Protein AF-A0A9D2G5B5-F1 (afdb_monomer_lite)

pLDDT: mean 89.63, std 13.17, range [24.8, 98.88]

Secondary structure (DSSP, 8-state):
--HHHHHHHHHHHHHHHHHHHHHHHHHTTHHHHHHHHHHHHHHHHHHHHHHHHHHHGGGS--HHHHTTSGGGTTTHHHHHHHHHHHHHHHTT--HHHHHHHHHHHHHHHHHHHHHHHHHHT------HHHHHHHHHHHHHHHHHHHHHHHHHHHHHHHHHTTS-GGGHHHHHHHHHHHHHHHHHHHHHHHH-SS---GGGTHHHHHHHHHHHHHHHHHHHHHHHHS-TTSS-THHHHHHHHHHHHHHHHHHHHHHHHHHHHHHHHS--SS-TTTTTTTTSTTS--GGGSPP-PPPHHHHHHHHHHHHHHHHT--SHHHHHHHHHHHHHHHHHHHHHHHHHHHHHHH-TT-HHHHHHHHHHHHHHHHHHHHHHHHHHHHHH-TTHHHHHHHH-HHHHHHHHHHHHH--GGGHHHHHHHHHHHHHHHHHHHH-EEEETTEEEEHHHHHHGGG-S-HHHHHHHHHHHHHHHHTTHHHHHHHHHHHHHHHHHHHHHTT-SSHHHHHHHHTT--S--HHHHHHHHHHHHHHTHHHHHHHHHHHHHHHT-SS-BGGGTT--STT-PPP----HHHHHHHHHHHHHHH-HHHHHHHHHHHHHT-EEEE--TTSPSS-EEEEEGGGTEEEEEEEE-SSTHHHHHHHHHHHHHHHHHHHHHHT--TTTTT-SHHHHHHHHHHHHHHTGGGTHHHHGGGHHHHHHHHHHHHHHHHHHHHHHHHHHHHHHHSTT--HHHHHHHHHHHHHHH-TT-B-TT-HHHHTTGGGGG-HHHHHSTTTHHHHHHHHHHHHHHHHHHHH-HHHHHHHHHHHHHHGGGS-HHHHHHHTTPPPTTSTTHHHHHHHHHHHHHHHHS--

Organism: NCBI:txid2838603

Radius of gyration: 33.31 Å; chains: 1; bounding box: 110×60×72 Å

Structure (mmCIF, N/CA/C/O backbone):
data_AF-A0A9D2G5B5-F1
#
_entry.id   AF-A0A9D2G5B5-F1
#
loop_
_atom_site.group_PDB
_atom_site.id
_atom_site.type_symbol
_atom_site.label_atom_id
_atom_site.label_alt_id
_atom_site.label_comp_id
_atom_site.label_asym_id
_atom_site.label_entity_id
_atom_site.label_seq_id
_atom_site.pdbx_PDB_ins_code
_atom_site.Cartn_x
_atom_site.Cartn_y
_atom_site.Cartn_z
_atom_site.occupancy
_atom_site.B_iso_or_equiv
_atom_site.auth_seq_id
_atom_site.auth_comp_id
_atom_site.auth_asym_id
_atom_site.auth_atom_id
_atom_site.pdbx_PDB_model_num
ATOM 1 N N . MET A 1 1 ? 46.298 36.252 19.639 1.00 53.28 1 MET A N 1
ATOM 2 C CA . MET A 1 1 ? 46.027 34.804 19.833 1.00 53.28 1 MET A CA 1
ATOM 3 C C . MET A 1 1 ? 47.342 34.080 20.076 1.00 53.28 1 MET A C 1
ATOM 5 O O . MET A 1 1 ? 48.182 34.073 19.187 1.00 53.28 1 MET A O 1
ATOM 9 N N . THR A 1 2 ? 47.535 33.525 21.273 1.00 65.19 2 THR A N 1
ATOM 10 C CA . THR A 1 2 ? 48.744 32.792 21.693 1.00 65.19 2 THR A CA 1
ATOM 11 C C . THR A 1 2 ? 48.977 31.529 20.854 1.00 65.19 2 THR A C 1
ATOM 13 O O . THR A 1 2 ? 48.023 30.900 20.392 1.00 65.19 2 THR A O 1
ATOM 16 N N . ALA A 1 3 ? 50.245 31.142 20.662 1.00 63.69 3 ALA A N 1
ATOM 17 C CA . ALA A 1 3 ? 50.649 29.960 19.886 1.00 63.69 3 ALA A CA 1
ATOM 18 C C . ALA A 1 3 ? 49.931 28.673 20.341 1.00 63.69 3 ALA A C 1
ATOM 20 O O . ALA A 1 3 ? 49.537 27.857 19.509 1.00 63.69 3 ALA A O 1
ATOM 21 N N . VAL A 1 4 ? 49.648 28.565 21.643 1.00 67.88 4 VAL A N 1
ATOM 22 C CA . VAL A 1 4 ? 48.869 27.476 22.249 1.00 67.88 4 VAL A CA 1
ATOM 23 C C . VAL A 1 4 ? 47.444 27.419 21.685 1.00 67.88 4 VAL A C 1
ATOM 25 O O . VAL A 1 4 ? 47.040 26.367 21.206 1.00 67.88 4 VAL A O 1
ATOM 28 N N . LYS A 1 5 ? 46.712 28.544 21.601 1.00 64.38 5 LYS A N 1
ATOM 29 C CA . LYS A 1 5 ? 45.345 28.583 21.032 1.00 64.38 5 LYS A CA 1
ATOM 30 C C . LYS A 1 5 ? 45.301 28.130 19.567 1.00 64.38 5 LYS A C 1
ATOM 32 O O . LYS A 1 5 ? 44.396 27.388 19.195 1.00 64.38 5 LYS A O 1
ATOM 37 N N . ARG A 1 6 ? 46.295 28.513 18.750 1.00 66.94 6 ARG A N 1
ATOM 38 C CA . ARG A 1 6 ? 46.401 28.066 17.343 1.00 66.94 6 ARG A CA 1
ATOM 39 C C . ARG A 1 6 ? 46.658 26.563 17.226 1.00 66.94 6 ARG A C 1
ATOM 41 O O . ARG A 1 6 ? 46.140 25.930 16.308 1.00 66.94 6 ARG A O 1
ATOM 48 N N . ILE A 1 7 ? 47.452 25.992 18.130 1.00 72.94 7 ILE A N 1
ATOM 49 C CA . ILE A 1 7 ? 47.719 24.550 18.162 1.00 72.94 7 ILE A CA 1
ATOM 50 C C . ILE A 1 7 ? 46.465 23.798 18.626 1.00 72.94 7 ILE A C 1
ATOM 52 O O . ILE A 1 7 ? 46.050 22.849 17.965 1.00 72.94 7 ILE A O 1
ATOM 56 N N . THR A 1 8 ? 45.787 24.271 19.676 1.00 71.94 8 THR A N 1
ATOM 57 C CA . THR A 1 8 ? 44.541 23.667 20.174 1.00 71.94 8 THR A CA 1
ATOM 58 C C . THR A 1 8 ? 43.415 23.711 19.135 1.00 71.94 8 THR A C 1
ATOM 60 O O . THR A 1 8 ? 42.684 22.734 18.982 1.00 71.94 8 THR A O 1
ATOM 63 N N . GLU A 1 9 ? 43.285 24.793 18.361 1.00 69.88 9 GLU A N 1
ATOM 64 C CA . GLU A 1 9 ? 42.332 24.865 17.244 1.00 69.88 9 GLU A CA 1
ATOM 65 C C . GLU A 1 9 ? 42.671 23.902 16.107 1.00 69.88 9 GLU A C 1
ATOM 67 O O . GLU A 1 9 ? 41.770 23.250 15.577 1.00 69.88 9 GLU A O 1
ATOM 72 N N . LYS A 1 10 ? 43.954 23.772 15.747 1.00 69.25 10 LYS A N 1
ATOM 73 C CA . LYS A 1 10 ? 44.394 22.796 14.740 1.00 69.25 10 LYS A CA 1
ATOM 74 C C . LYS A 1 10 ? 44.095 21.366 15.186 1.00 69.25 10 LYS A C 1
ATOM 76 O O . LYS A 1 10 ? 43.568 20.598 14.387 1.00 69.25 10 LYS A O 1
ATOM 81 N N . ILE A 1 11 ? 44.337 21.041 16.457 1.00 72.19 11 ILE A N 1
ATOM 82 C CA . ILE A 1 11 ? 44.032 19.725 17.036 1.00 72.19 11 ILE A CA 1
ATOM 83 C C . ILE A 1 11 ? 42.518 19.477 17.056 1.00 72.19 11 ILE A C 1
ATOM 85 O O . ILE A 1 11 ? 42.069 18.437 16.589 1.00 72.19 11 ILE A O 1
ATOM 89 N N . ARG A 1 12 ? 41.697 20.442 17.497 1.00 68.19 12 ARG A N 1
ATOM 90 C CA . ARG A 1 12 ? 40.225 20.309 17.476 1.00 68.19 12 ARG A CA 1
ATOM 91 C C . ARG A 1 12 ? 39.654 20.190 16.065 1.00 68.19 12 ARG A C 1
ATOM 93 O O . ARG A 1 12 ? 38.640 19.523 15.873 1.00 68.19 12 ARG A O 1
ATOM 100 N N . ARG A 1 13 ? 40.258 20.861 15.081 1.00 66.00 13 ARG A N 1
ATOM 101 C CA . ARG A 1 13 ? 39.861 20.762 13.670 1.00 66.00 13 ARG A CA 1
ATOM 102 C C . ARG A 1 13 ? 40.263 19.405 13.086 1.00 66.00 13 ARG A C 1
ATOM 104 O O . ARG A 1 13 ? 39.450 18.800 12.401 1.00 66.00 13 ARG A O 1
ATOM 111 N N . ALA A 1 14 ? 41.452 18.903 13.416 1.00 63.97 14 ALA A N 1
ATOM 112 C CA . ALA A 1 14 ? 41.898 17.563 13.034 1.00 63.97 14 ALA A CA 1
ATOM 113 C C . ALA A 1 14 ? 41.037 16.461 13.675 1.00 63.97 14 ALA A C 1
ATOM 115 O O . ALA A 1 14 ? 40.633 15.532 12.987 1.00 63.97 14 ALA A O 1
ATOM 116 N N . TYR A 1 15 ? 40.682 16.600 14.956 1.00 68.44 15 TYR A N 1
ATOM 117 C CA . TYR A 1 15 ? 39.807 15.662 15.663 1.00 68.44 15 TYR A CA 1
ATOM 118 C C . TYR A 1 15 ? 38.386 15.640 15.086 1.00 68.44 15 TYR A C 1
ATOM 120 O O . TYR A 1 15 ? 37.859 14.567 14.814 1.00 68.44 15 TYR A O 1
ATOM 128 N N . ARG A 1 16 ? 37.777 16.809 14.823 1.00 64.75 16 ARG A N 1
ATOM 129 C CA . ARG A 1 16 ? 36.467 16.885 14.147 1.00 64.75 16 ARG A CA 1
ATOM 130 C C . ARG A 1 16 ? 36.504 16.272 12.754 1.00 64.75 16 ARG A C 1
ATOM 132 O O . ARG A 1 16 ? 35.634 15.481 12.422 1.00 64.75 16 ARG A O 1
ATOM 139 N N . TRP A 1 17 ? 37.544 16.574 11.983 1.00 63.91 17 TRP A N 1
ATOM 140 C CA . TRP A 1 17 ? 37.740 15.984 10.664 1.00 63.91 17 TRP A CA 1
ATOM 141 C C . TRP A 1 17 ? 37.884 14.456 10.735 1.00 63.91 17 TRP A C 1
ATOM 143 O O . TRP A 1 17 ? 37.263 13.755 9.942 1.00 63.91 17 TRP A O 1
ATOM 153 N N . GLY A 1 18 ? 38.620 13.937 11.724 1.00 59.41 18 GLY A N 1
ATOM 154 C CA . GLY A 1 18 ? 38.744 12.501 11.987 1.00 59.41 18 GLY A CA 1
ATOM 155 C C . GLY A 1 18 ? 37.428 11.843 12.412 1.00 59.41 18 GLY A C 1
ATOM 156 O O . GLY A 1 18 ? 37.091 10.785 11.893 1.00 59.41 18 GLY A O 1
ATOM 157 N N . LYS A 1 19 ? 36.644 12.485 13.290 1.00 62.97 19 LYS A N 1
ATOM 158 C CA . LYS A 1 19 ? 35.325 11.999 13.730 1.00 62.97 19 LYS A CA 1
ATOM 159 C C . LYS A 1 19 ? 34.303 11.997 12.589 1.00 62.97 19 LYS A C 1
ATOM 161 O O . LYS A 1 19 ? 33.577 11.026 12.427 1.00 62.97 19 LYS A O 1
ATOM 166 N N . GLU A 1 20 ? 34.278 13.046 11.769 1.00 58.50 20 GLU A N 1
ATOM 167 C CA . GLU A 1 20 ? 33.421 13.127 10.579 1.00 58.50 20 GLU A CA 1
ATOM 168 C C . GLU A 1 20 ? 33.793 12.075 9.532 1.00 58.50 20 GLU A C 1
ATOM 170 O O . GLU A 1 20 ? 32.918 11.474 8.918 1.00 58.50 20 GLU A O 1
ATOM 175 N N . ILE A 1 21 ? 35.089 11.838 9.323 1.00 58.03 21 ILE A N 1
ATOM 176 C CA . ILE A 1 21 ? 35.558 10.768 8.443 1.00 58.03 21 ILE A CA 1
ATOM 177 C C . ILE A 1 21 ? 35.161 9.399 9.007 1.00 58.03 21 ILE A C 1
ATOM 179 O O . ILE A 1 21 ? 34.619 8.589 8.262 1.00 58.03 21 ILE A O 1
ATOM 183 N N . GLY A 1 22 ? 35.338 9.168 10.312 1.00 59.84 22 GLY A N 1
ATOM 184 C CA . GLY A 1 22 ? 34.868 7.964 11.010 1.00 59.84 22 GLY A CA 1
ATOM 185 C C . GLY A 1 22 ? 33.359 7.729 10.870 1.00 59.84 22 GLY A C 1
ATOM 186 O O . GLY A 1 22 ? 32.935 6.611 10.595 1.00 59.84 22 GLY A O 1
ATOM 187 N N . GLY A 1 23 ? 32.551 8.788 10.969 1.00 55.34 23 GLY A N 1
ATOM 188 C CA . GLY A 1 23 ? 31.104 8.724 10.737 1.00 55.34 23 GLY A CA 1
ATOM 189 C C . GLY A 1 23 ? 30.748 8.356 9.294 1.00 55.34 23 GLY A C 1
ATOM 190 O O . GLY A 1 23 ? 29.882 7.516 9.067 1.00 55.34 23 GLY A O 1
ATOM 191 N N . LEU A 1 24 ? 31.473 8.900 8.309 1.00 56.06 24 LEU A N 1
ATOM 192 C CA . LEU A 1 24 ? 31.289 8.550 6.895 1.00 56.06 24 LEU A CA 1
ATOM 193 C C . LEU A 1 24 ? 31.663 7.089 6.594 1.00 56.06 24 LEU A C 1
ATOM 195 O O . LEU A 1 24 ? 31.008 6.466 5.758 1.00 56.06 24 LEU A O 1
ATOM 199 N N . PHE A 1 25 ? 32.671 6.541 7.286 1.00 60.50 25 PHE A N 1
ATOM 200 C CA . PHE A 1 25 ? 33.046 5.125 7.193 1.00 60.50 25 PHE A CA 1
ATOM 201 C C . PHE A 1 25 ? 31.921 4.185 7.638 1.00 60.50 25 PHE A C 1
ATOM 203 O O . PHE A 1 25 ? 31.679 3.179 6.970 1.00 60.50 25 PHE A O 1
ATOM 210 N N . SER A 1 26 ? 31.225 4.533 8.724 1.00 58.12 26 SER A N 1
ATOM 211 C CA . SER A 1 26 ? 30.082 3.773 9.245 1.00 58.12 26 SER A CA 1
ATOM 212 C C . SER A 1 26 ? 28.848 3.915 8.347 1.00 58.12 26 SER A C 1
ATOM 214 O O . SER A 1 26 ? 28.217 2.923 7.997 1.00 58.12 26 SER A O 1
ATOM 216 N N . ALA A 1 27 ? 28.545 5.140 7.906 1.00 52.72 27 ALA A N 1
ATOM 217 C CA . ALA A 1 27 ? 27.340 5.453 7.136 1.00 52.72 27 ALA A CA 1
ATOM 218 C C . ALA A 1 27 ? 27.307 4.838 5.722 1.00 52.72 27 ALA A C 1
ATOM 220 O O . ALA A 1 27 ? 26.235 4.548 5.209 1.00 52.72 27 ALA A O 1
ATOM 221 N N . HIS A 1 28 ? 28.460 4.618 5.075 1.00 57.62 28 HIS A N 1
ATOM 222 C CA . HIS A 1 28 ? 28.515 4.132 3.682 1.00 57.62 28 HIS A CA 1
ATOM 223 C C . HIS A 1 28 ? 28.801 2.623 3.557 1.00 57.62 28 HIS A C 1
ATOM 225 O O . HIS A 1 28 ? 29.211 2.177 2.485 1.00 57.62 28 HIS A O 1
ATOM 231 N N . ARG A 1 29 ? 28.651 1.836 4.638 1.00 72.12 29 ARG A N 1
ATOM 232 C CA . ARG A 1 29 ? 28.930 0.379 4.662 1.00 72.12 29 ARG A CA 1
ATOM 233 C C . ARG A 1 29 ? 30.261 0.027 3.969 1.00 72.12 29 ARG A C 1
ATOM 235 O O . ARG A 1 29 ? 30.345 -0.895 3.157 1.00 72.12 29 ARG A O 1
ATOM 242 N N . ILE A 1 30 ? 31.312 0.807 4.252 1.00 78.81 30 ILE A N 1
ATOM 243 C CA . ILE A 1 30 ? 32.577 0.769 3.495 1.00 78.81 30 ILE A CA 1
ATOM 244 C C . ILE A 1 30 ? 33.241 -0.605 3.559 1.00 78.81 30 ILE A C 1
ATOM 246 O O . ILE A 1 30 ? 33.824 -1.052 2.576 1.00 78.81 30 ILE A O 1
ATOM 250 N N . THR A 1 31 ? 33.110 -1.292 4.688 1.00 81.81 31 THR A N 1
ATOM 251 C CA . THR A 1 31 ? 33.554 -2.676 4.878 1.00 81.81 31 THR A CA 1
ATOM 252 C C . THR A 1 31 ? 32.827 -3.641 3.941 1.00 81.81 31 THR A C 1
ATOM 254 O O . THR A 1 31 ? 33.476 -4.423 3.256 1.00 81.81 31 THR A O 1
ATOM 257 N N . THR A 1 32 ? 31.504 -3.541 3.809 1.00 79.44 32 THR A N 1
ATOM 258 C CA . THR A 1 32 ? 30.715 -4.372 2.885 1.00 79.44 32 THR A CA 1
ATOM 259 C C . THR A 1 32 ? 31.105 -4.123 1.425 1.00 79.44 32 THR A C 1
ATOM 261 O O . THR A 1 32 ? 31.347 -5.071 0.678 1.00 79.44 32 THR A O 1
ATOM 264 N N . ILE A 1 33 ? 31.247 -2.855 1.020 1.00 84.38 33 ILE A N 1
ATOM 265 C CA . ILE A 1 33 ? 31.677 -2.493 -0.341 1.00 84.38 33 ILE A CA 1
ATOM 266 C C . ILE A 1 33 ? 33.105 -2.984 -0.608 1.00 84.38 33 ILE A C 1
ATOM 268 O O . ILE A 1 33 ? 33.376 -3.564 -1.659 1.00 84.38 33 ILE A O 1
ATOM 272 N N . ALA A 1 34 ? 34.018 -2.801 0.348 1.00 89.19 34 ALA A N 1
ATOM 273 C CA . ALA A 1 34 ? 35.384 -3.297 0.247 1.00 89.19 34 ALA A CA 1
ATOM 274 C C . ALA A 1 34 ? 35.437 -4.828 0.150 1.00 89.19 34 ALA A C 1
ATOM 276 O O . ALA A 1 34 ? 36.256 -5.354 -0.599 1.00 89.19 34 ALA A O 1
ATOM 277 N N . GLY A 1 35 ? 34.543 -5.535 0.849 1.00 88.19 35 GLY A N 1
ATOM 278 C CA . GLY A 1 35 ? 34.404 -6.990 0.778 1.00 88.19 35 GLY A CA 1
ATOM 279 C C . GLY A 1 35 ? 33.996 -7.455 -0.617 1.00 88.19 35 GLY A C 1
ATOM 280 O O . GLY A 1 35 ? 34.655 -8.317 -1.196 1.00 88.19 35 GLY A O 1
ATOM 281 N N . ALA A 1 36 ? 32.980 -6.815 -1.203 1.00 88.12 36 ALA A N 1
ATOM 282 C CA . ALA A 1 36 ? 32.553 -7.094 -2.572 1.00 88.12 36 ALA A CA 1
ATOM 283 C C . ALA A 1 36 ? 33.669 -6.805 -3.592 1.00 88.12 36 ALA A C 1
ATOM 285 O O . ALA A 1 36 ? 33.961 -7.634 -4.454 1.00 88.12 36 ALA A O 1
ATOM 286 N N . LEU A 1 37 ? 34.347 -5.658 -3.476 1.00 92.94 37 LEU A N 1
ATOM 287 C CA . LEU A 1 37 ? 35.461 -5.311 -4.362 1.00 92.94 37 LEU A CA 1
ATOM 288 C C . LEU A 1 37 ? 36.639 -6.277 -4.225 1.00 92.94 37 LEU A C 1
ATOM 290 O O . LEU A 1 37 ? 37.227 -6.652 -5.237 1.00 92.94 37 LEU A O 1
ATOM 294 N N . ALA A 1 38 ? 36.965 -6.714 -3.007 1.00 93.50 38 ALA A N 1
ATOM 295 C CA . ALA A 1 38 ? 38.030 -7.682 -2.768 1.00 93.50 38 ALA A CA 1
ATOM 296 C C . ALA A 1 38 ? 37.692 -9.043 -3.390 1.00 93.50 38 ALA A C 1
ATOM 298 O O . ALA A 1 38 ? 38.542 -9.632 -4.055 1.00 93.50 38 ALA A O 1
ATOM 299 N N . PHE A 1 39 ? 36.444 -9.499 -3.261 1.00 92.56 39 PHE A N 1
ATOM 300 C CA . PHE A 1 39 ? 35.961 -10.721 -3.904 1.00 92.56 39 PHE A CA 1
ATOM 301 C C . PHE A 1 39 ? 36.117 -10.669 -5.432 1.00 92.56 39 PHE A C 1
ATOM 303 O O . PHE A 1 39 ? 36.741 -11.551 -6.026 1.00 92.56 39 PHE A O 1
ATOM 310 N N . PHE A 1 40 ? 35.632 -9.606 -6.082 1.00 92.69 40 PHE A N 1
ATOM 311 C CA . PHE A 1 40 ? 35.760 -9.481 -7.538 1.00 92.69 40 PHE A CA 1
ATOM 312 C C . PHE A 1 40 ? 37.205 -9.265 -7.998 1.00 92.69 40 PHE A C 1
ATOM 314 O O . PHE A 1 40 ? 37.559 -9.702 -9.095 1.00 92.69 40 PHE A O 1
ATOM 321 N N . LEU A 1 41 ? 38.051 -8.638 -7.176 1.00 92.44 41 LEU A N 1
ATOM 322 C CA . LEU A 1 41 ? 39.482 -8.514 -7.447 1.00 92.44 41 LEU A CA 1
ATOM 323 C C . LEU A 1 41 ? 40.168 -9.884 -7.447 1.00 92.44 41 LEU A C 1
ATOM 325 O O . LEU A 1 41 ? 40.949 -10.160 -8.354 1.00 92.44 41 LEU A O 1
ATOM 329 N N . ILE A 1 42 ? 39.836 -10.753 -6.487 1.00 90.00 42 ILE A N 1
ATOM 330 C CA . ILE A 1 42 ? 40.349 -12.130 -6.420 1.00 90.00 42 ILE A CA 1
ATOM 331 C C . ILE A 1 42 ? 39.960 -12.905 -7.682 1.00 90.00 42 ILE A C 1
ATOM 333 O O . ILE A 1 42 ? 40.829 -13.473 -8.341 1.00 90.00 42 ILE A O 1
ATOM 337 N N . LEU A 1 43 ? 38.679 -12.865 -8.065 1.00 87.00 43 LEU A N 1
ATOM 338 C CA . LEU A 1 43 ? 38.193 -13.534 -9.279 1.00 87.00 43 LEU A CA 1
ATOM 339 C C . LEU A 1 43 ? 38.848 -13.002 -10.560 1.00 87.00 43 LEU A C 1
ATOM 341 O O . LEU A 1 43 ? 39.011 -13.739 -11.531 1.00 87.00 43 LEU A O 1
ATOM 345 N N . SER A 1 44 ? 39.233 -11.725 -10.563 1.00 91.25 44 SER A N 1
ATOM 346 C CA . SER A 1 44 ? 39.867 -11.085 -11.717 1.00 91.25 44 SER A CA 1
ATOM 347 C C . SER A 1 44 ? 41.384 -11.296 -11.756 1.00 91.25 44 SER A C 1
ATOM 349 O O . SER A 1 44 ? 41.985 -11.070 -12.801 1.00 91.25 44 SER A O 1
ATOM 351 N N . LEU A 1 45 ? 42.026 -11.748 -10.671 1.00 87.50 45 LEU A N 1
ATOM 352 C CA . LEU A 1 45 ? 43.488 -11.765 -10.556 1.00 87.50 45 LEU A CA 1
ATOM 353 C C . LEU A 1 45 ? 44.154 -12.731 -11.549 1.00 87.50 45 LEU A C 1
ATOM 355 O O . LEU A 1 45 ? 45.032 -12.318 -12.301 1.00 87.50 45 LEU A O 1
ATOM 359 N N . VAL A 1 46 ? 43.697 -13.987 -11.606 1.00 84.75 46 VAL A N 1
ATOM 360 C CA . VAL A 1 46 ? 44.226 -14.998 -12.544 1.00 84.75 46 VAL A CA 1
ATOM 361 C C . VAL A 1 46 ? 43.993 -14.592 -14.009 1.00 84.75 46 VAL A C 1
ATOM 363 O O . VAL A 1 46 ? 44.958 -14.600 -14.776 1.00 84.75 46 VAL A O 1
ATOM 366 N N . PRO A 1 47 ? 42.783 -14.156 -14.420 1.00 87.75 47 PRO A N 1
ATOM 367 C CA . PRO A 1 47 ? 42.580 -13.621 -15.763 1.00 87.75 47 PRO A CA 1
ATOM 368 C C . PRO A 1 47 ? 43.465 -12.410 -16.091 1.00 87.75 47 PRO A C 1
ATOM 370 O O . PRO A 1 47 ? 44.009 -12.333 -17.188 1.00 87.75 47 PRO A O 1
ATOM 373 N N . LEU A 1 48 ? 43.653 -11.471 -15.159 1.00 88.12 48 LEU A N 1
ATOM 374 C CA . LEU A 1 48 ? 44.528 -10.314 -15.381 1.00 88.12 48 LEU A CA 1
ATOM 375 C C . LEU A 1 48 ? 45.996 -10.734 -15.552 1.00 88.12 48 LEU A C 1
ATOM 377 O O . LEU A 1 48 ? 46.668 -10.211 -16.439 1.00 88.12 48 LEU A O 1
ATOM 381 N N . CYS A 1 49 ? 46.481 -11.702 -14.767 1.00 84.38 49 CYS A N 1
ATOM 382 C CA . CYS A 1 49 ? 47.814 -12.289 -14.933 1.00 84.38 49 CYS A CA 1
ATOM 383 C C . CYS A 1 49 ? 47.975 -12.955 -16.305 1.00 84.38 49 CYS A C 1
ATOM 385 O O . CYS A 1 49 ? 48.955 -12.682 -16.995 1.00 84.38 49 CYS A O 1
ATOM 387 N N . PHE A 1 50 ? 46.988 -13.747 -16.737 1.00 85.31 50 PHE A N 1
ATOM 388 C CA . PHE A 1 50 ? 46.953 -14.343 -18.077 1.00 85.31 50 PHE A CA 1
ATOM 389 C C . PHE A 1 50 ? 47.106 -13.276 -19.173 1.00 85.31 50 PHE A C 1
ATOM 391 O O . PHE A 1 50 ? 47.944 -13.414 -20.063 1.00 85.31 50 PHE A O 1
ATOM 398 N N . TRP A 1 51 ? 46.366 -12.166 -19.078 1.00 85.25 51 TRP A N 1
ATOM 399 C CA . TRP A 1 51 ? 46.462 -11.063 -20.039 1.00 85.25 51 TRP A CA 1
ATOM 400 C C . TRP A 1 51 ? 47.806 -10.322 -19.989 1.00 85.25 51 TRP A C 1
ATOM 402 O O . TRP A 1 51 ? 48.326 -9.943 -21.038 1.00 85.25 51 TRP A O 1
ATOM 412 N N . LEU A 1 52 ? 48.399 -10.134 -18.806 1.00 82.31 52 LEU A N 1
ATOM 413 C CA . LEU A 1 52 ? 49.737 -9.545 -18.676 1.00 82.31 52 LEU A CA 1
ATOM 414 C C . LEU A 1 52 ? 50.812 -10.419 -19.337 1.00 82.31 52 LEU A C 1
ATOM 416 O O . LEU A 1 52 ? 51.653 -9.895 -20.066 1.00 82.31 52 LEU A O 1
ATOM 420 N N . ILE A 1 53 ? 50.764 -11.737 -19.132 1.00 82.00 53 ILE A N 1
ATOM 421 C CA . ILE A 1 53 ? 51.688 -12.698 -19.753 1.00 82.00 53 ILE A CA 1
ATOM 422 C C . ILE A 1 53 ? 51.493 -12.724 -21.271 1.00 82.00 53 ILE A C 1
ATOM 424 O O . ILE A 1 53 ? 52.466 -12.654 -22.020 1.00 82.00 53 ILE A O 1
ATOM 428 N N . LEU A 1 54 ? 50.244 -12.764 -21.742 1.00 82.00 54 LEU A N 1
ATOM 429 C CA . LEU A 1 54 ? 49.930 -12.783 -23.170 1.00 82.00 54 LEU A CA 1
ATOM 430 C C . LEU A 1 54 ? 50.446 -11.527 -23.893 1.00 82.00 54 LEU A C 1
ATOM 432 O O . LEU A 1 54 ? 51.003 -11.626 -24.986 1.00 82.00 54 LEU A O 1
ATOM 436 N N . LEU A 1 55 ? 50.280 -10.349 -23.282 1.00 78.38 55 LEU A N 1
ATOM 437 C CA . LEU A 1 55 ? 50.672 -9.069 -23.876 1.00 78.38 55 LEU A CA 1
ATOM 438 C C . LEU A 1 55 ? 52.172 -8.765 -23.725 1.00 78.38 55 LEU A C 1
ATOM 440 O O . LEU A 1 55 ? 52.751 -8.131 -24.608 1.00 78.38 55 LEU A O 1
ATOM 444 N N . PHE A 1 56 ? 52.810 -9.197 -22.629 1.00 74.38 56 PHE A N 1
ATOM 445 C CA . PHE A 1 56 ? 54.151 -8.730 -22.244 1.00 74.38 56 PHE A CA 1
ATOM 446 C C . PHE A 1 56 ? 55.149 -9.833 -21.860 1.00 74.38 56 PHE A C 1
ATOM 448 O O . PHE A 1 56 ? 56.306 -9.518 -21.580 1.00 74.38 56 PHE A O 1
ATOM 455 N N . GLY A 1 57 ? 54.780 -11.115 -21.903 1.00 72.31 57 GLY A N 1
ATOM 456 C CA . GLY A 1 57 ? 55.653 -12.234 -21.512 1.00 72.31 57 GLY A CA 1
ATOM 457 C C . GLY A 1 57 ? 56.951 -12.345 -22.324 1.00 72.31 57 GLY A C 1
ATOM 458 O O . GLY A 1 57 ? 57.942 -12.889 -21.852 1.00 72.31 57 GLY A O 1
ATOM 459 N N . LYS A 1 58 ? 57.003 -11.748 -23.524 1.00 70.12 58 LYS A N 1
ATOM 460 C CA . LYS A 1 58 ? 58.204 -11.710 -24.384 1.00 70.12 58 LYS A CA 1
ATOM 461 C C . LYS A 1 58 ? 59.190 -10.579 -24.058 1.00 70.12 58 LYS A C 1
ATOM 463 O O . LYS A 1 58 ? 60.222 -10.472 -24.712 1.00 70.12 58 LYS A O 1
ATOM 468 N N . THR A 1 59 ? 58.892 -9.717 -23.083 1.00 71.19 59 THR A N 1
ATOM 469 C CA . THR A 1 59 ? 59.721 -8.536 -22.757 1.00 71.19 59 THR A CA 1
ATOM 470 C C . THR A 1 59 ? 60.981 -8.860 -21.943 1.00 71.19 59 THR A C 1
ATOM 472 O O . THR A 1 59 ? 61.815 -7.980 -21.737 1.00 71.19 59 THR A O 1
ATOM 475 N N . GLY A 1 60 ? 61.141 -10.108 -21.485 1.00 68.31 60 GLY A N 1
ATOM 476 C CA . GLY A 1 60 ? 62.291 -10.553 -20.689 1.00 68.31 60 GLY A CA 1
ATOM 477 C C . GLY A 1 60 ? 62.266 -10.105 -19.221 1.00 68.31 60 GLY A C 1
ATOM 478 O O . GLY A 1 60 ? 63.239 -10.331 -18.508 1.00 68.31 60 GLY A O 1
ATOM 479 N N . VAL A 1 61 ? 61.177 -9.475 -18.764 1.00 75.19 61 VAL A N 1
ATOM 480 C CA . VAL A 1 61 ? 60.937 -9.144 -17.352 1.00 75.19 61 VAL A CA 1
ATOM 481 C C . VAL A 1 61 ? 60.164 -10.293 -16.710 1.00 75.19 61 VAL A C 1
ATOM 483 O O . VAL A 1 61 ? 59.021 -10.545 -17.081 1.00 75.19 61 VAL A O 1
ATOM 486 N N . THR A 1 62 ? 60.776 -10.990 -15.751 1.00 75.81 62 THR A N 1
ATOM 487 C CA . THR A 1 62 ? 60.126 -12.115 -15.060 1.00 75.81 62 THR A CA 1
ATOM 488 C C . THR A 1 62 ? 59.281 -11.636 -13.874 1.00 75.81 62 THR A C 1
ATOM 490 O O . THR A 1 62 ? 59.588 -10.618 -13.246 1.00 75.81 62 THR A O 1
ATOM 493 N N . ALA A 1 63 ? 58.227 -12.380 -13.514 1.00 75.81 63 ALA A N 1
ATOM 494 C CA . ALA A 1 63 ? 57.462 -12.117 -12.289 1.00 75.81 63 ALA A CA 1
ATOM 495 C C . ALA A 1 63 ? 58.362 -12.157 -11.038 1.00 75.81 63 ALA A C 1
ATOM 497 O O . ALA A 1 63 ? 58.180 -11.381 -10.099 1.00 75.81 63 ALA A O 1
ATOM 498 N N . GLU A 1 64 ? 59.393 -13.004 -11.060 1.00 79.31 64 GLU A N 1
ATOM 499 C CA . GLU A 1 64 ? 60.397 -13.094 -10.005 1.00 79.31 64 GLU A CA 1
ATOM 500 C C . GLU A 1 64 ? 61.226 -11.810 -9.864 1.00 79.31 64 GLU A C 1
ATOM 502 O O . GLU A 1 64 ? 61.501 -11.364 -8.746 1.00 79.31 64 GLU A O 1
ATOM 507 N N . ASP A 1 65 ? 61.560 -11.151 -10.975 1.00 75.81 65 ASP A N 1
ATOM 508 C CA . ASP A 1 65 ? 62.250 -9.866 -10.941 1.00 75.81 65 ASP A CA 1
ATOM 509 C C . ASP A 1 65 ? 61.410 -8.768 -10.290 1.00 75.81 65 ASP A C 1
ATOM 511 O O . ASP A 1 65 ? 61.943 -7.977 -9.506 1.00 75.81 65 ASP A O 1
ATOM 515 N N . LEU A 1 66 ? 60.108 -8.747 -10.567 1.00 72.19 66 LEU A N 1
ATOM 516 C CA . LEU A 1 66 ? 59.168 -7.746 -10.060 1.00 72.19 66 LEU A CA 1
ATOM 517 C C . LEU A 1 66 ? 58.806 -7.959 -8.588 1.00 72.19 66 LEU A C 1
ATOM 519 O O . LEU A 1 66 ? 58.657 -6.990 -7.847 1.00 72.19 66 LEU A O 1
ATOM 523 N N . LEU A 1 67 ? 58.711 -9.212 -8.145 1.00 78.94 67 LEU A N 1
ATOM 524 C CA . LEU A 1 67 ? 58.373 -9.574 -6.764 1.00 78.94 67 LEU A CA 1
ATOM 525 C C . LEU A 1 67 ? 59.602 -9.673 -5.845 1.00 78.94 67 LEU A C 1
ATOM 527 O O . LEU A 1 67 ? 59.471 -10.020 -4.673 1.00 78.94 67 LEU A O 1
ATOM 531 N N . SER A 1 68 ? 60.798 -9.352 -6.352 1.00 78.75 68 SER A N 1
ATOM 532 C CA . SER A 1 68 ? 62.054 -9.413 -5.589 1.00 78.75 68 SER A CA 1
ATOM 533 C C . SER A 1 68 ? 62.239 -8.292 -4.555 1.00 78.75 68 SER A C 1
ATOM 535 O O . SER A 1 68 ? 63.162 -8.360 -3.745 1.00 78.75 68 SER A O 1
ATOM 537 N N . PHE A 1 69 ? 61.374 -7.274 -4.546 1.00 81.19 69 PHE A N 1
ATOM 538 C CA . PHE A 1 69 ? 61.391 -6.231 -3.518 1.00 81.19 69 PHE A CA 1
ATOM 539 C C . PHE A 1 69 ? 60.849 -6.762 -2.185 1.00 81.19 69 PHE A C 1
ATOM 541 O O . PHE A 1 69 ? 59.790 -7.387 -2.150 1.00 81.19 69 PHE A O 1
ATOM 548 N N . GLU A 1 70 ? 61.520 -6.437 -1.072 1.00 79.38 70 GLU A N 1
ATOM 549 C CA . GLU A 1 70 ? 61.145 -6.913 0.273 1.00 79.38 70 GLU A CA 1
ATOM 550 C C . GLU A 1 70 ? 59.682 -6.629 0.640 1.00 79.38 70 GLU A C 1
ATOM 552 O O . GLU A 1 70 ? 59.045 -7.443 1.304 1.00 79.38 70 GLU A O 1
ATOM 557 N N . LEU A 1 71 ? 59.122 -5.512 0.160 1.00 77.12 71 LEU A N 1
ATOM 558 C CA . LEU A 1 71 ? 57.736 -5.112 0.420 1.00 77.12 71 LEU A CA 1
ATOM 559 C C . LEU A 1 71 ? 56.703 -6.154 -0.051 1.00 77.12 71 LEU A C 1
ATOM 561 O O . LEU A 1 71 ? 55.628 -6.258 0.536 1.00 77.12 71 LEU A O 1
ATOM 565 N N . PHE A 1 72 ? 57.028 -6.934 -1.086 1.00 79.62 72 PHE A N 1
ATOM 566 C CA . PHE A 1 72 ? 56.164 -7.985 -1.631 1.00 79.62 72 PHE A CA 1
ATOM 567 C C . PHE A 1 72 ? 56.517 -9.382 -1.108 1.00 79.62 72 PHE A C 1
ATOM 569 O O . PHE A 1 72 ? 55.857 -10.354 -1.473 1.00 79.62 72 PHE A O 1
ATOM 576 N N . GLY A 1 73 ? 57.524 -9.502 -0.233 1.00 77.88 73 GLY A N 1
ATOM 577 C CA . GLY A 1 73 ? 58.052 -10.789 0.228 1.00 77.88 73 GLY A CA 1
ATOM 578 C C . GLY A 1 73 ? 57.003 -11.694 0.879 1.00 77.88 73 GLY A C 1
ATOM 579 O O . GLY A 1 73 ? 57.050 -12.907 0.703 1.00 77.88 73 GLY A O 1
ATOM 580 N N . TRP A 1 74 ? 56.011 -11.112 1.554 1.00 79.56 74 TRP A N 1
ATOM 581 C CA . TRP A 1 74 ? 54.926 -11.845 2.212 1.00 79.56 74 TRP A CA 1
ATOM 582 C C . TRP A 1 74 ? 53.900 -12.450 1.228 1.00 79.56 74 TRP A C 1
ATOM 584 O O . TRP A 1 74 ? 53.239 -13.423 1.576 1.00 79.56 74 TRP A O 1
ATOM 594 N N . ALA A 1 75 ? 53.775 -11.908 0.007 1.00 79.62 75 ALA A N 1
ATOM 595 C CA . ALA A 1 75 ? 52.847 -12.376 -1.034 1.00 79.62 75 ALA A CA 1
ATOM 596 C C . ALA A 1 75 ? 53.544 -13.114 -2.189 1.00 79.62 75 ALA A C 1
ATOM 598 O O . ALA A 1 75 ? 52.873 -13.691 -3.045 1.00 79.62 75 ALA A O 1
ATOM 599 N N . ARG A 1 76 ? 54.884 -13.069 -2.240 1.00 84.00 76 ARG A N 1
ATOM 600 C CA . ARG A 1 76 ? 55.698 -13.518 -3.379 1.00 84.00 76 ARG A CA 1
ATOM 601 C C . ARG A 1 76 ? 55.405 -14.960 -3.789 1.00 84.00 76 ARG A C 1
ATOM 603 O O . ARG A 1 76 ? 55.190 -15.196 -4.969 1.00 84.00 76 ARG A O 1
ATOM 610 N N . GLU A 1 77 ? 55.378 -15.896 -2.839 1.00 82.38 77 GLU A N 1
ATOM 611 C CA . GLU A 1 77 ? 55.134 -17.325 -3.112 1.00 82.38 77 GLU A CA 1
ATOM 612 C C . GLU A 1 77 ? 53.782 -17.546 -3.812 1.00 82.38 77 GLU A C 1
ATOM 614 O O . GLU A 1 77 ? 53.717 -18.221 -4.836 1.00 82.38 77 GLU A O 1
ATOM 619 N N . LEU A 1 78 ? 52.716 -16.906 -3.321 1.00 81.94 78 LEU A N 1
ATOM 620 C CA . LEU A 1 78 ? 51.377 -17.024 -3.900 1.00 81.94 78 LEU A CA 1
ATOM 621 C C . LEU A 1 78 ? 51.277 -16.339 -5.269 1.00 81.94 78 LEU A C 1
ATOM 623 O O . LEU A 1 78 ? 50.685 -16.887 -6.191 1.00 81.94 78 LEU A O 1
ATOM 627 N N . LEU A 1 79 ? 51.855 -15.146 -5.421 1.00 82.06 79 LEU A N 1
ATOM 628 C CA . LEU A 1 79 ? 51.817 -14.416 -6.690 1.00 82.06 79 LEU A CA 1
ATOM 629 C C . LEU A 1 79 ? 52.634 -15.116 -7.786 1.00 82.06 79 LEU A C 1
ATOM 631 O O . LEU A 1 79 ? 52.210 -15.118 -8.939 1.00 82.06 79 LEU A O 1
ATOM 635 N N . LEU A 1 80 ? 53.760 -15.749 -7.433 1.00 83.81 80 LEU A N 1
ATOM 636 C CA . LEU A 1 80 ? 54.524 -16.595 -8.355 1.00 83.81 80 LEU A CA 1
ATOM 637 C C . LEU A 1 80 ? 53.734 -17.844 -8.748 1.00 83.81 80 LEU A C 1
ATOM 639 O O . LEU A 1 80 ? 53.632 -18.128 -9.937 1.00 83.81 80 LEU A O 1
ATOM 643 N N . TYR A 1 81 ? 53.102 -18.519 -7.782 1.00 84.44 81 TYR A N 1
ATOM 644 C CA . TYR A 1 81 ? 52.227 -19.662 -8.049 1.00 84.44 81 TYR A CA 1
ATOM 645 C C . TYR A 1 81 ? 51.105 -19.300 -9.037 1.00 84.44 81 TYR A C 1
ATOM 647 O O . TYR A 1 81 ? 50.898 -19.996 -10.029 1.00 84.44 81 TYR A O 1
ATOM 655 N N . LEU A 1 82 ? 50.418 -18.173 -8.822 1.00 81.06 82 LEU A N 1
ATOM 656 C CA . LEU A 1 82 ? 49.354 -17.701 -9.717 1.00 81.06 82 LEU A CA 1
ATOM 657 C C . LEU A 1 82 ? 49.884 -17.314 -11.107 1.00 81.06 82 LEU A C 1
ATOM 659 O O . LEU A 1 82 ? 49.196 -17.541 -12.101 1.00 81.06 82 LEU A O 1
ATOM 663 N N . SER A 1 83 ? 51.101 -16.765 -11.186 1.00 79.88 83 SER A N 1
ATOM 664 C CA . SER A 1 83 ? 51.767 -16.446 -12.454 1.00 79.88 83 SER A CA 1
ATOM 665 C C . SER A 1 83 ? 52.102 -17.707 -13.254 1.00 79.88 83 SER A C 1
ATOM 667 O O . SER A 1 83 ? 51.779 -17.776 -14.434 1.00 79.88 83 SER A O 1
ATOM 669 N N . GLU A 1 84 ? 52.688 -18.723 -12.620 1.00 80.06 84 GLU A N 1
ATOM 670 C CA . GLU A 1 84 ? 53.071 -19.989 -13.262 1.00 80.06 84 GLU A CA 1
ATOM 671 C C . GLU A 1 84 ? 51.847 -20.746 -13.808 1.00 80.06 84 GLU A C 1
ATOM 673 O O . GLU A 1 84 ? 51.840 -21.226 -14.943 1.00 80.06 84 GLU A O 1
ATOM 678 N N . HIS A 1 85 ? 50.753 -20.771 -13.040 1.00 79.56 85 HIS A N 1
ATOM 679 C CA . HIS A 1 85 ? 49.503 -21.407 -13.470 1.00 79.56 85 HIS A CA 1
ATOM 680 C C . HIS A 1 85 ? 48.803 -20.617 -14.586 1.00 79.56 85 HIS A C 1
ATOM 682 O O . HIS A 1 85 ? 48.129 -21.208 -15.433 1.00 79.56 85 HIS A O 1
ATOM 688 N N . ALA A 1 86 ? 48.983 -19.294 -14.630 1.00 76.38 86 ALA A N 1
ATOM 689 C CA . ALA A 1 86 ? 48.518 -18.477 -15.743 1.00 76.38 86 ALA A CA 1
ATOM 690 C C . ALA A 1 86 ? 49.349 -18.715 -17.021 1.00 76.38 86 ALA A C 1
ATOM 692 O O . ALA A 1 86 ? 48.764 -18.775 -18.101 1.00 76.38 86 ALA A O 1
ATOM 693 N N . GLU A 1 87 ? 50.671 -18.911 -16.923 1.00 72.31 87 GLU A N 1
ATOM 694 C CA . GLU A 1 87 ? 51.544 -19.244 -18.066 1.00 72.31 87 GLU A CA 1
ATOM 695 C C . GLU A 1 87 ? 51.171 -20.587 -18.708 1.00 72.31 87 GLU A C 1
ATOM 697 O O . GLU A 1 87 ? 51.045 -20.671 -19.933 1.00 72.31 87 GLU A O 1
ATOM 702 N N . GLY A 1 88 ? 50.900 -21.617 -17.896 1.00 71.06 88 GLY A N 1
ATOM 703 C CA . GLY A 1 88 ? 50.437 -22.920 -18.386 1.00 71.06 88 GLY A CA 1
ATOM 704 C C . GLY A 1 88 ? 49.153 -22.824 -19.222 1.00 71.06 88 GLY A C 1
ATOM 705 O O . GLY A 1 88 ? 49.043 -23.463 -20.271 1.00 71.06 88 GLY A O 1
ATOM 706 N N . ALA A 1 89 ? 48.222 -21.949 -18.827 1.00 67.12 89 ALA A N 1
ATOM 707 C CA . ALA A 1 89 ? 46.959 -21.718 -19.531 1.00 67.12 89 ALA A CA 1
ATOM 708 C C . ALA A 1 89 ? 47.112 -20.984 -20.883 1.00 67.12 89 ALA A C 1
ATOM 710 O O . ALA A 1 89 ? 46.249 -21.118 -21.753 1.00 67.12 89 ALA A O 1
ATOM 711 N N . VAL A 1 90 ? 48.203 -20.234 -21.101 1.00 67.38 90 VAL A N 1
ATOM 712 C CA . VAL A 1 90 ? 48.474 -19.513 -22.365 1.00 67.38 90 VAL A CA 1
ATOM 713 C C . VAL A 1 90 ? 48.844 -20.473 -23.502 1.00 67.38 90 VAL A C 1
ATOM 715 O O . VAL A 1 90 ? 48.539 -20.199 -24.662 1.00 67.38 90 VAL A O 1
ATOM 718 N N . SER A 1 91 ? 49.434 -21.630 -23.186 1.00 61.56 91 SER A N 1
ATOM 719 C CA . SER A 1 91 ? 49.934 -22.598 -24.177 1.00 61.56 91 SER A CA 1
ATOM 720 C C . SER A 1 91 ? 48.852 -23.407 -24.924 1.00 61.56 91 SER A C 1
ATOM 722 O O . SER A 1 91 ? 49.178 -24.128 -25.865 1.00 61.56 91 SER A O 1
ATOM 724 N N . GLY A 1 92 ? 47.568 -23.246 -24.571 1.00 61.22 92 GLY A N 1
ATOM 725 C CA . GLY A 1 92 ? 46.429 -23.948 -25.190 1.00 61.22 92 GLY A CA 1
ATOM 726 C C . GLY A 1 92 ? 45.174 -23.088 -25.399 1.00 61.22 92 GLY A C 1
ATOM 727 O O . GLY A 1 92 ? 44.072 -23.623 -25.523 1.00 61.22 92 GLY A O 1
ATOM 728 N N . ALA A 1 93 ? 45.303 -21.758 -25.398 1.00 61.34 93 ALA A N 1
ATOM 729 C CA . ALA A 1 93 ? 44.152 -20.858 -25.406 1.00 61.34 93 ALA A CA 1
ATOM 730 C C . ALA A 1 93 ? 43.454 -20.775 -26.780 1.00 61.34 93 ALA A C 1
ATOM 732 O O . ALA A 1 93 ? 43.959 -20.159 -27.717 1.00 61.34 93 ALA A O 1
ATOM 733 N N . GLY A 1 94 ? 42.248 -21.341 -26.888 1.00 69.00 94 GLY A N 1
ATOM 734 C CA . GLY A 1 94 ? 41.323 -21.068 -27.996 1.00 69.00 94 GLY A CA 1
ATOM 735 C C . GLY A 1 94 ? 40.620 -19.708 -27.858 1.00 69.00 94 GLY A C 1
ATOM 736 O O . GLY A 1 94 ? 40.599 -19.113 -26.780 1.00 69.00 94 GLY A O 1
ATOM 737 N N . ILE A 1 95 ? 39.976 -19.234 -28.934 1.00 68.12 95 ILE A N 1
ATOM 738 C CA . ILE A 1 95 ? 39.229 -17.953 -28.976 1.00 68.12 95 ILE A CA 1
ATOM 739 C C . ILE A 1 95 ? 38.222 -17.836 -27.815 1.00 68.12 95 ILE A C 1
ATOM 741 O O . ILE A 1 95 ? 38.077 -16.769 -27.221 1.00 68.12 95 ILE A O 1
ATOM 745 N N . PHE A 1 96 ? 37.581 -18.946 -27.439 1.00 70.00 96 PHE A N 1
ATOM 746 C CA . PHE A 1 96 ? 36.642 -19.002 -26.318 1.00 70.00 96 PHE A CA 1
ATOM 747 C C . PHE A 1 96 ? 37.300 -18.653 -24.971 1.00 70.00 96 PHE A C 1
ATOM 749 O O . PHE A 1 96 ? 36.778 -17.810 -24.246 1.00 70.00 96 PHE A O 1
ATOM 756 N N . LEU A 1 97 ? 38.487 -19.205 -24.676 1.00 77.56 97 LEU A N 1
ATOM 757 C CA . LEU A 1 97 ? 39.221 -18.926 -23.433 1.00 77.56 97 LEU A CA 1
ATOM 758 C C . LEU A 1 97 ? 39.657 -17.453 -23.347 1.00 77.56 97 LEU A C 1
ATOM 760 O O . LEU A 1 97 ? 39.641 -16.854 -22.271 1.00 77.56 97 LEU A O 1
ATOM 764 N N . ILE A 1 98 ? 40.009 -16.844 -24.482 1.00 79.81 98 ILE A N 1
ATOM 765 C CA . ILE A 1 98 ? 40.399 -15.427 -24.568 1.00 79.81 98 ILE A CA 1
ATOM 766 C C . ILE A 1 98 ? 39.212 -14.518 -24.217 1.00 79.81 98 ILE A C 1
ATOM 768 O O . ILE A 1 98 ? 39.343 -13.599 -23.408 1.00 79.81 98 ILE A O 1
ATOM 772 N N . VAL A 1 99 ? 38.029 -14.792 -24.771 1.00 79.88 99 VAL A N 1
ATOM 773 C CA . VAL A 1 99 ? 36.820 -14.005 -24.479 1.00 79.88 99 VAL A CA 1
ATOM 774 C C . VAL A 1 99 ? 36.393 -14.173 -23.019 1.00 79.88 99 VAL A C 1
ATOM 776 O O . VAL A 1 99 ? 36.108 -13.179 -22.346 1.00 79.88 99 VAL A O 1
ATOM 779 N N . THR A 1 100 ? 36.404 -15.400 -22.488 1.00 80.12 100 THR A N 1
ATOM 780 C CA . THR A 1 100 ? 36.002 -15.661 -21.097 1.00 80.12 100 THR A CA 1
ATOM 781 C C . THR A 1 100 ? 36.978 -15.065 -20.086 1.00 80.12 100 THR A C 1
ATOM 783 O O . THR A 1 100 ? 36.550 -14.519 -19.071 1.00 80.12 100 THR A O 1
ATOM 786 N N . THR A 1 101 ? 38.287 -15.102 -20.353 1.00 84.50 101 THR A N 1
ATOM 787 C CA . THR A 1 101 ? 39.291 -14.476 -19.474 1.00 84.50 101 THR A CA 1
ATOM 788 C C . THR A 1 101 ? 39.219 -12.953 -19.524 1.00 84.50 101 THR A C 1
ATOM 790 O O . THR A 1 101 ? 39.361 -12.313 -18.486 1.00 84.50 101 THR A O 1
ATOM 793 N N . LEU A 1 102 ? 38.935 -12.345 -20.681 1.00 84.56 102 LEU A N 1
ATOM 794 C CA . LEU A 1 102 ? 38.712 -10.897 -20.760 1.00 84.56 102 LEU A CA 1
ATOM 795 C C . LEU A 1 102 ? 37.469 -10.477 -19.974 1.00 84.56 102 LEU A C 1
ATOM 797 O O . LEU A 1 102 ? 37.498 -9.511 -19.209 1.00 84.56 102 LEU A O 1
ATOM 801 N N . TRP A 1 103 ? 36.382 -11.234 -20.131 1.00 83.31 103 TRP A N 1
ATOM 802 C CA . TRP A 1 103 ? 35.151 -11.016 -19.387 1.00 83.31 103 TRP A CA 1
ATOM 803 C C . TRP A 1 103 ? 35.398 -11.101 -17.879 1.00 83.31 103 TRP A C 1
ATOM 805 O O . TRP A 1 103 ? 35.082 -10.150 -17.160 1.00 83.31 103 TRP A O 1
ATOM 815 N N . SER A 1 104 ? 36.018 -12.182 -17.403 1.00 84.69 104 SER A N 1
ATOM 816 C CA . SER A 1 104 ? 36.327 -12.370 -15.982 1.00 84.69 104 SER A CA 1
ATOM 817 C C . SER A 1 104 ? 37.321 -11.328 -15.458 1.00 84.69 104 SER A C 1
ATOM 819 O O . SER A 1 104 ? 37.101 -10.780 -14.385 1.00 84.69 104 SER A O 1
ATOM 821 N N . GLY A 1 105 ? 38.345 -10.955 -16.234 1.00 85.50 105 GLY A N 1
ATOM 822 C CA . GLY A 1 105 ? 39.318 -9.916 -15.868 1.00 85.50 105 GLY A CA 1
ATOM 823 C C . GLY A 1 105 ? 38.721 -8.507 -15.770 1.00 85.50 105 GLY A C 1
ATOM 824 O O . GLY A 1 105 ? 39.190 -7.687 -14.982 1.00 85.50 105 GLY A O 1
ATOM 825 N N . SER A 1 106 ? 37.644 -8.233 -16.515 1.00 92.06 106 SER A N 1
ATOM 826 C CA . SER A 1 106 ? 36.910 -6.961 -16.440 1.00 92.06 106 SER A CA 1
ATOM 827 C C . SER A 1 106 ? 35.899 -6.880 -15.287 1.00 92.06 106 SER A C 1
ATOM 829 O O . SER A 1 106 ? 35.387 -5.794 -14.996 1.00 92.06 106 SER A O 1
ATOM 831 N N . ALA A 1 107 ? 35.598 -8.002 -14.617 1.00 90.44 107 ALA A N 1
ATOM 832 C CA . ALA A 1 107 ? 34.557 -8.073 -13.593 1.00 90.44 107 ALA A CA 1
ATOM 833 C C . ALA A 1 107 ? 34.844 -7.144 -12.409 1.00 90.44 107 ALA A C 1
ATOM 835 O O . ALA A 1 107 ? 33.951 -6.405 -11.990 1.00 90.44 107 ALA A O 1
ATOM 836 N N . PHE A 1 108 ? 36.093 -7.100 -11.936 1.00 94.19 108 PHE A N 1
ATOM 837 C CA . PHE A 1 108 ? 36.503 -6.159 -10.896 1.00 94.19 108 PHE A CA 1
ATOM 838 C C . PHE A 1 108 ? 36.181 -4.713 -11.271 1.00 94.19 108 PHE A C 1
ATOM 840 O O . PHE A 1 108 ? 35.580 -4.004 -10.475 1.00 94.19 108 PHE A O 1
ATOM 847 N N . PHE A 1 109 ? 36.514 -4.271 -12.485 1.00 94.81 109 PHE A N 1
ATOM 848 C CA . PHE A 1 109 ? 36.295 -2.881 -12.892 1.00 94.81 109 PHE A CA 1
ATOM 849 C C . PHE A 1 109 ? 34.813 -2.556 -13.091 1.00 94.81 109 PHE A C 1
ATOM 851 O O . PHE A 1 109 ? 34.365 -1.471 -12.726 1.00 94.81 109 PHE A O 1
ATOM 858 N N . TYR A 1 110 ? 34.021 -3.507 -13.581 1.00 92.62 110 TYR A N 1
ATOM 859 C CA . TYR A 1 110 ? 32.570 -3.347 -13.637 1.00 92.62 110 TYR A CA 1
ATOM 860 C C . TYR A 1 110 ? 31.979 -3.099 -12.237 1.00 92.62 110 TYR A C 1
ATOM 862 O O . TYR A 1 110 ? 31.258 -2.120 -12.030 1.00 92.62 110 TYR A O 1
ATOM 870 N N . HIS A 1 111 ? 32.341 -3.931 -11.256 1.00 91.00 111 HIS A N 1
ATOM 871 C CA . HIS A 1 111 ? 31.868 -3.763 -9.881 1.00 91.00 111 HIS A CA 1
ATOM 872 C C . HIS A 1 111 ? 32.498 -2.556 -9.185 1.00 91.00 111 HIS A C 1
ATOM 874 O O . HIS A 1 111 ? 31.813 -1.884 -8.425 1.00 91.00 111 HIS A O 1
ATOM 880 N N . LEU A 1 112 ? 33.738 -2.193 -9.519 1.00 92.75 112 LEU A N 1
ATOM 881 C CA . LEU A 1 112 ? 34.381 -0.960 -9.073 1.00 92.75 112 LEU A CA 1
ATOM 882 C C . LEU A 1 112 ? 33.562 0.261 -9.479 1.00 92.75 112 LEU A C 1
ATOM 884 O O . LEU A 1 112 ? 33.284 1.118 -8.645 1.00 92.75 112 LEU A O 1
ATOM 888 N N . ARG A 1 113 ? 33.130 0.328 -10.741 1.00 90.75 113 ARG A N 1
ATOM 889 C CA . ARG A 1 113 ? 32.299 1.426 -11.239 1.00 90.75 113 ARG A CA 1
ATOM 890 C C . ARG A 1 113 ? 30.960 1.509 -10.499 1.00 90.75 113 ARG A C 1
ATOM 892 O O . ARG A 1 113 ? 30.575 2.602 -10.091 1.00 90.75 113 ARG A O 1
ATOM 899 N N . ARG A 1 114 ? 30.308 0.366 -10.268 1.00 84.69 114 ARG A N 1
ATOM 900 C CA . ARG A 1 114 ? 29.019 0.272 -9.560 1.00 84.69 114 ARG A CA 1
ATOM 901 C C . ARG A 1 114 ? 29.134 0.606 -8.069 1.00 84.69 114 ARG A C 1
ATOM 903 O O . ARG A 1 114 ? 28.302 1.315 -7.518 1.00 84.69 114 ARG A O 1
ATOM 910 N N . SER A 1 115 ? 30.214 0.187 -7.414 1.00 87.50 115 SER A N 1
ATOM 911 C CA . SER A 1 115 ? 30.532 0.620 -6.050 1.00 87.50 115 SER A CA 1
ATOM 912 C C . SER A 1 115 ? 30.765 2.127 -5.968 1.00 87.50 115 SER A C 1
ATOM 914 O O . SER A 1 115 ? 30.455 2.741 -4.954 1.00 87.50 115 SER A O 1
ATOM 916 N N . GLY A 1 116 ? 31.274 2.742 -7.036 1.00 85.38 116 GLY A N 1
ATOM 917 C CA . GLY A 1 116 ? 31.364 4.191 -7.161 1.00 85.38 116 GLY A CA 1
ATOM 918 C C . GLY A 1 116 ? 30.006 4.885 -7.189 1.00 85.38 116 GLY A C 1
ATOM 919 O O . GLY A 1 116 ? 29.824 5.880 -6.500 1.00 85.38 116 GLY A O 1
ATOM 920 N N . GLU A 1 117 ? 29.037 4.353 -7.923 1.00 82.31 117 GLU A N 1
ATOM 921 C CA . GLU A 1 117 ? 27.657 4.861 -7.934 1.00 82.31 117 GLU A CA 1
ATOM 922 C C . GLU A 1 117 ? 27.054 4.865 -6.522 1.00 82.31 117 GLU A C 1
ATOM 924 O O . GLU A 1 117 ? 26.596 5.909 -6.058 1.00 82.31 117 GLU A O 1
ATOM 929 N N . LEU A 1 118 ? 27.215 3.767 -5.778 1.00 75.50 118 LEU A N 1
ATOM 930 C CA . LEU A 1 118 ? 26.784 3.664 -4.378 1.00 75.50 118 LEU A CA 1
ATOM 931 C C . LEU A 1 118 ? 27.531 4.638 -3.452 1.00 75.50 118 LEU A C 1
ATOM 933 O O . LEU A 1 118 ? 26.916 5.389 -2.699 1.00 75.50 118 LEU A O 1
ATOM 937 N N . LEU A 1 119 ? 28.867 4.683 -3.526 1.00 79.19 119 LEU A N 1
ATOM 938 C CA . LEU A 1 119 ? 29.680 5.561 -2.674 1.00 79.19 119 LEU A CA 1
ATOM 939 C C . LEU A 1 119 ? 29.388 7.044 -2.927 1.00 79.19 119 LEU A C 1
ATOM 941 O O . LEU A 1 119 ? 29.458 7.853 -1.999 1.00 79.19 119 LEU A O 1
ATOM 945 N N . TYR A 1 120 ? 29.054 7.421 -4.163 1.00 78.56 120 TYR A N 1
ATOM 946 C CA . TYR A 1 120 ? 28.696 8.791 -4.525 1.00 78.56 120 TYR A CA 1
ATOM 947 C C . TYR A 1 120 ? 27.201 9.106 -4.370 1.00 78.56 120 TYR A C 1
ATOM 949 O O . TYR A 1 120 ? 26.877 10.289 -4.431 1.00 78.56 120 TYR A O 1
ATOM 957 N N . GLY A 1 121 ? 26.343 8.121 -4.076 1.00 65.31 121 GLY A N 1
ATOM 958 C CA . GLY A 1 121 ? 24.896 8.306 -3.893 1.00 65.31 121 GLY A CA 1
ATOM 959 C C . GLY A 1 121 ? 24.149 8.562 -5.203 1.00 65.31 121 GLY A C 1
ATOM 960 O O . GLY A 1 121 ? 23.242 9.377 -5.238 1.00 65.31 121 GLY A O 1
ATOM 961 N N . LEU A 1 122 ? 24.594 7.945 -6.299 1.00 66.00 122 LEU A N 1
ATOM 962 C CA . LEU A 1 122 ? 24.045 8.144 -7.638 1.00 66.00 122 LEU A CA 1
ATOM 963 C C . LEU A 1 122 ? 23.567 6.802 -8.193 1.00 66.00 122 LEU A C 1
ATOM 965 O O . LEU A 1 122 ? 24.325 6.121 -8.881 1.00 66.00 122 LEU A O 1
ATOM 969 N N . SER A 1 123 ? 22.323 6.427 -7.907 1.00 52.62 123 SER A N 1
ATOM 970 C CA . SER A 1 123 ? 21.663 5.279 -8.539 1.00 52.62 123 SER A CA 1
ATOM 971 C C . SER A 1 123 ? 21.147 5.713 -9.912 1.00 52.62 123 SER A C 1
ATOM 973 O O . SER A 1 123 ? 20.300 6.592 -10.002 1.00 52.62 123 SER A O 1
ATOM 975 N N . ARG A 1 124 ? 21.709 5.176 -11.003 1.00 52.94 124 ARG A N 1
ATOM 976 C CA . ARG A 1 124 ? 21.281 5.501 -12.378 1.00 52.94 124 ARG A CA 1
ATOM 977 C C . ARG A 1 124 ? 20.615 4.294 -13.046 1.00 52.94 124 ARG A C 1
ATOM 979 O O . ARG A 1 124 ? 21.107 3.180 -12.858 1.00 52.94 124 ARG A O 1
ATOM 986 N N . PRO A 1 125 ? 19.593 4.498 -13.900 1.00 41.22 125 PRO A N 1
ATOM 987 C CA . PRO A 1 125 ? 18.932 3.409 -14.613 1.00 41.22 125 PRO A CA 1
ATOM 988 C C . PRO A 1 125 ? 19.865 2.665 -15.589 1.00 41.22 125 PRO A C 1
ATOM 990 O O . PRO A 1 125 ? 20.824 3.213 -16.151 1.00 41.22 125 PRO A O 1
ATOM 993 N N . HIS A 1 126 ? 19.567 1.373 -15.756 1.00 53.84 126 HIS A N 1
ATOM 994 C CA . HIS A 1 126 ? 20.390 0.305 -16.330 1.00 53.84 126 HIS A CA 1
ATOM 995 C C . HIS A 1 126 ? 21.117 0.649 -17.651 1.00 53.84 126 HIS A C 1
ATOM 997 O O . HIS A 1 126 ? 20.573 0.570 -18.749 1.00 53.84 126 HIS A O 1
ATOM 1003 N N . ARG A 1 127 ? 22.435 0.896 -17.570 1.00 56.72 127 ARG A N 1
ATOM 1004 C CA . ARG A 1 127 ? 23.370 0.885 -18.720 1.00 56.72 127 ARG A CA 1
ATOM 1005 C C . ARG A 1 127 ? 24.388 -0.253 -18.619 1.00 56.72 127 ARG A C 1
ATOM 1007 O O . ARG A 1 127 ? 25.587 -0.045 -18.826 1.00 56.72 127 ARG A O 1
ATOM 1014 N N . GLY A 1 128 ? 23.915 -1.460 -18.298 1.00 66.50 128 GLY A N 1
ATOM 1015 C CA . GLY A 1 128 ? 24.754 -2.638 -18.035 1.00 66.50 128 GLY A CA 1
ATOM 1016 C C . GLY A 1 128 ? 25.809 -2.893 -19.118 1.00 66.50 128 GLY A C 1
ATOM 1017 O O . GLY A 1 128 ? 26.993 -3.004 -18.803 1.00 66.50 128 GLY A O 1
ATOM 1018 N N . VAL A 1 129 ? 25.411 -2.861 -20.395 1.00 77.31 129 VAL A N 1
ATOM 1019 C CA . VAL A 1 129 ? 26.314 -3.111 -21.535 1.00 77.31 129 VAL A CA 1
ATOM 1020 C C . VAL A 1 129 ? 27.363 -2.009 -21.700 1.00 77.31 129 VAL A C 1
ATOM 1022 O O . VAL A 1 129 ? 28.546 -2.307 -21.837 1.00 77.31 129 VAL A O 1
ATOM 1025 N N . ARG A 1 130 ? 26.983 -0.724 -21.628 1.00 79.31 130 ARG A N 1
ATOM 1026 C CA . ARG A 1 130 ? 27.945 0.392 -21.758 1.00 79.31 130 ARG A CA 1
ATOM 1027 C C . ARG A 1 130 ? 28.960 0.400 -20.618 1.00 79.31 130 ARG A C 1
ATOM 1029 O O . ARG A 1 130 ? 30.138 0.654 -20.855 1.00 79.31 130 ARG A O 1
ATOM 1036 N N . MET A 1 131 ? 28.522 0.102 -19.394 1.00 81.06 131 MET A N 1
ATOM 1037 C CA . MET A 1 131 ? 29.430 -0.041 -18.254 1.00 81.06 131 MET A CA 1
ATOM 1038 C C . MET A 1 131 ? 30.356 -1.241 -18.420 1.00 81.06 131 MET A C 1
ATOM 1040 O O . MET A 1 131 ? 31.542 -1.130 -18.121 1.00 81.06 131 MET A O 1
ATOM 1044 N N . ARG A 1 132 ? 29.847 -2.363 -18.943 1.00 87.56 132 ARG A N 1
ATOM 1045 C CA . ARG A 1 132 ? 30.653 -3.556 -19.210 1.00 87.56 132 ARG A CA 1
ATOM 1046 C C . ARG A 1 132 ? 31.709 -3.304 -20.283 1.00 87.56 132 ARG A C 1
ATOM 1048 O O . ARG A 1 132 ? 32.876 -3.597 -20.053 1.00 87.56 132 ARG A O 1
ATOM 1055 N N . LEU A 1 133 ? 31.338 -2.674 -21.398 1.00 87.38 133 LEU A N 1
ATOM 1056 C CA . LEU A 1 133 ? 32.284 -2.248 -22.433 1.00 87.38 133 LEU A CA 1
ATOM 1057 C C . LEU A 1 133 ? 33.322 -1.273 -21.863 1.00 87.38 133 LEU A C 1
ATOM 1059 O O . LEU A 1 133 ? 34.518 -1.446 -22.078 1.00 87.38 133 LEU A O 1
ATOM 1063 N N . GLY A 1 134 ? 32.887 -0.292 -21.067 1.00 87.62 134 GLY A N 1
ATOM 1064 C CA . GLY A 1 134 ? 33.785 0.635 -20.379 1.00 87.62 134 GLY A CA 1
ATOM 1065 C C . GLY A 1 134 ? 34.757 -0.060 -19.419 1.00 87.62 134 GLY A C 1
ATOM 1066 O O . GLY A 1 134 ? 35.922 0.323 -19.357 1.00 87.62 134 GLY A O 1
ATOM 1067 N N . ALA A 1 135 ? 34.309 -1.089 -18.695 1.00 91.94 135 ALA A N 1
ATOM 1068 C CA . ALA A 1 135 ? 35.156 -1.917 -17.837 1.00 91.94 135 ALA A CA 1
ATOM 1069 C C . ALA A 1 135 ? 36.183 -2.716 -18.644 1.00 91.94 135 ALA A C 1
ATOM 1071 O O . ALA A 1 135 ? 37.350 -2.743 -18.263 1.00 91.94 135 ALA A O 1
ATOM 1072 N N . ILE A 1 136 ? 35.794 -3.290 -19.785 1.00 91.44 136 ILE A N 1
ATOM 1073 C CA . ILE A 1 136 ? 36.713 -3.992 -20.694 1.00 91.44 136 ILE A CA 1
ATOM 1074 C C . ILE A 1 136 ? 37.789 -3.031 -21.224 1.00 91.44 136 ILE A C 1
ATOM 1076 O O . ILE A 1 136 ? 38.978 -3.315 -21.094 1.00 91.44 136 ILE A O 1
ATOM 1080 N N . PHE A 1 137 ? 37.412 -1.854 -21.736 1.00 90.94 137 PHE A N 1
ATOM 1081 C CA . PHE A 1 137 ? 38.386 -0.855 -22.202 1.00 90.94 137 PHE A CA 1
ATOM 1082 C C . PHE A 1 137 ? 39.316 -0.376 -21.085 1.00 90.94 137 PHE A C 1
ATOM 1084 O O . PHE A 1 137 ? 40.526 -0.251 -21.281 1.00 90.94 137 PHE A O 1
ATOM 1091 N N . PHE A 1 138 ? 38.765 -0.128 -19.897 1.00 93.38 138 PHE A N 1
ATOM 1092 C CA . PHE A 1 138 ? 39.561 0.294 -18.753 1.00 93.38 138 PHE A CA 1
ATOM 1093 C C . PHE A 1 138 ? 40.524 -0.803 -18.282 1.00 93.38 138 PHE A C 1
ATOM 1095 O O . PHE A 1 138 ? 41.653 -0.492 -17.911 1.00 93.38 138 PHE A O 1
ATOM 1102 N N . THR A 1 139 ? 40.126 -2.075 -18.388 1.00 92.44 139 THR A N 1
ATOM 1103 C CA . THR A 1 139 ? 40.988 -3.231 -18.099 1.00 92.44 139 THR A CA 1
ATOM 1104 C C . THR A 1 139 ? 42.268 -3.174 -18.932 1.00 92.44 139 THR A C 1
ATOM 1106 O O . THR A 1 139 ? 43.356 -3.241 -18.367 1.00 92.44 139 THR A O 1
ATOM 1109 N N . PHE A 1 140 ? 42.175 -2.940 -20.247 1.00 89.00 140 PHE A N 1
ATOM 1110 C CA . PHE A 1 140 ? 43.359 -2.774 -21.105 1.00 89.00 140 PHE A CA 1
ATOM 1111 C C . PHE A 1 140 ? 44.240 -1.590 -20.687 1.00 89.00 140 PHE A C 1
ATOM 1113 O O . PHE A 1 140 ? 45.464 -1.710 -20.665 1.00 89.00 140 PHE A O 1
ATOM 1120 N N . GLY A 1 141 ? 43.635 -0.463 -20.299 1.00 90.44 141 GLY A N 1
ATOM 1121 C CA . GLY A 1 141 ? 44.373 0.690 -19.774 1.00 90.44 141 GLY A CA 1
ATOM 1122 C C . GLY A 1 141 ? 45.150 0.368 -18.493 1.00 90.44 141 GLY A C 1
ATOM 1123 O O . GLY A 1 141 ? 46.300 0.780 -18.339 1.00 90.44 141 GLY A O 1
ATOM 1124 N N . VAL A 1 142 ? 44.552 -0.414 -17.592 1.00 91.38 142 VAL A N 1
ATOM 1125 C CA . VAL A 1 142 ? 45.204 -0.871 -16.359 1.00 91.38 142 VAL A CA 1
ATOM 1126 C C . VAL A 1 142 ? 46.316 -1.883 -16.655 1.00 91.38 142 VAL A C 1
ATOM 1128 O O . VAL A 1 142 ? 47.387 -1.794 -16.057 1.00 91.38 142 VAL A O 1
ATOM 1131 N N . LEU A 1 143 ? 46.122 -2.793 -17.613 1.00 89.19 143 LEU A N 1
ATOM 1132 C CA . LEU A 1 143 ? 47.160 -3.735 -18.050 1.00 89.19 143 LEU A CA 1
ATOM 1133 C C . LEU A 1 143 ? 48.388 -3.006 -18.621 1.00 89.19 143 LEU A C 1
ATOM 1135 O O . LEU A 1 143 ? 49.518 -3.322 -18.252 1.00 89.19 143 LEU A O 1
ATOM 1139 N N . LEU A 1 144 ? 48.175 -1.979 -19.453 1.00 89.75 144 LEU A N 1
ATOM 1140 C CA . LEU A 1 144 ? 49.250 -1.119 -19.965 1.00 89.75 144 LEU A CA 1
ATOM 1141 C C . LEU A 1 144 ? 49.993 -0.396 -18.835 1.00 89.75 144 LEU A C 1
ATOM 1143 O O . LEU A 1 144 ? 51.223 -0.323 -18.847 1.00 89.75 144 LEU A O 1
ATOM 1147 N N . PHE A 1 145 ? 49.259 0.109 -17.838 1.00 91.81 145 PHE A N 1
ATOM 1148 C CA . PHE A 1 145 ? 49.858 0.728 -16.658 1.00 91.81 145 PHE A CA 1
ATOM 1149 C C . PHE A 1 145 ? 50.749 -0.257 -15.887 1.00 91.81 145 PHE A C 1
ATOM 1151 O O . PHE A 1 145 ? 51.883 0.087 -15.554 1.00 91.81 145 PHE A O 1
ATOM 1158 N N . PHE A 1 146 ? 50.280 -1.484 -15.638 1.00 87.00 146 PHE A N 1
ATOM 1159 C CA . PHE A 1 146 ? 51.067 -2.500 -14.935 1.00 87.00 146 PHE A CA 1
ATOM 1160 C C . PHE A 1 146 ? 52.318 -2.922 -15.713 1.00 87.00 146 PHE A C 1
ATOM 1162 O O . PHE A 1 146 ? 53.374 -3.085 -15.105 1.00 87.00 146 PHE A O 1
ATOM 1169 N N . ALA A 1 147 ? 52.246 -3.021 -17.041 1.00 84.31 147 ALA A N 1
ATOM 1170 C CA . ALA A 1 147 ? 53.413 -3.304 -17.875 1.00 84.31 147 ALA A CA 1
ATOM 1171 C C . ALA A 1 147 ? 54.461 -2.178 -17.828 1.00 84.31 147 ALA A C 1
ATOM 1173 O O . ALA A 1 147 ? 55.656 -2.434 -17.673 1.00 84.31 147 ALA A O 1
ATOM 1174 N N . ALA A 1 148 ? 54.022 -0.918 -17.892 1.00 87.75 148 ALA A N 1
ATOM 1175 C CA . ALA A 1 148 ? 54.912 0.230 -17.737 1.00 87.75 148 ALA A CA 1
ATOM 1176 C C . ALA A 1 148 ? 55.539 0.278 -16.331 1.00 87.75 148 ALA A C 1
ATOM 1178 O O . ALA A 1 148 ? 56.744 0.493 -16.192 1.00 87.75 148 ALA A O 1
ATOM 1179 N N . ALA A 1 149 ? 54.741 0.019 -15.290 1.00 88.69 149 ALA A N 1
ATOM 1180 C CA . ALA A 1 149 ? 55.214 -0.071 -13.912 1.00 88.69 149 ALA A CA 1
ATOM 1181 C C . ALA A 1 149 ? 56.258 -1.187 -13.745 1.00 88.69 149 ALA A C 1
ATOM 1183 O O . ALA A 1 149 ? 57.291 -0.965 -13.114 1.00 88.69 149 ALA A O 1
ATOM 1184 N N . ALA A 1 150 ? 56.039 -2.349 -14.365 1.00 84.31 150 ALA A N 1
ATOM 1185 C CA . ALA A 1 150 ? 56.993 -3.450 -14.380 1.00 84.31 150 ALA A CA 1
ATOM 1186 C C . ALA A 1 150 ? 58.336 -3.049 -15.016 1.00 84.31 150 ALA A C 1
ATOM 1188 O O . ALA A 1 150 ? 59.395 -3.295 -14.435 1.00 84.31 150 ALA A O 1
ATOM 1189 N N . GLY A 1 151 ? 58.307 -2.352 -16.157 1.00 85.81 151 GLY A N 1
ATOM 1190 C CA . GLY A 1 151 ? 59.513 -1.809 -16.790 1.00 85.81 151 GLY A CA 1
ATOM 1191 C C . GLY A 1 151 ? 60.268 -0.819 -15.894 1.00 85.81 151 GLY A C 1
ATOM 1192 O O . GLY A 1 151 ? 61.491 -0.904 -15.766 1.00 85.81 151 GLY A O 1
ATOM 1193 N N . ILE A 1 152 ? 59.549 0.077 -15.209 1.00 89.56 152 ILE A N 1
ATOM 1194 C CA . ILE A 1 152 ? 60.134 1.032 -14.251 1.00 89.56 152 ILE A CA 1
ATOM 1195 C C . ILE A 1 152 ? 60.792 0.297 -13.078 1.00 89.56 152 ILE A C 1
ATOM 1197 O O . ILE A 1 152 ? 61.921 0.620 -12.709 1.00 89.56 152 ILE A O 1
ATOM 1201 N N . LEU A 1 153 ? 60.123 -0.708 -12.509 1.00 86.81 153 LEU A N 1
ATOM 1202 C CA . LEU A 1 153 ? 60.651 -1.508 -11.401 1.00 86.81 153 LEU A CA 1
ATOM 1203 C C . LEU A 1 153 ? 61.887 -2.322 -11.809 1.00 86.81 153 LEU A C 1
ATOM 1205 O O . LEU A 1 153 ? 62.850 -2.413 -11.045 1.00 86.81 153 LEU A O 1
ATOM 1209 N N . PHE A 1 154 ? 61.909 -2.853 -13.030 1.00 85.19 154 PHE A N 1
ATOM 1210 C CA . PHE A 1 154 ? 63.075 -3.537 -13.584 1.00 85.19 154 PHE A CA 1
ATOM 1211 C C . PHE A 1 154 ? 64.280 -2.595 -13.749 1.00 85.19 154 PHE A C 1
ATOM 1213 O O . PHE A 1 154 ? 65.401 -2.929 -13.350 1.00 85.19 154 PHE A O 1
ATOM 1220 N N . LEU A 1 155 ? 64.059 -1.388 -14.282 1.00 87.56 155 LEU A N 1
ATOM 1221 C CA . LEU A 1 155 ? 65.100 -0.3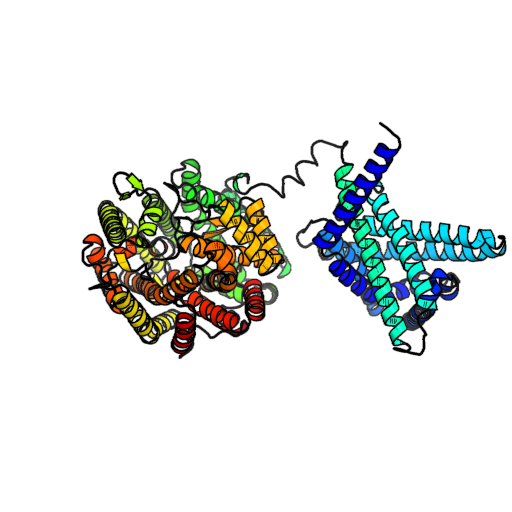61 -14.397 1.00 87.56 155 LEU A CA 1
ATOM 1222 C C . LEU A 1 155 ? 65.592 0.108 -13.023 1.00 87.56 155 LEU A C 1
ATOM 1224 O O . LEU A 1 155 ? 66.797 0.243 -12.821 1.00 87.56 155 LEU A O 1
ATOM 1228 N N . LEU A 1 156 ? 64.682 0.285 -12.065 1.00 88.81 156 LEU A N 1
ATOM 1229 C CA . LEU A 1 156 ? 64.997 0.630 -10.680 1.00 88.81 156 LEU A CA 1
ATOM 1230 C C . LEU A 1 156 ? 65.892 -0.424 -10.021 1.00 88.81 156 LEU A C 1
ATOM 1232 O O . LEU A 1 156 ? 66.892 -0.081 -9.394 1.00 88.81 156 LEU A O 1
ATOM 1236 N N . LYS A 1 157 ? 65.587 -1.712 -10.213 1.00 84.44 157 LYS A N 1
ATOM 1237 C CA . LYS A 1 157 ? 66.412 -2.821 -9.712 1.00 84.44 157 LYS A CA 1
ATOM 1238 C C . LYS A 1 157 ? 67.829 -2.781 -10.290 1.00 84.44 157 LYS A C 1
ATOM 1240 O O . LYS A 1 157 ? 68.793 -3.001 -9.556 1.00 84.44 157 LYS A O 1
ATOM 1245 N N . LYS A 1 158 ? 67.981 -2.465 -11.583 1.00 85.12 158 LYS A N 1
ATOM 1246 C CA . LYS A 1 158 ? 69.302 -2.261 -12.204 1.00 85.12 158 LYS A CA 1
ATOM 1247 C C . LYS A 1 158 ? 70.014 -1.032 -11.639 1.00 85.12 158 LYS A C 1
ATOM 1249 O O . LYS A 1 158 ? 71.189 -1.134 -11.306 1.00 85.12 158 LYS A O 1
ATOM 1254 N N . ALA A 1 159 ? 69.311 0.090 -11.488 1.00 86.81 159 ALA A N 1
ATOM 1255 C CA . ALA A 1 159 ? 69.862 1.335 -10.955 1.00 86.81 159 ALA A CA 1
ATOM 1256 C C . ALA A 1 159 ? 70.349 1.186 -9.503 1.00 86.81 159 ALA A C 1
ATOM 1258 O O . ALA A 1 159 ? 71.422 1.681 -9.163 1.00 86.81 159 ALA A O 1
ATOM 1259 N N . ASN A 1 160 ? 69.622 0.433 -8.670 1.00 86.44 160 ASN A N 1
ATOM 1260 C CA . ASN A 1 160 ? 69.994 0.169 -7.278 1.00 86.44 160 ASN A CA 1
ATOM 1261 C C . ASN A 1 160 ? 71.364 -0.516 -7.135 1.00 86.44 160 ASN A C 1
ATOM 1263 O O . ASN A 1 160 ? 72.032 -0.297 -6.129 1.00 86.44 160 ASN A O 1
ATOM 1267 N N . ARG A 1 161 ? 71.837 -1.269 -8.142 1.00 85.69 161 ARG A N 1
ATOM 1268 C CA . ARG A 1 161 ? 73.186 -1.876 -8.131 1.00 85.69 161 ARG A CA 1
ATOM 1269 C C . ARG A 1 161 ? 74.317 -0.843 -8.143 1.00 85.69 161 ARG A C 1
ATOM 1271 O O . ARG A 1 161 ? 75.431 -1.173 -7.757 1.00 85.69 161 ARG A O 1
ATOM 1278 N N . PHE A 1 162 ? 74.032 0.382 -8.580 1.00 88.12 162 PHE A N 1
ATOM 1279 C CA . PHE A 1 162 ? 75.002 1.473 -8.698 1.00 88.12 162 PHE A CA 1
ATOM 1280 C C . PHE A 1 162 ? 74.857 2.529 -7.588 1.00 88.12 162 PHE A C 1
ATOM 1282 O O . PHE A 1 162 ? 75.610 3.500 -7.566 1.00 88.12 162 PHE A O 1
ATOM 1289 N N . LEU A 1 163 ? 73.901 2.358 -6.666 1.00 86.38 163 LEU A N 1
ATOM 1290 C CA . LEU A 1 163 ? 73.620 3.293 -5.573 1.00 86.38 163 LEU A CA 1
ATOM 1291 C C . LEU A 1 163 ? 74.188 2.787 -4.236 1.00 86.38 163 LEU A C 1
ATOM 1293 O O . LEU A 1 163 ? 74.081 1.594 -3.945 1.00 86.38 163 LEU A O 1
ATOM 1297 N N . PRO A 1 164 ? 74.717 3.671 -3.369 1.00 86.56 164 PRO A N 1
ATOM 1298 C CA . PRO A 1 164 ? 75.072 3.322 -1.994 1.00 86.56 164 PRO A CA 1
ATOM 1299 C C . PRO A 1 164 ? 73.873 2.746 -1.226 1.00 86.56 164 PRO A C 1
ATOM 1301 O O . PRO A 1 164 ? 72.769 3.286 -1.317 1.00 86.56 164 PRO A O 1
ATOM 1304 N N . MET A 1 165 ? 74.104 1.706 -0.413 1.00 83.75 165 MET A N 1
ATOM 1305 C CA . MET A 1 165 ? 73.077 1.000 0.375 1.00 83.75 165 MET A CA 1
ATOM 1306 C C . MET A 1 165 ? 72.040 1.915 1.069 1.00 83.75 165 MET A C 1
ATOM 1308 O O . MET A 1 165 ? 70.853 1.635 0.929 1.00 83.75 165 MET A O 1
ATOM 1312 N N . PRO A 1 166 ? 72.398 3.026 1.751 1.00 84.38 166 PRO A N 1
ATOM 1313 C CA . PRO A 1 166 ? 71.401 3.868 2.425 1.00 84.38 166 PRO A CA 1
ATOM 1314 C C . PRO A 1 166 ? 70.442 4.614 1.479 1.00 84.38 166 PRO A C 1
ATOM 1316 O O . PRO A 1 166 ? 69.353 4.999 1.898 1.00 84.38 166 PRO A O 1
ATOM 1319 N N . LEU A 1 167 ? 70.808 4.817 0.207 1.00 84.56 167 LEU A N 1
ATOM 1320 C CA . LEU A 1 167 ? 69.968 5.515 -0.775 1.00 84.56 167 LEU A CA 1
ATOM 1321 C C . LEU A 1 167 ? 69.000 4.578 -1.510 1.00 84.56 167 LEU A C 1
ATOM 1323 O O . LEU A 1 167 ? 67.983 5.039 -2.031 1.00 84.56 167 LEU A O 1
ATOM 1327 N N . GLN A 1 168 ? 69.274 3.270 -1.532 1.00 84.19 168 GLN A N 1
ATOM 1328 C CA . GLN A 1 168 ? 68.456 2.296 -2.261 1.00 84.19 168 GLN A CA 1
ATOM 1329 C C . GLN A 1 168 ? 67.016 2.187 -1.709 1.00 84.19 168 GLN A C 1
ATOM 1331 O O . GLN A 1 168 ? 66.083 2.251 -2.516 1.00 84.19 168 GLN A O 1
ATOM 1336 N N . PRO A 1 169 ? 66.765 2.097 -0.381 1.00 83.19 169 PRO A N 1
ATOM 1337 C CA . PRO A 1 169 ? 65.402 2.036 0.155 1.00 83.19 169 PRO A CA 1
ATOM 1338 C C . PRO A 1 169 ? 64.619 3.335 -0.059 1.00 83.19 169 PRO A C 1
ATOM 1340 O O . PRO A 1 169 ? 63.419 3.290 -0.316 1.00 83.19 169 PRO A O 1
ATOM 1343 N N . LEU A 1 170 ? 65.296 4.489 -0.001 1.00 85.00 170 LEU A N 1
ATOM 1344 C CA . LEU A 1 170 ? 64.689 5.806 -0.226 1.00 85.00 170 LEU A CA 1
ATOM 1345 C C . LEU A 1 170 ? 64.213 5.963 -1.671 1.00 85.00 170 LEU A C 1
ATOM 1347 O O . LEU A 1 170 ? 63.062 6.343 -1.904 1.00 85.00 170 LEU A O 1
ATOM 1351 N N . LEU A 1 171 ? 65.071 5.631 -2.641 1.00 87.31 171 LEU A N 1
ATOM 1352 C CA . LEU A 1 171 ? 64.698 5.651 -4.053 1.00 87.31 171 LEU A CA 1
ATOM 1353 C C . LEU A 1 171 ? 63.583 4.636 -4.334 1.00 87.31 171 LEU A C 1
ATOM 1355 O O . LEU A 1 171 ? 62.590 4.968 -4.979 1.00 87.31 171 LEU A O 1
ATOM 1359 N N . THR A 1 172 ? 63.711 3.426 -3.789 1.00 86.44 172 THR A N 1
ATOM 1360 C CA . THR A 1 172 ? 62.736 2.350 -3.995 1.00 86.44 172 THR A CA 1
ATOM 1361 C C . THR A 1 172 ? 61.363 2.700 -3.428 1.00 86.44 172 THR A C 1
ATOM 1363 O O . THR A 1 172 ? 60.362 2.598 -4.135 1.00 86.44 172 THR A O 1
ATOM 1366 N N . GLY A 1 173 ? 61.303 3.190 -2.188 1.00 84.69 173 GLY A N 1
ATOM 1367 C CA . GLY A 1 173 ? 60.060 3.634 -1.560 1.00 84.69 173 GLY A CA 1
ATOM 1368 C C . GLY A 1 173 ? 59.412 4.807 -2.297 1.00 84.69 173 GLY A C 1
ATOM 1369 O O . GLY A 1 173 ? 58.195 4.823 -2.465 1.00 84.69 173 GLY A O 1
ATOM 1370 N N . SER A 1 174 ? 60.214 5.749 -2.807 1.00 88.25 174 SER A N 1
ATOM 1371 C CA . SER A 1 174 ? 59.710 6.899 -3.573 1.00 88.25 174 SER A CA 1
ATOM 1372 C C . SER A 1 174 ? 59.080 6.476 -4.901 1.00 88.25 174 SER A C 1
ATOM 1374 O O . SER A 1 174 ? 57.994 6.944 -5.244 1.00 88.25 174 SER A O 1
ATOM 1376 N N . VAL A 1 175 ? 59.722 5.557 -5.631 1.00 91.06 175 VAL A N 1
ATOM 1377 C CA . VAL A 1 175 ? 59.180 5.022 -6.890 1.00 91.06 175 VAL A CA 1
ATOM 1378 C C . VAL A 1 175 ? 57.920 4.193 -6.636 1.00 91.06 175 VAL A C 1
ATOM 1380 O O . VAL A 1 175 ? 56.924 4.377 -7.333 1.00 91.06 175 VAL A O 1
ATOM 1383 N N . LEU A 1 176 ? 57.909 3.337 -5.608 1.00 87.88 176 LEU A N 1
ATOM 1384 C CA . LEU A 1 176 ? 56.727 2.546 -5.247 1.00 87.88 176 LEU A CA 1
ATOM 1385 C C . LEU A 1 176 ? 55.546 3.426 -4.822 1.00 87.88 176 LEU A C 1
ATOM 1387 O O . LEU A 1 176 ? 54.416 3.166 -5.229 1.00 87.88 176 LEU A O 1
ATOM 1391 N N . LEU A 1 177 ? 55.795 4.498 -4.066 1.00 89.31 177 LEU A N 1
ATOM 1392 C CA . LEU A 1 177 ? 54.759 5.459 -3.692 1.00 89.31 177 LEU A CA 1
ATOM 1393 C C . LEU A 1 177 ? 54.215 6.209 -4.916 1.00 89.31 177 LEU A C 1
ATOM 1395 O O . LEU A 1 177 ? 53.004 6.390 -5.027 1.00 89.31 177 LEU A O 1
ATOM 1399 N N . ALA A 1 178 ? 55.080 6.609 -5.853 1.00 93.38 178 ALA A N 1
ATOM 1400 C CA . ALA A 1 178 ? 54.665 7.268 -7.091 1.00 93.38 178 ALA A CA 1
ATOM 1401 C C . ALA A 1 178 ? 53.811 6.345 -7.981 1.00 93.38 178 ALA A C 1
ATOM 1403 O O . ALA A 1 178 ? 52.782 6.776 -8.514 1.00 93.38 178 ALA A O 1
ATOM 1404 N N . LEU A 1 179 ? 54.188 5.068 -8.099 1.00 92.38 179 LEU A N 1
ATOM 1405 C CA . LEU A 1 179 ? 53.404 4.056 -8.811 1.00 92.38 179 LEU A CA 1
ATOM 1406 C C . LEU A 1 179 ? 52.069 3.782 -8.103 1.00 92.38 179 LEU A C 1
ATOM 1408 O O . LEU A 1 179 ? 51.022 3.804 -8.747 1.00 92.38 179 LEU A O 1
ATOM 1412 N N . GLY A 1 180 ? 52.079 3.612 -6.778 1.00 91.50 180 GLY A N 1
ATOM 1413 C CA . GLY A 1 180 ? 50.871 3.413 -5.973 1.00 91.50 180 GLY A CA 1
ATOM 1414 C C . GLY A 1 180 ? 49.901 4.594 -6.058 1.00 91.50 180 GLY A C 1
ATOM 1415 O O . GLY A 1 180 ? 48.701 4.396 -6.231 1.00 91.50 180 GLY A O 1
ATOM 1416 N N . PHE A 1 181 ? 50.412 5.827 -6.028 1.00 95.19 181 PHE A N 1
ATOM 1417 C CA . PHE A 1 181 ? 49.617 7.035 -6.248 1.00 95.19 181 PHE A CA 1
ATOM 1418 C C . PHE A 1 181 ? 49.021 7.088 -7.653 1.00 95.19 181 PHE A C 1
ATOM 1420 O O . PHE A 1 181 ? 47.840 7.394 -7.800 1.00 95.19 181 PHE A O 1
ATOM 1427 N N . SER A 1 182 ? 49.808 6.761 -8.678 1.00 95.00 182 SER A N 1
ATOM 1428 C CA . SER A 1 182 ? 49.340 6.754 -10.067 1.00 95.00 182 SER A CA 1
ATOM 1429 C C . SER A 1 182 ? 48.228 5.720 -10.279 1.00 95.00 182 SER A C 1
ATOM 1431 O O . SER A 1 182 ? 47.204 6.039 -10.884 1.00 95.00 182 SER A O 1
ATOM 1433 N N . ALA A 1 183 ? 48.374 4.523 -9.700 1.00 93.75 183 ALA A N 1
ATOM 1434 C CA . ALA A 1 183 ? 47.343 3.486 -9.699 1.00 93.75 183 ALA A CA 1
ATOM 1435 C C . ALA A 1 183 ? 46.082 3.945 -8.951 1.00 93.75 183 ALA A C 1
ATOM 1437 O O . ALA A 1 183 ? 44.974 3.875 -9.484 1.00 93.75 183 ALA A O 1
ATOM 1438 N N . ALA A 1 184 ? 46.243 4.485 -7.739 1.00 94.12 184 ALA A N 1
ATOM 1439 C CA . ALA A 1 184 ? 45.132 5.001 -6.949 1.00 94.12 184 ALA A CA 1
ATOM 1440 C C . ALA A 1 184 ? 44.392 6.132 -7.674 1.00 94.12 184 ALA A C 1
ATOM 1442 O O . ALA A 1 184 ? 43.165 6.170 -7.623 1.00 94.12 184 ALA A O 1
ATOM 1443 N N . LEU A 1 185 ? 45.107 7.019 -8.371 1.00 93.88 185 LEU A N 1
ATOM 1444 C CA . LEU A 1 185 ? 44.533 8.115 -9.151 1.00 93.88 185 LEU A CA 1
ATOM 1445 C C . LEU A 1 185 ? 43.738 7.608 -10.351 1.00 93.88 185 LEU A C 1
ATOM 1447 O O . LEU A 1 185 ? 42.625 8.080 -10.586 1.00 93.88 185 LEU A O 1
ATOM 1451 N N . LEU A 1 186 ? 44.280 6.628 -11.074 1.00 94.31 186 LEU A N 1
ATOM 1452 C CA . LEU A 1 186 ? 43.606 5.981 -12.195 1.00 94.31 186 LEU A CA 1
ATOM 1453 C C . LEU A 1 186 ? 42.286 5.334 -11.740 1.00 94.31 186 LEU A C 1
ATOM 1455 O O . LEU A 1 186 ? 41.231 5.608 -12.317 1.00 94.31 186 LEU A O 1
ATOM 1459 N N . LEU A 1 187 ? 42.322 4.557 -10.654 1.00 94.56 187 LEU A N 1
ATOM 1460 C CA . LEU A 1 187 ? 41.142 3.895 -10.089 1.00 94.56 187 LEU A CA 1
ATOM 1461 C C . LEU A 1 187 ? 40.136 4.892 -9.494 1.00 94.56 187 LEU A C 1
ATOM 1463 O O . LEU A 1 187 ? 38.941 4.774 -9.752 1.00 94.56 187 LEU A O 1
ATOM 1467 N N . ASN A 1 188 ? 40.591 5.912 -8.755 1.00 92.38 188 ASN A N 1
ATOM 1468 C CA . ASN A 1 188 ? 39.720 6.946 -8.175 1.00 92.38 188 ASN A CA 1
ATOM 1469 C C . ASN A 1 188 ? 39.045 7.822 -9.240 1.00 92.38 188 ASN A C 1
ATOM 1471 O O . ASN A 1 188 ? 37.964 8.368 -9.014 1.00 92.38 188 ASN A O 1
ATOM 1475 N N . ARG A 1 189 ? 39.676 7.980 -10.405 1.00 91.00 189 ARG A N 1
ATOM 1476 C CA . ARG A 1 189 ? 39.075 8.676 -11.544 1.00 91.00 189 ARG A CA 1
ATOM 1477 C C . ARG A 1 189 ? 38.022 7.812 -12.232 1.00 91.00 189 ARG A C 1
ATOM 1479 O O . ARG A 1 189 ? 36.996 8.339 -12.647 1.00 91.00 189 ARG A O 1
ATOM 1486 N N . TYR A 1 190 ? 38.262 6.508 -12.327 1.00 92.50 190 TYR A N 1
ATOM 1487 C CA . TYR A 1 190 ? 37.338 5.567 -12.952 1.00 92.50 190 TYR A CA 1
ATOM 1488 C C . TYR A 1 190 ? 36.115 5.242 -12.082 1.00 92.50 190 TYR A C 1
ATOM 1490 O O . TYR A 1 190 ? 34.996 5.202 -12.590 1.00 92.50 190 TYR A O 1
ATOM 1498 N N . VAL A 1 191 ? 36.296 5.085 -10.768 1.00 91.25 191 VAL A N 1
ATOM 1499 C CA . VAL A 1 191 ? 35.197 4.858 -9.809 1.00 91.25 191 VAL A CA 1
ATOM 1500 C C . VAL A 1 191 ? 34.261 6.064 -9.708 1.00 91.25 191 VAL A C 1
ATOM 1502 O O . VAL A 1 191 ? 33.086 5.896 -9.427 1.00 91.25 191 VAL A O 1
ATOM 1505 N N . CYS A 1 192 ? 34.745 7.285 -9.963 1.00 88.50 192 CYS A N 1
ATOM 1506 C CA . CYS A 1 192 ? 33.932 8.498 -9.899 1.00 88.50 192 CYS A CA 1
ATOM 1507 C C . CYS A 1 192 ? 32.852 8.483 -10.999 1.00 88.50 192 CYS A C 1
ATOM 1509 O O . CYS A 1 192 ? 33.194 8.626 -12.180 1.00 88.50 192 CYS A O 1
ATOM 1511 N N . PRO A 1 193 ? 31.552 8.361 -10.661 1.00 80.94 193 PRO A N 1
ATOM 1512 C CA . PRO A 1 193 ? 30.493 8.237 -11.660 1.00 80.94 193 PRO A CA 1
ATOM 1513 C C . PRO A 1 193 ? 30.335 9.494 -12.532 1.00 80.94 193 PRO A C 1
ATOM 1515 O O . PRO A 1 193 ? 29.872 9.411 -13.671 1.00 80.94 193 PRO A O 1
ATOM 1518 N N . VAL A 1 194 ? 30.806 10.644 -12.042 1.00 77.94 194 VAL A N 1
ATOM 1519 C CA . VAL A 1 194 ? 30.678 11.957 -12.685 1.00 77.94 194 VAL A CA 1
ATOM 1520 C C . VAL A 1 194 ? 32.001 12.398 -13.314 1.00 77.94 194 VAL A C 1
ATOM 1522 O O . VAL A 1 194 ? 33.076 12.201 -12.744 1.00 77.94 194 VAL A O 1
ATOM 1525 N N . ARG A 1 195 ? 31.943 13.046 -14.484 1.00 76.81 195 ARG A N 1
ATOM 1526 C CA . ARG A 1 195 ? 33.125 13.665 -15.101 1.00 76.81 195 ARG A CA 1
ATOM 1527 C C . ARG A 1 195 ? 33.617 14.824 -14.233 1.00 76.81 195 ARG A C 1
ATOM 1529 O O . ARG A 1 195 ? 32.892 15.784 -14.004 1.00 76.81 195 ARG A O 1
ATOM 1536 N N . ARG A 1 196 ? 34.862 14.739 -13.758 1.00 75.81 196 ARG A N 1
ATOM 1537 C CA . ARG A 1 196 ? 35.514 15.770 -12.938 1.00 75.81 196 ARG A CA 1
ATOM 1538 C C . ARG A 1 196 ? 36.969 15.995 -13.372 1.00 75.81 196 ARG A C 1
ATOM 1540 O O . ARG A 1 196 ? 37.595 15.084 -13.940 1.00 75.81 196 ARG A O 1
ATOM 1547 N N . PRO A 1 197 ? 37.538 17.191 -13.122 1.00 79.62 197 PRO A N 1
ATOM 1548 C CA . PRO A 1 197 ? 38.956 17.431 -13.366 1.00 79.62 197 PRO A CA 1
ATOM 1549 C C . PRO A 1 197 ? 39.807 16.482 -12.513 1.00 79.62 197 PRO A C 1
ATOM 1551 O O . PRO A 1 197 ? 39.424 16.125 -11.400 1.00 79.62 197 PRO A O 1
ATOM 1554 N N . ALA A 1 198 ? 40.976 16.076 -13.017 1.00 76.81 198 ALA A N 1
ATOM 1555 C CA . ALA A 1 198 ? 41.853 15.126 -12.320 1.00 76.81 198 ALA A CA 1
ATOM 1556 C C . ALA A 1 198 ? 42.264 15.612 -10.918 1.00 76.81 198 ALA A C 1
ATOM 1558 O O . ALA A 1 198 ? 42.443 14.805 -10.008 1.00 76.81 198 ALA A O 1
ATOM 1559 N N . SER A 1 199 ? 42.317 16.934 -10.720 1.00 81.12 199 SER A N 1
ATOM 1560 C CA . SER A 1 199 ? 42.579 17.576 -9.430 1.00 81.12 199 SER A CA 1
ATOM 1561 C C . SER A 1 199 ? 41.586 17.192 -8.328 1.00 81.12 199 SER A C 1
ATOM 1563 O O . SER A 1 199 ? 41.963 17.181 -7.156 1.00 81.12 199 SER A O 1
ATOM 1565 N N . ALA A 1 200 ? 40.350 16.825 -8.685 1.00 81.00 200 ALA A N 1
ATOM 1566 C CA . ALA A 1 200 ? 39.322 16.408 -7.734 1.00 81.00 200 ALA A CA 1
ATOM 1567 C C . ALA A 1 200 ? 39.610 15.039 -7.098 1.00 81.00 200 ALA A C 1
ATOM 1569 O O . ALA A 1 200 ? 39.137 14.777 -5.996 1.00 81.00 200 ALA A O 1
ATOM 1570 N N . SER A 1 201 ? 40.405 14.193 -7.760 1.00 88.81 201 SER A N 1
ATOM 1571 C CA . SER A 1 201 ? 40.741 12.849 -7.279 1.00 88.81 201 SER A CA 1
ATOM 1572 C C . SER A 1 201 ? 42.082 12.791 -6.538 1.00 88.81 201 SER A C 1
ATOM 1574 O O . SER A 1 201 ? 42.390 11.772 -5.922 1.00 88.81 201 SER A O 1
ATOM 1576 N N . ILE A 1 202 ? 42.896 13.856 -6.568 1.00 90.62 202 ILE A N 1
ATOM 1577 C CA . ILE A 1 202 ? 44.280 13.839 -6.052 1.00 90.62 202 ILE A CA 1
ATOM 1578 C C . ILE A 1 202 ? 44.331 13.512 -4.558 1.00 90.62 202 ILE A C 1
ATOM 1580 O O . ILE A 1 202 ? 45.143 12.694 -4.138 1.00 90.62 202 ILE A O 1
ATOM 1584 N N . LYS A 1 203 ? 43.476 14.128 -3.739 1.00 87.38 203 LYS A N 1
ATOM 1585 C CA . LYS A 1 203 ? 43.591 14.046 -2.273 1.00 87.38 203 LYS A CA 1
ATOM 1586 C C . LYS A 1 203 ? 43.238 12.673 -1.728 1.00 87.38 203 LYS A C 1
ATOM 1588 O O . LYS A 1 203 ? 43.989 12.123 -0.929 1.00 87.38 203 LYS A O 1
ATOM 1593 N N . GLY A 1 204 ? 42.133 12.105 -2.193 1.00 90.69 204 GLY A N 1
ATOM 1594 C CA . GLY A 1 204 ? 41.748 10.743 -1.859 1.00 90.69 204 GLY A CA 1
ATOM 1595 C C . GLY A 1 204 ? 42.694 9.705 -2.454 1.00 90.69 204 GLY A C 1
ATOM 1596 O O . GLY A 1 204 ? 42.966 8.701 -1.806 1.00 90.69 204 GLY A O 1
ATOM 1597 N N . SER A 1 205 ? 43.277 9.966 -3.630 1.00 94.19 205 SER A N 1
ATOM 1598 C CA . SER A 1 205 ? 44.285 9.067 -4.220 1.00 94.19 205 SER A CA 1
ATOM 1599 C C . SER A 1 205 ? 45.599 9.088 -3.444 1.00 94.19 205 SER A C 1
ATOM 1601 O O . SER A 1 205 ? 46.204 8.042 -3.236 1.00 94.19 205 SER A O 1
ATOM 1603 N N . LEU A 1 206 ? 46.015 10.259 -2.953 1.00 92.94 206 LEU A N 1
ATOM 1604 C CA . LEU A 1 206 ? 47.178 10.395 -2.077 1.00 92.94 206 LEU A CA 1
ATOM 1605 C C . LEU A 1 206 ? 46.951 9.670 -0.749 1.00 92.94 206 LEU A C 1
ATOM 1607 O O . LEU A 1 206 ? 47.819 8.924 -0.307 1.00 92.94 206 LEU A O 1
ATOM 1611 N N . LEU A 1 207 ? 45.767 9.836 -0.153 1.00 90.31 207 LEU A N 1
ATOM 1612 C CA . LEU A 1 207 ? 45.383 9.096 1.045 1.00 90.31 207 LEU A CA 1
ATOM 1613 C C . LEU A 1 207 ? 45.409 7.583 0.796 1.00 90.31 207 LEU A C 1
ATOM 1615 O O . LEU A 1 207 ? 46.017 6.856 1.572 1.00 90.31 207 LEU A O 1
ATOM 1619 N N . THR A 1 208 ? 44.809 7.127 -0.305 1.00 94.19 208 THR A N 1
ATOM 1620 C CA . THR A 1 208 ? 44.807 5.712 -0.703 1.00 94.19 208 THR A CA 1
ATOM 1621 C C . THR A 1 208 ? 46.232 5.169 -0.798 1.00 94.19 208 THR A C 1
ATOM 1623 O O . THR A 1 208 ? 46.532 4.148 -0.195 1.00 94.19 208 THR A O 1
ATOM 1626 N N . ALA A 1 209 ? 47.130 5.869 -1.498 1.00 93.69 209 ALA A N 1
ATOM 1627 C CA . ALA A 1 209 ? 48.508 5.428 -1.702 1.00 93.69 209 ALA A CA 1
ATOM 1628 C C . ALA A 1 209 ? 49.314 5.349 -0.396 1.00 93.69 209 ALA A C 1
ATOM 1630 O O . ALA A 1 209 ? 50.060 4.394 -0.189 1.00 93.69 209 ALA A O 1
ATOM 1631 N N . ILE A 1 210 ? 49.135 6.323 0.503 1.00 90.31 210 ILE A N 1
ATOM 1632 C CA . ILE A 1 210 ? 49.770 6.316 1.829 1.00 90.31 210 ILE A CA 1
ATOM 1633 C C . ILE A 1 210 ? 49.249 5.143 2.663 1.00 90.31 210 ILE A C 1
ATOM 1635 O O . ILE A 1 210 ? 50.038 4.427 3.279 1.00 90.31 210 ILE A O 1
ATOM 1639 N N . LEU A 1 211 ? 47.931 4.927 2.671 1.00 90.62 211 LEU A N 1
ATOM 1640 C CA . LEU A 1 211 ? 47.313 3.836 3.419 1.00 90.62 211 LEU A CA 1
ATOM 1641 C C . LEU A 1 211 ? 47.705 2.462 2.862 1.00 90.62 211 LEU A C 1
ATOM 1643 O O . LEU A 1 211 ? 47.986 1.562 3.644 1.00 90.62 211 LEU A O 1
ATOM 1647 N N . TRP A 1 212 ? 47.800 2.307 1.541 1.00 92.12 212 TRP A N 1
ATOM 1648 C CA . TRP A 1 212 ? 48.304 1.092 0.895 1.00 92.12 212 TRP A CA 1
ATOM 1649 C C . TRP A 1 212 ? 49.755 0.792 1.264 1.00 92.12 212 TRP A C 1
ATOM 1651 O O . TRP A 1 212 ? 50.082 -0.351 1.574 1.00 92.12 212 TRP A O 1
ATOM 1661 N N . LEU A 1 213 ? 50.621 1.810 1.282 1.00 86.88 213 LEU A N 1
ATOM 1662 C CA . LEU A 1 213 ? 52.004 1.643 1.725 1.00 86.88 213 LEU A CA 1
ATOM 1663 C C . LEU A 1 213 ? 52.064 1.230 3.204 1.00 86.88 213 LEU A C 1
ATOM 1665 O O . LEU A 1 213 ? 52.803 0.313 3.556 1.00 86.88 213 LEU A O 1
ATOM 1669 N N . GLY A 1 214 ? 51.252 1.862 4.056 1.00 86.75 214 GLY A N 1
ATOM 1670 C CA . GLY A 1 214 ? 51.120 1.493 5.466 1.00 86.75 214 GLY A CA 1
ATOM 1671 C C . GLY A 1 214 ? 50.638 0.053 5.649 1.00 86.75 214 GLY A C 1
ATOM 1672 O O . GLY A 1 214 ? 51.246 -0.698 6.407 1.00 86.75 214 GLY A O 1
ATOM 1673 N N . ALA A 1 215 ? 49.609 -0.360 4.906 1.00 87.00 215 ALA A N 1
ATOM 1674 C CA . ALA A 1 215 ? 49.117 -1.734 4.900 1.00 87.00 215 ALA A CA 1
ATOM 1675 C C . ALA A 1 215 ? 50.217 -2.713 4.466 1.00 87.00 215 ALA A C 1
ATOM 1677 O O . ALA A 1 215 ? 50.475 -3.689 5.162 1.00 87.00 215 ALA A O 1
ATOM 1678 N N . ALA A 1 216 ? 50.947 -2.428 3.387 1.00 84.62 216 ALA A N 1
ATOM 1679 C CA . ALA A 1 216 ? 52.040 -3.283 2.929 1.00 84.62 216 ALA A CA 1
ATOM 1680 C C . ALA A 1 216 ? 53.159 -3.441 3.981 1.00 84.62 216 ALA A C 1
ATOM 1682 O O . ALA A 1 216 ? 53.673 -4.543 4.170 1.00 84.62 216 ALA A O 1
ATOM 1683 N N . VAL A 1 217 ? 53.496 -2.379 4.725 1.00 85.12 217 VAL A N 1
ATOM 1684 C CA . VAL A 1 217 ? 54.455 -2.449 5.844 1.00 85.12 217 VAL A CA 1
ATOM 1685 C C . VAL A 1 217 ? 53.894 -3.252 7.021 1.00 85.12 217 VAL A C 1
ATOM 1687 O O . VAL A 1 217 ? 54.612 -4.069 7.593 1.00 85.12 217 VAL A O 1
ATOM 1690 N N . ILE A 1 218 ? 52.617 -3.069 7.372 1.00 85.94 218 ILE A N 1
ATOM 1691 C CA . ILE A 1 218 ? 51.956 -3.842 8.436 1.00 85.94 218 ILE A CA 1
ATOM 1692 C C . ILE A 1 218 ? 51.993 -5.335 8.109 1.00 85.94 218 ILE A C 1
ATOM 1694 O O . ILE A 1 218 ? 52.364 -6.133 8.965 1.00 85.94 218 ILE A O 1
ATOM 1698 N N . PHE A 1 219 ? 51.673 -5.714 6.871 1.00 85.50 219 PHE A N 1
ATOM 1699 C CA . PHE A 1 219 ? 51.702 -7.110 6.433 1.00 85.50 219 PHE A CA 1
ATOM 1700 C C . PHE A 1 219 ? 53.128 -7.672 6.352 1.00 85.50 219 PHE A C 1
ATOM 1702 O O . PHE A 1 219 ? 53.348 -8.825 6.725 1.00 85.50 219 PHE A O 1
ATOM 1709 N N . LEU A 1 220 ? 54.118 -6.854 5.979 1.00 83.75 220 LEU A N 1
ATOM 1710 C CA . LEU A 1 220 ? 55.533 -7.222 6.070 1.00 83.75 220 LEU A CA 1
ATOM 1711 C C . LEU A 1 220 ? 55.941 -7.529 7.518 1.00 83.75 220 LEU A C 1
ATOM 1713 O O . LEU A 1 220 ? 56.578 -8.549 7.771 1.00 83.75 220 LEU A O 1
ATOM 1717 N N . VAL A 1 221 ? 55.554 -6.689 8.481 1.00 83.69 221 VAL A N 1
ATOM 1718 C CA . VAL A 1 221 ? 55.833 -6.921 9.907 1.00 83.69 221 VAL A CA 1
ATOM 1719 C C . VAL A 1 221 ? 55.081 -8.153 10.411 1.00 83.69 221 VAL A C 1
ATOM 1721 O O . VAL A 1 221 ? 55.690 -9.027 11.020 1.00 83.69 221 VAL A O 1
ATOM 1724 N N . TYR A 1 222 ? 53.789 -8.269 10.101 1.00 80.56 222 TYR A N 1
ATOM 1725 C CA . TYR A 1 222 ? 52.954 -9.417 10.459 1.00 80.56 222 TYR A CA 1
ATOM 1726 C C . TYR A 1 222 ? 53.557 -10.742 9.973 1.00 80.56 222 TYR A C 1
ATOM 1728 O O . TYR A 1 222 ? 53.614 -11.713 10.726 1.00 80.56 222 TYR A O 1
ATOM 1736 N N . SER A 1 223 ? 54.101 -10.766 8.752 1.00 74.81 223 SER A N 1
ATOM 1737 C CA . SER A 1 223 ? 54.750 -11.950 8.175 1.00 74.81 223 SER A CA 1
ATOM 1738 C C . SER A 1 223 ? 56.002 -12.408 8.931 1.00 74.81 223 SER A C 1
ATOM 1740 O O . SER A 1 223 ? 56.366 -13.575 8.846 1.00 74.81 223 SER A O 1
ATOM 1742 N N . ARG A 1 224 ? 56.638 -11.520 9.710 1.00 77.44 224 ARG A N 1
ATOM 1743 C CA . ARG A 1 224 ? 57.786 -11.865 10.566 1.00 77.44 224 ARG A CA 1
ATOM 1744 C C . ARG A 1 224 ? 57.361 -12.530 11.877 1.00 77.44 224 ARG A C 1
ATOM 1746 O O . ARG A 1 224 ? 58.169 -13.225 12.482 1.00 77.44 224 ARG A O 1
ATOM 1753 N N . PHE A 1 225 ? 56.118 -12.310 12.313 1.00 72.75 225 PHE A N 1
ATOM 1754 C CA . PHE A 1 225 ? 55.563 -12.867 13.552 1.00 72.75 225 PHE A CA 1
ATOM 1755 C C . PHE A 1 225 ? 54.660 -14.084 13.316 1.00 72.75 225 PHE A C 1
ATOM 1757 O O . PHE A 1 225 ? 54.470 -14.893 14.222 1.00 72.75 225 PHE A O 1
ATOM 1764 N N . SER A 1 226 ? 54.117 -14.241 12.109 1.00 65.38 226 SER A N 1
ATOM 1765 C CA . SER A 1 226 ? 53.355 -15.424 11.717 1.00 65.38 226 SER A CA 1
ATOM 1766 C C . SER A 1 226 ? 54.303 -16.609 11.484 1.00 65.38 226 SER A C 1
ATOM 1768 O O . SER A 1 226 ? 54.964 -16.702 10.451 1.00 65.38 226 SER A O 1
ATOM 1770 N N . SER A 1 227 ? 54.413 -17.525 12.452 1.00 56.31 227 SER A N 1
ATOM 1771 C CA . SER A 1 227 ? 55.144 -18.779 12.243 1.00 56.31 227 SER A CA 1
ATOM 1772 C C . SER A 1 227 ? 54.423 -19.612 11.174 1.00 56.31 227 SER A C 1
ATOM 1774 O O . SER A 1 227 ? 53.325 -20.110 11.438 1.00 56.31 227 SER A O 1
ATOM 1776 N N . LYS A 1 228 ? 55.042 -19.787 9.995 1.00 55.44 228 LYS A N 1
ATOM 1777 C CA . LYS A 1 228 ? 54.485 -20.521 8.834 1.00 55.44 228 LYS A CA 1
ATOM 1778 C C . LYS A 1 228 ? 54.006 -21.958 9.149 1.00 55.44 228 LYS A C 1
ATOM 1780 O O . LYS A 1 228 ? 53.237 -22.515 8.373 1.00 55.44 228 LYS A O 1
ATOM 1785 N N . GLU A 1 229 ? 54.398 -22.548 10.283 1.00 52.25 229 GLU A N 1
ATOM 1786 C CA . GLU A 1 229 ? 54.156 -23.967 10.598 1.00 52.25 229 GLU A CA 1
ATOM 1787 C C . GLU A 1 229 ? 53.055 -24.273 11.635 1.00 52.25 229 GLU A C 1
ATOM 1789 O O . GLU A 1 229 ? 52.657 -25.429 11.731 1.00 52.25 229 GLU A O 1
ATOM 1794 N N . LYS A 1 230 ? 52.529 -23.311 12.416 1.00 54.06 230 LYS A N 1
ATOM 1795 C CA . LYS A 1 230 ? 51.757 -23.664 13.638 1.00 54.06 230 LYS A CA 1
ATOM 1796 C C . LYS A 1 230 ? 50.247 -23.416 13.663 1.00 54.06 230 LYS A C 1
ATOM 1798 O O . LYS A 1 230 ? 49.635 -23.821 14.646 1.00 54.06 230 LYS A O 1
ATOM 1803 N N . LEU A 1 231 ? 49.615 -22.832 12.639 1.00 51.81 231 LEU A N 1
ATOM 1804 C CA . LEU A 1 231 ? 48.142 -22.719 12.652 1.00 51.81 231 LEU A CA 1
ATOM 1805 C C . LEU A 1 231 ? 47.400 -23.234 11.406 1.00 51.81 231 LEU A C 1
ATOM 1807 O O . LEU A 1 231 ? 46.353 -23.832 11.604 1.00 51.81 231 LEU A O 1
ATOM 1811 N N . TYR A 1 232 ? 47.896 -23.081 10.164 1.00 53.28 232 TYR A N 1
ATOM 1812 C CA . TYR A 1 232 ? 47.114 -23.489 8.968 1.00 53.28 232 TYR A CA 1
ATOM 1813 C C . TYR A 1 232 ? 47.914 -23.894 7.697 1.00 53.28 232 TYR A C 1
ATOM 1815 O O . TYR A 1 232 ? 47.322 -24.028 6.628 1.00 53.28 232 TYR A O 1
ATOM 1823 N N . GLY A 1 233 ? 49.241 -24.094 7.742 1.00 67.25 233 GLY A N 1
ATOM 1824 C CA . GLY A 1 233 ? 50.028 -24.502 6.554 1.00 67.25 233 GLY A CA 1
ATOM 1825 C C . GLY A 1 233 ? 49.836 -23.575 5.334 1.00 67.25 233 GLY A C 1
ATOM 1826 O O . GLY A 1 233 ? 49.715 -22.361 5.499 1.00 67.25 233 GLY A O 1
ATOM 1827 N N . ALA A 1 234 ? 49.750 -24.120 4.112 1.00 65.44 234 ALA A N 1
ATOM 1828 C CA . ALA A 1 234 ? 49.533 -23.351 2.870 1.00 65.44 234 ALA A CA 1
ATOM 1829 C C . ALA A 1 234 ? 48.244 -22.495 2.867 1.00 65.44 234 ALA A C 1
ATOM 1831 O O . ALA A 1 234 ? 48.187 -21.457 2.207 1.00 65.44 234 ALA A O 1
ATOM 1832 N N . LEU A 1 235 ? 47.231 -22.875 3.656 1.00 69.62 235 LEU A N 1
ATOM 1833 C CA . LEU A 1 235 ? 45.974 -22.131 3.787 1.00 69.62 235 LEU A CA 1
ATOM 1834 C C . LEU A 1 235 ? 46.175 -20.782 4.502 1.00 69.62 235 LEU A C 1
ATOM 1836 O O . LEU A 1 235 ? 45.484 -19.810 4.198 1.00 69.62 235 LEU A O 1
ATOM 1840 N N . SER A 1 236 ? 47.167 -20.688 5.398 1.00 73.69 236 SER A N 1
ATOM 1841 C CA . SER A 1 236 ? 47.501 -19.431 6.083 1.00 73.69 236 SER A CA 1
ATOM 1842 C C . SER A 1 236 ? 47.941 -18.335 5.105 1.00 73.69 236 SER A C 1
ATOM 1844 O O . SER A 1 236 ? 47.549 -17.181 5.262 1.00 73.69 236 SER A O 1
ATOM 1846 N N . LEU A 1 237 ? 48.679 -18.699 4.051 1.00 75.12 237 LEU A N 1
ATOM 1847 C CA . LEU A 1 237 ? 49.149 -17.769 3.024 1.00 75.12 237 LEU A CA 1
ATOM 1848 C C . LEU A 1 237 ? 47.976 -17.167 2.234 1.00 75.12 237 LEU A C 1
ATOM 1850 O O . LEU A 1 237 ? 47.943 -15.961 1.991 1.00 75.12 237 LEU A O 1
ATOM 1854 N N . VAL A 1 238 ? 46.987 -17.997 1.890 1.00 79.69 238 VAL A N 1
ATOM 1855 C CA . VAL A 1 238 ? 45.782 -17.581 1.155 1.00 79.69 238 VAL A CA 1
ATOM 1856 C C . VAL A 1 238 ? 44.909 -16.657 2.005 1.00 79.69 238 VAL A C 1
ATOM 1858 O O . VAL A 1 238 ? 44.491 -15.602 1.533 1.00 79.69 238 VAL A O 1
ATOM 1861 N N . ILE A 1 239 ? 44.690 -17.000 3.279 1.00 82.25 239 ILE A N 1
ATOM 1862 C CA . ILE A 1 239 ? 43.896 -16.179 4.208 1.00 82.25 239 ILE A CA 1
ATOM 1863 C C . ILE A 1 239 ? 44.540 -14.802 4.406 1.00 82.25 239 ILE A C 1
ATOM 1865 O O . ILE A 1 239 ? 43.857 -13.780 4.327 1.00 82.25 239 ILE A O 1
ATOM 1869 N N . VAL A 1 240 ? 45.858 -14.756 4.624 1.00 83.69 240 VAL A N 1
ATOM 1870 C CA . VAL A 1 240 ? 46.595 -13.495 4.800 1.00 83.69 240 VAL A CA 1
ATOM 1871 C C . VAL A 1 240 ? 46.535 -12.648 3.530 1.00 83.69 240 VAL A C 1
ATOM 1873 O O . VAL A 1 240 ? 46.331 -11.437 3.611 1.00 83.69 240 VAL A O 1
ATOM 1876 N N . PHE A 1 241 ? 46.636 -13.267 2.355 1.00 86.00 241 PHE A N 1
ATOM 1877 C CA . PHE A 1 241 ? 46.486 -12.564 1.086 1.00 86.00 241 PHE A CA 1
ATOM 1878 C C . PHE A 1 241 ? 45.077 -11.988 0.886 1.00 86.00 241 PHE A C 1
ATOM 1880 O O . PHE A 1 241 ? 44.940 -10.835 0.477 1.00 86.00 241 PHE A O 1
ATOM 1887 N N . PHE A 1 242 ? 44.022 -12.727 1.234 1.00 88.81 242 PHE A N 1
ATOM 1888 C CA . PHE A 1 242 ? 42.647 -12.217 1.163 1.00 88.81 242 PHE A CA 1
ATOM 1889 C C . PHE A 1 242 ? 42.410 -11.069 2.137 1.00 88.81 242 PHE A C 1
ATOM 1891 O O . PHE A 1 242 ? 41.823 -10.052 1.762 1.00 88.81 242 PHE A O 1
ATOM 1898 N N . LEU A 1 243 ? 42.927 -11.188 3.361 1.00 88.06 243 LEU A N 1
ATOM 1899 C CA . LEU A 1 243 ? 42.862 -10.119 4.348 1.00 88.06 243 LEU A CA 1
ATOM 1900 C C . LEU A 1 243 ? 43.595 -8.863 3.854 1.00 88.06 243 LEU A C 1
ATOM 1902 O O . LEU A 1 243 ? 43.100 -7.753 4.044 1.00 88.06 243 LEU A O 1
ATOM 1906 N N . PHE A 1 244 ? 44.735 -9.024 3.176 1.00 89.75 244 PHE A N 1
ATOM 1907 C CA . PHE A 1 244 ? 45.445 -7.911 2.550 1.00 89.75 244 PHE A CA 1
ATOM 1908 C C . PHE A 1 244 ? 44.605 -7.232 1.465 1.00 89.75 244 PHE A C 1
ATOM 1910 O O . PHE A 1 244 ? 44.450 -6.013 1.498 1.00 89.75 244 PHE A O 1
ATOM 1917 N N . LEU A 1 245 ? 44.032 -7.992 0.525 1.00 91.25 245 LEU A N 1
ATOM 1918 C CA . LEU A 1 245 ? 43.198 -7.422 -0.539 1.00 91.25 245 LEU A CA 1
ATOM 1919 C C . LEU A 1 245 ? 41.978 -6.693 0.029 1.00 91.25 245 LEU A C 1
ATOM 1921 O O . LEU A 1 245 ? 41.637 -5.603 -0.433 1.00 91.25 245 LEU A O 1
ATOM 1925 N N . TYR A 1 246 ? 41.367 -7.249 1.073 1.00 92.25 246 TYR A N 1
ATOM 1926 C CA . TYR A 1 246 ? 40.272 -6.609 1.786 1.00 92.25 246 TYR A CA 1
ATOM 1927 C C . TYR A 1 246 ? 40.690 -5.268 2.407 1.00 92.25 246 TYR A C 1
ATOM 1929 O O . TYR A 1 246 ? 40.050 -4.244 2.156 1.00 92.25 246 TYR A O 1
ATOM 1937 N N . TRP A 1 247 ? 41.817 -5.230 3.127 1.00 90.69 247 TRP A N 1
ATOM 1938 C CA . TRP A 1 247 ? 42.370 -3.986 3.673 1.00 90.69 247 TRP A CA 1
ATOM 1939 C C . TRP A 1 247 ? 42.704 -2.962 2.589 1.00 90.69 247 TRP A C 1
ATOM 1941 O O . TRP A 1 247 ? 42.381 -1.783 2.734 1.00 90.69 247 TRP A O 1
ATOM 1951 N N . MET A 1 248 ? 43.276 -3.401 1.468 1.00 92.31 248 MET A N 1
ATOM 1952 C CA . MET A 1 248 ? 43.551 -2.533 0.324 1.00 92.31 248 MET A CA 1
ATOM 1953 C C . MET A 1 248 ? 42.268 -1.894 -0.222 1.00 92.31 248 MET A C 1
ATOM 1955 O O . MET A 1 248 ? 42.276 -0.704 -0.552 1.00 92.31 248 MET A O 1
ATOM 1959 N N . MET A 1 249 ? 41.157 -2.635 -0.279 1.00 94.12 249 MET A N 1
ATOM 1960 C CA . MET A 1 249 ? 39.868 -2.093 -0.721 1.00 94.12 249 MET A CA 1
ATOM 1961 C C . MET A 1 249 ? 39.237 -1.142 0.302 1.00 94.12 249 MET A C 1
ATOM 1963 O O . MET A 1 249 ? 38.664 -0.131 -0.105 1.00 94.12 249 MET A O 1
ATOM 1967 N N . ILE A 1 250 ? 39.418 -1.370 1.609 1.00 90.12 250 ILE A N 1
ATOM 1968 C CA . ILE A 1 250 ? 39.021 -0.406 2.653 1.00 90.12 250 ILE A CA 1
ATOM 1969 C C . ILE A 1 250 ? 39.784 0.913 2.471 1.00 90.12 250 ILE A C 1
ATOM 1971 O O . ILE A 1 250 ? 39.183 1.989 2.435 1.00 90.12 250 ILE A O 1
ATOM 1975 N N . CYS A 1 251 ? 41.108 0.841 2.307 1.00 92.12 251 CYS A N 1
ATOM 1976 C CA . CYS A 1 251 ? 41.962 2.008 2.084 1.00 92.12 251 CYS A CA 1
ATOM 1977 C C . CYS A 1 251 ? 41.605 2.758 0.792 1.00 92.12 251 CYS A C 1
ATOM 1979 O O . CYS A 1 251 ? 41.668 3.986 0.747 1.00 92.12 251 CYS A O 1
ATOM 1981 N N . PHE A 1 252 ? 41.213 2.031 -0.254 1.00 93.62 252 PHE A N 1
ATOM 1982 C CA . PHE A 1 252 ? 40.753 2.623 -1.504 1.00 93.62 252 PHE A CA 1
ATOM 1983 C C . PHE A 1 252 ? 39.414 3.346 -1.328 1.00 93.62 252 PHE A C 1
ATOM 1985 O O . PHE A 1 252 ? 39.306 4.527 -1.658 1.00 93.62 252 PHE A O 1
ATOM 1992 N N . ALA A 1 253 ? 38.413 2.681 -0.749 1.00 90.06 253 ALA A N 1
ATOM 1993 C CA . ALA A 1 253 ? 37.094 3.261 -0.514 1.00 90.06 253 ALA A CA 1
ATOM 1994 C C . ALA A 1 253 ? 37.157 4.496 0.407 1.00 90.06 253 ALA A C 1
ATOM 1996 O O . ALA A 1 253 ? 36.471 5.488 0.153 1.00 90.06 253 ALA A O 1
ATOM 1997 N N . ALA A 1 254 ? 38.060 4.499 1.396 1.00 87.69 254 ALA A N 1
ATOM 1998 C CA . ALA A 1 254 ? 38.401 5.684 2.187 1.00 87.69 254 ALA A CA 1
ATOM 1999 C C . ALA A 1 254 ? 38.792 6.882 1.308 1.00 87.69 254 ALA A C 1
ATOM 2001 O O . ALA A 1 254 ? 38.292 7.998 1.478 1.00 87.69 254 ALA A O 1
ATOM 2002 N N . GLY A 1 255 ? 39.686 6.651 0.344 1.00 90.38 255 GLY A N 1
ATOM 2003 C CA . GLY A 1 255 ? 40.108 7.659 -0.621 1.00 90.38 255 GLY A CA 1
ATOM 2004 C C . GLY A 1 255 ? 38.957 8.161 -1.488 1.00 90.38 255 GLY A C 1
ATOM 2005 O O . GLY A 1 255 ? 38.831 9.370 -1.697 1.00 90.38 255 GLY A O 1
ATOM 2006 N N . VAL A 1 256 ? 38.073 7.266 -1.930 1.00 90.00 256 VAL A N 1
ATOM 2007 C CA . VAL A 1 256 ? 36.884 7.624 -2.719 1.00 90.00 256 VAL A CA 1
ATOM 2008 C C . VAL A 1 256 ? 35.967 8.571 -1.943 1.00 90.00 256 VAL A C 1
ATOM 2010 O O . VAL A 1 256 ? 35.562 9.608 -2.472 1.00 90.00 256 VAL A O 1
ATOM 2013 N N . VAL A 1 257 ? 35.704 8.280 -0.669 1.00 84.69 257 VAL A N 1
ATOM 2014 C CA . VAL A 1 257 ? 34.877 9.129 0.205 1.00 84.69 257 VAL A CA 1
ATOM 2015 C C . VAL A 1 257 ? 35.522 10.494 0.449 1.00 84.69 257 VAL A C 1
ATOM 2017 O O . VAL A 1 257 ? 34.845 11.526 0.406 1.00 84.69 257 VAL A O 1
ATOM 2020 N N . VAL A 1 258 ? 36.844 10.541 0.629 1.00 84.81 258 VAL A N 1
ATOM 2021 C CA . VAL A 1 258 ? 37.573 11.814 0.739 1.00 84.81 258 VAL A CA 1
ATOM 2022 C C . VAL A 1 258 ? 37.479 12.626 -0.555 1.00 84.81 258 VAL A C 1
ATOM 2024 O O . VAL A 1 258 ? 37.279 13.840 -0.493 1.00 84.81 258 VAL A O 1
ATOM 2027 N N . ASN A 1 259 ? 37.553 11.982 -1.722 1.00 87.31 259 ASN A N 1
ATOM 2028 C CA . ASN A 1 259 ? 37.369 12.641 -3.018 1.00 87.31 259 ASN A CA 1
ATOM 2029 C C . ASN A 1 259 ? 35.938 13.170 -3.209 1.00 87.31 259 ASN A C 1
ATOM 2031 O O . ASN A 1 259 ? 35.770 14.303 -3.673 1.00 87.31 259 ASN A O 1
ATOM 2035 N N . LYS A 1 260 ? 34.913 12.415 -2.786 1.00 82.31 260 LYS A N 1
ATOM 2036 C CA . LYS A 1 260 ? 33.509 12.865 -2.758 1.00 82.31 260 LYS A CA 1
ATOM 2037 C C . LYS A 1 260 ? 33.371 14.157 -1.952 1.00 82.31 260 LYS A C 1
ATOM 2039 O O . LYS A 1 260 ? 32.945 15.177 -2.497 1.00 82.31 260 LYS A O 1
ATOM 2044 N N . LYS A 1 261 ? 33.812 14.143 -0.690 1.00 73.62 261 LYS A N 1
ATOM 2045 C CA . LYS A 1 261 ? 33.717 15.290 0.230 1.00 73.62 261 LYS A CA 1
ATOM 2046 C C . LYS A 1 261 ? 34.515 16.499 -0.263 1.00 73.62 261 LYS A C 1
ATOM 2048 O O . LYS A 1 261 ? 34.014 17.622 -0.259 1.00 73.62 261 LYS A O 1
ATOM 2053 N N . TRP A 1 262 ? 35.746 16.285 -0.727 1.00 65.25 262 TRP A N 1
ATOM 2054 C CA . TRP A 1 262 ? 36.598 17.382 -1.183 1.00 65.25 262 TRP A CA 1
ATOM 2055 C C . TRP A 1 262 ? 36.074 18.033 -2.471 1.00 65.25 262 TRP A C 1
ATOM 2057 O O . TRP A 1 262 ? 36.118 19.259 -2.613 1.00 65.25 262 TRP A O 1
ATOM 2067 N N . GLY A 1 263 ? 35.527 17.227 -3.387 1.00 57.88 263 GLY A N 1
ATOM 2068 C CA . GLY A 1 263 ? 34.895 17.705 -4.615 1.00 57.88 263 GLY A CA 1
ATOM 2069 C C . GLY A 1 263 ? 33.682 18.608 -4.370 1.00 57.88 263 GLY A C 1
ATOM 2070 O O . GLY A 1 263 ? 33.476 19.543 -5.138 1.00 57.88 263 GLY A O 1
ATOM 2071 N N . LEU A 1 264 ? 32.940 18.398 -3.276 1.00 51.59 264 LEU A N 1
ATOM 2072 C CA . LEU A 1 264 ? 31.822 19.260 -2.866 1.00 51.59 264 LEU A CA 1
ATOM 2073 C C . LEU A 1 264 ? 32.307 20.613 -2.307 1.00 51.59 264 LEU A C 1
ATOM 2075 O O . LEU A 1 264 ? 31.734 21.658 -2.601 1.00 51.59 264 LEU A O 1
ATOM 2079 N N . THR A 1 265 ? 33.414 20.627 -1.557 1.00 42.41 265 THR A N 1
ATOM 2080 C CA . THR A 1 265 ? 33.914 21.848 -0.887 1.00 42.41 265 THR A CA 1
ATOM 2081 C C . THR A 1 265 ? 34.648 22.850 -1.793 1.00 42.41 265 THR A C 1
ATOM 2083 O O . THR A 1 265 ? 34.656 24.044 -1.496 1.00 42.41 265 THR A O 1
ATOM 2086 N N . ASN A 1 266 ? 35.246 22.408 -2.907 1.00 41.25 266 ASN A N 1
ATOM 2087 C CA . ASN A 1 266 ? 36.078 23.254 -3.781 1.00 41.25 266 ASN A CA 1
ATOM 2088 C C . ASN A 1 266 ? 35.384 23.738 -5.070 1.00 41.25 266 ASN A C 1
ATOM 2090 O O . ASN A 1 266 ? 36.002 24.453 -5.854 1.00 41.25 266 ASN A O 1
ATOM 2094 N N . GLY A 1 267 ? 34.103 23.425 -5.284 1.00 39.19 267 GLY A N 1
ATOM 2095 C CA . GLY A 1 267 ? 33.336 23.865 -6.458 1.00 39.19 267 GLY A CA 1
ATOM 2096 C C . GLY A 1 267 ? 33.028 25.370 -6.523 1.00 39.19 267 GLY A C 1
ATOM 2097 O O . GLY A 1 267 ? 32.253 25.801 -7.374 1.00 39.19 267 GLY A O 1
ATOM 2098 N N . ARG A 1 268 ? 33.560 26.223 -5.636 1.00 35.84 268 ARG A N 1
ATOM 2099 C CA . ARG A 1 268 ? 33.395 27.689 -5.712 1.00 35.84 268 ARG A CA 1
ATOM 2100 C C . ARG A 1 268 ? 34.334 28.289 -6.769 1.00 35.84 268 ARG A C 1
ATOM 2102 O O . ARG A 1 268 ? 35.407 28.765 -6.416 1.00 35.84 268 ARG A O 1
ATOM 2109 N N . LYS A 1 269 ? 33.902 28.249 -8.037 1.00 34.75 269 LYS A N 1
ATOM 2110 C CA . LYS A 1 269 ? 34.148 29.191 -9.163 1.00 34.75 269 LYS A CA 1
ATOM 2111 C C . LYS A 1 269 ? 34.002 28.422 -10.487 1.00 34.75 269 LYS A C 1
ATOM 2113 O O . LYS A 1 269 ? 34.957 27.862 -11.002 1.00 34.75 269 LYS A O 1
ATOM 2118 N N . GLY A 1 270 ? 32.773 28.360 -10.979 1.00 28.61 270 GLY A N 1
ATOM 2119 C CA . GLY A 1 270 ? 32.319 27.645 -12.175 1.00 28.61 270 GLY A CA 1
ATOM 2120 C C . GLY A 1 270 ? 30.792 27.658 -12.126 1.00 28.61 270 GLY A C 1
ATOM 2121 O O . GLY A 1 270 ? 30.262 27.553 -11.020 1.00 28.61 270 GLY A O 1
ATOM 2122 N N . SER A 1 271 ? 30.145 27.960 -13.251 1.00 27.31 271 SER A N 1
ATOM 2123 C CA . SER A 1 271 ? 28.819 28.588 -13.410 1.00 27.31 271 SER A CA 1
ATOM 2124 C C . SER A 1 271 ? 27.744 28.269 -12.356 1.00 27.31 271 SER A C 1
ATOM 2126 O O . SER A 1 271 ? 27.601 27.168 -11.833 1.00 27.31 271 SER A O 1
ATOM 2128 N N . LYS A 1 272 ? 26.921 29.284 -12.092 1.00 27.17 272 LYS A N 1
ATOM 2129 C CA . LYS A 1 272 ? 25.694 29.254 -11.282 1.00 27.17 272 LYS A CA 1
ATOM 2130 C C . LYS A 1 272 ? 24.606 28.296 -11.822 1.00 27.17 272 LYS A C 1
ATOM 2132 O O . LYS A 1 272 ? 23.524 28.288 -11.264 1.00 27.17 272 LYS A O 1
ATOM 2137 N N . ILE A 1 273 ? 24.888 27.539 -12.885 1.00 30.97 273 ILE A N 1
ATOM 2138 C CA . ILE A 1 273 ? 23.914 26.735 -13.637 1.00 30.97 273 ILE A CA 1
ATOM 2139 C C . ILE A 1 273 ? 23.974 25.254 -13.217 1.00 30.97 273 ILE A C 1
ATOM 2141 O O . ILE A 1 273 ? 22.942 24.640 -13.027 1.00 30.97 273 ILE A O 1
ATOM 2145 N N . GLU A 1 274 ? 25.144 24.691 -12.898 1.00 31.09 274 GLU A N 1
ATOM 2146 C CA . GLU A 1 274 ? 25.249 23.250 -12.561 1.00 31.09 274 GLU A CA 1
ATOM 2147 C C . GLU A 1 274 ? 25.122 22.931 -11.059 1.00 31.09 274 GLU A C 1
ATOM 2149 O O . GLU A 1 274 ? 25.255 21.783 -10.634 1.00 31.09 274 GLU A O 1
ATOM 2154 N N . ARG A 1 275 ? 24.932 23.952 -10.217 1.00 24.80 275 ARG A N 1
ATOM 2155 C CA . ARG A 1 275 ? 24.868 23.787 -8.754 1.00 24.80 275 ARG A CA 1
ATOM 2156 C C . ARG A 1 275 ? 23.449 23.645 -8.214 1.00 24.80 275 ARG A C 1
ATOM 2158 O O . ARG A 1 275 ? 23.312 23.209 -7.077 1.00 24.80 275 ARG A O 1
ATOM 2165 N N . ASN A 1 276 ? 22.460 23.999 -9.025 1.00 28.70 276 ASN A N 1
ATOM 2166 C CA . ASN A 1 276 ? 21.050 23.908 -8.678 1.00 28.70 276 ASN A CA 1
ATOM 2167 C C . ASN A 1 276 ? 20.453 22.593 -9.199 1.00 28.70 276 ASN A C 1
ATOM 2169 O O . ASN A 1 276 ? 19.834 21.873 -8.434 1.00 28.70 276 ASN A O 1
ATOM 2173 N N . GLU A 1 277 ? 20.803 22.150 -10.407 1.00 30.80 277 GLU A N 1
ATOM 2174 C CA . GLU A 1 277 ? 20.133 20.990 -11.020 1.00 30.80 277 GLU A CA 1
ATOM 2175 C C . GLU A 1 277 ? 20.438 19.629 -10.362 1.00 30.80 277 GLU A C 1
ATOM 2177 O O . GLU A 1 277 ? 19.569 18.779 -10.324 1.00 30.80 277 GLU A O 1
ATOM 2182 N N . CYS A 1 278 ? 21.620 19.395 -9.774 1.00 31.81 278 CYS A N 1
ATOM 2183 C CA . CYS A 1 278 ? 21.983 18.049 -9.277 1.00 31.81 278 CYS A CA 1
ATOM 2184 C C . CYS A 1 278 ? 21.919 17.882 -7.740 1.00 31.81 278 CYS A C 1
ATOM 2186 O O . CYS A 1 278 ? 22.229 16.807 -7.226 1.00 31.81 278 CYS A O 1
ATOM 2188 N N . LEU A 1 279 ? 21.590 18.942 -6.991 1.00 31.08 279 LEU A N 1
ATOM 2189 C CA . LEU A 1 279 ? 21.388 18.885 -5.533 1.00 31.08 279 LEU A CA 1
ATOM 2190 C C . LEU A 1 279 ? 20.020 19.429 -5.093 1.00 31.08 279 LEU A C 1
ATOM 2192 O O . LEU A 1 279 ? 19.615 19.105 -3.982 1.00 31.08 279 LEU A O 1
ATOM 2196 N N . GLU A 1 280 ? 19.297 20.184 -5.930 1.00 30.42 280 GLU A N 1
ATOM 2197 C CA . GLU A 1 280 ? 17.873 20.480 -5.682 1.00 30.42 280 GLU A CA 1
ATOM 2198 C C . GLU A 1 280 ? 16.975 19.300 -6.109 1.00 30.42 280 GLU A C 1
ATOM 2200 O O . GLU A 1 280 ? 15.969 19.043 -5.453 1.00 30.42 280 GLU A O 1
ATOM 2205 N N . GLU A 1 281 ? 17.393 18.477 -7.083 1.00 36.53 281 GLU A N 1
ATOM 2206 C CA . GLU A 1 281 ? 16.642 17.275 -7.506 1.00 36.53 281 GLU A CA 1
ATOM 2207 C C . GLU A 1 281 ? 16.528 16.172 -6.436 1.00 36.53 281 GLU A C 1
ATOM 2209 O O . GLU A 1 281 ? 15.682 15.299 -6.571 1.00 36.53 281 GLU A O 1
ATOM 2214 N N . PHE A 1 282 ? 17.321 16.199 -5.356 1.00 42.62 282 PHE A N 1
ATOM 2215 C CA . PHE A 1 282 ? 17.276 15.164 -4.304 1.00 42.62 282 PHE A CA 1
ATOM 2216 C C . PHE A 1 282 ? 16.819 15.650 -2.925 1.00 42.62 282 PHE A C 1
ATOM 2218 O O . PHE A 1 282 ? 16.922 14.905 -1.957 1.00 42.62 282 PHE A O 1
ATOM 2225 N N . MET A 1 283 ? 16.288 16.869 -2.821 1.00 50.06 283 MET A N 1
ATOM 2226 C CA . MET A 1 283 ? 15.510 17.293 -1.648 1.00 50.06 283 MET A CA 1
ATOM 2227 C C . MET A 1 283 ? 14.390 18.260 -2.048 1.00 50.06 283 MET A C 1
ATOM 2229 O O . MET A 1 283 ? 14.097 19.206 -1.315 1.00 50.06 283 MET A O 1
ATOM 2233 N N . THR A 1 284 ? 13.774 18.059 -3.216 1.00 70.06 284 THR A N 1
ATOM 2234 C CA . THR A 1 284 ? 12.497 18.731 -3.469 1.00 70.06 284 THR A CA 1
ATOM 2235 C C . THR A 1 284 ? 11.480 18.071 -2.548 1.00 70.06 284 THR A C 1
ATOM 2237 O O . THR A 1 284 ? 11.251 16.865 -2.639 1.00 70.06 284 THR A O 1
ATOM 2240 N N . LYS A 1 285 ? 10.940 18.832 -1.592 1.00 88.69 285 LYS A N 1
ATOM 2241 C CA . LYS A 1 285 ? 9.862 18.329 -0.738 1.00 88.69 285 LYS A CA 1
ATOM 2242 C C . LYS A 1 285 ? 8.683 17.950 -1.628 1.00 88.69 285 LYS A C 1
ATOM 2244 O O . LYS A 1 285 ? 8.480 18.594 -2.652 1.00 88.69 285 LYS A O 1
ATOM 2249 N N . VAL A 1 286 ? 7.859 16.986 -1.224 1.00 92.44 286 VAL A N 1
ATOM 2250 C CA . VAL A 1 286 ? 6.667 16.598 -2.005 1.00 92.44 286 VAL A CA 1
ATOM 2251 C C . VAL A 1 286 ? 5.782 17.810 -2.333 1.00 92.44 286 VAL A C 1
ATOM 2253 O O . VAL A 1 286 ? 5.309 17.962 -3.460 1.00 92.44 286 VAL A O 1
ATOM 2256 N N . ASN A 1 287 ? 5.651 18.739 -1.382 1.00 87.75 287 ASN A N 1
ATOM 2257 C CA . ASN A 1 287 ? 4.905 19.987 -1.565 1.00 87.75 287 ASN A CA 1
ATOM 2258 C C . ASN A 1 287 ? 5.520 20.941 -2.608 1.00 87.75 287 ASN A C 1
ATOM 2260 O O . ASN A 1 287 ? 4.802 21.766 -3.165 1.00 87.75 287 ASN A O 1
ATOM 2264 N N . ASP A 1 288 ? 6.818 20.820 -2.886 1.00 90.50 288 ASP A N 1
ATOM 2265 C CA . ASP A 1 288 ? 7.557 21.653 -3.840 1.00 90.50 288 ASP A CA 1
ATOM 2266 C C . ASP A 1 288 ? 7.684 20.994 -5.227 1.00 90.50 288 ASP A C 1
ATOM 2268 O O . ASP A 1 288 ? 8.205 21.614 -6.157 1.00 90.50 288 ASP A O 1
ATOM 2272 N N . LEU A 1 289 ? 7.228 19.744 -5.394 1.00 93.69 289 LEU A N 1
ATOM 2273 C CA . LEU A 1 289 ? 7.282 19.056 -6.685 1.00 93.69 289 LEU A CA 1
ATOM 2274 C C . LEU A 1 289 ? 6.457 19.833 -7.725 1.00 93.69 289 LEU A C 1
ATOM 2276 O O . LEU A 1 289 ? 5.324 20.230 -7.446 1.00 93.69 289 LEU A O 1
ATOM 2280 N N . PRO A 1 290 ? 6.969 20.092 -8.934 1.00 94.12 290 PRO A N 1
ATOM 2281 C CA . PRO A 1 290 ? 6.190 20.791 -9.943 1.00 94.12 290 PRO A CA 1
ATOM 2282 C C . PRO A 1 290 ? 5.028 19.909 -10.407 1.00 94.12 290 PRO A C 1
ATOM 2284 O O . PRO A 1 290 ? 5.213 18.746 -10.749 1.00 94.12 290 PRO A O 1
ATOM 2287 N N . TYR A 1 291 ? 3.828 20.485 -10.453 1.00 97.12 291 TYR A N 1
ATOM 2288 C CA . TYR A 1 291 ? 2.712 19.878 -11.167 1.00 97.12 291 TYR A CA 1
ATOM 2289 C C . TYR A 1 291 ? 2.578 20.530 -12.536 1.00 97.12 291 TYR A C 1
ATOM 2291 O O . TYR A 1 291 ? 2.560 21.758 -12.653 1.00 97.12 291 TYR A O 1
ATOM 2299 N N . SER A 1 292 ? 2.458 19.697 -13.562 1.00 95.44 292 SER A N 1
ATOM 2300 C CA . SER A 1 292 ? 2.076 20.107 -14.902 1.00 95.44 292 SER A CA 1
ATOM 2301 C C . SER A 1 292 ? 1.171 19.028 -15.476 1.00 95.44 292 SER A C 1
ATOM 2303 O O . SER A 1 292 ? 1.514 17.849 -15.428 1.00 95.44 292 SER A O 1
ATOM 2305 N N . ARG A 1 293 ? 0.006 19.439 -15.981 1.00 97.69 293 ARG A N 1
ATOM 2306 C CA . ARG A 1 293 ? -0.937 18.538 -16.639 1.00 97.69 293 ARG A CA 1
ATOM 2307 C C . ARG A 1 293 ? -0.284 17.946 -17.888 1.00 97.69 293 ARG A C 1
ATOM 2309 O O . ARG A 1 293 ? 0.152 18.701 -18.754 1.00 97.69 293 ARG A O 1
ATOM 2316 N N . VAL A 1 294 ? -0.272 16.620 -17.981 1.00 97.19 294 VAL A N 1
ATOM 2317 C CA . VAL A 1 294 ? 0.073 15.889 -19.207 1.00 97.19 294 VAL A CA 1
ATOM 2318 C C . VAL A 1 294 ? -1.205 15.713 -20.012 1.00 97.19 294 VAL A C 1
ATOM 2320 O O . VAL A 1 294 ? -2.212 15.271 -19.456 1.00 97.19 294 VAL A O 1
ATOM 2323 N N . THR A 1 295 ? -1.202 16.095 -21.291 1.00 97.06 295 THR A N 1
ATOM 2324 C CA . THR A 1 295 ? -2.451 16.093 -22.066 1.00 97.06 295 THR A CA 1
ATOM 2325 C C . THR A 1 295 ? -2.830 14.701 -22.576 1.00 97.06 295 THR A C 1
ATOM 2327 O O . THR A 1 295 ? -2.017 13.769 -22.620 1.00 97.06 295 THR A O 1
ATOM 2330 N N . LEU A 1 296 ? -4.088 14.565 -23.008 1.00 96.50 296 LEU A N 1
ATOM 2331 C CA . LEU A 1 296 ? -4.590 13.351 -23.642 1.00 96.50 296 LEU A CA 1
ATOM 2332 C C . LEU A 1 296 ? -3.802 13.082 -24.929 1.00 96.50 296 LEU A C 1
ATOM 2334 O O . LEU A 1 296 ? -3.350 11.963 -25.150 1.00 96.50 296 LEU A O 1
ATOM 2338 N N . GLU A 1 297 ? -3.577 14.121 -25.734 1.00 97.75 297 GLU A N 1
ATOM 2339 C CA . GLU A 1 297 ? -2.874 14.039 -27.015 1.00 97.75 297 GLU A CA 1
ATOM 2340 C C . GLU A 1 297 ? -1.414 13.612 -26.835 1.00 97.75 297 GLU A C 1
ATOM 2342 O O . GLU A 1 297 ? -0.908 12.797 -27.605 1.00 97.75 297 GLU A O 1
ATOM 2347 N N . GLU A 1 298 ? -0.730 14.130 -25.810 1.00 96.00 298 GLU A N 1
ATOM 2348 C CA . GLU A 1 298 ? 0.650 13.745 -25.494 1.00 96.00 298 GLU A CA 1
ATOM 2349 C C . GLU A 1 298 ? 0.753 12.255 -25.154 1.00 96.00 298 GLU A C 1
ATOM 2351 O O . GLU A 1 298 ? 1.637 11.551 -25.661 1.00 96.00 298 GLU A O 1
ATOM 2356 N N . THR A 1 299 ? -0.177 11.766 -24.333 1.00 96.25 299 THR A N 1
ATOM 2357 C CA . THR A 1 299 ? -0.224 10.362 -23.919 1.00 96.25 299 THR A CA 1
ATOM 2358 C C . THR A 1 299 ? -0.641 9.452 -25.081 1.00 96.25 299 THR A C 1
ATOM 2360 O O . THR A 1 299 ? 0.027 8.449 -25.338 1.00 96.25 299 THR A O 1
ATOM 2363 N N . GLN A 1 300 ? -1.667 9.818 -25.856 1.00 97.50 300 GLN A N 1
ATOM 2364 C CA . GLN A 1 300 ? -2.101 9.078 -27.050 1.00 97.50 300 GLN A CA 1
ATOM 2365 C C . GLN A 1 300 ? -0.991 8.976 -28.097 1.00 97.50 300 GLN A C 1
ATOM 2367 O O . GLN A 1 300 ? -0.732 7.889 -28.612 1.00 97.50 300 GLN A O 1
ATOM 2372 N N . ALA A 1 301 ? -0.249 10.059 -28.341 1.00 97.81 301 ALA A N 1
ATOM 2373 C CA . ALA A 1 301 ? 0.884 10.032 -29.259 1.00 97.81 301 ALA A CA 1
ATOM 2374 C C . ALA A 1 301 ? 1.960 9.016 -28.827 1.00 97.81 301 ALA A C 1
ATOM 2376 O O . ALA A 1 301 ? 2.672 8.471 -29.673 1.00 97.81 301 ALA A O 1
ATOM 2377 N N . ALA A 1 302 ? 2.121 8.753 -27.524 1.00 97.75 302 ALA A N 1
ATOM 2378 C CA . ALA A 1 302 ? 3.028 7.711 -27.041 1.00 97.75 302 ALA A CA 1
ATOM 2379 C C . ALA A 1 302 ? 2.519 6.296 -27.362 1.00 97.75 302 ALA A C 1
ATOM 2381 O O . ALA A 1 302 ? 3.314 5.454 -27.788 1.00 97.75 302 ALA A O 1
ATOM 2382 N N . PHE A 1 303 ? 1.214 6.047 -27.228 1.00 98.44 303 PHE A N 1
ATOM 2383 C CA . PHE A 1 303 ? 0.593 4.789 -27.654 1.00 98.44 303 PHE A CA 1
ATOM 2384 C C . PHE A 1 303 ? 0.685 4.584 -29.167 1.00 98.44 303 PHE A C 1
ATOM 2386 O O . PHE A 1 303 ? 1.077 3.509 -29.613 1.00 98.44 303 PHE A O 1
ATOM 2393 N N . GLU A 1 304 ? 0.426 5.616 -29.970 1.00 98.19 304 GLU A N 1
ATOM 2394 C CA . GLU A 1 304 ? 0.558 5.547 -31.430 1.00 98.19 304 GLU A CA 1
ATOM 2395 C C . GLU A 1 304 ? 1.980 5.162 -31.862 1.00 98.19 304 GLU A C 1
ATOM 2397 O O . GLU A 1 304 ? 2.159 4.283 -32.710 1.00 98.19 304 GLU A O 1
ATOM 2402 N N . ARG A 1 305 ? 3.007 5.762 -31.237 1.00 98.12 305 ARG A N 1
ATOM 2403 C CA . ARG A 1 305 ? 4.411 5.381 -31.471 1.00 98.12 305 ARG A CA 1
ATOM 2404 C C . ARG A 1 305 ? 4.674 3.927 -31.098 1.00 98.12 305 ARG A C 1
ATOM 2406 O O . ARG A 1 305 ? 5.362 3.232 -31.844 1.00 98.12 305 ARG A O 1
ATOM 2413 N N . PHE A 1 306 ? 4.128 3.467 -29.973 1.00 98.44 306 PHE A N 1
ATOM 2414 C CA . PHE A 1 306 ? 4.239 2.072 -29.557 1.00 98.44 306 PHE A CA 1
ATOM 2415 C C . PHE A 1 306 ? 3.610 1.126 -30.588 1.00 98.44 306 PHE A C 1
ATOM 2417 O O . PHE A 1 306 ? 4.278 0.197 -31.037 1.00 98.44 306 PHE A O 1
ATOM 2424 N N . PHE A 1 307 ? 2.369 1.377 -31.014 1.00 98.44 307 PHE A N 1
ATOM 2425 C CA . PHE A 1 307 ? 1.673 0.518 -31.975 1.00 98.44 307 PHE A CA 1
ATOM 2426 C C . PHE A 1 307 ? 2.383 0.467 -33.329 1.00 98.44 307 PHE A C 1
ATOM 2428 O O . PHE A 1 307 ? 2.542 -0.618 -33.888 1.00 98.44 307 PHE A O 1
ATOM 2435 N N . ALA A 1 308 ? 2.873 1.606 -33.825 1.00 97.88 308 ALA A N 1
ATOM 2436 C CA . ALA A 1 308 ? 3.665 1.649 -35.052 1.00 97.88 308 ALA A CA 1
ATOM 2437 C C . ALA A 1 308 ? 4.958 0.825 -34.922 1.00 97.88 308 ALA A C 1
ATOM 2439 O O . ALA A 1 308 ? 5.256 -0.003 -35.780 1.00 97.88 308 ALA A O 1
ATOM 2440 N N . ALA A 1 309 ? 5.697 0.998 -33.822 1.00 97.50 309 ALA A N 1
ATOM 2441 C CA . ALA A 1 309 ? 6.944 0.274 -33.589 1.00 97.50 309 ALA A CA 1
ATOM 2442 C C . ALA A 1 309 ? 6.734 -1.242 -33.440 1.00 97.50 309 ALA A C 1
ATOM 2444 O O . ALA A 1 309 ? 7.546 -2.019 -33.937 1.00 97.50 309 ALA A O 1
ATOM 2445 N N . VAL A 1 310 ? 5.653 -1.671 -32.781 1.00 97.19 310 VAL A N 1
ATOM 2446 C CA . VAL A 1 310 ? 5.323 -3.096 -32.632 1.00 97.19 310 VAL A CA 1
ATOM 2447 C C . VAL A 1 310 ? 4.831 -3.706 -33.944 1.00 97.19 310 VAL A C 1
ATOM 2449 O O . VAL A 1 310 ? 5.185 -4.846 -34.236 1.00 97.19 310 VAL A O 1
ATOM 2452 N N . GLY A 1 311 ? 4.086 -2.959 -34.764 1.00 95.12 311 GLY A N 1
ATOM 2453 C CA . GLY A 1 311 ? 3.646 -3.418 -36.086 1.00 95.12 311 GLY A CA 1
ATOM 2454 C C . GLY A 1 311 ? 4.803 -3.760 -37.034 1.00 95.12 311 GLY A C 1
ATOM 2455 O O . GLY A 1 311 ? 4.689 -4.695 -37.825 1.00 95.12 311 GLY A O 1
ATOM 2456 N N . ASP A 1 312 ? 5.932 -3.058 -36.904 1.00 95.19 312 ASP A N 1
ATOM 2457 C CA . ASP A 1 312 ? 7.153 -3.284 -37.689 1.00 95.19 312 ASP A CA 1
ATOM 2458 C C . ASP A 1 312 ? 8.184 -4.198 -36.991 1.00 95.19 312 ASP A C 1
ATOM 2460 O O . ASP A 1 312 ? 9.252 -4.476 -37.558 1.00 95.19 312 ASP A O 1
ATOM 2464 N N . ALA A 1 313 ? 7.897 -4.661 -35.768 1.00 97.25 313 ALA A N 1
ATOM 2465 C CA . ALA A 1 313 ? 8.852 -5.394 -34.945 1.00 97.25 313 ALA A CA 1
ATOM 2466 C C . ALA A 1 313 ? 9.176 -6.780 -35.523 1.00 97.25 313 ALA A C 1
ATOM 2468 O O . ALA A 1 313 ? 8.303 -7.564 -35.897 1.00 97.25 313 ALA A O 1
ATOM 2469 N N . LYS A 1 314 ? 10.466 -7.119 -35.545 1.00 97.69 314 LYS A N 1
ATOM 2470 C CA . LYS A 1 314 ? 10.988 -8.379 -36.108 1.00 97.69 314 LYS A CA 1
ATOM 2471 C C . LYS A 1 314 ? 11.340 -9.417 -35.050 1.00 97.69 314 LYS A C 1
ATOM 2473 O O . LYS A 1 314 ? 11.697 -10.542 -35.398 1.00 97.69 314 LYS A O 1
ATOM 2478 N N . ASN A 1 315 ? 11.325 -9.027 -33.781 1.00 97.06 315 ASN A N 1
ATOM 2479 C CA . ASN A 1 315 ? 11.693 -9.855 -32.638 1.00 97.06 315 ASN A CA 1
ATOM 2480 C C . ASN A 1 315 ? 11.136 -9.255 -31.333 1.00 97.06 315 ASN A C 1
ATOM 2482 O O . ASN A 1 315 ? 10.727 -8.094 -31.288 1.00 97.06 315 ASN A O 1
ATOM 2486 N N . ALA A 1 316 ? 11.173 -10.042 -30.254 1.00 96.38 316 ALA A N 1
ATOM 2487 C CA . ALA A 1 316 ? 10.719 -9.621 -28.928 1.00 96.38 316 ALA A CA 1
ATOM 2488 C C . ALA A 1 316 ? 11.495 -8.415 -28.363 1.00 96.38 316 ALA A C 1
ATOM 2490 O O . ALA A 1 316 ? 10.903 -7.579 -27.684 1.00 96.38 316 ALA A O 1
ATOM 2491 N N . ASP A 1 317 ? 12.794 -8.281 -28.657 1.00 96.75 317 ASP A N 1
ATOM 2492 C CA . ASP A 1 317 ? 13.622 -7.182 -28.137 1.00 96.75 317 ASP A CA 1
ATOM 2493 C C . ASP A 1 317 ? 13.156 -5.808 -28.642 1.00 96.75 317 ASP A C 1
ATOM 2495 O O . ASP A 1 317 ? 13.199 -4.823 -27.896 1.00 96.75 317 ASP A O 1
ATOM 2499 N N . GLU A 1 318 ? 12.688 -5.738 -29.892 1.00 97.25 318 GLU A N 1
ATOM 2500 C CA . GLU A 1 318 ? 12.100 -4.534 -30.488 1.00 97.25 318 GLU A CA 1
ATOM 2501 C C . GLU A 1 318 ? 10.767 -4.168 -29.815 1.00 97.25 318 GLU A C 1
ATOM 2503 O O . GLU A 1 318 ? 10.568 -3.005 -29.454 1.00 97.25 318 GLU A O 1
ATOM 2508 N N . VAL A 1 319 ? 9.911 -5.155 -29.522 1.00 97.75 319 VAL A N 1
ATOM 2509 C CA . VAL A 1 319 ? 8.665 -4.944 -28.758 1.00 97.75 319 VAL A CA 1
ATOM 2510 C C . VAL A 1 319 ? 8.967 -4.452 -27.340 1.00 97.75 319 VAL A C 1
ATOM 2512 O O . VAL A 1 319 ? 8.387 -3.469 -26.879 1.00 97.75 319 VAL A O 1
ATOM 2515 N N . LEU A 1 320 ? 9.931 -5.072 -26.653 1.00 96.06 320 LEU A N 1
ATOM 2516 C CA . LEU A 1 320 ? 10.374 -4.649 -25.322 1.00 96.06 320 LEU A CA 1
ATOM 2517 C C . LEU A 1 320 ? 10.969 -3.235 -25.336 1.00 96.06 320 LEU A C 1
ATOM 2519 O O . LEU A 1 320 ? 10.839 -2.499 -24.357 1.00 96.06 320 LEU A O 1
ATOM 2523 N N . ALA A 1 321 ? 11.639 -2.834 -26.420 1.00 96.44 321 ALA A N 1
ATOM 2524 C CA . ALA A 1 321 ? 12.148 -1.476 -26.580 1.00 96.44 321 ALA A CA 1
ATOM 2525 C C . ALA A 1 321 ? 11.024 -0.448 -26.732 1.00 96.44 321 ALA A C 1
ATOM 2527 O O . ALA A 1 321 ? 11.049 0.551 -26.012 1.00 96.44 321 ALA A O 1
ATOM 2528 N N . ALA A 1 322 ? 10.036 -0.723 -27.586 1.00 97.75 322 ALA A N 1
ATOM 2529 C CA . ALA A 1 322 ? 8.854 0.122 -27.739 1.00 97.75 322 ALA A CA 1
ATOM 2530 C C . ALA A 1 322 ? 8.083 0.240 -26.414 1.00 97.75 322 ALA A C 1
ATOM 2532 O O . ALA A 1 322 ? 7.737 1.339 -25.982 1.00 97.75 322 ALA A O 1
ATOM 2533 N N . ARG A 1 323 ? 7.892 -0.884 -25.711 1.00 97.31 323 ARG A N 1
ATOM 2534 C CA . ARG A 1 323 ? 7.220 -0.929 -24.406 1.00 97.31 323 ARG A CA 1
ATOM 2535 C C . ARG A 1 323 ? 7.911 -0.053 -23.361 1.00 97.31 323 ARG A C 1
ATOM 2537 O O . ARG A 1 323 ? 7.241 0.676 -22.640 1.00 97.31 323 ARG A O 1
ATOM 2544 N N . ARG A 1 324 ? 9.247 -0.078 -23.286 1.00 96.12 324 ARG A N 1
ATOM 2545 C CA . ARG A 1 324 ? 10.002 0.785 -22.356 1.00 96.12 324 ARG A CA 1
ATOM 2546 C C . ARG A 1 324 ? 9.777 2.273 -22.623 1.00 96.12 324 ARG A C 1
ATOM 2548 O O . ARG A 1 324 ? 9.713 3.045 -21.671 1.00 96.12 324 ARG A O 1
ATOM 2555 N N . GLU A 1 325 ? 9.676 2.682 -23.888 1.00 95.81 325 GLU A N 1
ATOM 2556 C CA . GLU A 1 325 ? 9.352 4.072 -24.230 1.00 95.81 325 GLU A CA 1
ATOM 2557 C C . GLU A 1 325 ? 7.918 4.423 -23.819 1.00 95.81 325 GLU A C 1
ATOM 2559 O O . GLU A 1 325 ? 7.700 5.481 -23.226 1.00 95.81 325 GLU A O 1
ATOM 2564 N N . LEU A 1 326 ? 6.955 3.532 -24.079 1.00 97.94 326 LEU A N 1
ATOM 2565 C CA . LEU A 1 326 ? 5.566 3.725 -23.666 1.00 97.94 326 LEU A CA 1
ATOM 2566 C C . LEU A 1 326 ? 5.450 3.888 -22.146 1.00 97.94 326 LEU A C 1
ATOM 2568 O O . LEU A 1 326 ? 4.872 4.867 -21.685 1.00 97.94 326 LEU A O 1
ATOM 2572 N N . ILE A 1 327 ? 6.061 2.988 -21.371 1.00 96.25 327 ILE A N 1
ATOM 2573 C CA . ILE A 1 327 ? 6.053 3.042 -19.900 1.00 96.25 327 ILE A CA 1
ATOM 2574 C C . ILE A 1 327 ? 6.665 4.345 -19.389 1.00 96.25 327 ILE A C 1
ATOM 2576 O O . ILE A 1 327 ? 6.114 4.962 -18.486 1.00 96.25 327 ILE A O 1
ATOM 2580 N N . ALA A 1 328 ? 7.762 4.817 -19.985 1.00 94.25 328 ALA A N 1
ATOM 2581 C CA . ALA A 1 328 ? 8.364 6.084 -19.578 1.00 94.25 328 ALA A CA 1
ATOM 2582 C C . ALA A 1 328 ? 7.437 7.293 -19.811 1.00 94.25 328 ALA A C 1
ATOM 2584 O O . ALA A 1 328 ? 7.506 8.260 -19.059 1.00 94.25 328 ALA A O 1
ATOM 2585 N N . ASN A 1 329 ? 6.583 7.262 -20.841 1.00 95.56 329 ASN A N 1
ATOM 2586 C CA . ASN A 1 329 ? 5.585 8.313 -21.068 1.00 95.56 329 ASN A CA 1
ATOM 2587 C C . ASN A 1 329 ? 4.370 8.153 -20.147 1.00 95.56 329 ASN A C 1
ATOM 2589 O O . ASN A 1 329 ? 3.899 9.146 -19.604 1.00 95.56 329 ASN A O 1
ATOM 2593 N N . ARG A 1 330 ? 3.913 6.919 -19.912 1.00 95.81 330 ARG A N 1
ATOM 2594 C CA . ARG A 1 330 ? 2.846 6.632 -18.945 1.00 95.81 330 ARG A CA 1
ATOM 2595 C C . ARG A 1 330 ? 3.215 7.085 -17.539 1.00 95.81 330 ARG A C 1
ATOM 2597 O O . ARG A 1 330 ? 2.460 7.829 -16.938 1.00 95.81 330 ARG A O 1
ATOM 2604 N N . ASN A 1 331 ? 4.431 6.783 -17.084 1.00 95.88 331 ASN A N 1
ATOM 2605 C CA . ASN A 1 331 ? 4.908 7.193 -15.765 1.00 95.88 331 ASN A CA 1
ATOM 2606 C C . ASN A 1 331 ? 4.830 8.718 -15.542 1.00 95.88 331 ASN A C 1
ATOM 2608 O O . ASN A 1 331 ? 4.610 9.160 -14.419 1.00 95.88 331 ASN A O 1
ATOM 2612 N N . LYS A 1 332 ? 4.968 9.534 -16.598 1.00 96.44 332 LYS A N 1
ATOM 2613 C CA . LYS A 1 332 ? 4.774 10.994 -16.522 1.00 96.44 332 LYS A CA 1
ATOM 2614 C C . LYS A 1 332 ? 3.318 11.365 -16.288 1.00 96.44 332 LYS A C 1
ATOM 2616 O O . LYS A 1 332 ? 3.032 12.187 -15.423 1.00 96.44 332 LYS A O 1
ATOM 2621 N N . PHE A 1 333 ? 2.420 10.763 -17.063 1.00 97.56 333 PHE A N 1
ATOM 2622 C CA . PHE A 1 333 ? 0.981 10.956 -16.922 1.00 97.56 333 PHE A CA 1
ATOM 2623 C C . PHE A 1 333 ? 0.506 10.512 -15.534 1.00 97.56 333 PHE A C 1
ATOM 2625 O O . PHE A 1 333 ? -0.116 11.296 -14.822 1.00 97.56 333 PHE A O 1
ATOM 2632 N N . ASP A 1 334 ? 0.903 9.313 -15.103 1.00 97.19 334 ASP A N 1
ATOM 2633 C CA . ASP A 1 334 ? 0.551 8.762 -13.795 1.00 97.19 334 ASP A CA 1
ATOM 2634 C C . ASP A 1 334 ? 1.173 9.579 -12.646 1.00 97.19 334 ASP A C 1
ATOM 2636 O O . ASP A 1 334 ? 0.523 9.805 -11.628 1.00 97.19 334 ASP A O 1
ATOM 2640 N N . THR A 1 335 ? 2.382 10.132 -12.821 1.00 97.62 335 THR A N 1
ATOM 2641 C CA . THR A 1 335 ? 2.980 11.079 -11.859 1.00 97.62 335 THR A CA 1
ATOM 2642 C C . THR A 1 335 ? 2.176 12.377 -11.758 1.00 97.62 335 THR A C 1
ATOM 2644 O O . THR A 1 335 ? 1.934 12.860 -10.650 1.00 97.62 335 THR A O 1
ATOM 2647 N N . ALA A 1 336 ? 1.749 12.952 -12.885 1.00 98.25 336 ALA A N 1
ATOM 2648 C CA . ALA A 1 336 ? 0.935 14.163 -12.887 1.00 98.25 336 ALA A CA 1
ATOM 2649 C C . ALA A 1 336 ? -0.424 13.914 -12.216 1.00 98.25 336 ALA A C 1
ATOM 2651 O O . ALA A 1 336 ? -0.803 14.669 -11.319 1.00 98.25 336 ALA A O 1
ATOM 2652 N N . TYR A 1 337 ? -1.104 12.821 -12.571 1.00 98.25 337 TYR A N 1
ATOM 2653 C CA . TYR A 1 337 ? -2.342 12.393 -11.922 1.00 98.25 337 TYR A CA 1
ATOM 2654 C C . TYR A 1 337 ? -2.158 12.203 -10.411 1.00 98.25 337 TYR A C 1
ATOM 2656 O O . TYR A 1 337 ? -2.903 12.781 -9.624 1.00 98.25 337 TYR A O 1
ATOM 2664 N N . CYS A 1 338 ? -1.121 11.472 -9.995 1.00 98.12 338 CYS A N 1
ATOM 2665 C CA . CYS A 1 338 ? -0.803 11.231 -8.588 1.00 98.12 338 CYS A CA 1
ATOM 2666 C C . CYS A 1 338 ? -0.620 12.545 -7.809 1.00 98.12 338 CYS A C 1
ATOM 2668 O O . CYS A 1 338 ? -1.216 12.730 -6.749 1.00 98.12 338 CYS A O 1
ATOM 2670 N N . LEU A 1 339 ? 0.128 13.510 -8.357 1.00 98.44 339 LEU A N 1
ATOM 2671 C CA . LEU A 1 339 ? 0.300 14.829 -7.736 1.00 98.44 339 LEU A CA 1
ATOM 2672 C C . LEU A 1 339 ? -1.011 15.626 -7.663 1.00 98.44 339 LEU A C 1
ATOM 2674 O O . LEU A 1 339 ? -1.249 16.296 -6.656 1.00 98.44 339 LEU A O 1
ATOM 2678 N N . ALA A 1 340 ? -1.851 15.572 -8.700 1.00 98.31 340 ALA A N 1
ATOM 2679 C CA . ALA A 1 340 ? -3.161 16.219 -8.688 1.00 98.31 340 ALA A CA 1
ATOM 2680 C C . ALA A 1 340 ? -4.079 15.597 -7.628 1.00 98.31 340 ALA A C 1
ATOM 2682 O O . ALA A 1 340 ? -4.659 16.329 -6.827 1.00 98.31 340 ALA A O 1
ATOM 2683 N N . ASN A 1 341 ? -4.135 14.264 -7.568 1.00 98.12 341 ASN A N 1
ATOM 2684 C CA . ASN A 1 341 ? -4.932 13.521 -6.601 1.00 98.12 341 ASN A CA 1
ATOM 2685 C C . ASN A 1 341 ? -4.479 13.796 -5.162 1.00 98.12 341 ASN A C 1
ATOM 2687 O O . ASN A 1 341 ? -5.314 14.173 -4.348 1.00 98.12 341 ASN A O 1
ATOM 2691 N N . ILE A 1 342 ? -3.172 13.725 -4.865 1.00 98.19 342 ILE A N 1
ATOM 2692 C CA . ILE A 1 342 ? -2.629 14.069 -3.538 1.00 98.19 342 ILE A CA 1
ATOM 2693 C C . ILE A 1 342 ? -3.091 15.463 -3.110 1.00 98.19 342 ILE A C 1
ATOM 2695 O O . ILE A 1 342 ? -3.545 15.663 -1.987 1.00 98.19 342 ILE A O 1
ATOM 2699 N N . ARG A 1 343 ? -2.986 16.455 -3.992 1.00 98.06 343 ARG A N 1
ATOM 2700 C CA . ARG A 1 343 ? -3.299 17.844 -3.632 1.00 98.06 343 ARG A CA 1
ATOM 2701 C C . ARG A 1 343 ? -4.798 18.101 -3.544 1.00 98.06 343 ARG A C 1
ATOM 2703 O O . ARG A 1 343 ? -5.228 18.897 -2.711 1.00 98.06 343 ARG A O 1
ATOM 2710 N N . PHE A 1 344 ? -5.589 17.391 -4.342 1.00 98.06 344 PHE A N 1
ATOM 2711 C CA . PHE A 1 344 ? -7.040 17.381 -4.233 1.00 98.06 344 PHE A CA 1
ATOM 2712 C C . PHE A 1 344 ? -7.504 16.758 -2.912 1.00 98.06 344 PHE A C 1
ATOM 2714 O O . PHE A 1 344 ? -8.279 17.373 -2.190 1.00 98.06 344 PHE A O 1
ATOM 2721 N N . THR A 1 345 ? -7.013 15.580 -2.530 1.00 97.44 345 THR A N 1
ATOM 2722 C CA . THR A 1 345 ? -7.430 14.919 -1.279 1.00 97.44 345 THR A CA 1
ATOM 2723 C C . THR A 1 345 ? -6.940 15.673 -0.042 1.00 97.44 345 THR A C 1
ATOM 2725 O O . THR A 1 345 ? -7.619 15.687 0.987 1.00 97.44 345 THR A O 1
ATOM 2728 N N . GLN A 1 346 ? -5.805 16.375 -0.137 1.00 97.19 346 GLN A N 1
ATOM 2729 C CA . GLN A 1 346 ? -5.319 17.295 0.894 1.00 97.19 346 GLN A CA 1
ATOM 2730 C C . GLN A 1 346 ? -6.290 18.448 1.185 1.00 97.19 346 GLN A C 1
ATOM 2732 O O . GLN A 1 346 ? -6.335 18.917 2.331 1.00 97.19 346 GLN A O 1
ATOM 2737 N N . ASN A 1 347 ? -7.023 18.916 0.173 1.00 97.62 347 ASN A N 1
ATOM 2738 C CA . ASN A 1 347 ? -8.071 19.922 0.287 1.00 97.62 347 ASN A CA 1
ATOM 2739 C C . ASN A 1 347 ? -9.030 19.840 -0.913 1.00 97.62 347 ASN A C 1
ATOM 2741 O O . ASN A 1 347 ? -8.823 20.476 -1.947 1.00 97.62 347 ASN A O 1
ATOM 2745 N N . THR A 1 348 ? -10.128 19.113 -0.738 1.00 97.06 348 THR A N 1
ATOM 2746 C CA . THR A 1 348 ? -11.116 18.829 -1.793 1.00 97.06 348 THR A CA 1
ATOM 2747 C C . THR A 1 348 ? -11.910 20.061 -2.244 1.00 97.06 348 THR A C 1
ATOM 2749 O O . THR A 1 348 ? -12.626 20.009 -3.246 1.00 97.06 348 THR A O 1
ATOM 2752 N N . ALA A 1 349 ? -11.772 21.179 -1.521 1.00 96.19 349 ALA A N 1
ATOM 2753 C CA . ALA A 1 349 ? -12.349 22.475 -1.859 1.00 96.19 349 ALA A CA 1
ATOM 2754 C C . ALA A 1 349 ? -11.390 23.381 -2.658 1.00 96.19 349 ALA A C 1
ATOM 2756 O O . ALA A 1 349 ? -11.770 24.500 -3.006 1.00 96.19 349 ALA A O 1
ATOM 2757 N N . ASP A 1 350 ? -10.154 22.946 -2.936 1.00 97.56 350 ASP A N 1
ATOM 2758 C CA . ASP A 1 350 ? -9.237 23.684 -3.807 1.00 97.56 350 ASP A CA 1
ATOM 2759 C C . ASP A 1 350 ? -9.764 23.670 -5.258 1.00 97.56 350 ASP A C 1
ATOM 2761 O O . ASP A 1 350 ? -9.834 22.604 -5.876 1.00 97.56 350 ASP A O 1
ATOM 2765 N N . PRO A 1 351 ? -10.130 24.832 -5.836 1.00 97.81 351 PRO A N 1
ATOM 2766 C CA . PRO A 1 351 ? -10.737 24.878 -7.162 1.00 97.81 351 PRO A CA 1
ATOM 2767 C C . PRO A 1 351 ? -9.767 24.484 -8.280 1.00 97.81 351 PRO A C 1
ATOM 2769 O O . PRO A 1 351 ? -10.218 24.014 -9.321 1.00 97.81 351 PRO A O 1
ATOM 2772 N N . PHE A 1 352 ? -8.455 24.672 -8.092 1.00 98.38 352 PHE A N 1
ATOM 2773 C CA . PHE A 1 352 ? -7.464 24.276 -9.086 1.00 98.38 352 PHE A CA 1
ATOM 2774 C C . PHE A 1 352 ? -7.380 22.754 -9.147 1.00 98.38 352 PHE A C 1
ATOM 2776 O O . PHE A 1 352 ? -7.646 22.176 -10.195 1.00 98.38 352 PHE A O 1
ATOM 2783 N N . TYR A 1 353 ? -7.102 22.094 -8.019 1.00 98.06 353 TYR A N 1
ATOM 2784 C CA . TYR A 1 353 ? -6.961 20.635 -8.014 1.00 98.06 353 TYR A CA 1
ATOM 2785 C C . TYR A 1 353 ? -8.281 19.903 -8.227 1.00 98.06 353 TYR A C 1
ATOM 2787 O O . TYR A 1 353 ? -8.269 18.831 -8.819 1.00 98.06 353 TYR A O 1
ATOM 2795 N N . LYS A 1 354 ? -9.423 20.503 -7.871 1.00 97.75 354 LYS A N 1
ATOM 2796 C CA . LYS A 1 354 ? -10.724 19.996 -8.319 1.00 97.75 354 LYS A CA 1
ATOM 2797 C C . LYS A 1 354 ? -10.852 20.029 -9.845 1.00 97.75 354 LYS A C 1
ATOM 2799 O O . LYS A 1 354 ? -11.254 19.032 -10.428 1.00 97.75 354 LYS A O 1
ATOM 2804 N N . GLY A 1 355 ? -10.466 21.129 -10.496 1.00 98.31 355 GLY A N 1
ATOM 2805 C CA . GLY A 1 355 ? -10.467 21.220 -11.960 1.00 98.31 355 GLY A CA 1
ATOM 2806 C C . GLY A 1 355 ? -9.460 20.284 -12.643 1.00 98.31 355 GLY A C 1
ATOM 2807 O O . GLY A 1 355 ? -9.687 19.856 -13.774 1.00 98.31 355 GLY A O 1
ATOM 2808 N N . GLU A 1 356 ? -8.354 19.943 -11.974 1.00 98.56 356 GLU A N 1
ATOM 2809 C CA . GLU A 1 356 ? -7.442 18.894 -12.444 1.00 98.56 356 GLU A CA 1
ATOM 2810 C C . GLU A 1 356 ? -8.062 17.502 -12.296 1.00 98.56 356 GLU A C 1
ATOM 2812 O O . GLU A 1 356 ? -7.974 16.713 -13.231 1.00 98.56 356 GLU A O 1
ATOM 2817 N N . MET A 1 357 ? -8.735 17.208 -11.180 1.00 98.31 357 MET A N 1
ATOM 2818 C CA . MET A 1 357 ? -9.453 15.941 -11.021 1.00 98.31 357 MET A CA 1
ATOM 2819 C C . MET A 1 357 ? -10.592 15.797 -12.027 1.00 98.31 357 MET A C 1
ATOM 2821 O O . MET A 1 357 ? -10.682 14.749 -12.642 1.00 98.31 357 MET A O 1
ATOM 2825 N N . ASP A 1 358 ? -11.362 16.853 -12.305 1.00 98.25 358 ASP A N 1
ATOM 2826 C CA . ASP A 1 358 ? -12.397 16.830 -13.353 1.00 98.25 358 ASP A CA 1
ATOM 2827 C C . ASP A 1 358 ? -11.818 16.469 -14.726 1.00 98.25 358 ASP A C 1
ATOM 2829 O O . ASP A 1 358 ? -12.397 15.692 -15.482 1.00 98.25 358 ASP A O 1
ATOM 2833 N N . TYR A 1 359 ? -10.632 16.995 -15.036 1.00 98.50 359 TYR A N 1
ATOM 2834 C CA . TYR A 1 359 ? -9.921 16.625 -16.252 1.00 98.50 359 TYR A CA 1
ATOM 2835 C C . TYR A 1 359 ? -9.521 15.144 -16.264 1.00 98.50 359 TYR A C 1
ATOM 2837 O O . TYR A 1 359 ? -9.703 14.479 -17.281 1.00 98.50 359 TYR A O 1
ATOM 2845 N N . TYR A 1 360 ? -8.972 14.617 -15.167 1.00 98.31 360 TYR A N 1
ATOM 2846 C CA . TYR A 1 360 ? -8.581 13.207 -15.108 1.00 98.31 360 TYR A CA 1
ATOM 2847 C C . TYR A 1 360 ? -9.789 12.265 -15.063 1.00 98.31 360 TYR A C 1
ATOM 2849 O O . TYR A 1 360 ? -9.733 11.219 -15.704 1.00 98.31 360 TYR A O 1
ATOM 2857 N N . ASP A 1 361 ? -10.894 12.648 -14.425 1.00 98.06 361 ASP A N 1
ATOM 2858 C CA . ASP A 1 361 ? -12.150 11.893 -14.423 1.00 98.06 361 ASP A CA 1
ATOM 2859 C C . ASP A 1 361 ? -12.651 11.668 -15.862 1.00 98.06 361 ASP A C 1
ATOM 2861 O O . ASP A 1 361 ? -13.100 10.568 -16.196 1.00 98.06 361 ASP A O 1
ATOM 2865 N N . GLU A 1 362 ? -12.483 12.669 -16.737 1.00 98.12 362 GLU A N 1
ATOM 2866 C CA . GLU A 1 362 ? -12.776 12.579 -18.172 1.00 98.12 362 GLU A CA 1
ATOM 2867 C C . GLU A 1 362 ? -11.689 11.836 -18.975 1.00 98.12 362 GLU A C 1
ATOM 2869 O O . GLU A 1 362 ? -11.997 11.048 -19.873 1.00 98.12 362 GLU A O 1
ATOM 2874 N N . VAL A 1 363 ? -10.405 12.077 -18.698 1.00 98.00 363 VAL A N 1
ATOM 2875 C CA . VAL A 1 363 ? -9.299 11.623 -19.561 1.00 98.00 363 VAL A CA 1
ATOM 2876 C C . VAL A 1 363 ? -8.786 10.224 -19.235 1.00 98.00 363 VAL A C 1
ATOM 2878 O O . VAL A 1 363 ? -8.416 9.493 -20.156 1.00 98.00 363 VAL A O 1
ATOM 2881 N N . TYR A 1 364 ? -8.778 9.808 -17.970 1.00 96.31 364 TYR A N 1
ATOM 2882 C CA . TYR A 1 364 ? -8.251 8.498 -17.566 1.00 96.31 364 TYR A CA 1
ATOM 2883 C C . TYR A 1 364 ? -8.967 7.329 -18.278 1.00 96.31 364 TYR A C 1
ATOM 2885 O O . TYR A 1 364 ? -8.268 6.468 -18.816 1.00 96.31 364 TYR A O 1
ATOM 2893 N N . PRO A 1 365 ? -10.312 7.321 -18.430 1.00 97.81 365 PRO A N 1
ATOM 2894 C CA . PRO A 1 365 ? -11.023 6.303 -19.219 1.00 97.81 365 PRO A CA 1
ATOM 2895 C C . PRO A 1 365 ? -10.602 6.229 -20.697 1.00 97.81 365 PRO A C 1
ATOM 2897 O O . PRO A 1 365 ? -10.541 5.151 -21.289 1.00 97.81 365 PRO A O 1
ATOM 2900 N N . LEU A 1 366 ? -10.250 7.364 -21.311 1.00 98.00 366 LEU A N 1
ATOM 2901 C CA . LEU A 1 366 ? -9.751 7.400 -22.692 1.00 98.00 366 LEU A CA 1
ATOM 2902 C C . LEU A 1 366 ? -8.349 6.783 -22.794 1.00 98.00 366 LEU A C 1
ATOM 2904 O O . LEU A 1 366 ? -8.059 6.058 -23.747 1.00 98.00 366 LEU A O 1
ATOM 2908 N N . ILE A 1 367 ? -7.493 7.022 -21.796 1.00 97.31 367 ILE A N 1
ATOM 2909 C CA . ILE A 1 367 ? -6.172 6.386 -21.694 1.00 97.31 367 ILE A CA 1
ATOM 2910 C C . ILE A 1 367 ? -6.294 4.889 -21.390 1.00 97.31 367 ILE A C 1
ATOM 2912 O O . ILE A 1 367 ? -5.569 4.087 -21.981 1.00 97.31 367 ILE A O 1
ATOM 2916 N N . HIS A 1 368 ? -7.239 4.484 -20.541 1.00 95.56 368 HIS A N 1
ATOM 2917 C CA . HIS A 1 368 ? -7.565 3.077 -20.296 1.00 95.56 368 HIS A CA 1
ATOM 2918 C C . HIS A 1 368 ? -7.944 2.331 -21.578 1.00 95.56 368 HIS A C 1
ATOM 2920 O O . HIS A 1 368 ? -7.536 1.180 -21.758 1.00 95.56 368 HIS A O 1
ATOM 2926 N N . ASN A 1 369 ? -8.635 2.984 -22.515 1.00 96.94 369 ASN A N 1
ATOM 2927 C CA . ASN A 1 369 ? -8.941 2.376 -23.808 1.00 96.94 369 ASN A CA 1
ATOM 2928 C C . ASN A 1 369 ? -7.675 2.106 -24.633 1.00 96.94 369 ASN A C 1
ATOM 2930 O O . ASN A 1 369 ? -7.536 1.034 -25.228 1.00 96.94 369 ASN A O 1
ATOM 2934 N N . GLU A 1 370 ? -6.713 3.032 -24.628 1.00 97.81 370 GLU A N 1
ATOM 2935 C CA . GLU A 1 370 ? -5.409 2.805 -25.260 1.00 97.81 370 GLU A CA 1
ATOM 2936 C C . GLU A 1 370 ? -4.602 1.710 -24.545 1.00 97.81 370 GLU A C 1
ATOM 2938 O O . GLU A 1 370 ? -3.970 0.876 -25.200 1.00 97.81 370 GLU A O 1
ATOM 2943 N N . LEU A 1 371 ? -4.694 1.624 -23.214 1.00 96.75 371 LEU A N 1
ATOM 2944 C CA . LEU A 1 371 ? -4.094 0.537 -22.438 1.00 96.75 371 LEU A CA 1
ATOM 2945 C C . LEU A 1 371 ? -4.689 -0.823 -22.785 1.00 96.75 371 LEU A C 1
ATOM 2947 O O . LEU A 1 371 ? -3.939 -1.768 -23.015 1.00 96.75 371 LEU A O 1
ATOM 2951 N N . ALA A 1 372 ? -6.012 -0.930 -22.905 1.00 96.62 372 ALA A N 1
ATOM 2952 C CA . ALA A 1 372 ? -6.669 -2.165 -23.318 1.00 96.62 372 ALA A CA 1
ATOM 2953 C C . ALA A 1 372 ? -6.201 -2.621 -24.710 1.00 96.62 372 ALA A C 1
ATOM 2955 O O . ALA A 1 372 ? -5.978 -3.814 -24.926 1.00 96.62 372 ALA A O 1
ATOM 2956 N N . LYS A 1 373 ? -5.989 -1.689 -25.650 1.00 97.44 373 LYS A N 1
ATOM 2957 C CA . LYS A 1 373 ? -5.388 -1.993 -26.961 1.00 97.44 373 LYS A CA 1
ATOM 2958 C C . LYS A 1 373 ? -3.939 -2.466 -26.820 1.00 97.44 373 LYS A C 1
ATOM 2960 O O . LYS A 1 373 ? -3.574 -3.472 -27.422 1.00 97.44 373 LYS A O 1
ATOM 2965 N N . TYR A 1 374 ? -3.132 -1.793 -26.000 1.00 97.81 374 TYR A N 1
ATOM 2966 C CA . TYR A 1 374 ? -1.765 -2.211 -25.675 1.00 97.81 374 TYR A CA 1
ATOM 2967 C C . TYR A 1 374 ? -1.715 -3.635 -25.104 1.00 97.81 374 TYR A C 1
ATOM 2969 O O . TYR A 1 374 ? -0.962 -4.462 -25.617 1.00 97.81 374 TYR A O 1
ATOM 2977 N N . TYR A 1 375 ? -2.561 -3.964 -24.126 1.00 97.69 375 TYR A N 1
ATOM 2978 C CA . TYR A 1 375 ? -2.634 -5.306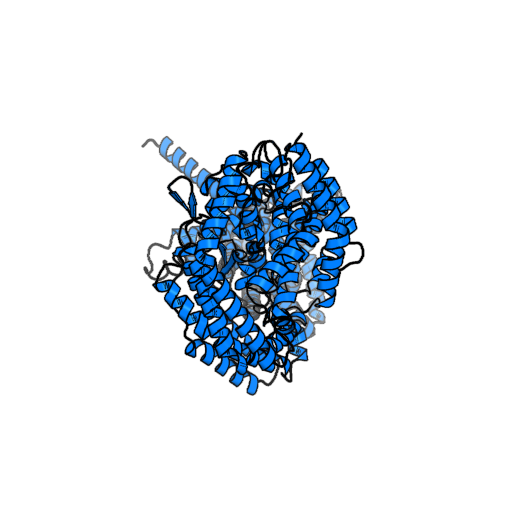 -23.549 1.00 97.69 375 TYR A CA 1
ATOM 2979 C C . TYR A 1 375 ? -3.020 -6.361 -24.593 1.00 97.69 375 TYR A C 1
ATOM 2981 O O . TYR A 1 375 ? -2.378 -7.409 -24.658 1.00 97.69 375 TYR A O 1
ATOM 2989 N N . ARG A 1 376 ? -4.000 -6.079 -25.467 1.00 97.69 376 ARG A N 1
ATOM 2990 C CA . ARG A 1 376 ? -4.354 -6.977 -26.586 1.00 97.69 376 ARG A CA 1
ATOM 2991 C C . ARG A 1 376 ? -3.173 -7.200 -27.526 1.00 97.69 376 ARG A C 1
ATOM 2993 O O . ARG A 1 376 ? -2.853 -8.344 -27.821 1.00 97.69 376 ARG A O 1
ATOM 3000 N N . VAL A 1 377 ? -2.465 -6.139 -27.916 1.00 97.50 377 VAL A N 1
ATOM 3001 C CA . VAL A 1 377 ? -1.268 -6.238 -28.769 1.00 97.50 377 VAL A CA 1
ATOM 3002 C C . VAL A 1 377 ? -0.175 -7.091 -28.117 1.00 97.50 377 VAL A C 1
ATOM 3004 O O . VAL A 1 377 ? 0.458 -7.898 -28.796 1.00 97.50 377 VAL A O 1
ATOM 3007 N N . MET A 1 378 ? 0.032 -6.969 -26.803 1.00 98.00 378 MET A N 1
ATOM 3008 C CA . MET A 1 378 ? 0.981 -7.821 -26.077 1.00 98.00 378 MET A CA 1
ATOM 3009 C C . MET A 1 378 ? 0.539 -9.294 -26.061 1.00 98.00 378 MET A C 1
ATOM 3011 O O . MET A 1 378 ? 1.366 -10.179 -26.280 1.00 98.00 378 MET A O 1
ATOM 3015 N N . LEU A 1 379 ? -0.755 -9.560 -25.849 1.00 97.75 379 LEU A N 1
ATOM 3016 C CA . LEU A 1 379 ? -1.341 -10.908 -25.809 1.00 97.75 379 LEU A CA 1
ATOM 3017 C C . LEU A 1 379 ? -1.405 -11.600 -27.179 1.00 97.75 379 LEU A C 1
ATOM 3019 O O . LEU A 1 379 ? -1.343 -12.829 -27.241 1.00 97.75 379 LEU A O 1
ATOM 3023 N N . GLU A 1 380 ? -1.543 -10.830 -28.256 1.00 97.12 380 GLU A N 1
ATOM 3024 C CA . GLU A 1 380 ? -1.644 -11.309 -29.642 1.00 97.12 380 GLU A CA 1
ATOM 3025 C C . GLU A 1 380 ? -0.296 -11.291 -30.378 1.00 97.12 380 GLU A C 1
ATOM 3027 O O . GLU A 1 380 ? -0.199 -11.742 -31.521 1.00 97.12 380 GLU A O 1
ATOM 3032 N N . SER A 1 381 ? 0.758 -10.786 -29.729 1.00 97.25 381 SER A N 1
ATOM 3033 C CA . SER A 1 381 ? 2.092 -10.684 -30.312 1.00 97.25 381 SER A CA 1
ATOM 3034 C C . SER A 1 381 ? 2.586 -12.044 -30.830 1.00 97.25 381 SER A C 1
ATOM 3036 O O . SER A 1 381 ? 2.566 -13.031 -30.085 1.00 97.25 381 SER A O 1
ATOM 3038 N N . PRO A 1 382 ? 3.140 -12.119 -32.058 1.00 97.12 382 PRO A N 1
ATOM 3039 C CA . PRO A 1 382 ? 3.759 -13.347 -32.560 1.00 97.12 382 PRO A CA 1
ATOM 3040 C C . PRO A 1 382 ? 4.994 -13.761 -31.743 1.00 97.12 382 PRO A C 1
ATOM 3042 O O . PRO A 1 382 ? 5.448 -14.896 -31.861 1.00 97.12 382 PRO A O 1
ATOM 3045 N N . PHE A 1 383 ? 5.515 -12.859 -30.903 1.00 97.56 383 PHE A N 1
ATOM 3046 C CA . PHE A 1 383 ? 6.640 -13.078 -29.991 1.00 97.56 383 PHE A CA 1
ATOM 3047 C C . PHE A 1 383 ? 6.194 -13.293 -28.535 1.00 97.56 383 PHE A C 1
ATOM 3049 O O . PHE A 1 383 ? 6.992 -13.126 -27.612 1.00 97.56 383 PHE A O 1
ATOM 3056 N N . ARG A 1 384 ? 4.907 -13.592 -28.290 1.00 96.88 384 ARG A N 1
ATOM 3057 C CA . ARG A 1 384 ? 4.343 -13.713 -26.934 1.00 96.88 384 ARG A CA 1
ATOM 3058 C C . ARG A 1 384 ? 5.154 -14.642 -26.038 1.00 96.88 384 ARG A C 1
ATOM 3060 O O . ARG A 1 384 ? 5.384 -14.302 -24.885 1.00 96.88 384 ARG A O 1
ATOM 3067 N N . LYS A 1 385 ? 5.615 -15.780 -26.558 1.00 97.12 385 LYS A N 1
ATOM 3068 C CA . LYS A 1 385 ? 6.371 -16.755 -25.767 1.00 97.12 385 LYS A CA 1
ATOM 3069 C C . LYS A 1 385 ? 7.670 -16.152 -25.219 1.00 97.12 385 LYS A C 1
ATOM 3071 O O . LYS A 1 385 ? 7.934 -16.249 -24.027 1.00 97.12 385 LYS A O 1
ATOM 3076 N N . GLU A 1 386 ? 8.459 -15.500 -26.068 1.00 97.25 386 GLU A N 1
ATOM 3077 C CA . GLU A 1 386 ? 9.706 -14.842 -25.669 1.00 97.25 386 GLU A CA 1
ATOM 3078 C C . GLU A 1 386 ? 9.455 -13.653 -24.724 1.00 97.25 386 GLU A C 1
ATOM 3080 O O . GLU A 1 386 ? 10.245 -13.388 -23.811 1.00 97.25 386 GLU A O 1
ATOM 3085 N N . LEU A 1 387 ? 8.343 -12.937 -24.921 1.00 96.31 387 LEU A N 1
ATOM 3086 C CA . LEU A 1 387 ? 7.926 -11.846 -24.041 1.00 96.31 387 LEU A CA 1
ATOM 3087 C C . LEU A 1 387 ? 7.510 -12.361 -22.656 1.00 96.31 387 LEU A C 1
ATOM 3089 O O . LEU A 1 387 ? 7.934 -11.782 -21.660 1.00 96.31 387 LEU A O 1
ATOM 3093 N N . GLU A 1 388 ? 6.750 -13.455 -22.574 1.00 95.62 388 GLU A N 1
ATOM 3094 C CA . GLU A 1 388 ? 6.375 -14.119 -21.316 1.00 95.62 388 GLU A CA 1
ATOM 3095 C C . GLU A 1 388 ? 7.598 -14.665 -20.571 1.00 95.62 388 GLU A C 1
ATOM 3097 O O . GLU A 1 388 ? 7.695 -14.506 -19.356 1.00 95.62 388 GLU A O 1
ATOM 3102 N N . GLU A 1 389 ? 8.570 -15.247 -21.282 1.00 93.62 389 GLU A N 1
ATOM 3103 C CA . GLU A 1 389 ? 9.836 -15.703 -20.686 1.00 93.62 389 GLU A CA 1
ATOM 3104 C C . GLU A 1 389 ? 10.636 -14.546 -20.062 1.00 93.62 389 GLU A C 1
ATOM 3106 O O . GLU A 1 389 ? 11.339 -14.742 -19.069 1.00 93.62 389 GLU A O 1
ATOM 3111 N N . THR A 1 390 ? 10.520 -13.338 -20.623 1.00 92.75 390 THR A N 1
ATOM 3112 C CA . THR A 1 390 ? 11.253 -12.153 -20.154 1.00 92.75 390 THR A CA 1
ATOM 3113 C C . THR A 1 390 ? 10.512 -11.385 -19.060 1.00 92.75 390 THR A C 1
ATOM 3115 O O . THR A 1 390 ? 11.136 -10.936 -18.101 1.00 92.75 390 THR A O 1
ATOM 3118 N N . LEU A 1 391 ? 9.201 -11.191 -19.218 1.00 91.06 391 LEU A N 1
ATOM 3119 C CA . LEU A 1 391 ? 8.381 -10.331 -18.358 1.00 91.06 391 LEU A CA 1
ATOM 3120 C C . LEU A 1 391 ? 7.632 -11.103 -17.260 1.00 91.06 391 LEU A C 1
ATOM 3122 O O . LEU A 1 391 ? 7.202 -10.504 -16.279 1.00 91.06 391 LEU A O 1
ATOM 3126 N N . GLY A 1 392 ? 7.504 -12.424 -17.398 1.00 91.56 392 GLY A N 1
ATOM 3127 C CA . GLY A 1 392 ? 6.824 -13.297 -16.447 1.00 91.56 392 GLY A CA 1
ATOM 3128 C C . GLY A 1 392 ? 5.344 -13.519 -16.767 1.00 91.56 392 GLY A C 1
ATOM 3129 O O . GLY A 1 392 ? 4.640 -12.646 -17.270 1.00 91.56 392 GLY A O 1
ATOM 3130 N N . SER A 1 393 ? 4.849 -14.712 -16.433 1.00 91.19 393 SER A N 1
ATOM 3131 C CA . SER A 1 393 ? 3.471 -15.132 -16.724 1.00 91.19 393 SER A CA 1
ATOM 3132 C C . SER A 1 393 ? 2.412 -14.395 -15.902 1.00 91.19 393 SER A C 1
ATOM 3134 O O . SER A 1 393 ? 1.285 -14.244 -16.365 1.00 91.19 393 SER A O 1
ATOM 3136 N N . VAL A 1 394 ? 2.760 -13.909 -14.704 1.00 92.38 394 VAL A N 1
ATOM 3137 C CA . VAL A 1 394 ? 1.837 -13.139 -13.851 1.00 92.38 394 VAL A CA 1
ATOM 3138 C C . VAL A 1 394 ? 1.406 -11.848 -14.546 1.00 92.38 394 VAL A C 1
ATOM 3140 O O . VAL A 1 394 ? 0.221 -11.528 -14.557 1.00 92.38 394 VAL A O 1
ATOM 3143 N N . LEU A 1 395 ? 2.341 -11.163 -15.213 1.00 94.38 395 LEU A N 1
ATOM 3144 C CA . LEU A 1 395 ? 2.034 -9.952 -15.969 1.00 94.38 395 LEU A CA 1
ATOM 3145 C C . LEU A 1 395 ? 1.033 -10.224 -17.099 1.00 94.38 395 LEU A C 1
ATOM 3147 O O . LEU A 1 395 ? 0.082 -9.472 -17.289 1.00 94.38 395 LEU A O 1
ATOM 3151 N N . PHE A 1 396 ? 1.213 -11.326 -17.828 1.00 95.81 396 PHE A N 1
ATOM 3152 C CA . PHE A 1 396 ? 0.313 -11.701 -18.920 1.00 95.81 396 PHE A CA 1
ATOM 3153 C C . PHE A 1 396 ? -1.072 -12.121 -18.420 1.00 95.81 396 PHE A C 1
ATOM 3155 O O . PHE A 1 396 ? -2.067 -11.765 -19.047 1.00 95.81 396 PHE A O 1
ATOM 3162 N N . ALA A 1 397 ? -1.164 -12.784 -17.265 1.00 94.06 397 ALA A N 1
ATOM 3163 C CA . ALA A 1 397 ? -2.450 -13.010 -16.605 1.00 94.06 397 ALA A CA 1
ATOM 3164 C C . ALA A 1 397 ? -3.132 -11.678 -16.230 1.00 94.06 397 ALA A C 1
ATOM 3166 O O . ALA A 1 397 ? -4.343 -11.531 -16.400 1.00 94.06 397 ALA A O 1
ATOM 3167 N N . GLY A 1 398 ? -2.353 -10.684 -15.790 1.00 95.00 398 GLY A N 1
ATOM 3168 C CA . GLY A 1 398 ? -2.822 -9.313 -15.573 1.00 95.00 398 GLY A CA 1
ATOM 3169 C C . GLY A 1 398 ? -3.364 -8.667 -16.851 1.00 95.00 398 GLY A C 1
ATOM 3170 O O . GLY A 1 398 ? -4.460 -8.111 -16.838 1.00 95.00 398 GLY A O 1
ATOM 3171 N N . PHE A 1 399 ? -2.668 -8.815 -17.982 1.00 96.75 399 PHE A N 1
ATOM 3172 C CA . PHE A 1 399 ? -3.152 -8.334 -19.281 1.00 96.75 399 PHE A CA 1
ATOM 3173 C C . PHE A 1 399 ? -4.473 -8.996 -19.687 1.00 96.75 399 PHE A C 1
ATOM 3175 O O . PHE A 1 399 ? -5.386 -8.306 -20.135 1.00 96.75 399 PHE A O 1
ATOM 3182 N N . GLU A 1 400 ? -4.614 -10.313 -19.499 1.00 96.06 400 GLU A N 1
ATOM 3183 C CA . GLU A 1 400 ? -5.865 -11.036 -19.778 1.00 96.06 400 GLU A CA 1
ATOM 3184 C C . GLU A 1 400 ? -7.030 -10.542 -18.911 1.00 96.06 400 GLU A C 1
ATOM 3186 O O . GLU A 1 400 ? -8.170 -10.478 -19.375 1.00 96.06 400 GLU A O 1
ATOM 3191 N N . CYS A 1 401 ? -6.745 -10.173 -17.665 1.00 95.31 401 CYS A N 1
ATOM 3192 C CA . CYS A 1 401 ? -7.709 -9.573 -16.754 1.00 95.31 401 CYS A CA 1
ATOM 3193 C C . CYS A 1 401 ? -8.111 -8.163 -17.225 1.00 95.31 401 CYS A C 1
ATOM 3195 O O . CYS A 1 401 ? -9.294 -7.866 -17.398 1.00 95.31 401 CYS A O 1
ATOM 3197 N N . ALA A 1 402 ? -7.127 -7.324 -17.553 1.00 95.81 402 ALA A N 1
ATOM 3198 C CA . ALA A 1 402 ? -7.344 -5.941 -17.962 1.00 95.81 402 ALA A CA 1
ATOM 3199 C C . ALA A 1 402 ? -8.144 -5.811 -19.273 1.00 95.81 402 ALA A C 1
ATOM 3201 O O . ALA A 1 402 ? -9.029 -4.963 -19.375 1.00 95.81 402 ALA A O 1
ATOM 3202 N N . VAL A 1 403 ? -7.918 -6.680 -20.269 1.00 97.19 403 VAL A N 1
ATOM 3203 C CA . VAL A 1 403 ? -8.698 -6.648 -21.528 1.00 97.19 403 VAL A CA 1
ATOM 3204 C C . VAL A 1 403 ? -10.165 -7.047 -21.350 1.00 97.19 403 VAL A C 1
ATOM 3206 O O . VAL A 1 403 ? -10.989 -6.704 -22.199 1.00 97.19 403 VAL A O 1
ATOM 3209 N N . LYS A 1 404 ? -10.487 -7.769 -20.270 1.00 97.06 404 LYS A N 1
ATOM 3210 C CA . LYS A 1 404 ? -11.853 -8.142 -19.870 1.00 97.06 404 LYS A CA 1
ATOM 3211 C C . LYS A 1 404 ? -12.514 -7.086 -18.986 1.00 97.06 404 LYS A C 1
ATOM 3213 O O . LYS A 1 404 ? -13.739 -7.074 -18.871 1.00 97.06 404 LYS A O 1
ATOM 3218 N N . ALA A 1 405 ? -11.715 -6.205 -18.391 1.00 96.81 405 ALA A N 1
ATOM 3219 C CA . ALA A 1 405 ? -12.166 -5.137 -17.514 1.00 96.81 405 ALA A CA 1
ATOM 3220 C C . ALA A 1 405 ? -12.584 -3.861 -18.264 1.00 96.81 405 ALA A C 1
ATOM 3222 O O . ALA A 1 405 ? -13.261 -3.025 -17.676 1.00 96.81 405 ALA A O 1
ATOM 3223 N N . HIS A 1 406 ? -12.192 -3.693 -19.534 1.00 96.38 406 HIS A N 1
ATOM 3224 C CA . HIS A 1 406 ? -12.390 -2.428 -20.242 1.00 96.38 406 HIS A CA 1
ATOM 3225 C C . HIS A 1 406 ? -12.646 -2.576 -21.753 1.00 96.38 406 HIS A C 1
ATOM 3227 O O . HIS A 1 406 ? -12.076 -3.434 -22.440 1.00 96.38 406 HIS A O 1
ATOM 3233 N N . SER A 1 407 ? -13.479 -1.685 -22.297 1.00 96.12 407 SER A N 1
ATOM 3234 C CA . SER A 1 407 ? -13.630 -1.470 -23.739 1.00 96.12 407 SER A CA 1
ATOM 3235 C C . SER A 1 407 ? -14.102 -0.051 -24.055 1.00 96.12 407 SER A C 1
ATOM 3237 O O . SER A 1 407 ? -14.698 0.620 -23.216 1.00 96.12 407 SER A O 1
ATOM 3239 N N . GLU A 1 408 ? -13.940 0.361 -25.313 1.00 97.19 408 GLU A N 1
ATOM 3240 C CA . GLU A 1 408 ? -14.441 1.644 -25.819 1.00 97.19 408 GLU A CA 1
ATOM 3241 C C . GLU A 1 408 ? -15.938 1.870 -25.530 1.00 97.19 408 GLU A C 1
ATOM 3243 O O . GLU A 1 408 ? -16.359 2.996 -25.284 1.00 97.19 408 GLU A O 1
ATOM 3248 N N . ALA A 1 409 ? -16.748 0.803 -25.482 1.00 97.81 409 ALA A N 1
ATOM 3249 C CA . ALA A 1 409 ? -18.193 0.900 -25.271 1.00 97.81 409 ALA A CA 1
ATOM 3250 C C . ALA A 1 409 ? -18.592 1.460 -23.891 1.00 97.81 409 ALA A C 1
ATOM 3252 O O . ALA A 1 409 ? -19.728 1.926 -23.733 1.00 97.81 409 ALA A O 1
ATOM 3253 N N . ILE A 1 410 ? -17.692 1.394 -22.904 1.00 98.31 410 ILE A N 1
ATOM 3254 C CA . ILE A 1 410 ? -17.953 1.811 -21.520 1.00 98.31 410 ILE A CA 1
ATOM 3255 C C . ILE A 1 410 ? -17.207 3.083 -21.106 1.00 98.31 410 ILE A C 1
ATOM 3257 O O . ILE A 1 410 ? -17.396 3.534 -19.985 1.00 98.31 410 ILE A O 1
ATOM 3261 N N . VAL A 1 411 ? -16.422 3.704 -21.993 1.00 98.50 411 VAL A N 1
ATOM 3262 C CA . VAL A 1 411 ? -15.632 4.909 -21.669 1.00 98.50 411 VAL A CA 1
ATOM 3263 C C . VAL A 1 411 ? -16.508 6.032 -21.101 1.00 98.50 411 VAL A C 1
ATOM 3265 O O . VAL A 1 411 ? -16.207 6.566 -20.041 1.00 98.50 411 VAL A O 1
ATOM 3268 N N . GLU A 1 412 ? -17.631 6.352 -21.752 1.00 98.56 412 GLU A N 1
ATOM 3269 C CA . GLU A 1 412 ? -18.559 7.393 -21.271 1.00 98.56 412 GLU A CA 1
ATOM 3270 C C . GLU A 1 412 ? -19.190 7.053 -19.912 1.00 98.56 412 GLU A C 1
ATOM 3272 O O . GLU A 1 412 ? -19.559 7.943 -19.146 1.00 98.56 412 GLU A O 1
ATOM 3277 N N . ASP A 1 413 ? -19.355 5.763 -19.617 1.00 98.75 413 ASP A N 1
ATOM 3278 C CA . ASP A 1 413 ? -19.909 5.306 -18.346 1.00 98.75 413 ASP A CA 1
ATOM 3279 C C . ASP A 1 413 ? -18.863 5.396 -17.228 1.00 98.75 413 ASP A C 1
ATOM 3281 O O . ASP A 1 413 ? -19.197 5.827 -16.129 1.00 98.75 413 ASP A O 1
ATOM 3285 N N . GLU A 1 414 ? -17.603 5.058 -17.511 1.00 98.56 414 GLU A N 1
ATOM 3286 C CA . GLU A 1 414 ? -16.483 5.221 -16.577 1.00 98.56 414 GLU A CA 1
ATOM 3287 C C . GLU A 1 414 ? -16.242 6.699 -16.239 1.00 98.56 414 GLU A C 1
ATOM 3289 O O . GLU A 1 414 ? -16.012 7.028 -15.081 1.00 98.56 414 GLU A O 1
ATOM 3294 N N . GLN A 1 415 ? -16.373 7.613 -17.206 1.00 98.69 415 GLN A N 1
ATOM 3295 C CA . GLN A 1 415 ? -16.292 9.057 -16.942 1.00 98.69 415 GLN A CA 1
ATOM 3296 C C . GLN A 1 415 ? -17.392 9.520 -15.971 1.00 98.69 415 GLN A C 1
ATOM 3298 O O . GLN A 1 415 ? -17.137 10.290 -15.045 1.00 98.69 415 GLN A O 1
ATOM 3303 N N . GLN A 1 416 ? -18.625 9.026 -16.151 1.00 98.75 416 GLN A N 1
ATOM 3304 C CA . GLN A 1 416 ? -19.736 9.315 -15.236 1.00 98.75 416 GLN A CA 1
ATOM 3305 C C . GLN A 1 416 ? -19.521 8.687 -13.854 1.00 98.75 416 GLN A C 1
ATOM 3307 O O . GLN A 1 416 ? -19.850 9.312 -12.847 1.00 98.75 416 GLN A O 1
ATOM 3312 N N . GLU A 1 417 ? -18.989 7.463 -13.801 1.00 98.75 417 GLU A N 1
ATOM 3313 C CA . GLU A 1 417 ? -18.608 6.800 -12.554 1.00 98.75 417 GLU A CA 1
ATOM 3314 C C . GLU A 1 417 ? -17.568 7.635 -11.798 1.00 98.75 417 GLU A C 1
ATOM 3316 O O . GLU A 1 417 ? -17.810 7.978 -10.641 1.00 98.75 417 GLU A O 1
ATOM 3321 N N . ASN A 1 418 ? -16.473 8.028 -12.456 1.00 98.44 418 ASN A N 1
ATOM 3322 C CA . ASN A 1 418 ? -15.401 8.825 -11.858 1.00 98.44 418 ASN A CA 1
ATOM 3323 C C . ASN A 1 418 ? -15.944 10.134 -11.268 1.00 98.44 418 ASN A C 1
ATOM 3325 O O . ASN A 1 418 ? -15.757 10.398 -10.080 1.00 98.44 418 ASN A O 1
ATOM 3329 N N . ALA A 1 419 ? -16.729 10.889 -12.044 1.00 98.38 419 ALA A N 1
ATOM 3330 C CA . ALA A 1 419 ? -17.327 12.140 -11.581 1.00 98.38 419 ALA A CA 1
ATOM 3331 C C . ALA A 1 419 ? -18.210 11.953 -10.329 1.00 98.38 419 ALA A C 1
ATOM 3333 O O . ALA A 1 419 ? -18.184 12.785 -9.420 1.00 98.38 419 ALA A O 1
ATOM 3334 N N . LEU A 1 420 ? -18.971 10.854 -10.249 1.00 98.62 420 LEU A N 1
ATOM 3335 C CA . LEU A 1 420 ? -19.787 10.525 -9.074 1.00 98.62 420 LEU A CA 1
ATOM 3336 C C . LEU A 1 420 ? -18.940 10.107 -7.868 1.00 98.62 420 LEU A C 1
ATOM 3338 O O . LEU A 1 420 ? -19.296 10.443 -6.738 1.00 98.62 420 LEU A O 1
ATOM 3342 N N . THR A 1 421 ? -17.828 9.398 -8.082 1.00 97.88 421 THR A N 1
ATOM 3343 C CA . THR A 1 421 ? -16.893 9.074 -6.993 1.00 97.88 421 THR A CA 1
ATOM 3344 C C . THR A 1 421 ? -16.236 10.338 -6.438 1.00 97.88 421 THR A C 1
ATOM 3346 O O . THR A 1 421 ? -16.282 10.552 -5.229 1.00 97.88 421 THR A O 1
ATOM 3349 N N . THR A 1 422 ? -15.768 11.248 -7.300 1.00 97.06 422 THR A N 1
ATOM 3350 C CA . THR A 1 422 ? -15.260 12.569 -6.903 1.00 97.06 422 THR A CA 1
ATOM 3351 C C . THR A 1 422 ? -16.329 13.380 -6.162 1.00 97.06 422 THR A C 1
ATOM 3353 O O . THR A 1 422 ? -16.039 13.993 -5.131 1.00 97.06 422 THR A O 1
ATOM 3356 N N . GLU A 1 423 ? -17.581 13.365 -6.635 1.00 97.56 423 GLU A N 1
ATOM 3357 C CA . GLU A 1 423 ? -18.708 14.025 -5.965 1.00 97.56 423 GLU A CA 1
ATOM 3358 C C . GLU A 1 423 ? -18.956 13.459 -4.556 1.00 97.56 423 GLU A C 1
ATOM 3360 O O . GLU A 1 423 ? -19.140 14.229 -3.609 1.00 97.56 423 GLU A O 1
ATOM 3365 N N . TYR A 1 424 ? -18.918 12.133 -4.393 1.00 97.88 424 TYR A N 1
ATOM 3366 C CA . TYR A 1 424 ? -19.021 11.484 -3.086 1.00 97.88 424 TYR A CA 1
ATOM 3367 C C . TYR A 1 424 ? -17.874 11.900 -2.156 1.00 97.88 424 TYR A C 1
ATOM 3369 O O . TYR A 1 424 ? -18.129 12.319 -1.023 1.00 97.88 424 TYR A O 1
ATOM 3377 N N . SER A 1 425 ? -16.622 11.855 -2.625 1.00 95.19 425 SER A N 1
ATOM 3378 C CA . SER A 1 425 ? -15.465 12.230 -1.807 1.00 95.19 425 SER A CA 1
ATOM 3379 C C . SER A 1 425 ? -15.544 13.696 -1.360 1.00 95.19 425 SER A C 1
ATOM 3381 O O . SER A 1 425 ? -15.274 13.996 -0.194 1.00 95.19 425 SER A O 1
ATOM 3383 N N . GLN A 1 426 ? -15.981 14.613 -2.235 1.00 95.50 426 GLN A N 1
ATOM 3384 C CA . GLN A 1 426 ? -16.213 16.018 -1.873 1.00 95.50 426 GLN A CA 1
ATOM 3385 C C . GLN A 1 426 ? -17.344 16.190 -0.856 1.00 95.50 426 GLN A C 1
ATOM 3387 O O . GLN A 1 426 ? -17.192 16.952 0.101 1.00 95.50 426 GLN A O 1
ATOM 3392 N N . LEU A 1 427 ? -18.468 15.488 -1.041 1.00 96.69 427 LEU A N 1
ATOM 3393 C CA . LEU A 1 427 ? -19.591 15.526 -0.104 1.00 96.69 427 LEU A CA 1
ATOM 3394 C C . LEU A 1 427 ? -19.140 15.100 1.296 1.00 96.69 427 LEU A C 1
ATOM 3396 O O . LEU A 1 427 ? -19.409 15.801 2.272 1.00 96.69 427 LEU A O 1
ATOM 3400 N N . MET A 1 428 ? -18.424 13.979 1.390 1.00 95.88 428 MET A N 1
ATOM 3401 C CA . MET A 1 428 ? -17.961 13.437 2.666 1.00 95.88 428 MET A CA 1
ATOM 3402 C C . MET A 1 428 ? -16.893 14.318 3.323 1.00 95.88 428 MET A C 1
ATOM 3404 O O . MET A 1 428 ? -16.956 14.543 4.532 1.00 95.88 428 MET A O 1
ATOM 3408 N N . ALA A 1 429 ? -15.945 14.860 2.552 1.00 95.25 429 ALA A N 1
ATOM 3409 C CA . ALA A 1 429 ? -14.895 15.749 3.059 1.00 95.25 429 ALA A CA 1
ATOM 3410 C C . ALA A 1 429 ? -15.430 17.122 3.517 1.00 95.25 429 ALA A C 1
ATOM 3412 O O . ALA A 1 429 ? -14.909 17.717 4.469 1.00 95.25 429 ALA A O 1
ATOM 3413 N N . GLY A 1 430 ? -16.472 17.626 2.848 1.00 95.44 430 GLY A N 1
ATOM 3414 C CA . GLY A 1 430 ? -17.127 18.895 3.169 1.00 95.44 430 GLY A CA 1
ATOM 3415 C C . GLY A 1 430 ? -18.142 18.806 4.313 1.00 95.44 430 GLY A C 1
ATOM 3416 O O . GLY A 1 430 ? -18.520 19.836 4.878 1.00 95.44 430 GLY A O 1
ATOM 3417 N N . MET A 1 431 ? -18.582 17.601 4.686 1.00 95.25 431 MET A N 1
ATOM 3418 C CA . MET A 1 431 ? -19.590 17.412 5.727 1.00 95.25 431 MET A CA 1
ATOM 3419 C C . MET A 1 431 ? -19.052 17.797 7.114 1.00 95.25 431 MET A C 1
ATOM 3421 O O . MET A 1 431 ? -17.995 17.342 7.557 1.00 95.25 431 MET A O 1
ATOM 3425 N N . LEU A 1 432 ? -19.821 18.624 7.827 1.00 95.25 432 LEU A N 1
ATOM 3426 C CA . LEU A 1 432 ? -19.544 19.033 9.202 1.00 95.25 432 LEU A CA 1
ATOM 3427 C C . LEU A 1 432 ? -20.685 18.613 10.123 1.00 95.25 432 LEU A C 1
ATOM 3429 O O . LEU A 1 432 ? -21.859 18.820 9.817 1.00 95.25 432 LEU A O 1
ATOM 3433 N N . PHE A 1 433 ? -20.318 18.088 11.284 1.00 96.00 433 PHE A N 1
ATOM 3434 C CA . PHE A 1 433 ? -21.234 17.539 12.271 1.00 96.00 433 PHE A CA 1
ATOM 3435 C C . PHE A 1 433 ? -21.288 18.446 13.499 1.00 96.00 433 PHE A C 1
ATOM 3437 O O . PHE A 1 433 ? -20.261 18.980 13.926 1.00 96.00 433 PHE A O 1
ATOM 3444 N N . ASP A 1 434 ? -22.485 18.630 14.057 1.00 95.75 434 ASP A N 1
ATOM 3445 C CA . ASP A 1 434 ? -22.682 19.386 15.295 1.00 95.75 434 ASP A CA 1
ATOM 3446 C C . ASP A 1 434 ? -22.142 18.609 16.496 1.00 95.75 434 ASP A C 1
ATOM 3448 O O . ASP A 1 434 ? -22.621 17.525 16.823 1.00 95.75 434 ASP A O 1
ATOM 3452 N N . TRP A 1 435 ? -21.167 19.193 17.185 1.00 96.19 435 TRP A N 1
ATOM 3453 C CA . TRP A 1 435 ? -20.541 18.617 18.365 1.00 96.19 435 TRP A CA 1
ATOM 3454 C C . TRP A 1 435 ? -20.363 19.681 19.446 1.00 96.19 435 TRP A C 1
ATOM 3456 O O . TRP A 1 435 ? -19.510 20.553 19.336 1.00 96.19 435 TRP A O 1
ATOM 3466 N N . GLN A 1 436 ? -21.189 19.628 20.497 1.00 92.50 436 GLN A N 1
ATOM 3467 C CA . GLN A 1 436 ? -21.106 20.530 21.662 1.00 92.50 436 GLN A CA 1
ATOM 3468 C C . GLN A 1 436 ? -21.051 22.037 21.313 1.00 92.50 436 GLN A C 1
ATOM 3470 O O . GLN A 1 436 ? -20.416 22.824 22.008 1.00 92.50 436 GLN A O 1
ATOM 3475 N N . GLY A 1 437 ? -21.750 22.453 20.251 1.00 91.75 437 GLY A N 1
ATOM 3476 C CA . GLY A 1 437 ? -21.779 23.845 19.777 1.00 91.75 437 GLY A CA 1
ATOM 3477 C C . GLY A 1 437 ? -20.705 24.190 18.739 1.00 91.75 437 GLY A C 1
ATOM 3478 O O . GLY A 1 437 ? -20.717 25.298 18.206 1.00 91.75 437 GLY A O 1
ATOM 3479 N N . GLU A 1 438 ? -19.823 23.248 18.413 1.00 94.19 438 GLU A N 1
ATOM 3480 C CA . GLU A 1 438 ? -18.835 23.352 17.341 1.00 94.19 438 GLU A CA 1
ATOM 3481 C C . GLU A 1 438 ? -19.242 22.509 16.125 1.00 94.19 438 GLU A C 1
ATOM 3483 O O . GLU A 1 438 ? -20.060 21.594 16.215 1.00 94.19 438 GLU A O 1
ATOM 3488 N N . LYS A 1 439 ? -18.658 22.822 14.966 1.00 95.12 439 LYS A N 1
ATOM 3489 C CA . LYS A 1 439 ? -18.820 22.067 13.720 1.00 95.12 439 LYS A CA 1
ATOM 3490 C C . LYS A 1 439 ? -17.511 21.350 13.417 1.00 95.12 439 LYS A C 1
ATOM 3492 O O . LYS A 1 439 ? -16.515 22.016 13.142 1.00 95.12 439 LYS A O 1
ATOM 3497 N N . ILE A 1 440 ? -17.507 20.018 13.458 1.00 95.19 440 ILE A N 1
ATOM 3498 C CA . ILE A 1 440 ? -16.285 19.218 13.272 1.00 95.19 440 ILE A CA 1
ATOM 3499 C C . ILE A 1 440 ? -16.415 18.202 12.123 1.00 95.19 440 ILE A C 1
ATOM 3501 O O . ILE A 1 440 ? -17.526 17.749 11.839 1.00 95.19 440 ILE A O 1
ATOM 3505 N N . PRO A 1 441 ? -15.308 17.823 11.453 1.00 94.38 441 PRO A N 1
ATOM 3506 C CA . PRO A 1 441 ? -15.323 16.778 10.426 1.00 94.38 441 PRO A CA 1
ATOM 3507 C C . PRO A 1 441 ? -15.689 15.396 10.986 1.00 94.38 441 PRO A C 1
ATOM 3509 O O . PRO A 1 441 ? -15.400 15.095 12.149 1.00 94.38 441 PRO A O 1
ATOM 3512 N N . LEU A 1 442 ? -16.227 14.514 10.131 1.00 93.56 442 LEU A N 1
ATOM 3513 C CA . LEU A 1 442 ? -16.602 13.140 10.505 1.00 93.56 442 LEU A CA 1
ATOM 3514 C C . LEU A 1 442 ? -15.450 12.368 11.163 1.00 93.56 442 LEU A C 1
ATOM 3516 O O . LEU A 1 442 ? -15.664 11.685 12.160 1.00 93.56 442 LEU A O 1
ATOM 3520 N N . THR A 1 443 ? -14.225 12.485 10.643 1.00 91.44 443 THR A N 1
ATOM 3521 C CA . THR A 1 443 ? -13.058 11.755 11.171 1.00 91.44 443 THR A CA 1
ATOM 3522 C C . THR A 1 443 ? -12.729 12.129 12.616 1.00 91.44 443 THR A C 1
ATOM 3524 O O . THR A 1 443 ? -12.376 11.262 13.417 1.00 91.44 443 THR A O 1
ATOM 3527 N N . VAL A 1 444 ? -12.900 13.406 12.974 1.00 93.31 444 VAL A N 1
ATOM 3528 C CA . VAL A 1 444 ? -12.692 13.895 14.345 1.00 93.31 444 VAL A CA 1
ATOM 3529 C C . VAL A 1 444 ? -13.828 13.427 15.255 1.00 93.31 444 VAL A C 1
ATOM 3531 O O . VAL A 1 444 ? -13.576 13.004 16.382 1.00 93.31 444 VAL A O 1
ATOM 3534 N N . LEU A 1 445 ? -15.073 13.459 14.763 1.00 95.19 445 LEU A N 1
ATOM 3535 C CA . LEU A 1 445 ? -16.241 12.991 15.511 1.00 95.19 445 LEU A CA 1
ATOM 3536 C C . LEU A 1 445 ? -16.189 11.481 15.779 1.00 95.19 445 LEU A C 1
ATOM 3538 O O . LEU A 1 445 ? -16.473 11.052 16.893 1.00 95.19 445 LEU A O 1
ATOM 3542 N N . ARG A 1 446 ? -15.769 10.673 14.799 1.00 93.75 446 ARG A N 1
ATOM 3543 C CA . ARG A 1 446 ? -15.596 9.222 14.968 1.00 93.75 446 ARG A CA 1
ATOM 3544 C C . ARG A 1 446 ? -14.601 8.883 16.073 1.00 93.75 446 ARG A C 1
ATOM 3546 O O . ARG A 1 446 ? -14.854 7.947 16.818 1.00 93.75 446 ARG A O 1
ATOM 3553 N N . GLY A 1 447 ? -13.541 9.675 16.244 1.00 92.81 447 GLY A N 1
ATOM 3554 C CA . GLY A 1 447 ? -12.598 9.488 17.351 1.00 92.81 447 GLY A CA 1
ATOM 3555 C C . GLY A 1 447 ? -13.248 9.609 18.738 1.00 92.81 447 GLY A C 1
ATOM 3556 O O . GLY A 1 447 ? -12.758 9.035 19.705 1.00 92.81 447 GLY A O 1
ATOM 3557 N N . LYS A 1 448 ? -14.398 10.291 18.853 1.00 94.38 448 LYS A N 1
ATOM 3558 C CA . LYS A 1 448 ? -15.167 10.391 20.107 1.00 94.38 448 LYS A CA 1
ATOM 3559 C C . LYS A 1 448 ? -15.908 9.101 20.472 1.00 94.38 448 LYS A C 1
ATOM 3561 O O . LYS A 1 448 ? -16.356 8.978 21.606 1.00 94.38 448 LYS A O 1
ATOM 3566 N N . LEU A 1 449 ? -16.004 8.130 19.559 1.00 94.06 449 LEU A N 1
ATOM 3567 C CA . LEU A 1 449 ? -16.518 6.788 19.858 1.00 94.06 449 LEU A CA 1
ATOM 3568 C C . LEU A 1 449 ? -15.527 5.949 20.681 1.00 94.06 449 LEU A C 1
ATOM 3570 O O . LEU A 1 449 ? -15.928 4.943 21.249 1.00 94.06 449 LEU A O 1
ATOM 3574 N N . GLU A 1 450 ? -14.261 6.358 20.793 1.00 92.62 450 GLU A N 1
ATOM 3575 C CA . GLU A 1 450 ? -13.272 5.701 21.662 1.00 92.62 450 GLU A CA 1
ATOM 3576 C C . GLU A 1 450 ? -13.180 6.333 23.064 1.00 92.62 450 GLU A C 1
ATOM 3578 O O . GLU A 1 450 ? -12.366 5.905 23.887 1.00 92.62 450 GLU A O 1
ATOM 3583 N N . ASP A 1 451 ? -13.993 7.356 23.354 1.00 92.12 451 ASP A N 1
ATOM 3584 C CA . ASP A 1 451 ? -13.933 8.079 24.625 1.00 92.12 451 ASP A CA 1
ATOM 3585 C C . ASP A 1 451 ? -14.276 7.154 25.814 1.00 92.12 451 ASP A C 1
ATOM 3587 O O . ASP A 1 451 ? -15.220 6.355 25.726 1.00 92.12 451 ASP A O 1
ATOM 3591 N N . PRO A 1 452 ? -13.544 7.231 26.944 1.00 89.31 452 PRO A N 1
ATOM 3592 C CA . PRO A 1 452 ? -13.859 6.432 28.125 1.00 89.31 452 PRO A CA 1
ATOM 3593 C C . PRO A 1 452 ? -15.271 6.694 28.675 1.00 89.31 452 PRO A C 1
ATOM 3595 O O . PRO A 1 452 ? -15.861 5.777 29.251 1.00 89.31 452 PRO A O 1
ATOM 3598 N N . ASP A 1 453 ? -15.838 7.891 28.488 1.00 92.00 453 ASP A N 1
ATOM 3599 C CA . ASP A 1 453 ? -17.180 8.240 28.961 1.00 92.00 453 ASP A CA 1
ATOM 3600 C C . ASP A 1 453 ? -18.280 7.738 27.995 1.00 92.00 453 ASP A C 1
ATOM 3602 O O . ASP A 1 453 ? -18.395 8.231 26.866 1.00 92.00 453 ASP A O 1
ATOM 3606 N N . PRO A 1 454 ? -19.161 6.806 28.425 1.00 92.69 454 PRO A N 1
ATOM 3607 C CA . PRO A 1 454 ? -20.282 6.338 27.610 1.00 92.69 454 PRO A CA 1
ATOM 3608 C C . PRO A 1 454 ? -21.222 7.452 27.134 1.00 92.69 454 PRO A C 1
ATOM 3610 O O . PRO A 1 454 ? -21.802 7.339 26.053 1.00 92.69 454 PRO A O 1
ATOM 3613 N N . ALA A 1 455 ? -21.377 8.537 27.901 1.00 94.44 455 ALA A N 1
ATOM 3614 C CA . ALA A 1 455 ? -22.223 9.660 27.507 1.00 94.44 455 ALA A CA 1
ATOM 3615 C C . ALA A 1 455 ? -21.637 10.415 26.305 1.00 94.44 455 ALA A C 1
ATOM 3617 O O . ALA A 1 455 ? -22.382 10.805 25.402 1.00 94.44 455 ALA A O 1
ATOM 3618 N N . VAL A 1 456 ? -20.308 10.568 26.260 1.00 95.38 456 VAL A N 1
ATOM 3619 C CA . VAL A 1 456 ? -19.598 11.163 25.120 1.00 95.38 456 VAL A CA 1
ATOM 3620 C C . VAL A 1 456 ? -19.759 10.278 23.890 1.00 95.38 456 VAL A C 1
ATOM 3622 O O . VAL A 1 456 ? -20.170 10.768 22.838 1.00 95.38 456 VAL A O 1
ATOM 3625 N N . ARG A 1 457 ? -19.535 8.966 24.028 1.00 95.06 457 ARG A N 1
ATOM 3626 C CA . ARG A 1 457 ? -19.694 8.030 22.907 1.00 95.06 457 ARG A CA 1
ATOM 3627 C C . ARG A 1 457 ? -21.114 8.010 22.354 1.00 95.06 457 ARG A C 1
ATOM 3629 O O . ARG A 1 457 ? -21.304 8.039 21.139 1.00 95.06 457 ARG A O 1
ATOM 3636 N N . LYS A 1 458 ? -22.121 8.004 23.232 1.00 95.50 458 LYS A N 1
ATOM 3637 C CA . LYS A 1 458 ? -23.528 8.062 22.823 1.00 95.50 458 LYS A CA 1
ATOM 3638 C C . LYS A 1 458 ? -23.827 9.356 22.066 1.00 95.50 458 LYS A C 1
ATOM 3640 O O . LYS A 1 458 ? -24.391 9.301 20.978 1.00 95.50 458 LYS A O 1
ATOM 3645 N N . ALA A 1 459 ? -23.418 10.506 22.605 1.00 96.94 459 ALA A N 1
ATOM 3646 C CA . ALA A 1 459 ? -23.608 11.786 21.930 1.00 96.94 459 ALA A CA 1
ATOM 3647 C C . ALA A 1 459 ? -22.923 11.808 20.553 1.00 96.94 459 ALA A C 1
ATOM 3649 O O . ALA A 1 459 ? -23.458 12.393 19.613 1.00 96.94 459 ALA A O 1
ATOM 3650 N N . ALA A 1 460 ? -21.756 11.167 20.418 1.00 97.06 460 ALA A N 1
ATOM 3651 C CA . ALA A 1 460 ? -21.032 11.101 19.151 1.00 97.06 460 ALA A CA 1
ATOM 3652 C C . ALA A 1 460 ? -21.782 10.254 18.124 1.00 97.06 460 ALA A C 1
ATOM 3654 O O . ALA A 1 460 ? -21.952 10.673 16.981 1.00 97.06 460 ALA A O 1
ATOM 3655 N N . ALA A 1 461 ? -22.289 9.099 18.548 1.00 97.12 461 ALA A N 1
ATOM 3656 C CA . ALA A 1 461 ? -23.106 8.231 17.716 1.00 97.12 461 ALA A CA 1
ATOM 3657 C C . ALA A 1 461 ? -24.412 8.913 17.261 1.00 97.12 461 ALA A C 1
ATOM 3659 O O . ALA A 1 461 ? -24.758 8.843 16.080 1.00 97.12 461 ALA A O 1
ATOM 3660 N N . ASP A 1 462 ? -25.087 9.635 18.163 1.00 96.75 462 ASP A N 1
ATOM 3661 C CA . ASP A 1 462 ? -26.280 10.428 17.842 1.00 96.75 462 ASP A CA 1
ATOM 3662 C C . ASP A 1 462 ? -25.953 11.521 16.805 1.00 96.75 462 ASP A C 1
ATOM 3664 O O . ASP A 1 462 ? -26.666 11.677 15.813 1.00 96.75 462 ASP A O 1
ATOM 3668 N N . ALA A 1 463 ? -24.849 12.253 17.000 1.00 97.50 463 ALA A N 1
ATOM 3669 C CA . ALA A 1 463 ? -24.408 13.304 16.085 1.00 97.50 463 ALA A CA 1
ATOM 3670 C C . ALA A 1 463 ? -24.064 12.754 14.690 1.00 97.50 463 ALA A C 1
ATOM 3672 O O . ALA A 1 463 ? -24.455 13.359 13.691 1.00 97.50 463 ALA A O 1
ATOM 3673 N N . ILE A 1 464 ? -23.396 11.595 14.609 1.00 97.00 464 ILE A N 1
ATOM 3674 C CA . ILE A 1 464 ? -23.125 10.896 13.341 1.00 97.00 464 ILE A CA 1
ATOM 3675 C C . ILE A 1 464 ? -24.442 10.558 12.636 1.00 97.00 464 ILE A C 1
ATOM 3677 O O . ILE A 1 464 ? -24.606 10.892 11.463 1.00 97.00 464 ILE A O 1
ATOM 3681 N N . GLY A 1 465 ? -25.389 9.941 13.350 1.00 96.88 465 GLY A N 1
ATOM 3682 C CA . GLY A 1 465 ? -26.693 9.579 12.795 1.00 96.88 465 GLY A CA 1
ATOM 3683 C C . GLY A 1 465 ? -27.443 10.788 12.234 1.00 96.88 465 GLY A C 1
ATOM 3684 O O . GLY A 1 465 ? -27.887 10.753 11.090 1.00 96.88 465 GLY A O 1
ATOM 3685 N N . LEU A 1 466 ? -27.522 11.883 12.997 1.00 96.69 466 LEU A N 1
ATOM 3686 C CA . LEU A 1 466 ? -28.200 13.115 12.576 1.00 96.69 466 LEU A CA 1
ATOM 3687 C C . LEU A 1 466 ? -27.524 13.786 11.371 1.00 96.69 466 LEU A C 1
ATOM 3689 O O . LEU A 1 466 ? -28.207 14.236 10.450 1.00 96.69 466 LEU A O 1
ATOM 3693 N N . GLY A 1 467 ? -26.190 13.860 11.364 1.00 95.88 467 GLY A N 1
ATOM 3694 C CA . GLY A 1 467 ? -25.446 14.490 10.272 1.00 95.88 467 GLY A CA 1
ATOM 3695 C C . GLY A 1 467 ? -25.560 13.719 8.956 1.00 95.88 467 GLY A C 1
ATOM 3696 O O . GLY A 1 467 ? -25.762 14.327 7.903 1.00 95.88 467 GLY A O 1
ATOM 3697 N N . LEU A 1 468 ? -25.510 12.385 9.010 1.00 96.38 468 LEU A N 1
ATOM 3698 C CA . LEU A 1 468 ? -25.726 11.545 7.831 1.00 96.38 468 LEU A CA 1
ATOM 3699 C C . LEU A 1 468 ? -27.182 11.605 7.358 1.00 96.38 468 LEU A C 1
ATOM 3701 O O . LEU A 1 468 ? -27.420 11.765 6.164 1.00 96.38 468 LEU A O 1
ATOM 3705 N N . GLN A 1 469 ? -28.149 11.584 8.282 1.00 97.25 469 GLN A N 1
ATOM 3706 C CA . GLN A 1 469 ? -29.571 11.709 7.957 1.00 97.25 469 GLN A CA 1
ATOM 3707 C C . GLN A 1 469 ? -29.880 12.988 7.179 1.00 97.25 469 GLN A C 1
ATOM 3709 O O . GLN A 1 469 ? -30.630 12.951 6.204 1.00 97.25 469 GLN A O 1
ATOM 3714 N N . ALA A 1 470 ? -29.267 14.112 7.563 1.00 96.75 470 ALA A N 1
ATOM 3715 C CA . ALA A 1 470 ? -29.419 15.382 6.856 1.00 96.75 470 ALA A CA 1
ATOM 3716 C C . ALA A 1 470 ? -28.941 15.325 5.390 1.00 96.75 470 ALA A C 1
ATOM 3718 O O . ALA A 1 470 ? -29.351 16.156 4.582 1.00 96.75 470 ALA A O 1
ATOM 3719 N N . ASN A 1 471 ? -28.107 14.341 5.044 1.00 96.50 471 ASN A N 1
ATOM 3720 C CA . ASN A 1 471 ? -27.548 14.130 3.712 1.00 96.50 471 ASN A CA 1
ATOM 3721 C C . ASN A 1 471 ? -28.054 12.841 3.036 1.00 96.50 471 ASN A C 1
ATOM 3723 O O . ASN A 1 471 ? -27.577 12.527 1.943 1.00 96.50 471 ASN A O 1
ATOM 3727 N N . LYS A 1 472 ? -29.033 12.128 3.630 1.00 96.50 472 LYS A N 1
ATOM 3728 C CA . LYS A 1 472 ? -29.548 10.834 3.134 1.00 96.50 472 LYS A CA 1
ATOM 3729 C C . LYS A 1 472 ? -29.829 10.869 1.640 1.00 96.50 472 LYS A C 1
ATOM 3731 O O . LYS A 1 472 ? -29.285 10.066 0.894 1.00 96.50 472 LYS A O 1
ATOM 3736 N N . GLN A 1 473 ? -30.639 11.839 1.210 1.00 97.69 473 GLN A N 1
ATOM 3737 C CA . GLN A 1 473 ? -31.065 11.947 -0.183 1.00 97.69 473 GLN A CA 1
ATOM 3738 C C . GLN A 1 473 ? -29.865 11.997 -1.135 1.00 97.69 473 GLN A C 1
ATOM 3740 O O . GLN A 1 473 ? -29.858 11.315 -2.152 1.00 97.69 473 GLN A O 1
ATOM 3745 N N . LYS A 1 474 ? -28.832 12.778 -0.799 1.00 98.06 474 LYS A N 1
ATOM 3746 C CA . LYS A 1 474 ? -27.669 12.932 -1.670 1.00 98.06 474 LYS A CA 1
ATOM 3747 C C . LYS A 1 474 ? -26.812 11.667 -1.711 1.00 98.06 474 LYS A C 1
ATOM 3749 O O . LYS A 1 474 ? -26.362 11.287 -2.787 1.00 98.06 474 LYS A O 1
ATOM 3754 N N . LEU A 1 475 ? -26.610 11.022 -0.561 1.00 98.19 475 LEU A N 1
ATOM 3755 C CA . LEU A 1 475 ? -25.877 9.757 -0.457 1.00 98.19 475 LEU A CA 1
ATOM 3756 C C . LEU A 1 475 ? -26.573 8.647 -1.259 1.00 98.19 475 LEU A C 1
ATOM 3758 O O . LEU A 1 475 ? -25.924 7.968 -2.055 1.00 98.19 475 LEU A O 1
ATOM 3762 N N . ASP A 1 476 ? -27.895 8.527 -1.110 1.00 98.50 476 ASP A N 1
ATOM 3763 C CA . ASP A 1 476 ? -28.714 7.558 -1.842 1.00 98.50 476 ASP A CA 1
ATOM 3764 C C . ASP A 1 476 ? -28.683 7.820 -3.350 1.00 98.50 476 ASP A C 1
ATOM 3766 O O . ASP A 1 476 ? -28.457 6.897 -4.128 1.00 98.50 476 ASP A O 1
ATOM 3770 N N . GLU A 1 477 ? -28.849 9.076 -3.778 1.00 98.62 477 GLU A N 1
ATOM 3771 C CA . GLU A 1 477 ? -28.808 9.455 -5.195 1.00 98.62 477 GLU A CA 1
ATOM 3772 C C . GLU A 1 477 ? -27.456 9.156 -5.852 1.00 98.62 477 GLU A C 1
ATOM 3774 O O . GLU A 1 477 ? -27.422 8.719 -7.005 1.00 98.62 477 GLU A O 1
ATOM 3779 N N . ILE A 1 478 ? -26.340 9.414 -5.159 1.00 98.69 478 ILE A N 1
ATOM 3780 C CA . ILE A 1 478 ? -25.007 9.119 -5.697 1.00 98.69 478 ILE A CA 1
ATOM 3781 C C . ILE A 1 478 ? -24.830 7.607 -5.836 1.00 98.69 478 ILE A C 1
ATOM 3783 O O . ILE A 1 478 ? -24.455 7.137 -6.913 1.00 98.69 478 ILE A O 1
ATOM 3787 N N . TYR A 1 479 ? -25.126 6.839 -4.781 1.00 98.81 479 TYR A N 1
ATOM 3788 C CA . TYR A 1 479 ? -24.927 5.393 -4.829 1.00 98.81 479 TYR A CA 1
ATOM 3789 C C . TYR A 1 479 ? -25.835 4.721 -5.853 1.00 98.81 479 TYR A C 1
ATOM 3791 O O . TYR A 1 479 ? -25.393 3.846 -6.593 1.00 98.81 479 TYR A O 1
ATOM 3799 N N . ASP A 1 480 ? -27.088 5.160 -5.946 1.00 98.88 480 ASP A N 1
ATOM 3800 C CA . ASP A 1 480 ? -28.032 4.618 -6.910 1.00 98.88 480 ASP A CA 1
ATOM 3801 C C . ASP A 1 480 ? -27.550 4.812 -8.350 1.00 98.88 480 ASP A C 1
ATOM 3803 O O . ASP A 1 480 ? -27.533 3.863 -9.136 1.00 98.88 480 ASP A O 1
ATOM 3807 N N . LYS A 1 481 ? -27.057 6.010 -8.684 1.00 98.81 481 LYS A N 1
ATOM 3808 C CA . LYS A 1 481 ? -26.458 6.266 -9.999 1.00 98.81 481 LYS A CA 1
ATOM 3809 C C . LYS A 1 481 ? -25.230 5.395 -10.240 1.00 98.81 481 LYS A C 1
ATOM 3811 O O . LYS A 1 481 ? -25.119 4.824 -11.324 1.00 98.81 481 LYS A O 1
ATOM 3816 N N . LEU A 1 482 ? -24.341 5.260 -9.250 1.00 98.88 482 LEU A N 1
ATOM 3817 C CA . LEU A 1 482 ? -23.160 4.398 -9.354 1.00 98.88 482 LEU A CA 1
ATOM 3818 C C . LEU A 1 482 ? -23.556 2.950 -9.666 1.00 98.88 482 LEU A C 1
ATOM 3820 O O . LEU A 1 482 ? -23.017 2.371 -10.606 1.00 98.88 482 LEU A O 1
ATOM 3824 N N . VAL A 1 483 ? -24.528 2.380 -8.945 1.00 98.88 483 VAL A N 1
ATOM 3825 C CA . VAL A 1 483 ? -25.008 1.004 -9.167 1.00 98.88 483 VAL A CA 1
ATOM 3826 C C . VAL A 1 483 ? -25.548 0.824 -10.587 1.00 98.88 483 VAL A C 1
ATOM 3828 O O . VAL A 1 483 ? -25.140 -0.108 -11.283 1.00 98.88 483 VAL A O 1
ATOM 3831 N N . HIS A 1 484 ? -26.398 1.739 -11.057 1.00 98.88 484 HIS A N 1
ATOM 3832 C CA . HIS A 1 484 ? -26.974 1.663 -12.402 1.00 98.88 484 HIS A CA 1
ATOM 3833 C C . HIS A 1 484 ? -25.930 1.840 -13.514 1.00 98.88 484 HIS A C 1
ATOM 3835 O O . HIS A 1 484 ? -25.997 1.157 -14.538 1.00 98.88 484 HIS A O 1
ATOM 3841 N N . ILE A 1 485 ? -24.959 2.743 -13.341 1.00 98.81 485 ILE A N 1
ATOM 3842 C CA . ILE A 1 485 ? -23.862 2.945 -14.300 1.00 98.81 485 ILE A CA 1
ATOM 3843 C C . ILE A 1 485 ? -22.988 1.692 -14.363 1.00 98.81 485 ILE A C 1
ATOM 3845 O O . ILE A 1 485 ? -22.714 1.184 -15.449 1.00 98.81 485 ILE A O 1
ATOM 3849 N N . ARG A 1 486 ? -22.613 1.142 -13.206 1.00 98.81 486 ARG A N 1
ATOM 3850 C CA . ARG A 1 486 ? -21.821 -0.087 -13.081 1.00 98.81 486 ARG A CA 1
ATOM 3851 C C . ARG A 1 486 ? -22.498 -1.289 -13.729 1.00 98.81 486 ARG A C 1
ATOM 3853 O O . ARG A 1 486 ? -21.881 -1.992 -14.530 1.00 98.81 486 ARG A O 1
ATOM 3860 N N . ASP A 1 487 ? -23.781 -1.494 -13.465 1.00 98.81 487 ASP A N 1
ATOM 3861 C CA . ASP A 1 487 ? -24.559 -2.551 -14.111 1.00 98.81 487 ASP A CA 1
ATOM 3862 C C . ASP A 1 487 ? -24.678 -2.344 -15.635 1.00 98.81 487 ASP A C 1
ATOM 3864 O O . ASP A 1 487 ? -24.482 -3.282 -16.415 1.00 98.81 487 ASP A O 1
ATOM 3868 N N . ARG A 1 488 ? -24.897 -1.101 -16.088 1.00 98.75 488 ARG A N 1
ATOM 3869 C CA . ARG A 1 488 ? -24.910 -0.752 -17.517 1.00 98.75 488 ARG A CA 1
ATOM 3870 C C . ARG A 1 488 ? -23.579 -1.070 -18.200 1.00 98.75 488 ARG A C 1
ATOM 3872 O O . ARG A 1 488 ? -23.598 -1.662 -19.281 1.00 98.75 488 ARG A O 1
ATOM 3879 N N . MET A 1 489 ? -22.448 -0.735 -17.576 1.00 98.75 489 MET A N 1
ATOM 3880 C CA . MET A 1 489 ? -21.116 -1.090 -18.082 1.00 98.75 489 MET A CA 1
ATOM 3881 C C . MET A 1 489 ? -20.965 -2.599 -18.236 1.00 98.75 489 MET A C 1
ATOM 3883 O O . MET A 1 489 ? -20.561 -3.083 -19.291 1.00 98.75 489 MET A O 1
ATOM 3887 N N . ALA A 1 490 ? -21.344 -3.355 -17.207 1.00 98.69 490 ALA A N 1
ATOM 3888 C CA . ALA A 1 490 ? -21.234 -4.805 -17.228 1.00 98.69 490 ALA A CA 1
ATOM 3889 C C . ALA A 1 490 ? -22.056 -5.433 -18.362 1.00 98.69 490 ALA A C 1
ATOM 3891 O O . ALA A 1 490 ? -21.540 -6.263 -19.110 1.00 98.69 490 ALA A O 1
ATOM 3892 N N . LYS A 1 491 ? -23.295 -4.968 -18.562 1.00 98.69 491 LYS A N 1
ATOM 3893 C CA . LYS A 1 491 ? -24.165 -5.410 -19.662 1.00 98.69 491 LYS A CA 1
ATOM 3894 C C . LYS A 1 491 ? -23.582 -5.074 -21.035 1.00 98.69 491 LYS A C 1
ATOM 3896 O O . LYS A 1 491 ? -23.609 -5.923 -21.925 1.00 98.69 491 LYS A O 1
ATOM 3901 N N . LYS A 1 492 ? -23.019 -3.872 -21.217 1.00 98.56 492 LYS A N 1
ATOM 3902 C CA . LYS A 1 492 ? -22.324 -3.483 -22.460 1.00 98.56 492 LYS A CA 1
ATOM 3903 C C . LYS A 1 492 ? -21.103 -4.361 -22.747 1.00 98.56 492 LYS A C 1
ATOM 3905 O O . LYS A 1 492 ? -20.838 -4.667 -23.905 1.00 98.56 492 LYS A O 1
ATOM 3910 N N . MET A 1 493 ? -20.402 -4.795 -21.701 1.00 97.81 493 MET A N 1
ATOM 3911 C CA . MET A 1 493 ? -19.272 -5.726 -21.783 1.00 97.81 493 MET A CA 1
ATOM 3912 C C . MET A 1 493 ? -19.695 -7.193 -21.989 1.00 97.81 493 MET A C 1
ATOM 3914 O O . MET A 1 493 ? -18.840 -8.051 -22.190 1.00 97.81 493 MET A O 1
ATOM 3918 N N . GLY A 1 494 ? -20.999 -7.496 -21.969 1.00 98.12 494 GLY A N 1
ATOM 3919 C CA . GLY A 1 494 ? -21.535 -8.847 -22.158 1.00 98.12 494 GLY A CA 1
ATOM 3920 C C . GLY A 1 494 ? -21.640 -9.683 -20.879 1.00 98.12 494 GLY A C 1
ATOM 3921 O O . GLY A 1 494 ? -21.939 -10.875 -20.959 1.00 98.12 494 GLY A O 1
ATOM 3922 N N . TYR A 1 495 ? -21.430 -9.081 -19.709 1.00 98.44 495 TYR A N 1
ATOM 3923 C CA . TYR A 1 495 ? -21.590 -9.742 -18.416 1.00 98.44 495 TYR A CA 1
ATOM 3924 C C . TYR A 1 495 ? -23.037 -9.678 -17.924 1.00 98.44 495 TYR A C 1
ATOM 3926 O O . TYR A 1 495 ? -23.811 -8.793 -18.293 1.00 98.44 495 TYR A O 1
ATOM 3934 N N . LYS A 1 496 ? -23.407 -10.620 -17.049 1.00 97.69 496 LYS A N 1
ATOM 3935 C CA . LYS A 1 496 ? -24.753 -10.674 -16.455 1.00 97.69 496 LYS A CA 1
ATOM 3936 C C . LYS A 1 496 ? -25.054 -9.435 -15.605 1.00 97.69 496 LYS A C 1
ATOM 3938 O O . LYS A 1 496 ? -26.181 -8.949 -15.625 1.00 97.69 496 LYS A O 1
ATOM 3943 N N . ASN A 1 497 ? -24.065 -8.997 -14.832 1.00 97.62 497 ASN A N 1
ATOM 3944 C CA . ASN A 1 497 ? -24.117 -7.862 -13.918 1.00 97.62 497 ASN A CA 1
ATOM 3945 C C . ASN A 1 497 ? -22.689 -7.435 -13.531 1.00 97.62 497 ASN A C 1
ATOM 3947 O O . ASN A 1 497 ? -21.711 -8.035 -13.989 1.00 97.62 497 ASN A O 1
ATOM 3951 N N . TYR A 1 498 ? -22.560 -6.414 -12.680 1.00 98.56 498 TYR A N 1
ATOM 3952 C CA . TYR A 1 498 ? -21.264 -5.818 -12.341 1.00 98.56 498 TYR A CA 1
ATOM 3953 C C . TYR A 1 498 ? -20.312 -6.714 -11.541 1.00 98.56 498 TYR A C 1
ATOM 3955 O O . TYR A 1 498 ? -19.122 -6.425 -11.517 1.00 98.56 498 TYR A O 1
ATOM 3963 N N . VAL A 1 499 ? -20.768 -7.819 -10.940 1.00 98.25 499 VAL A N 1
ATOM 3964 C CA . VAL A 1 499 ? -19.893 -8.690 -10.132 1.00 98.25 499 VAL A CA 1
ATOM 3965 C C . VAL A 1 499 ? -18.696 -9.188 -10.945 1.00 98.25 499 VAL A C 1
ATOM 3967 O O . VAL A 1 499 ? -17.556 -9.072 -10.505 1.00 98.25 499 VAL A O 1
ATOM 3970 N N . GLU A 1 500 ? -18.931 -9.708 -12.151 1.00 97.19 500 GLU A N 1
ATOM 3971 C CA . GLU A 1 500 ? -17.850 -10.243 -12.986 1.00 97.19 500 GLU A CA 1
ATOM 3972 C C . GLU A 1 500 ? -16.904 -9.135 -13.476 1.00 97.19 500 GLU A C 1
ATOM 3974 O O . GLU A 1 500 ? -15.684 -9.276 -13.380 1.00 97.19 500 GLU A O 1
ATOM 3979 N N . LEU A 1 501 ? -17.456 -7.997 -13.914 1.00 98.06 501 LEU A N 1
ATOM 3980 C CA . LEU A 1 501 ? -16.663 -6.833 -14.316 1.00 98.06 501 LEU A CA 1
ATOM 3981 C C . LEU A 1 501 ? -15.810 -6.297 -13.154 1.00 98.06 501 LEU A C 1
ATOM 3983 O O . LEU A 1 501 ? -14.631 -6.008 -13.343 1.00 98.06 501 LEU A O 1
ATOM 3987 N N . GLY A 1 502 ? -16.382 -6.202 -11.953 1.00 97.69 502 GLY A N 1
ATOM 3988 C CA . GLY A 1 502 ? -15.699 -5.735 -10.749 1.00 97.69 502 GLY A CA 1
ATOM 3989 C C . GLY A 1 502 ? -14.514 -6.621 -10.366 1.00 97.69 502 GLY A C 1
ATOM 3990 O O . GLY A 1 502 ? -13.443 -6.110 -10.057 1.00 97.69 502 GLY A O 1
ATOM 3991 N N . TYR A 1 503 ? -14.647 -7.947 -10.476 1.00 97.50 503 TYR A N 1
ATOM 3992 C CA . TYR A 1 503 ? -13.531 -8.867 -10.221 1.00 97.50 503 TYR A CA 1
ATOM 3993 C C . TYR A 1 503 ? -12.387 -8.690 -11.233 1.00 97.50 503 TYR A C 1
ATOM 3995 O O . TYR A 1 503 ? -11.221 -8.718 -10.832 1.00 97.50 503 TYR A O 1
ATOM 4003 N N . TYR A 1 504 ? -12.699 -8.468 -12.517 1.00 97.19 504 TYR A N 1
ATOM 4004 C CA . TYR A 1 504 ? -11.670 -8.165 -13.518 1.00 97.19 504 TYR A CA 1
ATOM 4005 C C . TYR A 1 504 ? -11.020 -6.794 -13.287 1.00 97.19 504 TYR A C 1
ATOM 4007 O O . TYR A 1 504 ? -9.803 -6.670 -13.404 1.00 97.19 504 TYR A O 1
ATOM 4015 N N . ARG A 1 505 ? -11.795 -5.773 -12.897 1.00 96.19 505 ARG A N 1
ATOM 4016 C CA . ARG A 1 505 ? -11.257 -4.446 -12.543 1.00 96.19 505 ARG A CA 1
ATOM 4017 C C . ARG A 1 505 ? -10.345 -4.484 -11.315 1.00 96.19 505 ARG A C 1
ATOM 4019 O O . ARG A 1 505 ? -9.385 -3.729 -11.270 1.00 96.19 505 ARG A O 1
ATOM 4026 N N . MET A 1 506 ? -10.586 -5.404 -10.381 1.00 95.50 506 MET A N 1
ATOM 4027 C CA . MET A 1 506 ? -9.698 -5.672 -9.242 1.00 95.50 506 MET A CA 1
ATOM 4028 C C . MET A 1 506 ? -8.456 -6.510 -9.602 1.00 95.50 506 MET A C 1
ATOM 4030 O O . MET A 1 506 ? -7.672 -6.849 -8.720 1.00 95.50 506 MET A O 1
ATOM 4034 N N . GLY A 1 507 ? -8.261 -6.897 -10.869 1.00 94.19 507 GLY A N 1
ATOM 4035 C CA . GLY A 1 507 ? -7.064 -7.634 -11.287 1.00 94.19 507 GLY A CA 1
ATOM 4036 C C . GLY A 1 507 ? -6.988 -9.073 -10.757 1.00 94.19 507 GLY A C 1
ATOM 4037 O O . GLY A 1 507 ? -5.907 -9.662 -10.719 1.00 94.19 507 GLY A O 1
ATOM 4038 N N . ARG A 1 508 ? -8.117 -9.672 -10.351 1.00 93.00 508 ARG A N 1
ATOM 4039 C CA . ARG A 1 508 ? -8.142 -10.973 -9.659 1.00 93.00 508 ARG A CA 1
ATOM 4040 C C . ARG A 1 508 ? -7.770 -12.130 -10.586 1.00 93.00 508 ARG A C 1
ATOM 4042 O O . ARG A 1 508 ? -8.583 -12.610 -11.370 1.00 93.00 508 ARG A O 1
ATOM 4049 N N . THR A 1 509 ? -6.537 -12.616 -10.453 1.00 87.31 509 THR A N 1
ATOM 4050 C CA . THR A 1 509 ? -5.996 -13.747 -11.236 1.00 87.31 509 THR A CA 1
ATOM 4051 C C . THR A 1 509 ? -5.768 -15.018 -10.404 1.00 87.31 509 THR A C 1
ATOM 4053 O O . THR A 1 509 ? -5.583 -16.094 -10.971 1.00 87.31 509 THR A O 1
ATOM 4056 N N . GLY A 1 510 ? -5.801 -14.923 -9.066 1.00 85.94 510 GLY A N 1
ATOM 4057 C CA . GLY A 1 510 ? -5.430 -16.012 -8.145 1.00 85.94 510 GLY A CA 1
ATOM 4058 C C . GLY A 1 510 ? -6.569 -16.651 -7.336 1.00 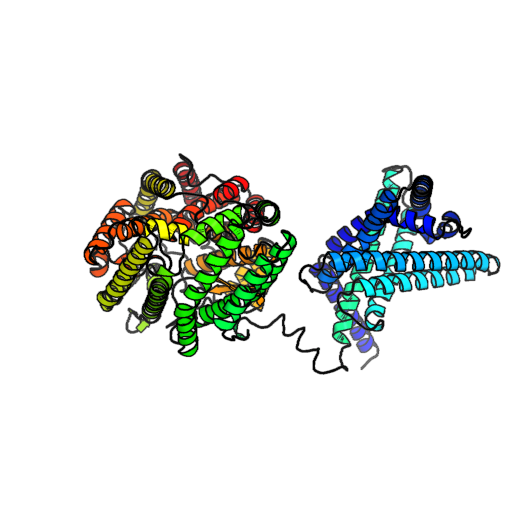85.94 510 GLY A C 1
ATOM 4059 O O . GLY A 1 510 ? -6.328 -17.643 -6.642 1.00 85.94 510 GLY A O 1
ATOM 4060 N N . TYR A 1 511 ? -7.786 -16.104 -7.396 1.00 93.69 511 TYR A N 1
ATOM 4061 C CA . TYR A 1 511 ? -8.969 -16.619 -6.696 1.00 93.69 511 TYR A CA 1
ATOM 4062 C C . TYR A 1 511 ? -10.266 -16.206 -7.405 1.00 93.69 511 TYR A C 1
ATOM 4064 O O . TYR A 1 511 ? -10.281 -15.275 -8.209 1.00 93.69 511 TYR A O 1
ATOM 4072 N N . THR A 1 512 ? -11.355 -16.923 -7.124 1.00 94.62 512 THR A N 1
ATOM 4073 C CA . THR A 1 512 ? -12.657 -16.755 -7.791 1.00 94.62 512 THR A CA 1
ATOM 4074 C C . THR A 1 512 ? -13.737 -16.262 -6.828 1.00 94.62 512 THR A C 1
ATOM 4076 O O . THR A 1 512 ? -13.559 -16.287 -5.610 1.00 94.62 512 THR A O 1
ATOM 4079 N N . ARG A 1 513 ? -14.894 -15.863 -7.375 1.00 95.25 513 ARG A N 1
ATOM 4080 C CA . ARG A 1 513 ? -16.106 -15.553 -6.597 1.00 95.25 513 ARG A CA 1
ATOM 4081 C C . ARG A 1 513 ? -16.488 -16.684 -5.641 1.00 95.25 513 ARG A C 1
ATOM 4083 O O . ARG A 1 513 ? -16.734 -16.419 -4.471 1.00 95.25 513 ARG A O 1
ATOM 4090 N N . ASP A 1 514 ? -16.489 -17.926 -6.116 1.00 97.00 514 ASP A N 1
ATOM 4091 C CA . ASP A 1 514 ? -16.876 -19.089 -5.305 1.00 97.00 514 ASP A CA 1
ATOM 4092 C C . ASP A 1 514 ? -15.923 -19.295 -4.117 1.00 97.00 514 ASP A C 1
ATOM 4094 O O . ASP A 1 514 ? -16.344 -19.659 -3.021 1.00 97.00 514 ASP A O 1
ATOM 4098 N N . MET A 1 515 ? -14.628 -19.012 -4.307 1.00 97.62 515 MET A N 1
ATOM 4099 C CA . MET A 1 515 ? -13.651 -19.053 -3.215 1.00 97.62 515 MET A CA 1
ATOM 4100 C C . MET A 1 515 ? -13.924 -17.969 -2.170 1.00 97.62 515 MET A C 1
ATOM 4102 O O . MET A 1 515 ? -13.816 -18.239 -0.975 1.00 97.62 515 MET A O 1
ATOM 4106 N N . VAL A 1 516 ? -14.300 -16.762 -2.601 1.00 98.12 516 VAL A N 1
ATOM 4107 C CA . VAL A 1 516 ? -14.687 -15.670 -1.697 1.00 98.12 516 VAL A CA 1
ATOM 4108 C C . VAL A 1 516 ? -15.977 -16.009 -0.946 1.00 98.12 516 VAL A C 1
ATOM 4110 O O . VAL A 1 516 ? -16.046 -15.823 0.266 1.00 98.12 516 VAL A O 1
ATOM 4113 N N . GLU A 1 517 ? -16.978 -16.576 -1.619 1.00 97.88 517 GLU A N 1
ATOM 4114 C CA . GLU A 1 517 ? -18.212 -17.037 -0.974 1.00 97.88 517 GLU A CA 1
ATOM 4115 C C . GLU A 1 517 ? -17.928 -18.109 0.089 1.00 97.88 517 GLU A C 1
ATOM 4117 O O . GLU A 1 517 ? -18.434 -18.020 1.212 1.00 97.88 517 GLU A O 1
ATOM 4122 N N . HIS A 1 518 ? -17.059 -19.074 -0.223 1.00 97.69 518 HIS A N 1
ATOM 4123 C CA . HIS A 1 518 ? -16.621 -20.081 0.739 1.00 97.69 518 HIS A CA 1
ATOM 4124 C C . HIS A 1 518 ? -15.839 -19.465 1.909 1.00 97.69 518 HIS A C 1
ATOM 4126 O O . HIS A 1 518 ? -16.067 -19.830 3.062 1.00 97.69 518 HIS A O 1
ATOM 4132 N N . PHE A 1 519 ? -14.969 -18.485 1.648 1.00 98.44 519 PHE A N 1
ATOM 4133 C CA . PHE A 1 519 ? -14.277 -17.740 2.700 1.00 98.44 519 PHE A CA 1
ATOM 4134 C C . PHE A 1 519 ? -15.271 -17.043 3.640 1.00 98.44 519 PHE A C 1
ATOM 4136 O O . PHE A 1 519 ? -15.182 -17.220 4.854 1.00 98.44 519 PHE A O 1
ATOM 4143 N N . ARG A 1 520 ? -16.271 -16.327 3.105 1.00 98.44 520 ARG A N 1
ATOM 4144 C CA . ARG A 1 520 ? -17.323 -15.681 3.911 1.00 98.44 520 ARG A CA 1
ATOM 4145 C C . ARG A 1 520 ? -18.120 -16.691 4.740 1.00 98.44 520 ARG A C 1
ATOM 4147 O O . ARG A 1 520 ? -18.406 -16.439 5.911 1.00 98.44 520 ARG A O 1
ATOM 4154 N N . ALA A 1 521 ? -18.444 -17.854 4.172 1.00 97.56 521 ALA A N 1
ATOM 4155 C CA . ALA A 1 521 ? -19.079 -18.942 4.915 1.00 97.56 521 ALA A CA 1
ATOM 4156 C C . ALA A 1 521 ? -18.204 -19.416 6.089 1.00 97.56 521 ALA A C 1
ATOM 4158 O O . ALA A 1 521 ? -18.678 -19.463 7.223 1.00 97.56 521 ALA A O 1
ATOM 4159 N N . ASN A 1 522 ? -16.910 -19.641 5.854 1.00 97.12 522 ASN A N 1
ATOM 4160 C CA . ASN A 1 522 ? -15.969 -20.036 6.903 1.00 97.12 522 ASN A CA 1
ATOM 4161 C C . ASN A 1 522 ? -15.810 -18.951 7.983 1.00 97.12 522 ASN A C 1
ATOM 4163 O O . ASN A 1 522 ? -15.672 -19.282 9.161 1.00 97.12 522 ASN A O 1
ATOM 4167 N N . VAL A 1 523 ? -15.869 -17.662 7.626 1.00 98.31 523 VAL A N 1
ATOM 4168 C CA . VAL A 1 523 ? -15.897 -16.550 8.594 1.00 98.31 523 VAL A CA 1
ATOM 4169 C C . VAL A 1 523 ? -17.139 -16.635 9.484 1.00 98.31 523 VAL A C 1
ATOM 4171 O O . VAL A 1 523 ? -17.011 -16.535 10.707 1.00 98.31 523 VAL A O 1
ATOM 4174 N N . ARG A 1 524 ? -18.327 -16.869 8.908 1.00 98.00 524 ARG A N 1
ATOM 4175 C CA . ARG A 1 524 ? -19.576 -17.048 9.675 1.00 98.00 524 ARG A CA 1
ATOM 4176 C C . ARG A 1 524 ? -19.504 -18.229 10.636 1.00 98.00 524 ARG A C 1
ATOM 4178 O O . ARG A 1 524 ? -19.964 -18.121 11.767 1.00 98.00 524 ARG A O 1
ATOM 4185 N N . GLU A 1 525 ? -18.908 -19.336 10.213 1.00 96.19 525 GLU A N 1
ATOM 4186 C CA . GLU A 1 525 ? -18.826 -20.550 11.030 1.00 96.19 525 GLU A CA 1
ATOM 4187 C C . GLU A 1 525 ? -17.725 -20.482 12.098 1.00 96.19 525 GLU A C 1
ATOM 4189 O O . GLU A 1 525 ? -17.932 -20.919 13.230 1.00 96.19 525 GLU A O 1
ATOM 4194 N N . SER A 1 526 ? -16.557 -19.930 11.758 1.00 96.06 526 SER A N 1
ATOM 4195 C CA . SER A 1 526 ? -15.353 -20.014 12.598 1.00 96.06 526 SER A CA 1
ATOM 4196 C C . SER A 1 526 ? -15.028 -18.733 13.365 1.00 96.06 526 SER A C 1
ATOM 4198 O O . SER A 1 526 ? -14.496 -18.816 14.470 1.00 96.06 526 SER A O 1
ATOM 4200 N N . LEU A 1 527 ? -15.309 -17.549 12.807 1.00 97.44 527 LEU A N 1
ATOM 4201 C CA . LEU A 1 527 ? -14.908 -16.269 13.407 1.00 97.44 527 LEU A CA 1
ATOM 4202 C C . LEU A 1 527 ? -16.059 -15.551 14.106 1.00 97.44 527 LEU A C 1
ATOM 4204 O O . LEU A 1 527 ? -15.859 -15.050 15.211 1.00 97.44 527 LEU A O 1
ATOM 4208 N N . VAL A 1 528 ? -17.262 -15.526 13.521 1.00 98.50 528 VAL A N 1
ATOM 4209 C CA . VAL A 1 528 ? -18.419 -14.835 14.124 1.00 98.50 528 VAL A CA 1
ATOM 4210 C C . VAL A 1 528 ? -18.711 -15.323 15.552 1.00 98.50 528 VAL A C 1
ATOM 4212 O O . VAL A 1 528 ? -18.877 -14.466 16.425 1.00 98.50 528 VAL A O 1
ATOM 4215 N N . PRO A 1 529 ? -18.698 -16.636 15.875 1.00 98.12 529 PRO A N 1
ATOM 4216 C CA . PRO A 1 529 ? -18.895 -17.091 17.253 1.00 98.12 529 PRO A CA 1
ATOM 4217 C C . PRO A 1 529 ? -17.789 -16.624 18.209 1.00 98.12 529 PRO A C 1
ATOM 4219 O O . PRO A 1 529 ? -18.072 -16.238 19.343 1.00 98.12 529 PRO A O 1
ATOM 4222 N N . VAL A 1 530 ? -16.532 -16.616 17.751 1.00 97.94 530 VAL A N 1
ATOM 4223 C CA . VAL A 1 530 ? -15.371 -16.187 18.549 1.00 97.94 530 VAL A CA 1
ATOM 4224 C C . VAL A 1 530 ? -15.441 -14.689 18.846 1.00 97.94 530 VAL A C 1
ATOM 4226 O O . VAL A 1 530 ? -15.280 -14.281 19.997 1.00 97.94 530 VAL A O 1
ATOM 4229 N N . VAL A 1 531 ? -15.735 -13.872 17.832 1.00 98.00 531 VAL A N 1
ATOM 4230 C CA . VAL A 1 531 ? -15.900 -12.418 17.971 1.00 98.00 531 VAL A CA 1
ATOM 4231 C C . VAL A 1 531 ? -17.113 -12.088 18.837 1.00 98.00 531 VAL A C 1
ATOM 4233 O O . VAL A 1 531 ? -17.016 -11.235 19.715 1.00 98.00 531 VAL A O 1
ATOM 4236 N N . SER A 1 532 ? -18.228 -12.802 18.666 1.00 98.31 532 SER A N 1
ATOM 4237 C CA . SER A 1 532 ? -19.421 -12.615 19.499 1.00 98.31 532 SER A CA 1
ATOM 4238 C C . SER A 1 532 ? -19.124 -12.902 20.970 1.00 98.31 532 SER A C 1
ATOM 4240 O O . SER A 1 532 ? -19.462 -12.095 21.828 1.00 98.31 532 SER A O 1
ATOM 4242 N N . ALA A 1 533 ? -18.411 -13.992 21.275 1.00 97.88 533 ALA A N 1
ATOM 4243 C CA . ALA A 1 533 ? -17.994 -14.305 22.642 1.00 97.88 533 ALA A CA 1
ATOM 4244 C C . ALA A 1 533 ? -16.995 -13.279 23.214 1.00 97.88 533 ALA A C 1
ATOM 4246 O O . ALA A 1 533 ? -17.010 -12.987 24.411 1.00 97.88 533 ALA A O 1
ATOM 4247 N N . LEU A 1 534 ? -16.112 -12.722 22.378 1.00 96.81 534 LEU A N 1
ATOM 4248 C CA . LEU A 1 534 ? -15.216 -11.632 22.765 1.00 96.81 534 LEU A CA 1
ATOM 4249 C C . LEU A 1 534 ? -16.000 -10.363 23.123 1.00 96.81 534 LEU A C 1
ATOM 4251 O O . LEU A 1 534 ? -15.773 -9.802 24.193 1.00 96.81 534 LEU A O 1
ATOM 4255 N N . LYS A 1 535 ? -16.916 -9.928 22.256 1.00 97.00 535 LYS A N 1
ATOM 4256 C CA . LYS A 1 535 ? -17.708 -8.705 22.441 1.00 97.00 535 LYS A CA 1
ATOM 4257 C C . LYS A 1 535 ? -18.696 -8.835 23.599 1.00 97.00 535 LYS A C 1
ATOM 4259 O O . LYS A 1 535 ? -18.826 -7.898 24.377 1.00 97.00 535 LYS A O 1
ATOM 4264 N N . GLU A 1 536 ? -19.282 -10.013 23.800 1.00 97.31 536 GLU A N 1
ATOM 4265 C CA . GLU A 1 536 ? -20.142 -10.295 24.953 1.00 97.31 536 GLU A CA 1
ATOM 4266 C C . GLU A 1 536 ? -19.375 -10.230 26.280 1.00 97.31 536 GLU A C 1
ATOM 4268 O O . GLU A 1 536 ? -19.813 -9.594 27.233 1.00 97.31 536 GLU A O 1
ATOM 4273 N N . ARG A 1 537 ? -18.165 -10.791 26.332 1.00 95.44 537 ARG A N 1
ATOM 4274 C CA . ARG A 1 537 ? -17.294 -10.646 27.504 1.00 95.44 537 ARG A CA 1
ATOM 4275 C C . ARG A 1 537 ? -16.928 -9.183 27.770 1.00 95.44 537 ARG A C 1
ATOM 4277 O O . ARG A 1 537 ? -16.910 -8.765 28.922 1.00 95.44 537 ARG A O 1
ATOM 4284 N N . ILE A 1 538 ? -16.649 -8.396 26.729 1.00 94.44 538 ILE A N 1
ATOM 4285 C CA . ILE A 1 538 ? -16.392 -6.954 26.880 1.00 94.44 538 ILE A CA 1
ATOM 4286 C C . ILE A 1 538 ? -17.643 -6.246 27.420 1.00 94.44 538 ILE A C 1
ATOM 4288 O O . ILE A 1 538 ? -17.522 -5.449 28.348 1.00 94.44 538 ILE A O 1
ATOM 4292 N N . ARG A 1 539 ? -18.841 -6.576 26.912 1.00 95.12 539 ARG A N 1
ATOM 4293 C CA . ARG A 1 539 ? -20.127 -6.065 27.418 1.00 95.12 539 ARG A CA 1
ATOM 4294 C C . ARG A 1 539 ? -20.269 -6.302 28.924 1.00 95.12 539 ARG A C 1
ATOM 4296 O O . ARG A 1 539 ? -20.558 -5.363 29.664 1.00 95.12 539 ARG A O 1
ATOM 4303 N N . GLU A 1 540 ? -20.029 -7.534 29.374 1.00 95.19 540 GLU A N 1
ATOM 4304 C CA . GLU A 1 540 ? -20.088 -7.917 30.790 1.00 95.19 540 GLU A CA 1
ATOM 4305 C C . GLU A 1 540 ? -19.045 -7.172 31.636 1.00 95.19 540 GLU A C 1
ATOM 4307 O O . GLU A 1 540 ? -19.375 -6.617 32.684 1.00 95.19 540 GLU A O 1
ATOM 4312 N N . GLU A 1 541 ? -17.793 -7.113 31.175 1.00 92.69 541 GLU A N 1
ATOM 4313 C CA . GLU A 1 541 ? -16.689 -6.448 31.880 1.00 92.69 541 GLU A CA 1
ATOM 4314 C C . GLU A 1 541 ? -16.903 -4.929 32.005 1.00 92.69 541 GLU A C 1
ATOM 4316 O O . GLU A 1 541 ? -16.567 -4.325 33.032 1.00 92.69 541 GLU A O 1
ATOM 4321 N N . MET A 1 542 ? -17.506 -4.311 30.987 1.00 91.19 542 MET A N 1
ATOM 4322 C CA . MET A 1 542 ? -17.892 -2.899 30.987 1.00 91.19 542 MET A CA 1
ATOM 4323 C C . MET A 1 542 ? -19.189 -2.629 31.768 1.00 91.19 542 MET A C 1
ATOM 4325 O O . MET A 1 542 ? -19.470 -1.472 32.079 1.00 91.19 542 MET A O 1
ATOM 4329 N N . GLY A 1 543 ? -19.953 -3.667 32.130 1.00 92.81 543 GLY A N 1
ATOM 4330 C CA . GLY A 1 543 ? -21.229 -3.537 32.838 1.00 92.81 543 GLY A CA 1
ATOM 4331 C C . GLY A 1 543 ? -22.336 -2.911 31.985 1.00 92.81 543 GLY A C 1
ATOM 4332 O O . GLY A 1 543 ? -23.141 -2.143 32.507 1.00 92.81 543 GLY A O 1
ATOM 4333 N N . LEU A 1 544 ? -22.344 -3.189 30.679 1.00 91.94 544 LEU A N 1
ATOM 4334 C CA . LEU A 1 544 ? -23.328 -2.663 29.731 1.00 91.94 544 LEU A CA 1
ATOM 4335 C C . LEU A 1 544 ? -24.546 -3.588 29.658 1.00 91.94 544 LEU A C 1
ATOM 4337 O O . LEU A 1 544 ? -24.378 -4.798 29.556 1.00 91.94 544 LEU A O 1
ATOM 4341 N N . ASP A 1 545 ? -25.764 -3.049 29.634 1.00 92.12 545 ASP A N 1
ATOM 4342 C CA . ASP A 1 545 ? -26.976 -3.872 29.474 1.00 92.12 545 ASP A CA 1
ATOM 4343 C C . ASP A 1 545 ? -27.059 -4.503 28.072 1.00 92.12 545 ASP A C 1
ATOM 4345 O O . ASP A 1 545 ? -27.340 -5.690 27.929 1.00 92.12 545 ASP A O 1
ATOM 4349 N N . GLU A 1 546 ? -26.745 -3.719 27.040 1.00 93.44 546 GLU A N 1
ATOM 4350 C CA . GLU A 1 546 ? -26.668 -4.130 25.635 1.00 93.44 546 GLU A CA 1
ATOM 4351 C C . GLU A 1 546 ? -25.388 -3.562 25.017 1.00 93.44 546 GLU A C 1
ATOM 4353 O O . GLU A 1 546 ? -24.944 -2.479 25.399 1.00 93.44 546 GLU A O 1
ATOM 4358 N N . PHE A 1 547 ? -24.808 -4.259 24.038 1.00 95.31 547 PHE A N 1
ATOM 4359 C CA . PHE A 1 547 ? -23.620 -3.781 23.335 1.00 95.31 547 PHE A CA 1
ATOM 4360 C C . PHE A 1 547 ? -24.030 -2.909 22.135 1.00 95.31 547 PHE A C 1
ATOM 4362 O O . PHE A 1 547 ? -24.389 -3.405 21.062 1.00 95.31 547 PHE A O 1
ATOM 4369 N N . ARG A 1 548 ? -24.054 -1.587 22.336 1.00 95.94 548 ARG A N 1
ATOM 4370 C CA . ARG A 1 548 ? -24.539 -0.621 21.336 1.00 95.94 548 ARG A CA 1
ATOM 4371 C C . ARG A 1 548 ? -23.438 -0.216 20.359 1.00 95.94 548 ARG A C 1
ATOM 4373 O O . ARG A 1 548 ? -22.253 -0.329 20.656 1.00 95.94 548 ARG A O 1
ATOM 4380 N N . PHE A 1 549 ? -23.824 0.356 19.218 1.00 95.94 549 PHE A N 1
ATOM 4381 C CA . PHE A 1 549 ? -22.889 0.965 18.262 1.00 95.94 549 PHE A CA 1
ATOM 4382 C C . PHE A 1 549 ? -21.921 1.963 18.914 1.00 95.94 549 PHE A C 1
ATOM 4384 O O . PHE A 1 549 ? -20.732 1.945 18.607 1.00 95.94 549 PHE A O 1
ATOM 4391 N N . SER A 1 550 ? -22.402 2.773 19.862 1.00 95.44 550 SER A N 1
ATOM 4392 C CA . SER A 1 550 ? -21.569 3.710 20.624 1.00 95.44 550 SER A CA 1
ATOM 4393 C C . SER A 1 550 ? -20.490 3.036 21.472 1.00 95.44 550 SER A C 1
ATOM 4395 O O . SER A 1 550 ? -19.547 3.698 21.871 1.00 95.44 550 SER A O 1
ATOM 4397 N N . ASP A 1 551 ? -20.607 1.745 21.775 1.00 94.44 551 ASP A N 1
ATOM 4398 C CA . ASP A 1 551 ? -19.651 1.013 22.611 1.00 94.44 551 ASP A CA 1
ATOM 4399 C C . ASP A 1 551 ? -18.689 0.150 21.786 1.00 94.44 551 ASP A C 1
ATOM 4401 O O . ASP A 1 551 ? -17.735 -0.401 22.330 1.00 94.44 551 ASP A O 1
ATOM 4405 N N . ASN A 1 552 ? -18.903 0.046 20.468 1.00 94.69 552 ASN A N 1
ATOM 4406 C CA . ASN A 1 552 ? -18.185 -0.903 19.620 1.00 94.69 552 ASN A CA 1
ATOM 4407 C C . ASN A 1 552 ? -16.671 -0.677 19.565 1.00 94.69 552 ASN A C 1
ATOM 4409 O O . ASN A 1 552 ? -15.925 -1.649 19.433 1.00 94.69 552 ASN A O 1
ATOM 4413 N N . GLU A 1 553 ? -16.241 0.579 19.664 1.00 93.12 553 GLU A N 1
ATOM 4414 C CA . GLU A 1 553 ? -14.839 0.970 19.520 1.00 93.12 553 GLU A CA 1
ATOM 4415 C C . GLU A 1 553 ? -14.051 0.868 20.837 1.00 93.12 553 GLU A C 1
ATOM 4417 O O . GLU A 1 553 ? -12.834 1.021 20.827 1.00 93.12 553 GLU A O 1
ATOM 4422 N N . VAL A 1 554 ? -14.698 0.579 21.976 1.00 92.94 554 VAL A N 1
ATOM 4423 C CA . VAL A 1 554 ? -14.035 0.467 23.287 1.00 92.94 554 VAL A CA 1
ATOM 4424 C C . VAL A 1 554 ? -13.889 -0.995 23.703 1.00 92.94 554 VAL A C 1
ATOM 4426 O O . VAL A 1 554 ? -14.846 -1.765 23.688 1.00 92.94 554 VAL A O 1
ATOM 4429 N N . TYR A 1 555 ? -12.675 -1.375 24.113 1.00 92.31 555 TYR A N 1
ATOM 4430 C CA . TYR A 1 555 ? -12.336 -2.772 24.424 1.00 92.31 555 TYR A CA 1
ATOM 4431 C C . TYR A 1 555 ? -11.981 -3.025 25.895 1.00 92.31 555 TYR A C 1
ATOM 4433 O O . TYR A 1 555 ? -11.857 -4.180 26.304 1.00 92.31 555 TYR A O 1
ATOM 4441 N N . THR A 1 556 ? -11.810 -1.973 26.698 1.00 85.00 556 THR A N 1
ATOM 4442 C CA . THR A 1 556 ? -11.437 -2.070 28.118 1.00 85.00 556 THR A CA 1
ATOM 4443 C C . THR A 1 556 ? -12.225 -1.075 28.961 1.00 85.00 556 THR A C 1
ATOM 4445 O O . THR A 1 556 ? -12.540 0.023 28.502 1.00 85.00 556 THR A O 1
ATOM 4448 N N . LYS A 1 557 ? -12.490 -1.417 30.225 1.00 82.56 557 LYS A N 1
ATOM 4449 C CA . LYS A 1 557 ? -13.239 -0.564 31.161 1.00 82.56 557 LYS A CA 1
ATOM 4450 C C . LYS A 1 557 ? -12.538 0.767 31.447 1.00 82.56 557 LYS A C 1
ATOM 4452 O O . LYS A 1 557 ? -13.191 1.781 31.661 1.00 82.56 557 LYS A O 1
ATOM 4457 N N . GLU A 1 558 ? -11.211 0.772 31.408 1.00 80.38 558 GLU A N 1
ATOM 4458 C CA . GLU A 1 558 ? -10.359 1.949 31.590 1.00 80.38 558 GLU A CA 1
ATOM 4459 C C . GLU A 1 558 ? -10.351 2.879 30.355 1.00 80.38 558 GLU A C 1
ATOM 4461 O O . GLU A 1 558 ? -9.658 3.898 30.360 1.00 80.38 558 GLU A O 1
ATOM 4466 N N . GLY A 1 559 ? -11.091 2.528 29.293 1.00 84.31 559 GLY A N 1
ATOM 4467 C CA . GLY A 1 559 ? -11.056 3.176 27.979 1.00 84.31 559 GLY A CA 1
ATOM 4468 C C . GLY A 1 559 ? -9.826 2.779 27.161 1.00 84.31 559 GLY A C 1
ATOM 4469 O O . GLY A 1 559 ? -8.849 2.266 27.709 1.00 84.31 559 GLY A O 1
ATOM 4470 N N . ASN A 1 560 ? -9.834 3.020 25.850 1.00 89.38 560 ASN A N 1
ATOM 4471 C CA . ASN A 1 560 ? -8.680 2.717 24.997 1.00 89.38 560 ASN A CA 1
ATOM 4472 C C . ASN A 1 560 ? -7.453 3.576 25.386 1.00 89.38 560 ASN A C 1
ATOM 4474 O O . ASN A 1 560 ? -7.603 4.644 25.990 1.00 89.38 560 ASN A O 1
ATOM 4478 N N . PRO A 1 561 ? -6.214 3.132 25.106 1.00 90.31 561 PRO A N 1
ATOM 4479 C CA . PRO A 1 561 ? -5.027 3.970 25.272 1.00 90.31 561 PRO A CA 1
ATOM 4480 C C . PRO A 1 561 ? -5.106 5.224 24.396 1.00 90.31 561 PRO A C 1
ATOM 4482 O O . PRO A 1 561 ? -5.170 5.097 23.179 1.00 90.31 561 PRO A O 1
ATOM 4485 N N . PRO A 1 562 ? -5.072 6.439 24.966 1.00 86.12 562 PRO A N 1
ATOM 4486 C CA . PRO A 1 562 ? -5.073 7.638 24.143 1.00 86.12 562 PRO A CA 1
ATOM 4487 C C . PRO A 1 562 ? -3.749 7.756 23.385 1.00 86.12 562 PRO A C 1
ATOM 4489 O O . PRO A 1 562 ? -2.682 7.455 23.935 1.00 86.12 562 PRO A O 1
ATOM 4492 N N . PHE A 1 563 ? -3.803 8.259 22.154 1.00 91.38 563 PHE A N 1
ATOM 4493 C CA . PHE A 1 563 ? -2.607 8.655 21.425 1.00 91.38 563 PHE A CA 1
ATOM 4494 C C . PHE A 1 563 ? -2.251 10.093 21.809 1.00 91.38 563 PHE A C 1
ATOM 4496 O O . PHE A 1 563 ? -2.936 11.045 21.449 1.00 91.38 563 PHE A O 1
ATOM 4503 N N . THR A 1 564 ? -1.202 10.253 22.620 1.00 91.88 564 THR A N 1
ATOM 4504 C CA . THR A 1 564 ? -0.873 11.549 23.249 1.00 91.88 564 THR A CA 1
ATOM 4505 C C . THR A 1 564 ? 0.274 12.302 22.584 1.00 91.88 564 THR A C 1
ATOM 4507 O O . THR A 1 564 ? 0.624 13.387 23.042 1.00 91.88 564 THR A O 1
ATOM 4510 N N . LEU A 1 565 ? 0.927 11.706 21.585 1.00 94.94 565 LEU A N 1
ATOM 4511 C CA . LEU A 1 565 ? 2.076 12.318 20.925 1.00 94.94 565 LEU A CA 1
ATOM 4512 C C . LEU A 1 565 ? 1.611 13.381 19.931 1.00 94.94 565 LEU A C 1
ATOM 4514 O O . LEU A 1 565 ? 0.659 13.177 19.182 1.00 94.94 565 LEU A O 1
ATOM 4518 N N . THR A 1 566 ? 2.322 14.504 19.881 1.00 95.81 566 THR A N 1
ATOM 4519 C CA . THR A 1 566 ? 2.199 15.432 18.751 1.00 95.81 566 THR A CA 1
ATOM 4520 C C . THR A 1 566 ? 2.741 14.780 17.476 1.00 95.81 566 THR A C 1
ATOM 4522 O O . THR A 1 566 ? 3.569 13.875 17.548 1.00 95.81 566 THR A O 1
ATOM 4525 N N . ILE A 1 567 ? 2.339 15.252 16.290 1.00 95.19 567 ILE A N 1
ATOM 4526 C CA . ILE A 1 567 ? 2.826 14.696 15.010 1.00 95.19 567 ILE A CA 1
ATOM 4527 C C . ILE A 1 567 ? 4.371 14.649 14.935 1.00 95.19 567 ILE A C 1
ATOM 4529 O O . ILE A 1 567 ? 4.910 13.594 14.598 1.00 95.19 567 ILE A O 1
ATOM 4533 N N . PRO A 1 568 ? 5.127 15.710 15.302 1.00 96.19 568 PRO A N 1
ATOM 4534 C CA . PRO A 1 568 ? 6.590 15.641 15.306 1.00 96.19 568 PRO A CA 1
ATOM 4535 C C . PRO A 1 568 ? 7.162 14.604 16.282 1.00 96.19 568 PRO A C 1
ATOM 4537 O O . PRO A 1 568 ? 8.163 13.961 15.970 1.00 96.19 568 PRO A O 1
ATOM 4540 N N . GLU A 1 569 ? 6.543 14.429 17.452 1.00 97.44 569 GLU A N 1
ATOM 4541 C CA . GLU A 1 569 ? 6.944 13.399 18.418 1.00 97.44 569 GLU A CA 1
ATOM 4542 C C . GLU A 1 569 ? 6.618 11.996 17.897 1.00 97.44 569 GLU A C 1
ATOM 4544 O O . GLU A 1 569 ? 7.458 11.108 17.993 1.00 97.44 569 GLU A O 1
ATOM 4549 N N . ALA A 1 570 ? 5.449 11.805 17.282 1.00 97.19 570 ALA A N 1
ATOM 4550 C CA . ALA A 1 570 ? 5.051 10.547 16.659 1.00 97.19 570 ALA A CA 1
ATOM 4551 C C . ALA A 1 570 ? 6.028 10.134 15.552 1.00 97.19 570 ALA A C 1
ATOM 4553 O O . ALA A 1 570 ? 6.459 8.986 15.512 1.00 97.19 570 ALA A O 1
ATOM 4554 N N . PHE A 1 571 ? 6.440 11.070 14.691 1.00 97.62 571 PHE A N 1
ATOM 4555 C CA . PHE A 1 571 ? 7.439 10.799 13.653 1.00 97.62 571 PHE A CA 1
ATOM 4556 C C . PHE A 1 571 ? 8.821 10.521 14.243 1.00 97.62 571 PHE A C 1
ATOM 4558 O O . PHE A 1 571 ? 9.534 9.648 13.750 1.00 97.62 571 PHE A O 1
ATOM 4565 N N . HIS A 1 572 ? 9.204 11.215 15.318 1.00 98.00 572 HIS A N 1
ATOM 4566 C CA . HIS A 1 572 ? 10.446 10.911 16.021 1.00 98.00 572 HIS A CA 1
ATOM 4567 C C . HIS A 1 572 ? 10.440 9.483 16.582 1.00 98.00 572 HIS A C 1
ATOM 4569 O O . HIS A 1 572 ? 11.380 8.727 16.336 1.00 98.00 572 HIS A O 1
ATOM 4575 N N . GLU A 1 573 ? 9.377 9.093 17.284 1.00 98.31 573 GLU A N 1
ATOM 4576 C CA . GLU A 1 573 ? 9.244 7.752 17.854 1.00 98.31 573 GLU A CA 1
ATOM 4577 C C . GLU A 1 573 ? 9.122 6.666 16.779 1.00 98.31 573 GLU A C 1
ATOM 4579 O O . GLU A 1 573 ? 9.728 5.605 16.926 1.00 98.31 573 GLU A O 1
ATOM 4584 N N . ALA A 1 574 ? 8.432 6.939 15.668 1.00 98.38 574 ALA A N 1
ATOM 4585 C CA . ALA A 1 574 ? 8.370 6.039 14.517 1.00 98.38 574 ALA A CA 1
ATOM 4586 C C . ALA A 1 574 ? 9.746 5.844 13.863 1.00 98.38 574 ALA A C 1
ATOM 4588 O O . ALA A 1 574 ? 10.137 4.711 13.594 1.00 98.38 574 ALA A O 1
ATOM 4589 N N . SER A 1 575 ? 10.527 6.916 13.689 1.00 97.88 575 SER A N 1
ATOM 4590 C CA . SER A 1 575 ? 11.918 6.826 13.223 1.00 97.88 575 SER A CA 1
ATOM 4591 C C . SER A 1 575 ? 12.750 5.935 14.150 1.00 97.88 575 SER A C 1
ATOM 4593 O O . SER A 1 575 ? 13.397 4.993 13.688 1.00 97.88 575 SER A O 1
ATOM 4595 N N . GLN A 1 576 ? 12.687 6.159 15.470 1.00 98.31 576 GLN A N 1
ATOM 4596 C CA . GLN A 1 576 ? 13.406 5.315 16.432 1.00 98.31 576 GLN A CA 1
ATOM 4597 C C . GLN A 1 576 ? 12.954 3.849 16.363 1.00 98.31 576 GLN A C 1
ATOM 4599 O O . GLN A 1 576 ? 13.803 2.963 16.297 1.00 98.31 576 GLN A O 1
ATOM 4604 N N . MET A 1 577 ? 11.643 3.595 16.321 1.00 98.56 577 MET A N 1
ATOM 4605 C CA . MET A 1 577 ? 11.069 2.258 16.160 1.00 98.56 577 MET A CA 1
ATOM 4606 C C . MET A 1 577 ? 11.614 1.553 14.914 1.00 98.56 577 MET A C 1
ATOM 4608 O O . MET A 1 577 ? 12.102 0.429 15.011 1.00 98.56 577 MET A O 1
ATOM 4612 N N . TYR A 1 578 ? 11.567 2.197 13.748 1.00 98.25 578 TYR A N 1
ATOM 4613 C CA . TYR A 1 578 ? 11.995 1.560 12.505 1.00 98.25 578 TYR A CA 1
ATOM 4614 C C . TYR A 1 578 ? 13.510 1.343 12.440 1.00 98.25 578 TYR A C 1
ATOM 4616 O O . TYR A 1 578 ? 13.942 0.342 11.875 1.00 98.25 578 TYR A O 1
ATOM 4624 N N . HIS A 1 579 ? 14.328 2.205 13.058 1.00 96.38 579 HIS A N 1
ATOM 4625 C CA . HIS A 1 579 ? 15.772 1.957 13.201 1.00 96.38 579 HIS A CA 1
ATOM 4626 C C . HIS A 1 579 ? 16.087 0.787 14.134 1.00 96.38 579 HIS A C 1
ATOM 4628 O O . HIS A 1 579 ? 17.042 0.050 13.879 1.00 96.38 579 HIS A O 1
ATOM 4634 N N . GLU A 1 580 ? 15.305 0.614 15.200 1.00 97.50 5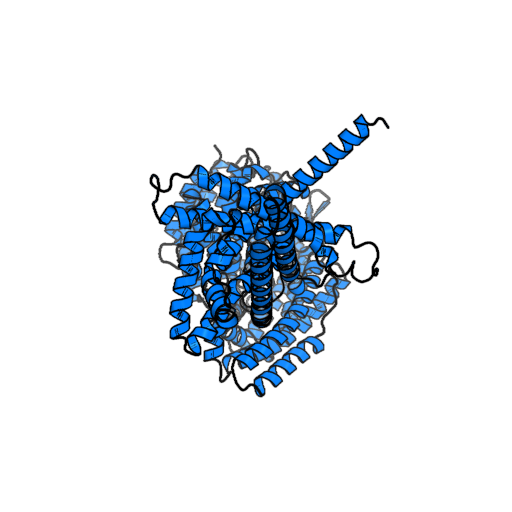80 GLU A N 1
ATOM 4635 C CA . GLU A 1 580 ? 15.417 -0.539 16.101 1.00 97.50 580 GLU A CA 1
ATOM 4636 C C . GLU A 1 580 ? 14.931 -1.837 15.454 1.00 97.50 580 GLU A C 1
ATOM 4638 O O . GLU A 1 580 ? 15.483 -2.896 15.746 1.00 97.50 580 GLU A O 1
ATOM 4643 N N . MET A 1 581 ? 13.938 -1.755 14.566 1.00 97.19 581 MET A N 1
ATOM 4644 C CA . MET A 1 581 ? 13.447 -2.882 13.775 1.00 97.19 581 MET A CA 1
ATOM 4645 C C . MET A 1 581 ? 14.463 -3.325 12.716 1.00 97.19 581 MET A C 1
ATOM 4647 O O . MET A 1 581 ? 14.842 -4.492 12.656 1.00 97.19 581 MET A O 1
ATOM 4651 N N . ASP A 1 582 ? 14.911 -2.410 11.858 1.00 96.69 582 ASP A N 1
ATOM 4652 C CA . ASP A 1 582 ? 15.922 -2.667 10.834 1.00 96.69 582 ASP A CA 1
ATOM 4653 C C . ASP A 1 582 ? 16.498 -1.332 10.346 1.00 96.69 582 ASP A C 1
ATOM 4655 O O . ASP A 1 582 ? 15.778 -0.472 9.844 1.00 96.69 582 ASP A O 1
ATOM 4659 N N . ALA A 1 583 ? 17.819 -1.163 10.415 1.00 86.50 583 ALA A N 1
ATOM 4660 C CA . ALA A 1 583 ? 18.466 0.098 10.040 1.00 86.50 583 ALA A CA 1
ATOM 4661 C C . ALA A 1 583 ? 18.174 0.562 8.594 1.00 86.50 583 ALA A C 1
ATOM 4663 O O . ALA A 1 583 ? 18.291 1.749 8.296 1.00 86.50 583 ALA A O 1
ATOM 4664 N N . GLY A 1 584 ? 17.851 -0.353 7.671 1.00 88.31 584 GLY A N 1
ATOM 4665 C CA . GLY A 1 584 ? 17.412 -0.015 6.317 1.00 88.31 584 GLY A CA 1
ATOM 4666 C C . GLY A 1 584 ? 15.982 0.525 6.279 1.00 88.31 584 GLY A C 1
ATOM 4667 O O . GLY A 1 584 ? 15.740 1.518 5.598 1.00 88.31 584 GLY A O 1
ATOM 4668 N N . ILE A 1 585 ? 15.072 -0.079 7.046 1.00 93.75 585 ILE A N 1
ATOM 4669 C CA . ILE A 1 585 ? 13.686 0.390 7.192 1.00 93.75 585 ILE A CA 1
ATOM 4670 C C . ILE A 1 585 ? 13.666 1.767 7.873 1.00 93.75 585 ILE A C 1
ATOM 4672 O O . ILE A 1 585 ? 13.034 2.690 7.363 1.00 93.75 585 ILE A O 1
ATOM 4676 N N . GLY A 1 586 ? 14.428 1.945 8.958 1.00 91.25 586 GLY A N 1
ATOM 4677 C CA . GLY A 1 586 ? 14.564 3.234 9.646 1.00 91.25 586 GLY A CA 1
ATOM 4678 C C . GLY A 1 586 ? 15.106 4.346 8.748 1.00 91.25 586 GLY A C 1
ATOM 4679 O O . GLY A 1 586 ? 14.539 5.434 8.691 1.00 91.25 586 GLY A O 1
ATOM 4680 N N . ALA A 1 587 ? 16.156 4.062 7.970 1.00 89.75 587 ALA A N 1
ATOM 4681 C CA . ALA A 1 587 ? 16.698 5.031 7.015 1.00 89.75 587 ALA A CA 1
ATOM 4682 C C . ALA A 1 587 ? 15.694 5.405 5.908 1.00 89.75 587 ALA A C 1
ATOM 4684 O O . ALA A 1 587 ? 15.687 6.547 5.447 1.00 89.75 587 ALA A O 1
ATOM 4685 N N . PHE A 1 588 ? 14.850 4.463 5.481 1.00 94.12 588 PHE A N 1
ATOM 4686 C CA . PHE A 1 588 ? 13.790 4.740 4.518 1.00 94.12 588 PHE A CA 1
ATOM 4687 C C . PHE A 1 588 ? 12.693 5.635 5.123 1.00 94.12 588 PHE A C 1
ATOM 4689 O O . PHE A 1 588 ? 12.337 6.642 4.507 1.00 94.12 588 PHE A O 1
ATOM 4696 N N . PHE A 1 589 ? 12.236 5.364 6.350 1.00 97.06 589 PHE A N 1
ATOM 4697 C CA . PHE A 1 589 ? 11.284 6.236 7.053 1.00 97.06 589 PHE A CA 1
ATOM 4698 C C . PHE A 1 589 ? 11.814 7.670 7.223 1.00 97.06 589 PHE A C 1
ATOM 4700 O O . PHE A 1 589 ? 11.102 8.643 6.947 1.00 97.06 589 PHE A O 1
ATOM 4707 N N . ASP A 1 590 ? 13.085 7.813 7.615 1.00 93.50 590 ASP A N 1
ATOM 4708 C CA . ASP A 1 590 ? 13.738 9.121 7.720 1.00 93.50 590 ASP A CA 1
ATOM 4709 C C . ASP A 1 590 ? 13.712 9.856 6.378 1.00 93.50 590 ASP A C 1
ATOM 4711 O O . ASP A 1 590 ? 13.368 11.035 6.335 1.00 93.50 590 ASP A O 1
ATOM 4715 N N . SER A 1 591 ? 13.997 9.158 5.274 1.00 92.50 591 SER A N 1
ATOM 4716 C CA . SER A 1 591 ? 13.980 9.763 3.939 1.00 92.50 591 SER A CA 1
ATOM 4717 C C . SER A 1 591 ? 12.596 10.292 3.545 1.00 92.50 591 SER A C 1
ATOM 4719 O O . SER A 1 591 ? 12.498 11.395 3.011 1.00 92.50 591 SER A O 1
ATOM 4721 N N . MET A 1 592 ? 11.514 9.579 3.883 1.00 95.06 592 MET A N 1
ATOM 4722 C CA . MET A 1 592 ? 10.147 10.052 3.635 1.00 95.06 592 MET A CA 1
ATOM 4723 C C . MET A 1 592 ? 9.811 11.289 4.473 1.00 95.06 592 MET A C 1
ATOM 4725 O O . MET A 1 592 ? 9.245 12.262 3.968 1.00 95.06 592 MET A O 1
ATOM 4729 N N . THR A 1 593 ? 10.207 11.289 5.747 1.00 94.56 593 THR A N 1
ATOM 4730 C CA . THR A 1 593 ? 10.009 12.436 6.645 1.00 94.56 593 THR A CA 1
ATOM 4731 C C . THR A 1 593 ? 10.811 13.652 6.160 1.00 94.56 593 THR A C 1
ATOM 4733 O O . THR A 1 593 ? 10.301 14.776 6.091 1.00 94.56 593 THR A O 1
ATOM 4736 N N . GLU A 1 594 ? 12.057 13.439 5.734 1.00 91.19 594 GLU A N 1
ATOM 4737 C CA . GLU A 1 594 ? 12.916 14.455 5.123 1.00 91.19 594 GLU A CA 1
ATOM 4738 C C . GLU A 1 594 ? 12.377 14.958 3.779 1.00 91.19 594 GLU A C 1
ATOM 4740 O O . GLU A 1 594 ? 12.558 16.137 3.479 1.00 91.19 594 GLU A O 1
ATOM 4745 N N . ALA A 1 595 ? 11.649 14.144 3.016 1.00 92.50 595 ALA A N 1
ATOM 4746 C CA . ALA A 1 595 ? 10.953 14.556 1.796 1.00 92.50 595 ALA A CA 1
ATOM 4747 C C . ALA A 1 595 ? 9.614 15.270 2.068 1.00 92.50 595 ALA A C 1
ATOM 4749 O O . ALA A 1 595 ? 9.041 15.876 1.165 1.00 92.50 595 ALA A O 1
ATOM 4750 N N . GLY A 1 596 ? 9.114 15.265 3.311 1.00 95.50 596 GLY A N 1
ATOM 4751 C CA . GLY A 1 596 ? 7.774 15.775 3.621 1.00 95.50 596 GLY A CA 1
ATOM 4752 C C . GLY A 1 596 ? 6.672 14.940 2.963 1.00 95.50 596 GLY A C 1
ATOM 4753 O O . GLY A 1 596 ? 5.662 15.489 2.540 1.00 95.50 596 GLY A O 1
ATOM 4754 N N . ALA A 1 597 ? 6.895 13.631 2.842 1.00 96.94 597 ALA A N 1
ATOM 4755 C CA . ALA A 1 597 ? 6.025 12.701 2.131 1.00 96.94 597 ALA A CA 1
ATOM 4756 C C . ALA A 1 597 ? 4.936 12.068 3.019 1.00 96.94 597 ALA A C 1
ATOM 4758 O O . ALA A 1 597 ? 4.482 10.958 2.752 1.00 96.94 597 ALA A O 1
ATOM 4759 N N . LEU A 1 598 ? 4.565 12.748 4.105 1.00 97.88 598 LEU A N 1
ATOM 4760 C CA . LEU A 1 598 ? 3.527 12.322 5.035 1.00 97.88 598 LEU A CA 1
ATOM 4761 C C . LEU A 1 598 ? 2.609 13.512 5.330 1.00 97.88 598 LEU A C 1
ATOM 4763 O O . LEU A 1 598 ? 3.070 14.531 5.847 1.00 97.88 598 LEU A O 1
ATOM 4767 N N . ASP A 1 599 ? 1.316 13.371 5.047 1.00 97.56 599 ASP A N 1
ATOM 4768 C CA . ASP A 1 599 ? 0.273 14.312 5.456 1.00 97.56 599 ASP A CA 1
ATOM 4769 C C . ASP A 1 599 ? -0.781 13.607 6.312 1.00 97.56 599 ASP A C 1
ATOM 4771 O O . ASP A 1 599 ? -1.769 13.068 5.811 1.00 97.56 599 ASP A O 1
ATOM 4775 N N . VAL A 1 600 ? -0.576 13.644 7.628 1.00 96.50 600 VAL A N 1
ATOM 4776 C CA . VAL A 1 600 ? -1.366 12.867 8.591 1.00 96.50 600 VAL A CA 1
ATOM 4777 C C . VAL A 1 600 ? -2.378 13.697 9.383 1.00 96.50 600 VAL A C 1
ATOM 4779 O O . VAL A 1 600 ? -3.221 13.133 10.060 1.00 96.50 600 VAL A O 1
ATOM 4782 N N . GLU A 1 601 ? -2.343 15.030 9.325 1.00 93.56 601 GLU A N 1
ATOM 4783 C CA . GLU A 1 601 ? -3.228 15.875 10.146 1.00 93.56 601 GLU A CA 1
ATOM 4784 C C . GLU A 1 601 ? -4.657 15.936 9.579 1.00 93.56 601 GLU A C 1
ATOM 4786 O O . GLU A 1 601 ? -4.838 16.245 8.397 1.00 93.56 601 GLU A O 1
ATOM 4791 N N . SER A 1 602 ? -5.672 15.691 10.419 1.00 92.25 602 SER A N 1
ATOM 4792 C CA . SER A 1 602 ? -7.091 15.824 10.052 1.00 92.25 602 SER A CA 1
ATOM 4793 C C . SER A 1 602 ? -7.539 17.290 10.029 1.00 92.25 602 SER A C 1
ATOM 4795 O O . SER A 1 602 ? -7.303 18.037 10.977 1.00 92.25 602 SER A O 1
ATOM 4797 N N . ARG A 1 603 ? -8.253 17.705 8.974 1.00 93.50 603 ARG A N 1
ATOM 4798 C CA . ARG A 1 603 ? -8.747 19.085 8.788 1.00 93.50 603 ARG A CA 1
ATOM 4799 C C . ARG A 1 603 ? -10.017 19.126 7.933 1.00 93.50 603 ARG A C 1
ATOM 4801 O O . ARG A 1 603 ? -10.304 18.189 7.197 1.00 93.50 603 ARG A O 1
ATOM 4808 N N . HIS A 1 604 ? -10.787 20.211 8.028 1.00 94.75 604 HIS A N 1
ATOM 4809 C CA . HIS A 1 604 ? -11.971 20.415 7.183 1.00 94.75 604 HIS A CA 1
ATOM 4810 C C . HIS A 1 604 ? -11.594 20.415 5.691 1.00 94.75 604 HIS A C 1
ATOM 4812 O O . HIS A 1 604 ? -10.538 20.935 5.330 1.00 94.75 604 HIS A O 1
ATOM 4818 N N . ASN A 1 605 ? -12.453 19.835 4.846 1.00 96.12 605 ASN A N 1
ATOM 4819 C CA . ASN A 1 605 ? -12.249 19.611 3.409 1.00 96.12 605 ASN A CA 1
ATOM 4820 C C . ASN A 1 605 ? -11.108 18.653 3.034 1.00 96.12 605 ASN A C 1
ATOM 4822 O O . ASN A 1 605 ? -10.911 18.403 1.846 1.00 96.12 605 ASN A O 1
ATOM 4826 N N . LYS A 1 606 ? -10.380 18.070 3.990 1.00 96.75 606 LYS A N 1
ATOM 4827 C CA . LYS A 1 606 ? -9.483 16.947 3.701 1.00 96.75 606 LYS A CA 1
ATOM 4828 C C . LYS A 1 606 ? -10.313 15.680 3.490 1.00 96.75 606 LYS A C 1
ATOM 4830 O O . LYS A 1 606 ? -11.279 15.451 4.219 1.00 96.75 606 LYS A O 1
ATOM 4835 N N . ALA A 1 607 ? -9.946 14.876 2.497 1.00 95.12 607 ALA A N 1
ATOM 4836 C CA . ALA A 1 607 ? -10.583 13.585 2.263 1.00 95.12 607 ALA A CA 1
ATOM 4837 C C . ALA A 1 607 ? -10.462 12.678 3.503 1.00 95.12 607 ALA A C 1
ATOM 4839 O O . ALA A 1 607 ? -9.482 12.743 4.251 1.00 95.12 607 ALA A O 1
ATOM 4840 N N . GLY A 1 608 ? -11.478 11.848 3.739 1.00 91.81 608 GLY A N 1
ATOM 4841 C CA . GLY A 1 608 ? -11.478 10.893 4.848 1.00 91.81 608 GLY A CA 1
ATOM 4842 C C . GLY A 1 608 ? -10.530 9.711 4.615 1.00 91.81 608 GLY A C 1
ATOM 4843 O O . GLY A 1 608 ? -10.078 9.477 3.501 1.00 91.81 608 GLY A O 1
ATOM 4844 N N . GLY A 1 609 ? -10.262 8.938 5.672 1.00 90.38 609 GLY A N 1
ATOM 4845 C CA . GLY A 1 609 ? -9.474 7.702 5.587 1.00 90.38 609 GLY A CA 1
ATOM 4846 C C . GLY A 1 609 ? -7.955 7.907 5.602 1.00 90.38 609 GLY A C 1
ATOM 4847 O O . GLY A 1 609 ? -7.454 8.901 6.138 1.00 90.38 609 GLY A O 1
ATOM 4848 N N . GLY A 1 610 ? -7.244 6.929 5.051 1.00 94.44 610 GLY A N 1
ATOM 4849 C CA . GLY A 1 610 ? -5.800 6.909 4.839 1.00 94.44 610 GLY A CA 1
ATOM 4850 C C . GLY A 1 610 ? -5.493 6.182 3.532 1.00 94.44 610 GLY A C 1
ATOM 4851 O O . GLY A 1 610 ? -6.339 5.425 3.053 1.00 94.44 610 GLY A O 1
ATOM 4852 N N . TYR A 1 611 ? -4.358 6.503 2.917 1.00 97.44 611 TYR A N 1
ATOM 4853 C CA . TYR A 1 611 ? -3.840 5.759 1.775 1.00 97.44 611 TYR A CA 1
ATOM 4854 C C . TYR A 1 611 ? -2.338 5.989 1.588 1.00 97.44 611 TYR A C 1
ATOM 4856 O O . TYR A 1 611 ? -1.762 6.994 2.031 1.00 97.44 611 TYR A O 1
ATOM 4864 N N . CYS A 1 612 ? -1.730 5.097 0.812 1.00 98.19 612 CYS A N 1
ATOM 4865 C CA . CYS A 1 612 ? -0.392 5.244 0.276 1.00 98.19 612 CYS A CA 1
ATOM 4866 C C . CYS A 1 612 ? -0.434 5.281 -1.255 1.00 98.19 612 CYS A C 1
ATOM 4868 O O . CYS A 1 612 ? -1.198 4.559 -1.889 1.00 98.19 612 CYS A O 1
ATOM 4870 N N . THR A 1 613 ? 0.392 6.133 -1.859 1.00 97.12 613 THR A N 1
ATOM 4871 C CA . THR A 1 613 ? 0.580 6.191 -3.316 1.00 97.12 613 THR A CA 1
ATOM 4872 C C . THR A 1 613 ? 2.053 6.398 -3.667 1.00 97.12 613 THR A C 1
ATOM 4874 O O . THR A 1 613 ? 2.878 6.663 -2.788 1.00 97.12 613 THR A O 1
ATOM 4877 N N . PHE A 1 614 ? 2.406 6.280 -4.948 1.00 95.31 614 PHE A N 1
ATOM 4878 C CA . PHE A 1 614 ? 3.780 6.367 -5.433 1.00 95.31 614 PHE A CA 1
ATOM 4879 C C . PHE A 1 614 ? 3.936 7.435 -6.521 1.00 95.31 614 PHE A C 1
ATOM 4881 O O . PHE A 1 614 ? 3.279 7.401 -7.559 1.00 95.31 614 PHE A O 1
ATOM 4888 N N . ILE A 1 615 ? 4.832 8.398 -6.294 1.00 96.50 615 ILE A N 1
ATOM 4889 C CA . ILE A 1 615 ? 5.139 9.471 -7.241 1.00 96.50 615 ILE A CA 1
ATOM 4890 C C . ILE A 1 615 ? 6.279 8.995 -8.155 1.00 96.50 615 ILE A C 1
ATOM 4892 O O . ILE A 1 615 ? 7.464 9.171 -7.851 1.00 96.50 615 ILE A O 1
ATOM 4896 N N . GLY A 1 616 ? 5.907 8.355 -9.263 1.00 91.88 616 GLY A N 1
ATOM 4897 C CA . GLY A 1 616 ? 6.792 7.507 -10.063 1.00 91.88 616 GLY A CA 1
ATOM 4898 C C . GLY A 1 616 ? 8.046 8.174 -10.638 1.00 91.88 616 GLY A C 1
ATOM 4899 O O . GLY A 1 616 ? 9.131 7.612 -10.513 1.00 91.88 616 GLY A O 1
ATOM 4900 N N . GLU A 1 617 ? 7.966 9.371 -11.233 1.00 93.06 617 GLU A N 1
ATOM 4901 C CA . GLU A 1 617 ? 9.172 10.056 -11.754 1.00 93.06 617 GLU A CA 1
ATOM 4902 C C . GLU A 1 617 ? 10.150 10.501 -10.654 1.00 93.06 617 GLU A C 1
ATOM 4904 O O . GLU A 1 617 ? 11.326 10.745 -10.931 1.00 93.06 617 GLU A O 1
ATOM 4909 N N . TYR A 1 618 ? 9.681 10.573 -9.407 1.00 92.19 618 TYR A N 1
ATOM 4910 C CA . TYR A 1 618 ? 10.468 11.009 -8.256 1.00 92.19 618 TYR A CA 1
ATOM 4911 C C . TYR A 1 618 ? 10.879 9.856 -7.336 1.00 92.19 618 TYR A C 1
ATOM 4913 O O . TYR A 1 618 ? 11.566 10.100 -6.345 1.00 92.19 618 TYR A O 1
ATOM 4921 N N . HIS A 1 619 ? 10.495 8.614 -7.658 1.00 91.62 619 HIS A N 1
ATOM 4922 C CA . HIS A 1 619 ? 10.752 7.426 -6.837 1.00 91.62 619 HIS A CA 1
ATOM 4923 C C . HIS A 1 619 ? 10.335 7.615 -5.364 1.00 91.62 619 HIS A C 1
ATOM 4925 O O . HIS A 1 619 ? 11.032 7.189 -4.439 1.00 91.62 619 HIS A O 1
ATOM 4931 N N . GLN A 1 620 ? 9.217 8.315 -5.141 1.00 93.94 620 GLN A N 1
ATOM 4932 C CA . GLN A 1 620 ? 8.822 8.812 -3.824 1.00 93.94 620 GLN A CA 1
ATOM 4933 C C . GLN A 1 620 ? 7.434 8.289 -3.433 1.00 93.94 620 GLN A C 1
ATOM 4935 O O . GLN A 1 620 ? 6.435 8.765 -3.972 1.00 93.94 620 GLN A O 1
ATOM 4940 N N . PRO A 1 621 ? 7.336 7.364 -2.463 1.00 96.44 621 PRO A N 1
ATOM 4941 C CA . PRO A 1 621 ? 6.067 7.033 -1.823 1.00 96.44 621 PRO A CA 1
ATOM 4942 C C . PRO A 1 621 ? 5.510 8.235 -1.054 1.00 96.44 621 PRO A C 1
ATOM 4944 O O . PRO A 1 621 ? 6.286 9.049 -0.547 1.00 96.44 621 PRO A O 1
ATOM 4947 N N . PHE A 1 622 ? 4.190 8.327 -0.924 1.00 98.38 622 PHE A N 1
ATOM 4948 C CA . PHE A 1 622 ? 3.489 9.348 -0.147 1.00 98.38 622 PHE A CA 1
ATOM 4949 C C . PHE A 1 622 ? 2.445 8.698 0.761 1.00 98.38 622 PHE A C 1
ATOM 4951 O O . PHE A 1 622 ? 1.718 7.813 0.316 1.00 98.38 622 PHE A O 1
ATOM 4958 N N . ILE A 1 623 ? 2.377 9.140 2.018 1.00 98.62 623 ILE A N 1
ATOM 4959 C CA . ILE A 1 623 ? 1.405 8.681 3.016 1.00 98.62 623 ILE A CA 1
ATOM 4960 C C . ILE A 1 623 ? 0.406 9.800 3.295 1.00 98.62 623 ILE A C 1
ATOM 4962 O O . ILE A 1 623 ? 0.783 10.910 3.681 1.00 98.62 623 ILE A O 1
ATOM 4966 N N . PHE A 1 624 ? -0.872 9.477 3.166 1.00 98.31 624 PHE A N 1
ATOM 4967 C CA . PHE A 1 624 ? -1.993 10.314 3.557 1.00 98.31 624 PHE A CA 1
ATOM 4968 C C . PHE A 1 624 ? -2.742 9.638 4.704 1.00 98.31 624 PHE A C 1
ATOM 4970 O O . PHE A 1 624 ? -3.068 8.460 4.623 1.00 98.31 624 PHE A O 1
ATOM 4977 N N . ALA A 1 625 ? -3.041 10.375 5.770 1.00 97.12 625 ALA A N 1
ATOM 4978 C CA . ALA A 1 625 ? -3.842 9.868 6.883 1.00 97.12 625 ALA A CA 1
ATOM 4979 C C . ALA A 1 625 ? -4.594 11.000 7.595 1.00 97.12 625 ALA A C 1
ATOM 4981 O O . ALA A 1 625 ? -4.384 12.183 7.317 1.00 97.12 625 ALA A O 1
ATOM 4982 N N . ASN A 1 626 ? -5.458 10.648 8.546 1.00 95.44 626 ASN A N 1
ATOM 4983 C CA . ASN A 1 626 ? -6.226 11.604 9.340 1.00 95.44 626 ASN A CA 1
ATOM 4984 C C . ASN A 1 626 ? -6.146 11.279 10.838 1.00 95.44 626 ASN A C 1
ATOM 4986 O O . ASN A 1 626 ? -6.999 10.575 11.373 1.00 95.44 626 ASN A O 1
ATOM 4990 N N . PHE A 1 627 ? -5.141 11.833 11.511 1.00 94.88 627 PHE A N 1
ATOM 4991 C CA . PHE A 1 627 ? -4.934 11.689 12.946 1.00 94.88 627 PHE A CA 1
ATOM 4992 C C . PHE A 1 627 ? -6.035 12.400 13.732 1.00 94.88 627 PHE A C 1
ATOM 4994 O O . PHE A 1 627 ? -6.386 13.549 13.435 1.00 94.88 627 PHE A O 1
ATOM 5001 N N . ASN A 1 628 ? -6.570 11.721 14.742 1.00 90.44 628 ASN A N 1
ATOM 5002 C CA . ASN A 1 628 ? -7.660 12.211 15.585 1.00 90.44 628 ASN A CA 1
ATOM 5003 C C . ASN A 1 628 ? -7.439 11.969 17.093 1.00 90.44 628 ASN A C 1
ATOM 5005 O O . ASN A 1 628 ? -8.344 12.236 17.888 1.00 90.44 628 ASN A O 1
ATOM 5009 N N . GLY A 1 629 ? -6.243 11.526 17.496 1.00 89.75 629 GLY A N 1
ATOM 5010 C CA . GLY A 1 629 ? -5.838 11.327 18.890 1.00 89.75 629 GLY A CA 1
ATOM 5011 C C . GLY A 1 629 ? -6.229 9.970 19.483 1.00 89.75 629 GLY A C 1
ATOM 5012 O O . GLY A 1 629 ? -6.109 9.770 20.696 1.00 89.75 629 GLY A O 1
ATOM 5013 N N . THR A 1 630 ? -6.702 9.038 18.656 1.00 92.19 630 THR A N 1
ATOM 5014 C CA . THR A 1 630 ? -7.060 7.674 19.073 1.00 92.19 630 THR A CA 1
ATOM 5015 C C . THR A 1 630 ? -5.938 6.680 18.796 1.00 92.19 630 THR A C 1
ATOM 5017 O O . THR A 1 630 ? -4.940 7.006 18.155 1.00 92.19 630 THR A O 1
ATOM 5020 N N . THR A 1 631 ? -6.100 5.437 19.257 1.00 92.19 631 THR A N 1
ATOM 5021 C CA . THR A 1 631 ? -5.165 4.349 18.915 1.00 92.19 631 THR A CA 1
ATOM 5022 C C . THR A 1 631 ? -4.981 4.167 17.406 1.00 92.19 631 THR A C 1
ATOM 5024 O O . THR A 1 631 ? -3.881 3.809 16.983 1.00 92.19 631 THR A O 1
ATOM 5027 N N . ALA A 1 632 ? -6.000 4.516 16.612 1.00 92.25 632 ALA A N 1
ATOM 5028 C CA . ALA A 1 632 ? -5.975 4.429 15.158 1.00 92.25 632 ALA A CA 1
ATOM 5029 C C . ALA A 1 632 ? -4.879 5.29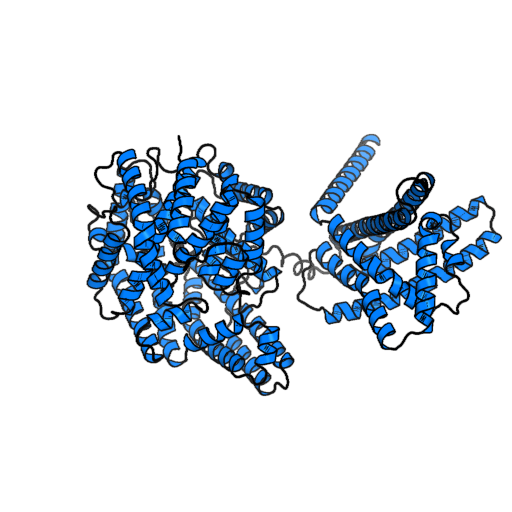0 14.502 1.00 92.25 632 ALA A C 1
ATOM 5031 O O . ALA A 1 632 ? -4.467 4.985 13.387 1.00 92.25 632 ALA A O 1
ATOM 5032 N N . ASP A 1 633 ? -4.366 6.326 15.177 1.00 95.69 633 ASP A N 1
ATOM 5033 C CA . ASP A 1 633 ? -3.268 7.156 14.659 1.00 95.69 633 ASP A CA 1
ATOM 5034 C C . ASP A 1 633 ? -1.958 6.353 14.542 1.00 95.69 633 ASP A C 1
ATOM 5036 O O . ASP A 1 633 ? -1.187 6.537 13.598 1.00 95.69 633 ASP A O 1
ATOM 5040 N N . ALA A 1 634 ? -1.708 5.429 15.479 1.00 96.50 634 ALA A N 1
ATOM 5041 C CA . ALA A 1 634 ? -0.583 4.498 15.384 1.00 96.50 634 ALA A CA 1
ATOM 5042 C C . ALA A 1 634 ? -0.847 3.421 14.323 1.00 96.50 634 ALA A C 1
ATOM 5044 O O . ALA A 1 634 ? 0.052 3.112 13.537 1.00 96.50 634 ALA A O 1
ATOM 5045 N N . ASP A 1 635 ? -2.079 2.902 14.285 1.00 96.19 635 ASP A N 1
ATOM 5046 C CA . ASP A 1 635 ? -2.510 1.871 13.337 1.00 96.19 635 ASP A CA 1
ATOM 5047 C C . ASP A 1 635 ? -2.280 2.366 11.904 1.00 96.19 635 ASP A C 1
ATOM 5049 O O . ASP A 1 635 ? -1.452 1.809 11.187 1.00 96.19 635 ASP A O 1
ATOM 5053 N N . VAL A 1 636 ? -2.873 3.507 11.532 1.00 96.31 636 VAL A N 1
ATOM 5054 C CA . VAL A 1 636 ? -2.749 4.073 10.181 1.00 96.31 636 VAL A CA 1
ATOM 5055 C C . VAL A 1 636 ? -1.306 4.457 9.842 1.00 96.31 636 VAL A C 1
ATOM 5057 O O . VAL A 1 636 ? -0.858 4.233 8.724 1.00 96.31 636 VAL A O 1
ATOM 5060 N N . LEU A 1 637 ? -0.516 4.975 10.792 1.00 97.50 637 LEU A N 1
ATOM 5061 C CA . LEU A 1 637 ? 0.889 5.301 10.521 1.00 97.50 637 LEU A CA 1
ATOM 5062 C C . LEU A 1 637 ? 1.704 4.054 10.157 1.00 97.50 637 LEU A C 1
ATOM 5064 O O . LEU A 1 637 ? 2.552 4.108 9.264 1.00 97.50 637 LEU A O 1
ATOM 5068 N N . THR A 1 638 ? 1.479 2.945 10.862 1.00 98.50 638 THR A N 1
ATOM 5069 C CA . THR A 1 638 ? 2.189 1.687 10.591 1.00 98.50 638 THR A CA 1
ATOM 5070 C C . THR A 1 638 ? 1.648 0.964 9.359 1.00 98.50 638 THR A C 1
ATOM 5072 O O . THR A 1 638 ? 2.454 0.473 8.567 1.00 98.50 638 THR A O 1
ATOM 5075 N N . HIS A 1 639 ? 0.331 0.995 9.146 1.00 98.75 639 HIS A N 1
ATOM 5076 C CA . HIS A 1 639 ? -0.352 0.473 7.964 1.00 98.75 639 HIS A CA 1
ATOM 5077 C C . HIS A 1 639 ? 0.188 1.118 6.681 1.00 98.75 639 HIS A C 1
ATOM 5079 O O . HIS A 1 639 ? 0.787 0.450 5.834 1.00 98.75 639 HIS A O 1
ATOM 5085 N N . GLU A 1 640 ? 0.082 2.446 6.575 1.00 98.62 640 GLU A N 1
ATOM 5086 C CA . GLU A 1 640 ? 0.474 3.169 5.362 1.00 98.62 640 GLU A CA 1
ATOM 5087 C C . GLU A 1 640 ? 1.984 3.124 5.121 1.00 98.62 640 GLU A C 1
ATOM 5089 O O . GLU A 1 640 ? 2.447 3.100 3.978 1.00 98.62 640 GLU A O 1
ATOM 5094 N N . PHE A 1 641 ? 2.787 3.055 6.187 1.00 98.69 641 PHE A N 1
ATOM 5095 C CA . PHE A 1 641 ? 4.219 2.841 6.025 1.00 98.69 641 PHE A CA 1
ATOM 5096 C C . PHE A 1 641 ? 4.554 1.431 5.521 1.00 98.69 641 PHE A C 1
ATOM 5098 O O . PHE A 1 641 ? 5.521 1.274 4.775 1.00 98.69 641 PHE A O 1
ATOM 5105 N N . GLY A 1 642 ? 3.762 0.411 5.865 1.00 98.69 642 GLY A N 1
ATOM 5106 C CA . GLY A 1 642 ? 3.895 -0.923 5.281 1.00 98.69 642 GLY A CA 1
ATOM 5107 C C . GLY A 1 642 ? 3.701 -0.907 3.761 1.00 98.69 642 GLY A C 1
ATOM 5108 O O . GLY A 1 642 ? 4.534 -1.466 3.042 1.00 98.69 642 GLY A O 1
ATOM 5109 N N . HIS A 1 643 ? 2.694 -0.180 3.260 1.00 98.69 643 HIS A N 1
ATOM 5110 C CA . HIS A 1 643 ? 2.530 0.065 1.822 1.00 98.69 643 HIS A CA 1
ATOM 5111 C C . HIS A 1 643 ? 3.707 0.844 1.225 1.00 98.69 643 HIS A C 1
ATOM 5113 O O . HIS A 1 643 ? 4.284 0.417 0.224 1.00 98.69 643 HIS A O 1
ATOM 5119 N N . ALA A 1 644 ? 4.119 1.948 1.856 1.00 98.56 644 ALA A N 1
ATOM 5120 C CA . ALA A 1 644 ? 5.222 2.771 1.364 1.00 98.56 644 ALA A CA 1
ATOM 5121 C C . ALA A 1 644 ? 6.538 1.981 1.272 1.00 98.56 644 ALA A C 1
ATOM 5123 O O . ALA A 1 644 ? 7.297 2.122 0.310 1.00 98.56 644 ALA A O 1
ATOM 5124 N N . PHE A 1 645 ? 6.798 1.116 2.255 1.00 98.44 645 PHE A N 1
ATOM 5125 C CA . PHE A 1 645 ? 7.956 0.230 2.263 1.00 98.44 645 PHE A CA 1
ATOM 5126 C C . PHE A 1 645 ? 7.881 -0.820 1.153 1.00 98.44 645 PHE A C 1
ATOM 5128 O O . PHE A 1 645 ? 8.904 -1.113 0.528 1.00 98.44 645 PHE A O 1
ATOM 5135 N N . ALA A 1 646 ? 6.688 -1.352 0.873 1.00 98.12 646 ALA A N 1
ATOM 5136 C CA . ALA A 1 646 ? 6.484 -2.264 -0.242 1.00 98.12 646 ALA A CA 1
ATOM 5137 C C . ALA A 1 646 ? 6.743 -1.590 -1.589 1.00 98.12 646 ALA A C 1
ATOM 5139 O O . ALA A 1 646 ? 7.598 -2.069 -2.334 1.00 98.12 646 ALA A O 1
ATOM 5140 N N . ALA A 1 647 ? 6.129 -0.434 -1.846 1.00 96.12 647 ALA A N 1
ATOM 5141 C CA . ALA A 1 647 ? 6.373 0.347 -3.058 1.00 96.12 647 ALA A CA 1
ATOM 5142 C C . ALA A 1 647 ? 7.870 0.668 -3.241 1.00 96.12 647 ALA A C 1
ATOM 5144 O O . ALA A 1 647 ? 8.428 0.481 -4.321 1.00 96.12 647 ALA A O 1
ATOM 5145 N N . HIS A 1 648 ? 8.566 1.053 -2.163 1.00 94.44 648 HIS A N 1
ATOM 5146 C CA . HIS A 1 648 ? 10.010 1.292 -2.201 1.00 94.44 648 HIS A CA 1
ATOM 5147 C C . HIS A 1 648 ? 10.819 0.039 -2.570 1.00 94.44 648 HIS A C 1
ATOM 5149 O O . HIS A 1 648 ? 11.773 0.113 -3.346 1.00 94.44 648 HIS A O 1
ATOM 5155 N N . CYS A 1 649 ? 10.459 -1.121 -2.021 1.00 92.12 649 CYS A N 1
ATOM 5156 C CA . CYS A 1 649 ? 11.142 -2.381 -2.305 1.00 92.12 649 CYS A CA 1
ATOM 5157 C C . CYS A 1 649 ? 10.930 -2.844 -3.755 1.00 92.12 649 CYS A C 1
ATOM 5159 O O . CYS A 1 649 ? 11.878 -3.335 -4.370 1.00 92.12 649 CYS A O 1
ATOM 5161 N N . ILE A 1 650 ? 9.728 -2.658 -4.303 1.00 90.81 650 ILE A N 1
ATOM 5162 C CA . ILE A 1 650 ? 9.387 -2.945 -5.704 1.00 90.81 650 ILE A CA 1
ATOM 5163 C C . ILE A 1 650 ? 10.168 -2.025 -6.652 1.00 90.81 650 ILE A C 1
ATOM 5165 O O . ILE A 1 650 ? 10.831 -2.519 -7.571 1.00 90.81 650 ILE A O 1
ATOM 5169 N N . ASP A 1 651 ? 10.202 -0.720 -6.370 1.00 88.94 651 ASP A N 1
ATOM 5170 C CA . ASP A 1 651 ? 10.955 0.268 -7.152 1.00 88.94 651 ASP A CA 1
ATOM 5171 C C . ASP A 1 651 ? 12.468 -0.020 -7.156 1.00 88.94 651 ASP A C 1
ATOM 5173 O O . ASP A 1 651 ? 13.089 -0.184 -8.210 1.00 88.94 651 ASP A O 1
ATOM 5177 N N . VAL A 1 652 ? 13.074 -0.190 -5.975 1.00 86.00 652 VAL A N 1
ATOM 5178 C CA . VAL A 1 652 ? 14.509 -0.508 -5.848 1.00 86.00 652 VAL A CA 1
ATOM 5179 C C . VAL A 1 652 ? 14.839 -1.891 -6.420 1.00 86.00 652 VAL A C 1
ATOM 5181 O O . VAL A 1 652 ? 15.949 -2.111 -6.920 1.00 86.00 652 VAL A O 1
ATOM 5184 N N . GLY A 1 653 ? 13.888 -2.825 -6.357 1.00 83.44 653 GLY A N 1
ATOM 5185 C CA . GLY A 1 653 ? 13.983 -4.158 -6.944 1.00 83.44 653 GLY A CA 1
ATOM 5186 C C . GLY A 1 653 ? 13.954 -4.158 -8.473 1.00 83.44 653 GLY A C 1
ATOM 5187 O O . GLY A 1 653 ? 14.424 -5.122 -9.081 1.00 83.44 653 GLY A O 1
ATOM 5188 N N . GLY A 1 654 ? 13.471 -3.079 -9.097 1.00 85.31 654 GLY A N 1
ATOM 5189 C CA . GLY A 1 654 ? 13.292 -2.992 -10.543 1.00 85.31 654 GLY A CA 1
ATOM 5190 C C . GLY A 1 654 ? 12.214 -3.946 -11.053 1.00 85.31 654 GLY A C 1
ATOM 5191 O O . GLY A 1 654 ? 12.371 -4.510 -12.138 1.00 85.31 654 GLY A O 1
ATOM 5192 N N . VAL A 1 655 ? 11.171 -4.167 -10.247 1.00 88.06 655 VAL A N 1
ATOM 5193 C CA . VAL A 1 655 ? 9.975 -4.905 -10.666 1.00 88.06 655 VAL A CA 1
ATOM 5194 C C . VAL A 1 655 ? 9.296 -4.140 -11.800 1.00 88.06 655 VAL A C 1
ATOM 5196 O O . VAL A 1 655 ? 9.418 -2.921 -11.922 1.00 88.06 655 VAL A O 1
ATOM 5199 N N . ASP A 1 656 ? 8.650 -4.882 -12.693 1.00 90.19 656 ASP A N 1
ATOM 5200 C CA . ASP A 1 656 ? 8.010 -4.293 -13.856 1.00 90.19 656 ASP A CA 1
ATOM 5201 C C . ASP A 1 656 ? 6.870 -3.342 -13.454 1.00 90.19 656 ASP A C 1
ATOM 5203 O O . ASP A 1 656 ? 6.074 -3.654 -12.570 1.00 90.19 656 ASP A O 1
ATOM 5207 N N . TYR A 1 657 ? 6.796 -2.197 -14.134 1.00 90.31 657 TYR A N 1
ATOM 5208 C CA . TYR A 1 657 ? 5.825 -1.132 -13.874 1.00 90.31 657 TYR A CA 1
ATOM 5209 C C . TYR A 1 657 ? 4.368 -1.614 -13.883 1.00 90.31 657 TYR A C 1
ATOM 5211 O O . TYR A 1 657 ? 3.575 -1.161 -13.072 1.00 90.31 657 TYR A O 1
ATOM 5219 N N . ASP A 1 658 ? 4.018 -2.542 -14.779 1.00 91.38 658 ASP A N 1
ATOM 5220 C CA . ASP A 1 658 ? 2.647 -3.059 -14.887 1.00 91.38 658 ASP A CA 1
ATOM 5221 C C . ASP A 1 658 ? 2.340 -4.165 -13.847 1.00 91.38 658 ASP A C 1
ATOM 5223 O O . ASP A 1 658 ? 1.197 -4.607 -13.754 1.00 91.38 658 ASP A O 1
ATOM 5227 N N . ILE A 1 659 ? 3.343 -4.652 -13.099 1.00 90.50 659 ILE A N 1
ATOM 5228 C CA . ILE A 1 659 ? 3.171 -5.656 -12.029 1.00 90.50 659 ILE A CA 1
ATOM 5229 C C . ILE A 1 659 ? 2.971 -4.982 -10.667 1.00 90.50 659 ILE A C 1
ATOM 5231 O O . ILE A 1 659 ? 2.118 -5.412 -9.890 1.00 90.50 659 ILE A O 1
ATOM 5235 N N . ASP A 1 660 ? 3.792 -3.969 -10.375 1.00 89.31 660 ASP A N 1
ATOM 5236 C CA . ASP A 1 660 ? 3.822 -3.251 -9.094 1.00 89.31 660 ASP A CA 1
ATOM 5237 C C . ASP A 1 660 ? 3.878 -4.199 -7.861 1.00 89.31 660 ASP A C 1
ATOM 5239 O O . ASP A 1 660 ? 4.489 -5.277 -7.896 1.00 89.31 660 ASP A O 1
ATOM 5243 N N . VAL A 1 661 ? 3.269 -3.814 -6.738 1.00 92.19 661 VAL A N 1
ATOM 5244 C CA . VAL A 1 661 ? 3.156 -4.610 -5.505 1.00 92.19 661 VAL A CA 1
ATOM 5245 C C . VAL A 1 661 ? 2.233 -5.830 -5.636 1.00 92.19 661 VAL A C 1
ATOM 5247 O O . VAL A 1 661 ? 2.236 -6.673 -4.737 1.00 92.19 661 VAL A O 1
ATOM 5250 N N . GLY A 1 662 ? 1.504 -5.976 -6.747 1.00 92.50 662 GLY A N 1
ATOM 5251 C CA . GLY A 1 662 ? 0.543 -7.054 -7.001 1.00 92.50 662 GLY A CA 1
ATOM 5252 C C . GLY A 1 662 ? -0.917 -6.634 -6.817 1.00 92.50 662 GLY A C 1
ATOM 5253 O O . GLY A 1 662 ? -1.241 -5.452 -6.852 1.00 92.50 662 GLY A O 1
ATOM 5254 N N . GLY A 1 663 ? -1.805 -7.620 -6.643 1.00 94.06 663 GLY A N 1
ATOM 5255 C CA . GLY A 1 663 ? -3.227 -7.378 -6.371 1.00 94.06 663 GLY A CA 1
ATOM 5256 C C . GLY A 1 663 ? -3.454 -6.688 -5.024 1.00 94.06 663 GLY A C 1
ATOM 5257 O O . GLY A 1 663 ? -2.582 -6.707 -4.150 1.00 94.06 663 GLY A O 1
ATOM 5258 N N . MET A 1 664 ? -4.636 -6.102 -4.832 1.00 95.56 664 MET A N 1
ATOM 5259 C CA . MET A 1 664 ? -4.936 -5.329 -3.625 1.00 95.56 664 MET A CA 1
ATOM 5260 C C . MET A 1 664 ? -4.891 -6.187 -2.353 1.00 95.56 664 MET A C 1
ATOM 5262 O O . MET A 1 664 ? -4.385 -5.731 -1.332 1.00 95.56 664 MET A O 1
ATOM 5266 N N . GLU A 1 665 ? -5.280 -7.465 -2.411 1.00 96.25 665 GLU A N 1
ATOM 5267 C CA . GLU A 1 665 ? -5.111 -8.379 -1.271 1.00 96.25 665 GLU A CA 1
ATOM 5268 C C . GLU A 1 665 ? -3.639 -8.587 -0.891 1.00 96.25 665 GLU A C 1
ATOM 5270 O O . GLU A 1 665 ? -3.304 -8.755 0.281 1.00 96.25 665 GLU A O 1
ATOM 5275 N N . THR A 1 666 ? -2.741 -8.546 -1.877 1.00 97.19 666 THR A N 1
ATOM 5276 C CA . THR A 1 666 ? -1.298 -8.613 -1.646 1.00 97.19 666 THR A CA 1
ATOM 5277 C C . THR A 1 666 ? -0.801 -7.291 -1.067 1.00 97.19 666 THR A C 1
ATOM 5279 O O . THR A 1 666 ? -0.050 -7.312 -0.093 1.00 97.19 666 THR A O 1
ATOM 5282 N N . ALA A 1 667 ? -1.266 -6.155 -1.603 1.00 97.69 667 ALA A N 1
ATOM 5283 C CA . ALA A 1 667 ? -0.957 -4.822 -1.091 1.00 97.69 667 ALA A CA 1
ATOM 5284 C C . ALA A 1 667 ? -1.261 -4.712 0.413 1.00 97.69 667 ALA A C 1
ATOM 5286 O O . ALA A 1 667 ? -0.381 -4.310 1.178 1.00 97.69 667 ALA A O 1
ATOM 5287 N N . GLU A 1 668 ? -2.449 -5.158 0.825 1.00 98.56 668 GLU A N 1
ATOM 5288 C CA . GLU A 1 668 ? -2.911 -5.149 2.217 1.00 98.56 668 GLU A CA 1
ATOM 5289 C C . GLU A 1 668 ? -2.152 -6.120 3.130 1.00 98.56 668 GLU A C 1
ATOM 5291 O O . GLU A 1 668 ? -2.016 -5.897 4.334 1.00 98.56 668 GLU A O 1
ATOM 5296 N N . CYS A 1 669 ? -1.584 -7.202 2.583 1.00 98.62 669 CYS A N 1
ATOM 5297 C CA . CYS A 1 669 ? -0.714 -8.070 3.378 1.00 98.62 669 CYS A CA 1
ATOM 5298 C C . CYS A 1 669 ? 0.528 -7.315 3.859 1.00 98.62 669 CYS A C 1
ATOM 5300 O O . CYS A 1 669 ? 1.031 -7.613 4.944 1.00 98.62 669 CYS A O 1
ATOM 5302 N N . HIS A 1 670 ? 1.042 -6.364 3.073 1.00 98.31 670 HIS A N 1
ATOM 5303 C CA . HIS A 1 670 ? 2.212 -5.579 3.460 1.00 98.31 670 HIS A CA 1
ATOM 5304 C C . HIS A 1 670 ? 1.890 -4.653 4.639 1.00 98.31 670 HIS A C 1
ATOM 5306 O O . HIS A 1 670 ? 2.577 -4.689 5.660 1.00 98.31 670 HIS A O 1
ATOM 5312 N N . SER A 1 671 ? 0.825 -3.863 4.514 1.00 98.56 671 SER A N 1
ATOM 5313 C CA . SER A 1 671 ? 0.396 -2.886 5.514 1.00 98.56 671 SER A CA 1
ATOM 5314 C C . SER A 1 671 ? -0.009 -3.545 6.832 1.00 98.56 671 SER A C 1
ATOM 5316 O O . SER A 1 671 ? 0.628 -3.306 7.860 1.00 98.56 671 SER A O 1
ATOM 5318 N N . MET A 1 672 ? -0.963 -4.476 6.797 1.00 98.81 672 MET A N 1
ATOM 5319 C CA . MET A 1 672 ? -1.498 -5.120 8.002 1.00 98.81 672 MET A CA 1
ATOM 5320 C C . MET A 1 672 ? -0.460 -5.969 8.744 1.00 98.81 672 MET A C 1
ATOM 5322 O O . MET A 1 672 ? -0.474 -6.075 9.971 1.00 98.81 672 MET A O 1
ATOM 5326 N N . SER A 1 673 ? 0.483 -6.585 8.024 1.00 98.81 673 SER A N 1
ATOM 5327 C CA . SER A 1 673 ? 1.567 -7.328 8.681 1.00 98.81 673 SER A CA 1
ATOM 5328 C C . SER A 1 673 ? 2.569 -6.392 9.359 1.00 98.81 673 SER A C 1
ATOM 5330 O O . SER A 1 673 ? 3.099 -6.741 10.417 1.00 98.81 673 SER A O 1
ATOM 5332 N N . MET A 1 674 ? 2.826 -5.208 8.786 1.00 98.81 674 MET A N 1
ATOM 5333 C CA . MET A 1 674 ? 3.699 -4.202 9.397 1.00 98.81 674 MET A CA 1
ATOM 5334 C C . MET A 1 674 ? 3.151 -3.732 10.750 1.00 98.81 674 MET A C 1
ATOM 5336 O O . MET A 1 674 ? 3.926 -3.619 11.700 1.00 98.81 674 MET A O 1
ATOM 5340 N N . GLU A 1 675 ? 1.835 -3.541 10.878 1.00 98.75 675 GLU A N 1
ATOM 5341 C CA . GLU A 1 675 ? 1.186 -3.174 12.148 1.00 98.75 675 GLU A CA 1
ATOM 5342 C C . GLU A 1 675 ? 1.577 -4.130 13.291 1.00 98.75 675 GLU A C 1
ATOM 5344 O O . GLU A 1 675 ? 2.040 -3.704 14.357 1.00 98.75 675 GLU A O 1
ATOM 5349 N N . PHE A 1 676 ? 1.485 -5.446 13.059 1.00 98.75 676 PHE A N 1
ATOM 5350 C CA . PHE A 1 676 ? 1.870 -6.449 14.058 1.00 98.75 676 PHE A CA 1
ATOM 5351 C C . PHE A 1 676 ? 3.381 -6.546 14.267 1.00 98.75 676 PHE A C 1
ATOM 5353 O O . PHE A 1 676 ? 3.833 -6.742 15.396 1.00 98.75 676 PHE A O 1
ATOM 5360 N N . LEU A 1 677 ? 4.191 -6.385 13.218 1.00 98.75 677 LEU A N 1
ATOM 5361 C CA . LEU A 1 677 ? 5.651 -6.390 13.355 1.00 98.75 677 LEU A CA 1
ATOM 5362 C C . LEU A 1 677 ? 6.160 -5.195 14.173 1.00 98.75 677 LEU A C 1
ATOM 5364 O O . LEU A 1 677 ? 7.205 -5.304 14.817 1.00 98.75 677 LEU A O 1
ATOM 5368 N N . CYS A 1 678 ? 5.406 -4.097 14.223 1.00 98.62 678 CYS A N 1
ATOM 5369 C CA . CYS A 1 678 ? 5.689 -2.936 15.062 1.00 98.62 678 CYS A CA 1
ATOM 5370 C C . CYS A 1 678 ? 5.344 -3.145 16.552 1.00 98.62 678 CYS A C 1
ATOM 5372 O O . CYS A 1 678 ? 5.773 -2.354 17.399 1.00 98.62 678 CYS A O 1
ATOM 5374 N N . TRP A 1 679 ? 4.626 -4.213 16.925 1.00 98.06 679 TRP A N 1
ATOM 5375 C CA . TRP A 1 679 ? 4.177 -4.443 18.305 1.00 98.06 679 TRP A CA 1
ATOM 5376 C C . TRP A 1 679 ? 5.259 -4.363 19.387 1.00 98.06 679 TRP A C 1
ATOM 5378 O O . TRP A 1 679 ? 4.965 -3.760 20.427 1.00 98.06 679 TRP A O 1
ATOM 5388 N N . PRO A 1 680 ? 6.478 -4.922 19.221 1.00 97.75 680 PRO A N 1
ATOM 5389 C CA . PRO A 1 680 ? 7.518 -4.852 20.252 1.00 97.75 680 PRO A CA 1
ATOM 5390 C C . PRO A 1 680 ? 7.925 -3.424 20.633 1.00 97.75 680 PRO A C 1
ATOM 5392 O O . PRO A 1 680 ? 8.466 -3.208 21.714 1.00 97.75 680 PRO A O 1
ATOM 5395 N N . TYR A 1 681 ? 7.625 -2.446 19.778 1.00 97.81 681 TYR A N 1
ATOM 5396 C CA . TYR A 1 681 ? 8.063 -1.061 19.918 1.00 97.81 681 TYR A CA 1
ATOM 5397 C C . TYR A 1 681 ? 6.948 -0.119 20.396 1.00 97.81 681 TYR A C 1
ATOM 5399 O O . TYR A 1 681 ? 7.185 1.070 20.606 1.00 97.81 681 TYR A O 1
ATOM 5407 N N . MET A 1 682 ? 5.736 -0.634 20.634 1.00 97.31 682 MET A N 1
ATOM 5408 C CA . MET A 1 682 ? 4.559 0.180 20.976 1.00 97.31 682 MET A CA 1
ATOM 5409 C C . MET A 1 682 ? 4.653 0.917 22.318 1.00 97.31 682 MET A C 1
ATOM 5411 O O . MET A 1 682 ? 3.941 1.905 22.525 1.00 97.31 682 MET A O 1
ATOM 5415 N N . LYS A 1 683 ? 5.601 0.547 23.194 1.00 97.00 683 LYS A N 1
ATOM 5416 C CA . LYS A 1 683 ? 5.968 1.341 24.379 1.00 97.00 683 LYS A CA 1
ATOM 5417 C C . LYS A 1 683 ? 6.347 2.783 24.033 1.00 97.00 683 LYS A C 1
ATOM 5419 O O . LYS A 1 683 ? 6.150 3.674 24.856 1.00 97.00 683 LYS A O 1
ATOM 5424 N N . ARG A 1 684 ? 6.870 3.030 22.830 1.00 96.56 684 ARG A N 1
ATOM 5425 C CA . ARG A 1 684 ? 7.254 4.368 22.355 1.00 96.56 684 ARG A CA 1
ATOM 5426 C C . ARG A 1 684 ? 6.057 5.306 22.211 1.00 96.56 684 ARG A C 1
ATOM 5428 O O . ARG A 1 684 ? 6.130 6.463 22.613 1.00 96.56 684 ARG A O 1
ATOM 5435 N N . PHE A 1 685 ? 4.934 4.777 21.732 1.00 97.19 685 PHE A N 1
ATOM 5436 C CA . PHE A 1 685 ? 3.705 5.537 21.501 1.00 97.19 685 PHE A CA 1
ATOM 5437 C C . PHE A 1 685 ? 2.812 5.578 22.744 1.00 97.19 685 PHE A C 1
ATOM 5439 O O . PHE A 1 685 ? 2.327 6.639 23.134 1.00 97.19 685 PHE A O 1
ATOM 5446 N N . PHE A 1 686 ? 2.644 4.434 23.414 1.00 95.81 686 PHE A N 1
ATOM 5447 C CA . PHE A 1 686 ? 1.634 4.261 24.465 1.00 95.81 686 PHE A CA 1
ATOM 5448 C C . PHE A 1 686 ? 2.210 4.105 25.877 1.00 95.81 686 PHE A C 1
ATOM 5450 O O . PHE A 1 686 ? 1.454 4.007 26.847 1.00 95.81 686 PHE A O 1
ATOM 5457 N N . LYS A 1 687 ? 3.540 4.116 26.031 1.00 94.12 687 LYS A N 1
ATOM 5458 C CA . LYS A 1 687 ? 4.232 4.006 27.327 1.00 94.12 687 LYS A CA 1
ATOM 5459 C C . LYS A 1 687 ? 3.739 2.774 28.095 1.00 94.12 687 LYS A C 1
ATOM 5461 O O . LYS A 1 687 ? 3.703 1.679 27.546 1.00 94.12 687 LYS A O 1
ATOM 5466 N N . GLU A 1 688 ? 3.331 2.936 29.352 1.00 92.75 688 GLU A N 1
ATOM 5467 C CA . GLU A 1 688 ? 2.839 1.828 30.182 1.00 92.75 688 GLU A CA 1
ATOM 5468 C C . GLU A 1 688 ? 1.455 1.301 29.756 1.00 92.75 688 GLU A C 1
ATOM 5470 O O . GLU A 1 688 ? 1.002 0.283 30.272 1.00 92.75 688 GLU A O 1
ATOM 5475 N N . ARG A 1 689 ? 0.784 1.949 28.791 1.00 92.06 689 ARG A N 1
ATOM 5476 C CA . ARG A 1 689 ? -0.484 1.482 28.214 1.00 92.06 689 ARG A CA 1
ATOM 5477 C C . ARG A 1 689 ? -0.318 0.637 26.944 1.00 92.06 689 ARG A C 1
ATOM 5479 O O . ARG A 1 689 ? -1.324 0.280 26.334 1.00 92.06 689 ARG A O 1
ATOM 5486 N N . GLU A 1 690 ? 0.908 0.265 26.564 1.00 94.25 690 GLU A N 1
ATOM 5487 C CA . GLU A 1 690 ? 1.173 -0.529 25.349 1.00 94.25 690 GLU A CA 1
ATOM 5488 C C . GLU A 1 690 ? 0.422 -1.870 25.296 1.00 94.25 690 GLU A C 1
ATOM 5490 O O . GLU A 1 690 ? 0.003 -2.294 24.224 1.00 94.25 690 GLU A O 1
ATOM 5495 N N . GLN A 1 691 ? 0.200 -2.531 26.438 1.00 93.06 691 GLN A N 1
ATOM 5496 C CA . GLN A 1 691 ? -0.553 -3.790 26.475 1.00 93.06 691 GLN A CA 1
ATOM 5497 C C . GLN A 1 691 ? -2.030 -3.558 26.154 1.00 93.06 691 GLN A C 1
ATOM 5499 O O . GLN A 1 691 ? -2.627 -4.316 25.397 1.00 93.06 691 GLN A O 1
ATOM 5504 N N . GLY A 1 692 ? -2.599 -2.452 26.646 1.00 94.06 692 GLY A N 1
ATOM 5505 C CA . GLY A 1 692 ? -3.947 -2.034 26.267 1.00 94.06 692 GLY A CA 1
ATOM 5506 C C . GLY A 1 692 ? -4.067 -1.765 24.770 1.00 94.06 692 GLY A C 1
ATOM 5507 O O . GLY A 1 692 ? -5.092 -2.092 24.182 1.00 94.06 692 GLY A O 1
ATOM 5508 N N . TYR A 1 693 ? -3.007 -1.239 24.147 1.00 95.56 693 TYR A N 1
ATOM 5509 C CA . TYR A 1 693 ? -2.976 -1.009 22.705 1.00 95.56 693 TYR A CA 1
ATOM 5510 C C . TYR A 1 693 ? -2.954 -2.339 21.957 1.00 95.56 693 TYR A C 1
ATOM 5512 O O . TYR A 1 693 ? -3.828 -2.572 21.134 1.00 95.56 693 TYR A O 1
ATOM 5520 N N . ARG A 1 694 ? -2.035 -3.253 22.303 1.00 96.94 694 ARG A N 1
ATOM 5521 C CA . ARG A 1 694 ? -1.958 -4.586 21.676 1.00 96.94 694 ARG A CA 1
ATOM 5522 C C . ARG A 1 694 ? -3.272 -5.361 21.817 1.00 96.94 694 ARG A C 1
ATOM 5524 O O . ARG A 1 694 ? -3.701 -6.005 20.864 1.00 96.94 694 ARG A O 1
ATOM 5531 N N . TYR A 1 695 ? -3.925 -5.276 22.980 1.00 96.12 695 TYR A N 1
ATOM 5532 C CA . TYR A 1 695 ? -5.232 -5.895 23.206 1.00 96.12 695 TYR A CA 1
ATOM 5533 C C . TYR A 1 695 ? -6.330 -5.274 22.339 1.00 96.12 695 TYR A C 1
ATOM 5535 O O . TYR A 1 695 ? -7.017 -6.024 21.649 1.00 96.12 695 TYR A O 1
ATOM 5543 N N . LYS A 1 696 ? -6.467 -3.936 22.329 1.00 95.56 696 LYS A N 1
ATOM 5544 C CA . LYS A 1 696 ? -7.410 -3.228 21.443 1.00 95.56 696 LYS A CA 1
ATOM 5545 C C . LYS A 1 696 ? -7.149 -3.615 19.997 1.00 95.56 696 LYS A C 1
ATOM 5547 O O . LYS A 1 696 ? -8.048 -4.123 19.348 1.00 95.56 696 LYS A O 1
ATOM 5552 N N . HIS A 1 697 ? -5.921 -3.424 19.524 1.00 97.88 697 HIS A N 1
ATOM 5553 C CA . HIS A 1 697 ? -5.507 -3.660 18.145 1.00 97.88 697 HIS A CA 1
ATOM 5554 C C . HIS A 1 697 ? -5.860 -5.077 17.680 1.00 97.88 697 HIS A C 1
ATOM 5556 O O . HIS A 1 697 ? -6.504 -5.255 16.653 1.00 97.88 697 HIS A O 1
ATOM 5562 N N . LEU A 1 698 ? -5.518 -6.102 18.470 1.00 98.19 698 LEU A N 1
ATOM 5563 C CA . LEU A 1 698 ? -5.817 -7.489 18.112 1.00 98.19 698 LEU A CA 1
ATOM 5564 C C . LEU A 1 698 ? -7.310 -7.823 18.173 1.00 98.19 698 LEU A C 1
ATOM 5566 O O . LEU A 1 698 ? -7.814 -8.541 17.310 1.00 98.19 698 LEU A O 1
ATOM 5570 N N . ALA A 1 699 ? -8.014 -7.337 19.198 1.00 96.88 699 ALA A N 1
ATOM 5571 C CA . ALA A 1 699 ? -9.452 -7.541 19.331 1.00 96.88 699 ALA A CA 1
ATOM 5572 C C . ALA A 1 699 ? -10.222 -6.877 18.181 1.00 96.88 699 ALA A C 1
ATOM 5574 O O . ALA A 1 699 ? -11.192 -7.447 17.677 1.00 96.88 699 ALA A O 1
ATOM 5575 N N . ASP A 1 700 ? -9.765 -5.703 17.758 1.00 96.94 700 ASP A N 1
ATOM 5576 C CA . ASP A 1 700 ? -10.330 -4.919 16.670 1.00 96.94 700 ASP A CA 1
ATOM 5577 C C . ASP A 1 700 ? -10.058 -5.557 15.310 1.00 96.94 700 ASP A C 1
ATOM 5579 O O . ASP A 1 700 ? -11.001 -5.860 14.586 1.00 96.94 700 ASP A O 1
ATOM 5583 N N . ALA A 1 701 ? -8.807 -5.929 15.033 1.00 98.19 701 ALA A N 1
ATOM 5584 C CA . ALA A 1 701 ? -8.425 -6.683 13.840 1.00 98.19 701 ALA A CA 1
ATOM 5585 C C . ALA A 1 701 ? -9.207 -8.003 13.695 1.00 98.19 701 ALA A C 1
ATOM 5587 O O . ALA A 1 701 ? -9.595 -8.398 12.594 1.00 98.19 701 ALA A O 1
ATOM 5588 N N . LEU A 1 702 ? -9.480 -8.703 14.805 1.00 97.44 702 LEU A N 1
ATOM 5589 C CA . LEU A 1 702 ? -10.287 -9.928 14.779 1.00 97.44 702 LEU A CA 1
ATOM 5590 C C . LEU A 1 702 ? -11.770 -9.621 14.519 1.00 97.44 702 LEU A C 1
ATOM 5592 O O . LEU A 1 702 ? -12.428 -10.339 13.767 1.00 97.44 702 LEU A O 1
ATOM 5596 N N . SER A 1 703 ? -12.286 -8.547 15.122 1.00 97.50 703 SER A N 1
ATOM 5597 C CA . SER A 1 703 ? -13.669 -8.083 14.939 1.00 97.50 703 SER A CA 1
ATOM 5598 C C . SER A 1 703 ? -13.916 -7.474 13.553 1.00 97.50 703 SER A C 1
ATOM 5600 O O . SER A 1 703 ? -15.061 -7.423 13.099 1.00 97.50 703 SER A O 1
ATOM 5602 N N . PHE A 1 704 ? -12.855 -7.038 12.873 1.00 98.19 704 PHE A N 1
ATOM 5603 C CA . PHE A 1 704 ? -12.898 -6.447 11.545 1.00 98.19 704 PHE A CA 1
ATOM 5604 C C . PHE A 1 704 ? -13.297 -7.458 10.465 1.00 98.19 704 PHE A C 1
ATOM 5606 O O . PHE A 1 704 ? -14.115 -7.119 9.617 1.00 98.19 704 PHE A O 1
ATOM 5613 N N . ILE A 1 705 ? -12.800 -8.702 10.500 1.00 98.44 705 ILE A N 1
ATOM 5614 C CA . ILE A 1 705 ? -13.053 -9.677 9.419 1.00 98.44 705 ILE A CA 1
ATOM 5615 C C . ILE A 1 705 ? -14.560 -9.935 9.192 1.00 98.44 705 ILE A C 1
ATOM 5617 O O . ILE A 1 705 ? -14.998 -9.866 8.040 1.00 98.44 705 ILE A O 1
ATOM 5621 N N . PRO A 1 706 ? -15.397 -10.176 10.229 1.00 98.50 706 PRO A N 1
ATOM 5622 C CA . PRO A 1 706 ? -16.845 -10.263 10.040 1.00 98.50 706 PRO A CA 1
ATOM 5623 C C . PRO A 1 706 ? -17.456 -9.004 9.424 1.00 98.50 706 PRO A C 1
ATOM 5625 O O . PRO A 1 706 ? -18.286 -9.110 8.526 1.00 98.50 706 PRO A O 1
ATOM 5628 N N . TYR A 1 707 ? -17.029 -7.815 9.864 1.00 98.44 707 TYR A N 1
ATOM 5629 C CA . TYR A 1 707 ? -17.490 -6.560 9.273 1.00 98.44 707 TYR A CA 1
ATOM 5630 C C . TYR A 1 707 ? -17.079 -6.441 7.802 1.00 98.44 707 TYR A C 1
ATOM 5632 O O . TYR A 1 707 ? -17.891 -6.049 6.966 1.00 98.44 707 TYR A O 1
ATOM 5640 N N . GLY A 1 708 ? -15.853 -6.826 7.458 1.00 98.38 708 GLY A N 1
ATOM 5641 C CA . GLY A 1 708 ? -15.405 -6.750 6.081 1.00 98.38 708 GLY A CA 1
ATOM 5642 C C . GLY A 1 708 ? -16.164 -7.692 5.146 1.00 98.38 708 GLY A C 1
ATOM 5643 O O . GLY A 1 708 ? -16.490 -7.317 4.019 1.00 98.38 708 GLY A O 1
ATOM 5644 N N . CYS A 1 709 ? -16.576 -8.857 5.653 1.00 98.69 709 CYS A N 1
ATOM 5645 C CA . CYS A 1 709 ? -17.456 -9.776 4.932 1.00 98.69 709 CYS A CA 1
ATOM 5646 C C . CYS A 1 709 ? -18.877 -9.223 4.733 1.00 98.69 709 CYS A C 1
ATOM 5648 O O . CYS A 1 709 ? -19.470 -9.509 3.696 1.00 98.69 709 CYS A O 1
ATOM 5650 N N . ILE A 1 710 ? -19.407 -8.404 5.660 1.00 98.75 710 ILE A N 1
ATOM 5651 C CA . ILE A 1 710 ? -20.671 -7.670 5.440 1.00 98.75 710 ILE A CA 1
ATOM 5652 C C . ILE A 1 710 ? -20.536 -6.778 4.207 1.00 98.75 710 ILE A C 1
ATOM 5654 O O . ILE A 1 710 ? -21.394 -6.813 3.333 1.00 98.75 710 ILE A O 1
ATOM 5658 N N . VAL A 1 711 ? -19.468 -5.979 4.130 1.00 98.75 711 VAL A N 1
ATOM 5659 C CA . VAL A 1 711 ? -19.271 -5.014 3.038 1.00 98.75 711 VAL A CA 1
ATOM 5660 C C . VAL A 1 711 ? -19.117 -5.717 1.689 1.00 98.75 711 VAL A C 1
ATOM 5662 O O . VAL A 1 711 ? -19.674 -5.259 0.694 1.00 98.75 711 VAL A O 1
ATOM 5665 N N . ASP A 1 712 ? -18.385 -6.827 1.638 1.00 98.81 712 ASP A N 1
ATOM 5666 C CA . ASP A 1 712 ? -18.236 -7.618 0.415 1.00 98.81 712 ASP A CA 1
ATOM 5667 C C . ASP A 1 712 ? -19.552 -8.300 -0.006 1.00 98.81 712 ASP A C 1
ATOM 5669 O O . ASP A 1 712 ? -19.988 -8.163 -1.151 1.00 98.81 712 ASP A O 1
ATOM 5673 N N . GLU A 1 713 ? -20.242 -8.980 0.918 1.00 98.81 713 GLU A N 1
ATOM 5674 C CA . GLU A 1 713 ? -21.508 -9.657 0.608 1.00 98.81 713 GLU A CA 1
ATOM 5675 C C . GLU A 1 713 ? -22.619 -8.668 0.246 1.00 98.81 713 GLU A C 1
ATOM 5677 O O . GLU A 1 713 ? -23.403 -8.932 -0.664 1.00 98.81 713 GLU A O 1
ATOM 5682 N N . PHE A 1 714 ? -22.646 -7.497 0.885 1.00 98.88 714 PHE A N 1
ATOM 5683 C CA . PHE A 1 714 ? -23.554 -6.412 0.530 1.00 98.88 714 PHE A CA 1
ATOM 5684 C C . PHE A 1 714 ? -23.366 -5.978 -0.924 1.00 98.88 714 PHE A C 1
ATOM 5686 O O . PHE A 1 714 ? -24.342 -5.860 -1.660 1.00 98.88 714 PHE A O 1
ATOM 5693 N N . GLN A 1 715 ? -22.121 -5.803 -1.369 1.00 98.75 715 GLN A N 1
ATOM 5694 C CA . GLN A 1 715 ? -21.845 -5.431 -2.755 1.00 98.75 715 GLN A CA 1
ATOM 5695 C C . GLN A 1 715 ? -22.265 -6.522 -3.738 1.00 98.75 715 GLN A C 1
ATOM 5697 O O . GLN A 1 715 ? -22.860 -6.212 -4.768 1.00 98.75 715 GLN A O 1
ATOM 5702 N N . HIS A 1 716 ? -22.036 -7.795 -3.408 1.00 98.75 716 HIS A N 1
ATOM 5703 C CA . HIS A 1 716 ? -22.571 -8.905 -4.197 1.00 98.75 716 HIS A CA 1
ATOM 5704 C C . HIS A 1 716 ? -24.092 -8.806 -4.359 1.00 98.75 716 HIS A C 1
ATOM 5706 O O . HIS A 1 716 ? -24.581 -8.840 -5.485 1.00 98.75 716 HIS A O 1
ATOM 5712 N N . LEU A 1 717 ? -24.831 -8.610 -3.264 1.00 98.75 717 LEU A N 1
ATOM 5713 C CA . LEU A 1 717 ? -26.288 -8.480 -3.304 1.00 98.75 717 LEU A CA 1
ATOM 5714 C C . LEU A 1 717 ? -26.740 -7.269 -4.133 1.00 98.75 717 LEU A C 1
ATOM 5716 O O . LEU A 1 717 ? -27.591 -7.415 -5.006 1.00 98.75 717 LEU A O 1
ATOM 5720 N N . VAL A 1 718 ? -26.143 -6.095 -3.914 1.00 98.81 718 VAL A N 1
ATOM 5721 C CA . VAL A 1 718 ? -26.487 -4.861 -4.641 1.00 98.81 718 VAL A CA 1
ATOM 5722 C C . VAL A 1 718 ? -26.267 -5.017 -6.144 1.00 98.81 718 VAL A C 1
ATOM 5724 O O . VAL A 1 718 ? -27.144 -4.676 -6.933 1.00 98.81 718 VAL A O 1
ATOM 5727 N N . TYR A 1 719 ? -25.121 -5.554 -6.566 1.00 98.69 719 TYR A N 1
ATOM 5728 C CA . TYR A 1 719 ? -24.829 -5.710 -7.992 1.00 98.69 719 TYR A CA 1
ATOM 5729 C C . TYR A 1 719 ? -25.546 -6.909 -8.623 1.00 98.69 719 TYR A C 1
ATOM 5731 O O . TYR A 1 719 ? -25.697 -6.953 -9.840 1.00 98.69 719 TYR A O 1
ATOM 5739 N N . GLU A 1 720 ? -26.024 -7.874 -7.838 1.00 98.56 720 GLU A N 1
ATOM 5740 C CA . GLU A 1 720 ? -26.923 -8.934 -8.314 1.00 98.56 720 GLU A CA 1
ATOM 5741 C C . GLU A 1 720 ? -28.383 -8.468 -8.427 1.00 98.56 720 GLU A C 1
ATOM 5743 O O . GLU A 1 720 ? -29.140 -9.033 -9.223 1.00 98.56 720 GLU A O 1
ATOM 5748 N N . HIS A 1 721 ? -28.742 -7.398 -7.711 1.00 98.62 721 HIS A N 1
ATOM 5749 C CA . HIS A 1 721 ? -30.055 -6.759 -7.701 1.00 98.62 721 HIS A CA 1
ATOM 5750 C C . HIS A 1 721 ? -29.951 -5.243 -7.968 1.00 98.62 721 HIS A C 1
ATOM 5752 O O . HIS A 1 721 ? -30.289 -4.436 -7.098 1.00 98.62 721 HIS A O 1
ATOM 5758 N N . PRO A 1 722 ? -29.508 -4.826 -9.173 1.00 98.12 722 PRO A N 1
ATOM 5759 C CA . PRO A 1 722 ? -29.237 -3.415 -9.465 1.00 98.12 722 PRO A CA 1
ATOM 5760 C C . PRO A 1 722 ? -30.471 -2.510 -9.312 1.00 98.12 722 PRO A C 1
ATOM 5762 O O . PRO A 1 722 ? -30.325 -1.347 -8.943 1.00 98.12 722 PRO A O 1
ATOM 5765 N N . ASP A 1 723 ? -31.672 -3.062 -9.517 1.00 97.88 723 ASP A N 1
ATOM 5766 C CA . ASP A 1 723 ? -32.954 -2.349 -9.445 1.00 97.88 723 ASP A CA 1
ATOM 5767 C C . ASP A 1 723 ? -33.482 -2.139 -8.007 1.00 97.88 723 ASP A C 1
ATOM 5769 O O . ASP A 1 723 ? -34.568 -1.581 -7.839 1.00 97.88 723 ASP A O 1
ATOM 5773 N N . TRP A 1 724 ? -32.770 -2.602 -6.968 1.00 98.62 724 TRP A N 1
ATOM 5774 C CA . TRP A 1 724 ? -33.182 -2.371 -5.580 1.00 98.62 724 TRP A CA 1
ATOM 5775 C C . TRP A 1 724 ? -33.260 -0.885 -5.244 1.00 98.62 724 TRP A C 1
ATOM 5777 O O . TRP A 1 724 ? -32.342 -0.121 -5.554 1.00 98.62 724 TRP A O 1
ATOM 5787 N N . THR A 1 725 ? -34.314 -0.490 -4.529 1.00 98.50 725 THR A N 1
ATOM 5788 C CA . THR A 1 725 ? -34.411 0.876 -3.999 1.00 98.50 725 THR A CA 1
ATOM 5789 C C . THR A 1 725 ? -33.369 1.106 -2.898 1.00 98.50 725 THR A C 1
ATOM 5791 O O . THR A 1 725 ? -32.895 0.142 -2.284 1.00 98.50 725 THR A O 1
ATOM 5794 N N . PRO A 1 726 ? -33.014 2.366 -2.582 1.00 98.25 726 PRO A N 1
ATOM 5795 C CA . PRO A 1 726 ? -32.145 2.666 -1.445 1.00 98.25 726 PRO A CA 1
ATOM 5796 C C . PRO A 1 726 ? -32.589 1.984 -0.139 1.00 98.25 726 PRO A C 1
ATOM 5798 O O . PRO A 1 726 ? -31.768 1.394 0.555 1.00 98.25 726 PRO A O 1
ATOM 5801 N N . GLU A 1 727 ? -33.892 1.942 0.147 1.00 98.19 727 GLU A N 1
ATOM 5802 C CA . GLU A 1 727 ? -34.433 1.295 1.349 1.00 98.19 727 GLU A CA 1
ATOM 5803 C C . GLU A 1 727 ? -34.307 -0.236 1.324 1.00 98.19 727 GLU A C 1
ATOM 5805 O O . GLU A 1 727 ? -34.201 -0.870 2.374 1.00 98.19 727 GLU A O 1
ATOM 5810 N N . GLU A 1 728 ? -34.360 -0.865 0.147 1.00 98.75 728 GLU A N 1
ATOM 5811 C CA . GLU A 1 728 ? -34.109 -2.304 0.009 1.00 98.75 728 GLU A CA 1
ATOM 5812 C C . GLU A 1 728 ? -32.633 -2.630 0.254 1.00 98.75 728 GLU A C 1
ATOM 5814 O O . GLU A 1 728 ? -32.333 -3.615 0.932 1.00 98.75 728 GLU A O 1
ATOM 5819 N N . ARG A 1 729 ? -31.720 -1.762 -0.205 1.00 98.75 729 ARG A N 1
ATOM 5820 C CA . ARG A 1 729 ? -30.281 -1.863 0.085 1.00 98.75 729 ARG A CA 1
ATOM 5821 C C . ARG A 1 729 ? -30.010 -1.691 1.584 1.00 98.75 729 ARG A C 1
ATOM 5823 O O . ARG A 1 729 ? -29.328 -2.531 2.169 1.00 98.75 729 ARG A O 1
ATOM 5830 N N . ASP A 1 730 ? -30.610 -0.685 2.221 1.00 98.56 730 ASP A N 1
ATOM 5831 C CA . ASP A 1 730 ? -30.503 -0.451 3.669 1.00 98.56 730 ASP A CA 1
ATOM 5832 C C . ASP A 1 730 ? -30.958 -1.685 4.478 1.00 98.56 730 ASP A C 1
ATOM 5834 O O . ASP A 1 730 ? -30.244 -2.173 5.359 1.00 98.56 730 ASP A O 1
ATOM 5838 N N . LYS A 1 731 ? -32.102 -2.284 4.113 1.00 98.56 731 LYS A N 1
ATOM 5839 C CA . LYS A 1 731 ? -32.597 -3.523 4.743 1.00 98.56 731 LYS A CA 1
ATOM 5840 C C . LYS A 1 731 ? -31.666 -4.711 4.524 1.00 98.56 731 LYS A C 1
ATOM 5842 O O . LYS A 1 731 ? -31.419 -5.459 5.467 1.00 98.56 731 LYS A O 1
ATOM 5847 N N . ALA A 1 732 ? -31.157 -4.900 3.306 1.00 98.69 732 ALA A N 1
ATOM 5848 C CA . ALA A 1 732 ? -30.225 -5.984 3.008 1.00 98.69 732 ALA A CA 1
ATOM 5849 C C . ALA A 1 732 ? -28.950 -5.863 3.857 1.00 98.69 732 ALA A C 1
ATOM 5851 O O . ALA A 1 732 ? -28.498 -6.848 4.442 1.00 98.69 732 ALA A O 1
ATOM 5852 N N . TYR A 1 733 ? -28.417 -4.647 3.993 1.00 98.62 733 TYR A N 1
ATOM 5853 C CA . TYR A 1 733 ? -27.268 -4.379 4.849 1.00 98.62 733 TYR A CA 1
ATOM 5854 C C . TYR A 1 733 ? -27.575 -4.670 6.330 1.00 98.62 733 TYR A C 1
ATOM 5856 O O . TYR A 1 733 ? -26.782 -5.325 7.007 1.00 98.62 733 TYR A O 1
ATOM 5864 N N . LEU A 1 734 ? -28.751 -4.273 6.830 1.00 98.06 734 LEU A N 1
ATOM 5865 C CA . LEU A 1 734 ? -29.176 -4.560 8.205 1.00 98.06 734 LEU A CA 1
ATOM 5866 C C . LEU A 1 734 ? -29.290 -6.068 8.504 1.00 98.06 734 LEU A C 1
ATOM 5868 O O . LEU A 1 734 ? -28.950 -6.507 9.604 1.00 98.06 734 LEU A O 1
ATOM 5872 N N . GLU A 1 735 ? -29.749 -6.885 7.553 1.00 98.50 735 GLU A N 1
ATOM 5873 C CA . GLU A 1 735 ? -29.779 -8.346 7.726 1.00 98.50 735 GLU A CA 1
ATOM 5874 C C . GLU A 1 735 ? -28.370 -8.961 7.764 1.00 98.50 735 GLU A C 1
ATOM 5876 O O . GLU A 1 735 ? -28.110 -9.898 8.529 1.00 98.50 735 GLU A O 1
ATOM 5881 N N . LEU A 1 736 ? -27.424 -8.405 7.003 1.00 98.62 736 LEU A N 1
ATOM 5882 C CA . LEU A 1 736 ? -26.021 -8.813 7.082 1.00 98.62 736 LEU A CA 1
ATOM 5883 C C . LEU A 1 736 ? -25.393 -8.426 8.429 1.00 98.62 736 LEU A C 1
ATOM 5885 O O . LEU A 1 736 ? -24.673 -9.239 9.011 1.00 98.62 736 LEU A O 1
ATOM 5889 N N . GLU A 1 737 ? -25.717 -7.253 8.981 1.00 98.06 737 GLU A N 1
ATOM 5890 C CA . GLU A 1 737 ? -25.301 -6.865 10.340 1.00 98.06 737 GLU A CA 1
ATOM 5891 C C . GLU A 1 737 ? -25.748 -7.898 11.382 1.00 98.06 737 GLU A C 1
ATOM 5893 O O . GLU A 1 737 ? -24.932 -8.365 12.177 1.00 98.06 737 GLU A O 1
ATOM 5898 N N . LYS A 1 738 ? -27.008 -8.350 11.327 1.00 97.75 738 LYS A N 1
ATOM 5899 C CA . LYS A 1 738 ? -27.519 -9.405 12.224 1.00 97.75 738 LYS A CA 1
ATOM 5900 C C . LYS A 1 738 ? -26.790 -10.737 12.044 1.00 97.75 738 LYS A C 1
ATOM 5902 O O . LYS A 1 738 ? -26.621 -11.478 13.009 1.00 97.75 738 LYS A O 1
ATOM 5907 N N . THR A 1 739 ? -26.367 -11.045 10.820 1.00 98.19 739 THR A N 1
ATOM 5908 C CA . THR A 1 739 ? -25.702 -12.310 10.480 1.00 98.19 739 THR A CA 1
ATOM 5909 C C . THR A 1 739 ? -24.258 -12.354 10.983 1.00 98.19 739 THR A C 1
ATOM 5911 O O . THR A 1 739 ? -23.836 -13.351 11.565 1.00 98.19 739 THR A O 1
ATOM 5914 N N . TYR A 1 740 ? -23.490 -11.285 10.767 1.00 98.62 740 TYR A N 1
ATOM 5915 C CA . TYR A 1 740 ? -22.053 -11.256 11.065 1.00 98.62 740 TYR A CA 1
ATOM 5916 C C . TYR A 1 740 ? -21.710 -10.608 12.406 1.00 98.62 740 TYR A C 1
ATOM 5918 O O . TYR A 1 740 ? -20.661 -10.907 12.980 1.00 98.62 740 TYR A O 1
ATOM 5926 N N . ARG A 1 741 ? -22.569 -9.721 12.916 1.00 98.06 741 ARG A N 1
ATOM 5927 C CA . ARG A 1 741 ? -22.383 -9.006 14.186 1.00 98.06 741 ARG A CA 1
ATOM 5928 C C . ARG A 1 741 ? -23.637 -9.090 15.065 1.00 98.06 741 ARG A C 1
ATOM 5930 O O . ARG A 1 741 ? -24.152 -8.060 15.495 1.00 98.06 741 ARG A O 1
ATOM 5937 N N . PRO A 1 742 ? -24.105 -10.306 15.412 1.00 97.69 742 PRO A N 1
ATOM 5938 C CA . PRO A 1 742 ? -25.337 -10.500 16.187 1.00 97.69 742 PRO A CA 1
ATOM 5939 C C . PRO A 1 742 ? -25.286 -9.896 17.601 1.00 97.69 742 PRO A C 1
ATOM 5941 O O . PRO A 1 742 ? -26.319 -9.741 18.243 1.00 97.69 742 PRO A O 1
ATOM 5944 N N . TYR A 1 743 ? -24.090 -9.572 18.097 1.00 96.50 743 TYR A N 1
ATOM 5945 C CA . TYR A 1 743 ? -23.870 -8.927 19.389 1.00 96.50 743 TYR A CA 1
ATOM 5946 C C . TYR A 1 743 ? -24.149 -7.415 19.374 1.00 96.50 743 TYR A C 1
ATOM 5948 O O . TYR A 1 743 ? -24.219 -6.815 20.440 1.00 96.50 743 TYR A O 1
ATOM 5956 N N . LEU A 1 744 ? -24.251 -6.779 18.201 1.00 96.75 744 LEU A N 1
ATOM 5957 C CA . LEU A 1 744 ? -24.289 -5.324 18.059 1.00 96.75 744 LEU A CA 1
ATOM 5958 C C . LEU A 1 744 ? -25.716 -4.814 17.822 1.00 96.75 744 LEU A C 1
ATOM 5960 O O . LEU A 1 744 ? -26.428 -5.325 16.961 1.00 96.75 744 LEU A O 1
ATOM 5964 N N . THR A 1 745 ? -26.111 -3.750 18.526 1.00 96.00 745 THR A N 1
ATOM 5965 C CA . THR A 1 745 ? -27.379 -3.044 18.275 1.00 96.00 745 THR A CA 1
ATOM 5966 C C . THR A 1 745 ? -27.176 -1.569 17.928 1.00 96.00 745 THR A C 1
ATOM 5968 O O . THR A 1 745 ? -26.322 -0.885 18.496 1.00 96.00 745 THR A O 1
ATOM 5971 N N . TYR A 1 746 ? -28.004 -1.061 17.014 1.00 95.88 746 TYR A N 1
ATOM 5972 C CA . TYR A 1 746 ? -28.082 0.361 16.653 1.00 95.88 746 TYR A CA 1
ATOM 5973 C C . TYR A 1 746 ? -29.178 1.109 17.422 1.00 95.88 746 TYR A C 1
ATOM 5975 O O . TYR A 1 746 ? -29.390 2.298 17.188 1.00 95.88 746 TYR A O 1
ATOM 5983 N N . ALA A 1 747 ? -29.850 0.421 18.354 1.00 94.38 747 ALA A N 1
ATOM 5984 C CA . ALA A 1 747 ? -30.967 0.961 19.111 1.00 94.38 747 ALA A CA 1
ATOM 5985 C C . ALA A 1 747 ? -30.620 2.301 19.792 1.00 94.38 747 ALA A C 1
ATOM 5987 O O . ALA A 1 747 ? -29.663 2.385 20.571 1.00 94.38 747 ALA A O 1
ATOM 5988 N N . GLY A 1 748 ? -31.434 3.323 19.535 1.00 92.06 748 GLY A N 1
ATOM 5989 C CA . GLY A 1 748 ? -31.268 4.697 19.997 1.00 92.06 748 GLY A CA 1
ATOM 5990 C C . GLY A 1 748 ? -30.682 5.663 18.964 1.00 92.06 748 GLY A C 1
ATOM 5991 O O . GLY A 1 748 ? -30.570 6.845 19.287 1.00 92.06 748 GLY A O 1
ATOM 5992 N N . ILE A 1 749 ? -30.335 5.203 17.754 1.00 95.56 749 ILE A N 1
ATOM 5993 C CA . ILE A 1 749 ? -29.785 6.032 16.667 1.00 95.56 749 ILE A CA 1
ATOM 5994 C C . ILE A 1 749 ? -30.661 5.841 15.415 1.00 95.56 749 ILE A C 1
ATOM 5996 O O . ILE A 1 749 ? -30.306 5.040 14.548 1.00 95.56 749 ILE A O 1
ATOM 6000 N N . PRO A 1 750 ? -31.797 6.563 15.290 1.00 96.06 750 PRO A N 1
ATOM 6001 C CA . PRO A 1 750 ? -32.857 6.241 14.326 1.00 96.06 750 PRO A CA 1
ATOM 6002 C C . PRO A 1 750 ? -32.370 6.040 12.891 1.00 96.06 750 PRO A C 1
ATOM 6004 O O . PRO A 1 750 ? -32.757 5.087 12.230 1.00 96.06 750 PRO A O 1
ATOM 6007 N N . TYR A 1 751 ? -31.454 6.894 12.430 1.00 96.88 751 TYR A N 1
ATOM 6008 C CA . TYR A 1 751 ? -30.913 6.782 11.080 1.00 96.88 751 TYR A CA 1
ATOM 6009 C C . TYR A 1 751 ? -30.169 5.462 10.840 1.00 96.88 751 TYR A C 1
ATOM 6011 O O . TYR A 1 751 ? -30.351 4.828 9.806 1.00 96.88 751 TYR A O 1
ATOM 6019 N N . LEU A 1 752 ? -29.344 5.027 11.798 1.00 96.50 752 LEU A N 1
ATOM 6020 C CA . LEU A 1 752 ? -28.547 3.804 11.669 1.00 96.50 752 LEU A CA 1
ATOM 6021 C C . LEU A 1 752 ? -29.375 2.538 11.932 1.00 96.50 752 LEU A C 1
ATOM 6023 O O . LEU A 1 752 ? -29.048 1.490 11.379 1.00 96.50 752 LEU A O 1
ATOM 6027 N N . GLU A 1 753 ? -30.450 2.626 12.726 1.00 96.62 753 GLU A N 1
ATOM 6028 C CA . GLU A 1 753 ? -31.407 1.524 12.939 1.00 96.62 753 GLU A CA 1
ATOM 6029 C C . GLU A 1 753 ? -32.059 1.047 11.637 1.00 96.62 753 GLU A C 1
ATOM 6031 O O . GLU A 1 753 ? -32.416 -0.124 11.521 1.00 96.62 753 GLU A O 1
ATOM 6036 N N . GLU A 1 754 ? -32.182 1.935 10.649 1.00 96.62 754 GLU A N 1
ATOM 6037 C CA . GLU A 1 754 ? -32.737 1.620 9.332 1.00 96.62 754 GLU A CA 1
ATOM 6038 C C . GLU A 1 754 ? -31.760 0.845 8.433 1.00 96.62 754 GLU A C 1
ATOM 6040 O O . GLU A 1 754 ? -32.165 0.373 7.378 1.00 96.62 754 GLU A O 1
ATOM 6045 N N . GLY A 1 755 ? -30.500 0.658 8.853 1.00 97.12 755 GLY A N 1
ATOM 6046 C CA . GLY A 1 755 ? -29.486 -0.065 8.081 1.00 97.12 755 GLY A CA 1
ATOM 6047 C C . GLY A 1 755 ? -28.573 0.820 7.233 1.00 97.12 755 GLY A C 1
ATOM 6048 O O . GLY A 1 755 ? -27.877 0.311 6.369 1.00 97.12 755 GLY A O 1
ATOM 6049 N N . THR A 1 756 ? -28.510 2.127 7.492 1.00 97.75 756 THR A N 1
ATOM 6050 C CA . THR A 1 756 ? -27.798 3.120 6.653 1.00 97.75 756 THR A CA 1
ATOM 6051 C C . THR A 1 756 ? -26.294 3.253 6.934 1.00 97.75 756 THR A C 1
ATOM 6053 O O . THR A 1 756 ? -25.597 4.038 6.290 1.00 97.75 756 THR A O 1
ATOM 6056 N N . ARG A 1 757 ? -25.745 2.494 7.896 1.00 95.31 757 ARG A N 1
ATOM 6057 C CA . ARG A 1 757 ? -24.337 2.609 8.335 1.00 95.31 757 ARG A CA 1
ATOM 6058 C C . ARG A 1 757 ? -23.333 2.471 7.179 1.00 95.31 757 ARG A C 1
ATOM 6060 O O . ARG A 1 757 ? -22.260 3.066 7.220 1.00 95.31 757 ARG A O 1
ATOM 6067 N N . TRP A 1 758 ? -23.655 1.684 6.157 1.00 97.44 758 TRP A N 1
ATOM 6068 C CA . TRP A 1 758 ? -22.778 1.458 5.005 1.00 97.44 758 TRP A CA 1
ATOM 6069 C C . TRP A 1 758 ? -22.458 2.734 4.217 1.00 97.44 758 TRP A C 1
ATOM 6071 O O . TRP A 1 758 ? -21.400 2.809 3.597 1.00 97.44 758 TRP A O 1
ATOM 6081 N N . GLN A 1 759 ? -23.313 3.759 4.279 1.00 96.88 759 GLN A N 1
ATOM 6082 C CA . GLN A 1 759 ? -23.197 4.955 3.443 1.00 96.88 759 GLN A CA 1
ATOM 6083 C C . GLN A 1 759 ? -21.941 5.799 3.695 1.00 96.88 759 GLN A C 1
ATOM 6085 O O . GLN A 1 759 ? -21.561 6.576 2.830 1.00 96.88 759 GLN A O 1
ATOM 6090 N N . TYR A 1 760 ? -21.294 5.674 4.859 1.00 92.06 760 TYR A N 1
ATOM 6091 C CA . TYR A 1 760 ? -20.038 6.379 5.145 1.00 92.06 760 TYR A CA 1
ATOM 6092 C C . TYR A 1 760 ? -18.791 5.495 4.974 1.00 92.06 760 TYR A C 1
ATOM 6094 O O . TYR A 1 760 ? -17.675 5.920 5.285 1.00 92.06 760 TYR A O 1
ATOM 6102 N N . GLN A 1 761 ? -18.953 4.264 4.479 1.00 96.94 761 GLN A N 1
ATOM 6103 C CA . GLN A 1 761 ? -17.845 3.393 4.098 1.00 96.94 761 GLN A CA 1
ATOM 6104 C C . GLN A 1 761 ? -17.424 3.713 2.657 1.00 96.94 761 GLN A C 1
ATOM 6106 O O . GLN A 1 761 ? -17.951 3.142 1.705 1.00 96.94 761 GLN A O 1
ATOM 6111 N N . ALA A 1 762 ? -16.443 4.608 2.505 1.00 95.56 762 ALA A N 1
ATOM 6112 C CA . ALA A 1 762 ? -16.023 5.162 1.211 1.00 95.56 762 ALA A CA 1
ATOM 6113 C C . ALA A 1 762 ? -15.761 4.114 0.115 1.00 95.56 762 ALA A C 1
ATOM 6115 O O . ALA A 1 762 ? -16.258 4.248 -0.997 1.00 95.56 762 ALA A O 1
ATOM 6116 N N . HIS A 1 763 ? -15.107 3.007 0.468 1.00 97.00 763 HIS A N 1
ATOM 6117 C CA . HIS A 1 763 ? -14.797 1.886 -0.424 1.00 97.00 763 HIS A CA 1
ATOM 6118 C C . HIS A 1 763 ? -16.010 1.323 -1.186 1.00 97.00 763 HIS A C 1
ATOM 6120 O O . HIS A 1 763 ? -15.856 0.860 -2.308 1.00 97.00 763 HIS A O 1
ATOM 6126 N N . ILE A 1 764 ? -17.220 1.373 -0.615 1.00 98.50 764 ILE A N 1
ATOM 6127 C CA . ILE A 1 764 ? -18.441 0.905 -1.293 1.00 98.50 764 ILE A CA 1
ATOM 6128 C C . ILE A 1 764 ? -18.766 1.788 -2.510 1.00 98.50 764 ILE A C 1
ATOM 6130 O O . ILE A 1 764 ? -19.224 1.296 -3.545 1.00 98.50 764 ILE A O 1
ATOM 6134 N N . PHE A 1 765 ? -18.512 3.091 -2.390 1.00 98.44 765 PHE A N 1
ATOM 6135 C CA . PHE A 1 765 ? -18.745 4.083 -3.432 1.00 98.44 765 PHE A CA 1
ATOM 6136 C C . PHE A 1 765 ? -17.570 4.135 -4.403 1.00 98.44 765 PHE A C 1
ATOM 6138 O O . PHE A 1 765 ? -17.785 4.082 -5.610 1.00 98.44 765 PHE A O 1
ATOM 6145 N N . GLU A 1 766 ? -16.349 4.190 -3.881 1.00 96.31 766 GLU A N 1
ATOM 6146 C CA . GLU A 1 766 ? -15.140 4.521 -4.640 1.00 96.31 766 GLU A CA 1
ATOM 6147 C C . GLU A 1 766 ? -14.493 3.290 -5.301 1.00 96.31 766 GLU A C 1
ATOM 6149 O O . GLU A 1 766 ? -14.153 3.346 -6.479 1.00 96.31 766 GLU A O 1
ATOM 6154 N N . SER A 1 767 ? -14.402 2.157 -4.593 1.00 96.62 767 SER A N 1
ATOM 6155 C CA . SER A 1 767 ? -13.594 0.994 -5.006 1.00 96.62 767 SER A CA 1
ATOM 6156 C C . SER A 1 767 ? -14.335 -0.326 -4.758 1.00 96.62 767 SER A C 1
ATOM 6158 O O . SER A 1 767 ? -14.050 -1.040 -3.786 1.00 96.62 767 SER A O 1
ATOM 6160 N N . PRO A 1 768 ? -15.328 -0.668 -5.597 1.00 97.75 768 PRO A N 1
ATOM 6161 C CA . PRO A 1 768 ? -16.203 -1.791 -5.323 1.00 97.75 768 PRO A CA 1
ATOM 6162 C C . PRO A 1 768 ? -15.468 -3.138 -5.301 1.00 97.75 768 PRO A C 1
ATOM 6164 O O . PRO A 1 768 ? -14.529 -3.368 -6.055 1.00 97.75 768 PRO A O 1
ATOM 6167 N N . PHE A 1 769 ? -15.927 -4.044 -4.434 1.00 98.19 769 PHE A N 1
ATOM 6168 C CA . PHE A 1 769 ? -15.338 -5.356 -4.115 1.00 98.19 769 PHE A CA 1
ATOM 6169 C C . PHE A 1 769 ? -13.956 -5.372 -3.450 1.00 98.19 769 PHE A C 1
ATOM 6171 O O . PHE A 1 769 ? -13.539 -6.450 -3.042 1.00 98.19 769 PHE A O 1
ATOM 6178 N N . TYR A 1 770 ? -13.282 -4.239 -3.244 1.00 98.06 770 TYR A N 1
ATOM 6179 C CA . TYR A 1 770 ? -11.965 -4.187 -2.584 1.00 98.06 770 TYR A CA 1
ATOM 6180 C C . TYR A 1 770 ? -11.995 -4.618 -1.101 1.00 98.06 770 TYR A C 1
ATOM 6182 O O . TYR A 1 770 ? -10.996 -5.015 -0.517 1.00 98.06 770 TYR A O 1
ATOM 6190 N N . TYR A 1 771 ? -13.150 -4.584 -0.434 1.00 97.62 771 TYR A N 1
ATOM 6191 C CA . TYR A 1 771 ? -13.169 -4.760 1.021 1.00 97.62 771 TYR A CA 1
ATOM 6192 C C . TYR A 1 771 ? -12.855 -6.191 1.510 1.00 97.62 771 TYR A C 1
ATOM 6194 O O . TYR A 1 771 ? -12.421 -6.386 2.648 1.00 97.62 771 TYR A O 1
ATOM 6202 N N . ILE A 1 772 ? -13.036 -7.200 0.651 1.00 98.38 772 ILE A N 1
ATOM 6203 C CA . ILE A 1 772 ? -12.642 -8.582 0.959 1.00 98.38 772 ILE A CA 1
ATOM 6204 C C . ILE A 1 772 ? -11.121 -8.755 0.979 1.00 98.38 772 ILE A C 1
ATOM 6206 O O . ILE A 1 772 ? -10.611 -9.583 1.732 1.00 98.38 772 ILE A O 1
ATOM 6210 N N . ASP A 1 773 ? -10.395 -7.954 0.204 1.00 98.31 773 ASP A N 1
ATOM 6211 C CA . ASP A 1 773 ? -8.941 -7.982 0.108 1.00 98.31 773 ASP A CA 1
ATOM 6212 C C . ASP A 1 773 ? -8.304 -7.721 1.483 1.00 98.31 773 ASP A C 1
ATOM 6214 O O . ASP A 1 773 ? -7.419 -8.470 1.898 1.00 98.31 773 ASP A O 1
ATOM 6218 N N . TYR A 1 774 ? -8.863 -6.784 2.260 1.00 98.62 774 TYR A N 1
ATOM 6219 C CA . TYR A 1 774 ? -8.499 -6.567 3.663 1.00 98.62 774 TYR A CA 1
ATOM 6220 C C . TYR A 1 774 ? -8.748 -7.802 4.543 1.00 98.62 774 TYR A C 1
ATOM 6222 O O . TYR A 1 774 ? -7.953 -8.106 5.424 1.00 98.62 774 TYR A O 1
ATOM 6230 N N . CYS A 1 775 ? -9.834 -8.553 4.333 1.00 98.62 775 CYS A N 1
ATOM 6231 C CA . CYS A 1 775 ? -10.131 -9.749 5.135 1.00 98.62 775 CYS A CA 1
ATOM 6232 C C . CYS A 1 775 ? -9.137 -10.887 4.856 1.00 98.62 775 CYS A C 1
ATOM 6234 O O . CYS A 1 775 ? -8.681 -11.582 5.774 1.00 98.62 775 CYS A O 1
ATOM 6236 N N . LEU A 1 776 ? -8.795 -11.075 3.579 1.00 98.50 776 LEU A N 1
ATOM 6237 C CA . LEU A 1 776 ? -7.792 -12.045 3.147 1.00 98.50 776 LEU A CA 1
ATOM 6238 C C . LEU A 1 776 ? -6.416 -11.659 3.697 1.00 98.50 776 LEU A C 1
ATOM 6240 O O . LEU A 1 776 ? -5.737 -12.493 4.299 1.00 98.50 776 LEU A O 1
ATOM 6244 N N . ALA A 1 777 ? -6.046 -10.386 3.571 1.00 98.50 777 ALA A N 1
ATOM 6245 C CA . ALA A 1 777 ? -4.794 -9.855 4.082 1.00 98.50 777 ALA A CA 1
ATOM 6246 C C . ALA A 1 777 ? -4.686 -9.917 5.604 1.00 98.50 777 ALA A C 1
ATOM 6248 O O . ALA A 1 777 ? -3.657 -10.348 6.118 1.00 98.50 777 ALA A O 1
ATOM 6249 N N . GLN A 1 778 ? -5.755 -9.604 6.338 1.00 98.75 778 GLN A N 1
ATOM 6250 C CA . GLN A 1 778 ? -5.788 -9.702 7.796 1.00 98.75 778 GLN A CA 1
ATOM 6251 C C . GLN A 1 778 ? -5.516 -11.138 8.269 1.00 98.75 778 GLN A C 1
ATOM 6253 O O . GLN A 1 778 ? -4.828 -11.353 9.269 1.00 98.75 778 GLN A O 1
ATOM 6258 N N . THR A 1 779 ? -5.997 -12.136 7.520 1.00 98.12 779 THR A N 1
ATOM 6259 C CA . THR A 1 779 ? -5.707 -13.555 7.782 1.00 98.12 779 THR A CA 1
ATOM 6260 C C . THR A 1 779 ? -4.212 -13.858 7.615 1.00 98.12 779 THR A C 1
ATOM 6262 O O . THR A 1 779 ? -3.621 -14.555 8.441 1.00 98.12 779 THR A O 1
ATOM 6265 N N . VAL A 1 780 ? -3.568 -13.294 6.590 1.00 98.44 780 VAL A N 1
ATOM 6266 C CA . VAL A 1 780 ? -2.116 -13.415 6.368 1.00 98.44 780 VAL A CA 1
ATOM 6267 C C . VAL A 1 780 ? -1.325 -12.665 7.448 1.00 98.44 780 VAL A C 1
ATOM 6269 O O . VAL A 1 780 ? -0.368 -13.213 8.000 1.00 98.44 780 VAL A O 1
ATOM 6272 N N . ALA A 1 781 ? -1.757 -11.460 7.816 1.00 98.75 781 ALA A N 1
ATOM 6273 C CA . ALA A 1 781 ? -1.152 -10.633 8.855 1.00 98.75 781 ALA A CA 1
ATOM 6274 C C . ALA A 1 781 ? -1.199 -11.311 10.230 1.00 98.75 781 ALA A C 1
ATOM 6276 O O . ALA A 1 781 ? -0.210 -11.302 10.962 1.00 98.75 781 ALA A O 1
ATOM 6277 N N . PHE A 1 782 ? -2.293 -12.006 10.557 1.00 98.62 782 PHE A N 1
ATOM 6278 C CA . PHE A 1 782 ? -2.351 -12.863 11.740 1.00 98.62 782 PHE A CA 1
ATOM 6279 C C . PHE A 1 782 ? -1.354 -14.026 11.688 1.00 98.62 782 PHE A C 1
ATOM 6281 O O . PHE A 1 782 ? -0.798 -14.403 12.718 1.00 98.62 782 PHE A O 1
ATOM 6288 N N . GLY A 1 783 ? -1.078 -14.571 10.503 1.00 98.12 783 GLY A N 1
ATOM 6289 C CA . GLY A 1 783 ? 0.003 -15.533 10.309 1.00 98.12 783 GLY A CA 1
ATOM 6290 C C . GLY A 1 783 ? 1.372 -14.950 10.679 1.00 98.12 783 GLY A C 1
ATOM 6291 O O . GLY A 1 783 ? 2.122 -15.572 11.434 1.00 98.12 783 GLY A O 1
ATOM 6292 N N . PHE A 1 784 ? 1.678 -13.733 10.219 1.00 98.69 784 PHE A N 1
ATOM 6293 C CA . PHE A 1 784 ? 2.900 -13.025 10.613 1.00 98.69 784 PHE A CA 1
ATOM 6294 C C . PHE A 1 784 ? 2.936 -12.678 12.102 1.00 98.69 784 PHE A C 1
ATOM 6296 O O . PHE A 1 784 ? 3.989 -12.830 12.715 1.00 98.69 784 PHE A O 1
ATOM 6303 N N . LEU A 1 785 ? 1.807 -12.290 12.701 1.00 98.62 785 LEU A N 1
ATOM 6304 C CA . LEU A 1 785 ? 1.696 -12.078 14.144 1.00 98.62 785 LEU A CA 1
ATOM 6305 C C . LEU A 1 785 ? 2.055 -13.349 14.920 1.00 98.62 785 LEU A C 1
ATOM 6307 O O . LEU A 1 785 ? 2.843 -13.288 15.860 1.00 98.62 785 LEU A O 1
ATOM 6311 N N . VAL A 1 786 ? 1.485 -14.498 14.546 1.00 98.12 786 VAL A N 1
ATOM 6312 C CA . VAL A 1 786 ? 1.772 -15.779 15.211 1.00 98.12 786 VAL A CA 1
ATOM 6313 C C . VAL A 1 786 ? 3.261 -16.106 15.108 1.00 98.12 786 VAL A C 1
ATOM 6315 O O . VAL A 1 786 ? 3.880 -16.393 16.130 1.00 98.12 786 VAL A O 1
ATOM 6318 N N . LEU A 1 787 ? 3.856 -15.973 13.917 1.00 97.44 787 LEU A N 1
ATOM 6319 C CA . LEU A 1 787 ? 5.300 -16.153 13.734 1.00 97.44 787 LEU A CA 1
ATOM 6320 C C . LEU A 1 787 ? 6.115 -15.185 14.601 1.00 97.44 787 LEU A C 1
ATOM 6322 O O . LEU A 1 787 ? 7.100 -15.590 15.212 1.00 97.44 787 LEU A O 1
ATOM 6326 N N . SER A 1 788 ? 5.701 -13.919 14.694 1.00 97.94 788 SER A N 1
ATOM 6327 C CA . SER A 1 788 ? 6.437 -12.900 15.443 1.00 97.94 788 SER A CA 1
ATOM 6328 C C . SER A 1 788 ? 6.384 -13.109 16.957 1.00 97.94 788 SER A C 1
ATOM 6330 O O . SER A 1 788 ? 7.233 -12.571 17.665 1.00 97.94 788 SER A O 1
ATOM 6332 N N . GLN A 1 789 ? 5.401 -13.863 17.469 1.00 96.75 789 GLN A N 1
ATOM 6333 C CA . GLN A 1 789 ? 5.369 -14.273 18.877 1.00 96.75 789 GLN A CA 1
ATOM 6334 C C . GLN A 1 789 ? 6.386 -15.379 19.191 1.00 96.75 789 GLN A C 1
ATOM 6336 O O . GLN A 1 789 ? 6.762 -15.536 20.353 1.00 96.75 789 GLN A O 1
ATOM 6341 N N . GLU A 1 790 ? 6.805 -16.155 18.189 1.00 94.81 790 GLU A N 1
ATOM 6342 C CA . GLU A 1 790 ? 7.804 -17.220 18.333 1.00 94.81 790 GLU A CA 1
ATOM 6343 C C . GLU A 1 790 ? 9.223 -16.687 18.110 1.00 94.81 790 GLU A C 1
ATOM 6345 O O . GLU A 1 790 ? 10.101 -16.884 18.951 1.00 94.81 790 GLU A O 1
ATOM 6350 N N . ASP A 1 791 ? 9.432 -15.998 16.987 1.00 97.56 791 ASP A N 1
ATOM 6351 C CA . ASP A 1 791 ? 10.707 -15.409 16.583 1.00 97.56 791 ASP A CA 1
ATOM 6352 C C . ASP A 1 791 ? 10.445 -14.173 15.707 1.00 97.56 791 ASP A C 1
ATOM 6354 O O . ASP A 1 791 ? 10.084 -14.266 14.528 1.00 97.56 791 ASP A O 1
ATOM 6358 N N . HIS A 1 792 ? 10.603 -12.992 16.308 1.00 97.94 792 HIS A N 1
ATOM 6359 C CA . HIS A 1 792 ? 10.344 -11.716 15.639 1.00 97.94 792 HIS A CA 1
ATOM 6360 C C . HIS A 1 792 ? 11.318 -11.444 14.484 1.00 97.94 792 HIS A C 1
ATOM 6362 O O . HIS A 1 792 ? 10.880 -11.000 13.421 1.00 97.94 792 HIS A O 1
ATOM 6368 N N . ASP A 1 793 ? 12.600 -11.788 14.637 1.00 97.31 793 ASP A N 1
ATOM 6369 C CA . ASP A 1 793 ? 13.618 -11.572 13.602 1.00 97.31 793 ASP A CA 1
ATOM 6370 C C . ASP A 1 793 ? 13.342 -12.447 12.371 1.00 97.31 793 ASP A C 1
ATOM 6372 O O . ASP A 1 793 ? 13.448 -11.993 11.225 1.00 97.31 793 ASP A O 1
ATOM 6376 N N . GLU A 1 794 ? 12.949 -13.705 12.589 1.00 97.75 794 GLU A N 1
ATOM 6377 C CA . GLU A 1 794 ? 12.556 -14.615 11.513 1.00 97.75 794 GLU A CA 1
ATOM 6378 C C . GLU A 1 794 ? 11.262 -14.158 10.825 1.00 97.75 794 GLU A C 1
ATOM 6380 O O . GLU A 1 794 ? 11.194 -14.165 9.590 1.00 97.75 794 GLU A O 1
ATOM 6385 N N . ALA A 1 795 ? 10.257 -13.708 11.584 1.00 98.38 795 ALA A N 1
ATOM 6386 C CA . ALA A 1 795 ? 9.027 -13.147 11.025 1.00 98.38 795 ALA A CA 1
ATOM 6387 C C . ALA A 1 795 ? 9.324 -11.921 10.144 1.00 98.38 795 ALA A C 1
ATOM 6389 O O . ALA A 1 795 ? 8.896 -11.874 8.988 1.00 98.38 795 ALA A O 1
ATOM 6390 N N . LEU A 1 796 ? 10.145 -10.984 10.632 1.00 98.31 796 LEU A N 1
ATOM 6391 C CA . LEU A 1 796 ? 10.577 -9.803 9.883 1.00 98.31 796 LEU A CA 1
ATOM 6392 C C . LEU A 1 796 ? 11.388 -10.178 8.633 1.00 98.31 796 LEU A C 1
ATOM 6394 O O . LEU A 1 796 ? 11.236 -9.569 7.569 1.00 98.31 796 LEU A O 1
ATOM 6398 N N . ARG A 1 797 ? 12.249 -11.200 8.713 1.00 98.06 797 ARG A N 1
ATOM 6399 C CA . ARG A 1 797 ? 13.002 -11.705 7.556 1.00 98.06 797 ARG A CA 1
ATOM 6400 C C . ARG A 1 797 ? 12.068 -12.255 6.478 1.00 98.06 797 ARG A C 1
ATOM 6402 O O . ARG A 1 797 ? 12.279 -11.960 5.299 1.00 98.06 797 ARG A O 1
ATOM 6409 N N . ARG A 1 798 ? 11.058 -13.044 6.856 1.00 98.38 798 ARG A N 1
ATOM 6410 C CA . ARG A 1 798 ? 10.055 -13.584 5.922 1.00 98.38 798 ARG A CA 1
ATOM 6411 C C . ARG A 1 798 ? 9.171 -12.489 5.344 1.00 98.38 798 ARG A C 1
ATOM 6413 O O . ARG A 1 798 ? 8.939 -12.496 4.141 1.00 98.38 798 ARG A O 1
ATOM 6420 N N . TYR A 1 799 ? 8.769 -11.519 6.159 1.00 98.62 799 TYR A N 1
ATOM 6421 C CA . TYR A 1 799 ? 8.024 -10.346 5.715 1.00 98.62 799 TYR A CA 1
ATOM 6422 C C . TYR A 1 799 ? 8.795 -9.561 4.648 1.00 98.62 799 TYR A C 1
ATOM 6424 O O . TYR A 1 799 ? 8.282 -9.340 3.558 1.00 98.62 799 TYR A O 1
ATOM 6432 N N . LYS A 1 800 ? 10.079 -9.249 4.875 1.00 97.19 800 LYS A N 1
ATOM 6433 C CA . LYS A 1 800 ? 10.916 -8.580 3.860 1.00 97.19 800 LYS A CA 1
ATOM 6434 C C . LYS A 1 800 ? 11.020 -9.380 2.556 1.00 97.19 800 LYS A C 1
ATOM 6436 O O . LYS A 1 800 ? 11.075 -8.785 1.483 1.00 97.19 800 LYS A O 1
ATOM 6441 N N . GLN A 1 801 ? 11.047 -10.714 2.626 1.00 96.31 801 GLN A N 1
ATOM 6442 C CA . GLN A 1 801 ? 11.038 -11.578 1.437 1.00 96.31 801 GLN A CA 1
ATOM 6443 C C . GLN A 1 801 ? 9.690 -11.577 0.713 1.00 96.31 801 GLN A C 1
ATOM 6445 O O . GLN A 1 801 ? 9.684 -11.590 -0.515 1.00 96.31 801 GLN A O 1
ATOM 6450 N N . PHE A 1 802 ? 8.584 -11.559 1.460 1.00 97.56 802 PHE A N 1
ATOM 6451 C CA . PHE A 1 802 ? 7.230 -11.420 0.928 1.00 97.56 802 PHE A CA 1
ATOM 6452 C C . PHE A 1 802 ? 7.099 -10.084 0.184 1.00 97.56 802 PHE A C 1
ATOM 6454 O O . PHE A 1 802 ? 6.827 -10.075 -1.012 1.00 97.56 802 PHE A O 1
ATOM 6461 N N . VAL A 1 803 ? 7.443 -8.980 0.853 1.00 96.12 803 VAL A N 1
ATOM 6462 C CA . VAL A 1 803 ? 7.412 -7.617 0.302 1.00 96.12 803 VAL A CA 1
ATOM 6463 C C . VAL A 1 803 ? 8.290 -7.472 -0.943 1.00 96.12 803 VAL A C 1
ATOM 6465 O O . VAL A 1 803 ? 7.860 -6.917 -1.946 1.00 96.12 803 VAL A O 1
ATOM 6468 N N . SER A 1 804 ? 9.520 -7.996 -0.914 1.00 91.50 804 SER A N 1
ATOM 6469 C CA . SER A 1 804 ? 10.438 -7.890 -2.061 1.00 91.50 804 SER A CA 1
ATOM 6470 C C . SER A 1 804 ? 9.992 -8.716 -3.273 1.00 91.50 804 SER A C 1
ATOM 6472 O O . SER A 1 804 ? 10.514 -8.513 -4.366 1.00 91.50 804 SER A O 1
ATOM 6474 N N . ALA A 1 805 ? 9.107 -9.699 -3.079 1.00 92.31 805 ALA A N 1
ATOM 6475 C CA . ALA A 1 805 ? 8.525 -10.461 -4.174 1.00 92.31 805 ALA A CA 1
ATOM 6476 C C . ALA A 1 805 ? 7.265 -9.775 -4.724 1.00 92.31 805 ALA A C 1
ATOM 6478 O O . ALA A 1 805 ? 7.125 -9.723 -5.946 1.00 92.31 805 ALA A O 1
ATOM 6479 N N . GLY A 1 806 ? 6.393 -9.249 -3.854 1.00 91.38 806 GLY A N 1
ATOM 6480 C CA . GLY A 1 806 ? 5.168 -8.534 -4.231 1.00 91.38 806 GLY A CA 1
ATOM 6481 C C . GLY A 1 806 ? 4.410 -9.216 -5.372 1.00 91.38 806 GLY A C 1
ATOM 6482 O O . GLY A 1 806 ? 4.246 -10.438 -5.375 1.00 91.38 806 GLY A O 1
ATOM 6483 N N . GLY A 1 807 ? 4.046 -8.443 -6.397 1.00 91.31 807 GLY A N 1
ATOM 6484 C CA . GLY A 1 807 ? 3.255 -8.909 -7.537 1.00 91.31 807 GLY A CA 1
ATOM 6485 C C . GLY A 1 807 ? 3.962 -9.879 -8.484 1.00 91.31 807 GLY A C 1
ATOM 6486 O O . GLY A 1 807 ? 3.335 -10.406 -9.398 1.00 91.31 807 GLY A O 1
ATOM 6487 N N . THR A 1 808 ? 5.254 -10.169 -8.295 1.00 91.88 808 THR A N 1
ATOM 6488 C CA . THR A 1 808 ? 5.982 -11.108 -9.175 1.00 91.88 808 THR A CA 1
ATOM 6489 C C . THR A 1 808 ? 5.550 -12.568 -8.991 1.00 91.88 808 THR A C 1
ATOM 6491 O O . THR A 1 808 ? 5.945 -13.433 -9.776 1.00 91.88 808 THR A O 1
ATOM 6494 N N . ILE A 1 809 ? 4.756 -12.860 -7.955 1.00 92.31 809 ILE A N 1
ATOM 6495 C CA . ILE A 1 809 ? 4.254 -14.193 -7.615 1.00 92.31 809 ILE A CA 1
ATOM 6496 C C . ILE A 1 809 ? 2.746 -14.098 -7.347 1.00 92.31 809 ILE A C 1
ATOM 6498 O O . ILE A 1 809 ? 2.326 -13.174 -6.653 1.00 92.31 809 ILE A O 1
ATOM 6502 N N . PRO A 1 810 ? 1.925 -15.055 -7.822 1.00 92.94 810 PRO A N 1
ATOM 6503 C CA . PRO A 1 810 ? 0.503 -15.086 -7.489 1.00 92.94 810 PRO A CA 1
ATOM 6504 C C . PRO A 1 810 ? 0.265 -15.111 -5.973 1.00 92.94 810 PRO A C 1
ATOM 6506 O O . PRO A 1 810 ? 0.943 -15.844 -5.252 1.00 92.94 810 PRO A O 1
ATOM 6509 N N . PHE A 1 811 ? -0.746 -14.379 -5.501 1.00 94.88 811 PHE A N 1
ATOM 6510 C CA . PHE A 1 811 ? -1.052 -14.179 -4.077 1.00 94.88 811 PHE A CA 1
ATOM 6511 C C . PHE A 1 811 ? -0.928 -15.445 -3.208 1.00 94.88 811 PHE A C 1
ATOM 6513 O 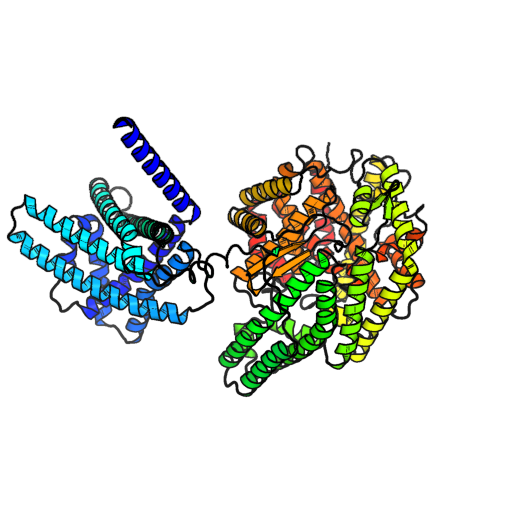O . PHE A 1 811 ? -0.176 -15.477 -2.235 1.00 94.88 811 PHE A O 1
ATOM 6520 N N . ARG A 1 812 ? -1.607 -16.537 -3.580 1.00 94.81 812 ARG A N 1
ATOM 6521 C CA . ARG A 1 812 ? -1.608 -17.785 -2.791 1.00 94.81 812 ARG A CA 1
ATOM 6522 C C . ARG A 1 812 ? -0.231 -18.450 -2.728 1.00 94.81 812 ARG A C 1
ATOM 6524 O O . ARG A 1 812 ? 0.158 -18.981 -1.686 1.00 94.81 812 ARG A O 1
ATOM 6531 N N . ASP A 1 813 ? 0.528 -18.393 -3.821 1.00 95.06 813 ASP A N 1
ATOM 6532 C CA . ASP A 1 813 ? 1.896 -18.911 -3.866 1.00 95.06 813 ASP A CA 1
ATOM 6533 C C . ASP A 1 813 ? 2.846 -18.038 -3.044 1.00 95.06 813 ASP A C 1
ATOM 6535 O O . ASP A 1 813 ? 3.753 -18.559 -2.389 1.00 95.06 813 ASP A O 1
ATOM 6539 N N . LEU A 1 814 ? 2.616 -16.724 -3.022 1.00 95.38 814 LEU A N 1
ATOM 6540 C CA . LEU A 1 814 ? 3.364 -15.779 -2.202 1.00 95.38 814 LEU A CA 1
ATOM 6541 C C . LEU A 1 814 ? 3.134 -16.036 -0.701 1.00 95.38 814 LEU A C 1
ATOM 6543 O O . LEU A 1 814 ? 4.104 -16.162 0.052 1.00 95.38 814 LEU A O 1
ATOM 6547 N N . VAL A 1 815 ? 1.877 -16.229 -0.281 1.00 97.19 815 VAL A N 1
ATOM 6548 C CA . VAL A 1 815 ? 1.504 -16.627 1.093 1.00 97.19 815 VAL A CA 1
ATOM 6549 C C . VAL A 1 815 ? 2.187 -17.940 1.483 1.00 97.19 815 VAL A C 1
ATOM 6551 O O . VAL A 1 815 ? 2.867 -18.024 2.511 1.00 97.19 815 VAL A O 1
ATOM 6554 N N . LYS A 1 816 ? 2.098 -18.959 0.621 1.00 96.31 816 LYS A N 1
ATOM 6555 C CA . LYS A 1 816 ? 2.748 -20.255 0.847 1.00 96.31 816 LYS A CA 1
ATOM 6556 C C . LYS A 1 816 ? 4.270 -20.132 0.933 1.00 96.31 816 LYS A C 1
ATOM 6558 O O . LYS A 1 816 ? 4.893 -20.796 1.762 1.00 96.31 816 LYS A O 1
ATOM 6563 N N . ARG A 1 817 ? 4.889 -19.279 0.110 1.00 96.06 817 ARG A N 1
ATOM 6564 C CA . ARG A 1 817 ? 6.339 -19.028 0.119 1.00 96.06 817 ARG A CA 1
ATOM 6565 C C . ARG A 1 817 ? 6.809 -18.388 1.426 1.00 96.06 817 ARG A C 1
ATOM 6567 O O . ARG A 1 817 ? 7.914 -18.696 1.870 1.00 96.06 817 ARG A O 1
ATOM 6574 N N . ALA A 1 818 ? 5.982 -17.560 2.063 1.00 96.31 818 ALA A N 1
ATOM 6575 C CA . ALA A 1 818 ? 6.241 -17.044 3.410 1.00 96.31 818 ALA A CA 1
ATOM 6576 C C . ALA A 1 818 ? 6.028 -18.094 4.522 1.00 96.31 818 ALA A C 1
ATOM 6578 O O . ALA A 1 818 ? 6.301 -17.828 5.694 1.00 96.31 818 ALA A O 1
ATOM 6579 N N . GLY A 1 819 ? 5.595 -19.310 4.176 1.00 96.06 819 GLY A N 1
ATOM 6580 C CA . GLY A 1 819 ? 5.309 -20.373 5.136 1.00 96.06 819 GLY A CA 1
ATOM 6581 C C . GLY A 1 819 ? 4.040 -20.112 5.944 1.00 96.06 819 GLY A C 1
ATOM 6582 O O . GLY A 1 819 ? 3.952 -20.567 7.081 1.00 96.06 819 GLY A O 1
ATOM 6583 N N . LEU A 1 820 ? 3.097 -19.358 5.376 1.00 96.94 820 LEU A N 1
ATOM 6584 C CA . LEU A 1 820 ? 1.810 -19.041 5.982 1.00 96.94 820 LEU A CA 1
ATOM 6585 C C . LEU A 1 820 ? 0.705 -19.932 5.408 1.00 96.94 820 LEU A C 1
ATOM 6587 O O . LEU A 1 820 ? 0.848 -20.522 4.334 1.00 96.94 820 LEU A O 1
ATOM 6591 N N . SER A 1 821 ? -0.393 -20.045 6.153 1.00 94.31 821 SER A N 1
ATOM 6592 C CA . SER A 1 821 ? -1.562 -20.808 5.712 1.00 94.31 821 SER A CA 1
ATOM 6593 C C . SER A 1 821 ? -2.362 -20.013 4.685 1.00 94.31 821 SER A C 1
ATOM 6595 O O . SER A 1 821 ? -2.551 -18.811 4.839 1.00 94.31 821 SER A O 1
ATOM 6597 N N . ASP A 1 822 ? -2.840 -20.701 3.653 1.00 95.06 822 ASP A N 1
ATOM 6598 C CA . ASP A 1 822 ? -3.709 -20.127 2.627 1.00 95.06 822 ASP A CA 1
ATOM 6599 C C . ASP A 1 822 ? -5.053 -19.692 3.245 1.00 95.06 822 ASP A C 1
ATOM 6601 O O . ASP A 1 822 ? -5.724 -20.549 3.822 1.00 95.06 822 ASP A O 1
ATOM 6605 N N . PRO A 1 823 ? -5.484 -18.419 3.121 1.00 95.06 823 PRO A N 1
ATOM 6606 C CA . PRO A 1 823 ? -6.760 -17.950 3.667 1.00 95.06 823 PRO A CA 1
ATOM 6607 C C . PRO A 1 823 ? -7.984 -18.743 3.190 1.00 95.06 823 PRO A C 1
ATOM 6609 O O . PRO A 1 823 ? -8.983 -18.811 3.902 1.00 95.06 823 PRO A O 1
ATOM 6612 N N . PHE A 1 824 ? -7.907 -19.369 2.012 1.00 96.12 824 PHE A N 1
ATOM 6613 C CA . PHE A 1 824 ? -8.977 -20.207 1.460 1.00 96.12 824 PHE A CA 1
ATOM 6614 C C . PHE A 1 824 ? -8.891 -21.681 1.889 1.00 96.12 824 PHE A C 1
ATOM 6616 O O . PHE A 1 824 ? -9.718 -22.492 1.475 1.00 96.12 824 PHE A O 1
ATOM 6623 N N . GLY A 1 825 ? -7.873 -22.053 2.669 1.00 93.12 825 GLY A N 1
ATOM 6624 C CA . GLY A 1 825 ? -7.657 -23.415 3.138 1.00 93.12 825 GLY A CA 1
ATOM 6625 C C . GLY A 1 825 ? -8.714 -23.868 4.145 1.00 93.12 825 GLY A C 1
ATOM 6626 O O . GLY A 1 825 ? -9.101 -23.132 5.056 1.00 93.12 825 GLY A O 1
ATOM 6627 N N . GLU A 1 826 ? -9.159 -25.117 4.011 1.00 90.06 826 GLU A N 1
ATOM 6628 C CA . GLU A 1 826 ? -10.083 -25.735 4.962 1.00 90.06 826 GLU A CA 1
ATOM 6629 C C . GLU A 1 826 ? -9.472 -25.747 6.376 1.00 90.06 826 GLU A C 1
ATOM 6631 O O . GLU A 1 826 ? -8.320 -26.138 6.576 1.00 90.06 826 GLU A O 1
ATOM 6636 N N . GLY A 1 827 ? -10.233 -25.281 7.369 1.00 92.31 827 GLY A N 1
ATOM 6637 C CA . GLY A 1 827 ? -9.793 -25.206 8.766 1.00 92.31 827 GLY A CA 1
ATOM 6638 C C . GLY A 1 827 ? -8.786 -24.092 9.089 1.00 92.31 827 GLY A C 1
ATOM 6639 O O . GLY A 1 827 ? -8.500 -23.874 10.270 1.00 92.31 827 GLY A O 1
ATOM 6640 N N . THR A 1 828 ? -8.286 -23.344 8.095 1.00 94.19 828 THR A N 1
ATOM 6641 C CA . THR A 1 828 ? -7.304 -22.270 8.315 1.00 94.19 828 THR A CA 1
ATOM 6642 C C . THR A 1 828 ? -7.838 -21.195 9.258 1.00 94.19 828 THR A C 1
ATOM 6644 O O . THR A 1 828 ? -7.177 -20.882 10.249 1.00 94.19 828 THR A O 1
ATOM 6647 N N . LEU A 1 829 ? -9.050 -20.680 9.016 1.00 95.12 829 LEU A N 1
ATOM 6648 C CA . LEU A 1 829 ? -9.640 -19.636 9.863 1.00 95.12 829 LEU A CA 1
ATOM 6649 C C . LEU A 1 829 ? -9.882 -20.108 11.300 1.00 95.12 829 LEU A C 1
ATOM 6651 O O . LEU A 1 829 ? -9.594 -19.366 12.233 1.00 95.12 829 LEU A O 1
ATOM 6655 N N . GLY A 1 830 ? -10.341 -21.347 11.498 1.00 94.06 830 GLY A N 1
ATOM 6656 C CA . GLY A 1 830 ? -10.551 -21.909 12.835 1.00 94.06 830 GLY A CA 1
ATOM 6657 C C . GLY A 1 830 ? -9.247 -22.063 13.624 1.00 94.06 830 GLY A C 1
ATOM 6658 O O . GLY A 1 830 ? -9.165 -21.645 14.781 1.00 94.06 830 GLY A O 1
ATOM 6659 N N . SER A 1 831 ? -8.197 -22.603 12.992 1.00 94.94 831 SER A N 1
ATOM 6660 C CA . SER A 1 831 ? -6.874 -22.717 13.623 1.00 94.94 831 SER A CA 1
ATOM 6661 C C . SER A 1 831 ? -6.292 -21.348 13.962 1.00 94.94 831 SER A C 1
ATOM 6663 O O . SER A 1 831 ? -5.703 -21.162 15.027 1.00 94.94 831 SER A O 1
ATOM 6665 N N . LEU A 1 832 ? -6.447 -20.387 13.056 1.00 94.19 832 LEU A N 1
ATOM 6666 C CA . LEU A 1 832 ? -5.926 -19.047 13.240 1.00 94.19 832 LEU A CA 1
ATOM 6667 C C . LEU A 1 832 ? -6.677 -18.301 14.350 1.00 94.19 832 LEU A C 1
ATOM 6669 O O . LEU A 1 832 ? -6.041 -17.687 15.204 1.00 94.19 832 LEU A O 1
ATOM 6673 N N . ALA A 1 833 ? -8.005 -18.431 14.408 1.00 94.50 833 ALA A N 1
ATOM 6674 C CA . ALA A 1 833 ? -8.829 -17.875 15.478 1.00 94.50 833 ALA A CA 1
ATOM 6675 C C . ALA A 1 833 ? -8.411 -18.396 16.856 1.00 94.50 833 ALA A C 1
ATOM 6677 O O . ALA A 1 833 ? -8.359 -17.625 17.816 1.00 94.50 833 ALA A O 1
ATOM 6678 N N . ALA A 1 834 ? -8.076 -19.687 16.958 1.00 96.31 834 ALA A N 1
ATOM 6679 C CA . ALA A 1 834 ? -7.583 -20.285 18.193 1.00 96.31 834 ALA A CA 1
ATOM 6680 C C . ALA A 1 834 ? -6.239 -19.669 18.620 1.00 96.31 834 ALA A C 1
ATOM 6682 O O . ALA A 1 834 ? -6.116 -19.194 19.750 1.00 96.31 834 ALA A O 1
ATOM 6683 N N . SER A 1 835 ? -5.261 -19.601 17.710 1.00 96.81 835 SER A N 1
ATOM 6684 C CA . SER A 1 835 ? -3.950 -18.995 17.985 1.00 96.81 835 SER A CA 1
ATOM 6685 C C . SER A 1 835 ? -4.064 -17.520 18.376 1.00 96.81 835 SER A C 1
ATOM 6687 O O . SER A 1 835 ? -3.497 -17.100 19.385 1.00 96.81 835 SER A O 1
ATOM 6689 N N . VAL A 1 836 ? -4.844 -16.738 17.625 1.00 96.69 836 VAL A N 1
ATOM 6690 C CA . VAL A 1 836 ? -5.095 -15.317 17.906 1.00 96.69 836 VAL A CA 1
ATOM 6691 C C . VAL A 1 836 ? -5.796 -15.137 19.252 1.00 96.69 836 VAL A C 1
ATOM 6693 O O . VAL A 1 836 ? -5.401 -14.272 20.030 1.00 96.69 836 VAL A O 1
ATOM 6696 N N . SER A 1 837 ? -6.774 -15.982 19.586 1.00 96.62 837 SER A N 1
ATOM 6697 C CA . SER A 1 837 ? -7.461 -15.929 20.884 1.00 96.62 837 SER A CA 1
ATOM 6698 C C . SER A 1 837 ? -6.515 -16.191 22.059 1.00 96.62 837 SER A C 1
ATOM 6700 O O . SER A 1 837 ? -6.645 -15.555 23.106 1.00 96.62 837 SER A O 1
ATOM 6702 N N . GLU A 1 838 ? -5.540 -17.091 21.906 1.00 97.06 838 GLU A N 1
ATOM 6703 C CA . GLU A 1 838 ? -4.514 -17.327 22.928 1.00 97.06 838 GLU A CA 1
ATOM 6704 C C . GLU A 1 838 ? -3.561 -16.137 23.082 1.00 97.06 838 GLU A C 1
ATOM 6706 O O . GLU A 1 838 ? -3.217 -15.766 24.206 1.00 97.06 838 GLU A O 1
ATOM 6711 N N . ILE A 1 839 ? -3.166 -15.492 21.981 1.00 97.44 839 ILE A N 1
ATOM 6712 C CA . ILE A 1 839 ? -2.369 -14.256 22.034 1.00 97.44 839 ILE A CA 1
ATOM 6713 C C . ILE A 1 839 ? -3.172 -13.147 22.719 1.00 97.44 839 ILE A C 1
ATOM 6715 O O . ILE A 1 839 ? -2.656 -12.486 23.619 1.00 97.44 839 ILE A O 1
ATOM 6719 N N . LEU A 1 840 ? -4.453 -12.999 22.371 1.00 96.00 840 LEU A N 1
ATOM 6720 C CA . LEU A 1 840 ? -5.344 -11.991 22.937 1.00 96.00 840 LEU A CA 1
ATOM 6721 C C . LEU A 1 840 ? -5.471 -12.122 24.463 1.00 96.00 840 LEU A C 1
ATOM 6723 O O . LEU A 1 840 ? -5.444 -11.119 25.173 1.00 96.00 840 LEU A O 1
ATOM 6727 N N . LYS A 1 841 ? -5.536 -13.352 24.990 1.00 94.94 841 LYS A N 1
ATOM 6728 C CA . LYS A 1 841 ? -5.516 -13.609 26.442 1.00 94.94 841 LYS A CA 1
ATOM 6729 C C . LYS A 1 841 ? -4.208 -13.165 27.103 1.00 94.94 841 LYS A C 1
ATOM 6731 O O . LYS A 1 841 ? -4.247 -12.683 28.229 1.00 94.94 841 LYS A O 1
ATOM 6736 N N . LYS A 1 842 ? -3.064 -13.325 26.427 1.00 94.50 842 LYS A N 1
ATOM 6737 C CA . LYS A 1 842 ? -1.736 -12.962 26.961 1.00 94.50 842 LYS A CA 1
ATOM 6738 C C . LYS A 1 842 ? -1.501 -11.455 27.006 1.00 94.50 842 LYS A C 1
ATOM 6740 O O . LYS A 1 842 ? -0.823 -10.990 27.915 1.00 94.50 842 LYS A O 1
ATOM 6745 N N . VAL A 1 843 ? -2.027 -10.713 26.029 1.00 93.38 843 VAL A N 1
ATOM 6746 C CA . VAL A 1 843 ? -1.864 -9.248 25.950 1.00 93.38 843 VAL A CA 1
ATOM 6747 C C . VAL A 1 843 ? -2.967 -8.481 26.680 1.00 93.38 843 VAL A C 1
ATOM 6749 O O . VAL A 1 843 ? -2.898 -7.257 26.769 1.00 93.38 843 VAL A O 1
ATOM 6752 N N . LYS A 1 844 ? -3.981 -9.174 27.216 1.00 90.38 844 LYS A N 1
ATOM 6753 C CA . LYS A 1 844 ? -5.040 -8.543 28.005 1.00 90.38 844 LYS A CA 1
ATOM 6754 C C . LYS A 1 844 ? -4.426 -7.790 29.202 1.00 90.38 844 LYS A C 1
ATOM 6756 O O . LYS A 1 844 ? -3.665 -8.400 29.958 1.00 90.38 844 LYS A O 1
ATOM 6761 N N . PRO A 1 845 ? -4.748 -6.497 29.398 1.00 84.50 845 PRO A N 1
ATOM 6762 C CA . PRO A 1 845 ? -4.331 -5.754 30.585 1.00 84.50 845 PRO A CA 1
ATOM 6763 C C . PRO A 1 845 ? -4.805 -6.440 31.876 1.00 84.50 845 PRO A C 1
ATOM 6765 O O . PRO A 1 845 ? -5.904 -7.000 31.900 1.00 84.50 845 PRO A O 1
ATOM 6768 N N . GLN A 1 846 ? -3.959 -6.422 32.913 1.00 69.31 846 GLN A N 1
ATOM 6769 C CA . GLN A 1 846 ? -4.260 -6.988 34.237 1.00 69.31 846 GLN A CA 1
ATOM 6770 C C . GLN A 1 846 ? -5.159 -6.088 35.072 1.00 69.31 846 GLN A C 1
ATOM 6772 O O . GLN A 1 846 ? -4.948 -4.854 35.016 1.00 69.31 846 GLN A O 1
#

Foldseek 3Di:
DDPVVVVVVVVVVVVVVVVVLVVLCVVLVLLVLLLVLLVLCVQLVLLLLLVLCVVCVPVPQDLCLLCVDLLNVLQSVVSVVSNVVSVVQNVDDDPVNNVVSLQSNLRSLLSLQVSLCSLLVHDDPDPSPVSSVVSSVLSVVVSVLVNVLSVVSNVLVVVLVVDDPVCSVVVVVVSQLVSQLVNLLSSLCSNNNDDDDSVLLNQLSNQLSVQLSVLSVVLSVVSVVPDCPPDDHPVVSVVSVSVSSSSSSSSSSSSNNVSSVSVVVPPPDDDPPVPCVPVVLQQCFLVNDDADADDLVQLVVLLVQLVVQLVPDPAVVSNVVSVVSNVVSVLNNVLNVVSLVVVCLQFVPPPVSVVVLLRCLLRVLVSLQSVLVVLVCCLPRPRVVVNCVVQPPLLNLLSVLSNLLDHPLLSVLSSVLSVLLSVLQQVQLQQWWDDPNDTHHLQLLVLQLLDLDLVSLLVSLQRVLVSVVVCVVVLQVSLLSNLVSQQVSCVSSVHPWNPSSQCSVLSDRFDDPVLLVLLLVCCLVFQLVLLLVQQVVQCVQLVHPAAEPSNVLFRHSSTFQWQDDDPVLVLVLVLVLLCVLPVVLSVLSVSCVSSNQEAADADRSNGAAKAWDASRVSRHIHIYHYDNGGLVSLLSVQLRSLLRVLQSLCVVLVRDPSQGLHGLLSSNLSRLLSSLLSLVSQCSRRPVCSLSSVLSSLSVLSLLLLVLSLQLVLLVVCRSCSVDRPLSSQVSSVVSCCSRPVRYDNPPSVSCNSNCPCSSVSCVSNRHNSSVSNNQSSLLSLQLNLVCVVPSSLSVVLSSVLSSCRRSDRPQVSSVSSVHDHSSDDCSSNVSSVSSVVVSVVSDDD

Sequence (846 aa):
MTAVKRITEKIRRAYRWGKEIGGLFSAHRITTIAGALAFFLILSLVPLCFWLILLFGKTGVTAEDLLSFELFGWARELLLYLSEHAEGAVSGAGIFLIVTTLWSGSAFFYHLRRSGELLYGLSRPHRGVRMRLGAIFFTFGVLLFFAAAAGILFLLKKANRFLPMPLQPLLTGSVLLALGFSAALLLNRYVCPVRRPASASIKGSLLTAILWLGAAVIFLVYSRFSSKEKLYGALSLVIVFFLFLYWMMICFAAGVVVNKKWGLTNGRKGSKIERNECLEEFMTKVNDLPYSRVTLEETQAAFERFFAAVGDAKNADEVLAARRELIANRNKFDTAYCLANIRFTQNTADPFYKGEMDYYDEVYPLIHNELAKYYRVMLESPFRKELEETLGSVLFAGFECAVKAHSEAIVEDEQQENALTTEYSQLMAGMLFDWQGEKIPLTVLRGKLEDPDPAVRKAAADAIGLGLQANKQKLDEIYDKLVHIRDRMAKKMGYKNYVELGYYRMGRTGYTRDMVEHFRANVRESLVPVVSALKERIREEMGLDEFRFSDNEVYTKEGNPPFTLTIPEAFHEASQMYHEMDAGIGAFFDSMTEAGALDVESRHNKAGGGYCTFIGEYHQPFIFANFNGTTADADVLTHEFGHAFAAHCIDVGGVDYDIDVGGMETAECHSMSMEFLCWPYMKRFFKEREQGYRYKHLADALSFIPYGCIVDEFQHLVYEHPDWTPEERDKAYLELEKTYRPYLTYAGIPYLEEGTRWQYQAHIFESPFYYIDYCLAQTVAFGFLVLSQEDHDEALRRYKQFVSAGGTIPFRDLVKRAGLSDPFGEGTLGSLAASVSEILKKVKPQ

InterPro domains:
  IPR001567 Peptidase M3A/M3B catalytic domain [PF01432] (450-828)
  IPR011976 Peptidase M3B, oligoendopeptidase-related [TIGR02289] (325-844)
  IPR017039 Virulence factor BrkB [PF03631] (27-260)
  IPR017039 Virulence factor BrkB [PTHR30213] (11-276)